Protein AF-A0A4Q0TTF5-F1 (afdb_monomer_lite)

Radius of gyration: 37.56 Å; chains: 1; bounding box: 85×74×114 Å

Sequence (1074 aa):
MDTRNDRKPYWKWDNDNDNMGNLYNGLLRRGLFAPYIDGKPNGTFLAWHPMEVINGNSGYNKKRYSNYEINVALQYDIPFIKGLSLKLSYNRYERHTFIKRFSRPYDLYVFKTTGVHNHIPTNEIDYVKTRDDGDFLYEKYNNDNSYQLNAMVTYNKTFGKHDINALFVYEQYEGTNDWLDGQRNYFISSAVDQIFAGSSDPKNSTLNGSGSEGGRLSYVGRLGYTYDSKYLLEASFRYDGSVNFDPKHRWGFFPSASVAWRISEENFFKNNIGFIDYLKLRGSVGLPGNDAVGGWQWMQRYNLNSGVYFGSLSNGVSASVIPNTEITWKKSLDIDYGFDMQILRNRLSLSVGGFYKHTYDILGDRLASLPSTFGGTMPKENYATIDTKGFEIEFSYKDKIGDDFSYNISGNLGYAVNELITKDEAENIRPYKSELGYNTDRQMGYVATDIIRTQTELDALPEGYTIFGKKPELGMLNYKDIRGANSDEPDGKIDSNDQEWVIKHTKSPINYGFSVGGSWKGLSVDLFFQGVAGGKRFYDKRIEWGGMEETSYAFRADYWTPENTDAKYPAAGWDQDVAGYSDEAYGETGILYEQLTTNSIDTWNYSSIRNINIMLNSIKTGDLDAETKASLRAQALVLRAWRYFQMVRQYGGVPMIMEPQALTDDLYVTRNKTSECINLIIQDLDEAIQDLPWKWTGDDEGRFSKATAIALKGRILLYYASPQFNPENKAERWETAYVYNKKAAEQIETNGYDLYESYENIWFDEMNKEVLFVTRYQEPDIVHHWDAATRPLSEAQNYSGANQPTKEMVESYQMITGVPITESADYDPLHFWRNRDPRFTSTIAYNGCLWELSGKKDRIQWTYQGSSTLNPSASGFYCRKAINVNFTPYDTERSSTDWVEIRFAEVLMNYAECAAETQKYDEAYSVLKRIRKRAGITAGDNNMYGLKENMSHNEMIAAIMLERKIEFAYEGKRYWDLRRRRMFASEMNGIKRHGLLPKLKGSPTEFDNLKDKVDIEKDYTTYFKDSIVVLDQKYEIDFQDNYYFYAIPNKHLEQNSKLQQTQGWDNGTFNPYE

pLDDT: mean 89.69, std 10.06, range [29.41, 98.75]

Structure (mmCIF, N/CA/C/O backbone):
data_AF-A0A4Q0TTF5-F1
#
_entry.id   AF-A0A4Q0TTF5-F1
#
loop_
_atom_site.group_PDB
_atom_site.id
_atom_site.type_symbol
_atom_site.label_atom_id
_atom_site.label_alt_id
_atom_site.label_comp_id
_atom_site.label_asym_id
_atom_site.label_entity_id
_atom_site.label_seq_id
_atom_site.pdbx_PDB_ins_code
_atom_site.Cartn_x
_atom_site.Cartn_y
_atom_site.Cartn_z
_atom_site.occupancy
_atom_site.B_iso_or_equiv
_atom_site.auth_seq_id
_atom_site.auth_comp_id
_atom_site.auth_asym_id
_atom_site.auth_atom_id
_atom_site.pdbx_PDB_model_num
ATOM 1 N N . MET A 1 1 ? -44.009 -5.334 14.873 1.00 70.00 1 MET A N 1
ATOM 2 C CA . MET A 1 1 ? -43.775 -5.369 13.418 1.00 70.00 1 MET A CA 1
ATOM 3 C C . MET A 1 1 ? -43.593 -3.937 12.954 1.00 70.00 1 MET A C 1
ATOM 5 O O . MET A 1 1 ? -44.525 -3.156 13.094 1.00 70.00 1 MET A O 1
ATOM 9 N N . ASP A 1 2 ? -42.390 -3.584 12.507 1.00 74.88 2 ASP A N 1
ATOM 10 C CA . ASP A 1 2 ? -42.099 -2.295 11.862 1.00 74.88 2 ASP A CA 1
ATOM 11 C C . ASP A 1 2 ? -41.776 -2.600 10.398 1.00 74.88 2 ASP A C 1
ATOM 13 O O . ASP A 1 2 ? -40.903 -3.424 10.106 1.00 74.88 2 ASP A O 1
ATOM 17 N N . THR A 1 3 ? -42.530 -1.993 9.487 1.00 80.25 3 THR A N 1
ATOM 18 C CA . THR A 1 3 ? -42.308 -2.109 8.048 1.00 80.25 3 THR A CA 1
ATOM 19 C C . THR A 1 3 ? -42.117 -0.723 7.473 1.00 80.25 3 THR A C 1
ATOM 21 O O . THR A 1 3 ? -43.014 0.116 7.575 1.00 80.25 3 THR A O 1
ATOM 24 N N . ARG A 1 4 ? -40.978 -0.500 6.819 1.00 82.69 4 ARG A N 1
ATOM 25 C CA . ARG A 1 4 ? -40.664 0.768 6.151 1.00 82.69 4 ARG A CA 1
ATOM 26 C C . ARG A 1 4 ? -40.389 0.537 4.680 1.00 82.69 4 ARG A C 1
ATOM 28 O O . ARG A 1 4 ? -39.933 -0.538 4.286 1.00 82.69 4 ARG A O 1
ATOM 35 N N . ASN A 1 5 ? -40.704 1.544 3.879 1.00 85.56 5 ASN A N 1
ATOM 36 C CA . ASN A 1 5 ? -40.563 1.513 2.433 1.00 85.56 5 ASN A CA 1
ATOM 37 C C . ASN A 1 5 ? -40.061 2.878 1.969 1.00 85.56 5 ASN A C 1
ATOM 39 O O . ASN A 1 5 ? -40.849 3.771 1.656 1.00 85.56 5 ASN A O 1
ATOM 43 N N . ASP A 1 6 ? -38.744 3.012 1.951 1.00 85.81 6 ASP A N 1
ATOM 44 C CA . ASP A 1 6 ? -38.065 4.246 1.599 1.00 85.81 6 ASP A CA 1
ATOM 45 C C . ASP A 1 6 ? -37.803 4.259 0.093 1.00 85.81 6 ASP A C 1
ATOM 47 O O . ASP A 1 6 ? -37.417 3.249 -0.508 1.00 85.81 6 ASP A O 1
ATOM 51 N N . ARG A 1 7 ? -38.029 5.410 -0.541 1.00 88.00 7 ARG A N 1
ATOM 52 C CA . ARG A 1 7 ? -37.760 5.617 -1.964 1.00 88.00 7 ARG A CA 1
ATOM 53 C C . ARG A 1 7 ? -37.096 6.967 -2.160 1.00 88.00 7 ARG A C 1
ATOM 55 O O . ARG A 1 7 ? -37.646 7.988 -1.766 1.00 88.00 7 ARG A O 1
ATOM 62 N N . LYS A 1 8 ? -35.962 6.955 -2.848 1.00 88.62 8 LYS A N 1
ATOM 63 C CA . LYS A 1 8 ? -35.204 8.149 -3.231 1.00 88.62 8 LYS A CA 1
ATOM 64 C C . LYS A 1 8 ? -34.704 8.029 -4.670 1.00 88.62 8 LYS A C 1
ATOM 66 O O . LYS A 1 8 ? -34.710 6.918 -5.213 1.00 88.62 8 LYS A O 1
ATOM 71 N N . PRO A 1 9 ? -34.297 9.130 -5.312 1.00 89.56 9 PRO A N 1
ATOM 72 C CA . PRO A 1 9 ? -33.610 9.047 -6.588 1.00 89.56 9 PRO A CA 1
ATOM 73 C C . PRO A 1 9 ? -32.294 8.279 -6.499 1.00 89.56 9 PRO A C 1
ATOM 75 O O . PRO A 1 9 ? -31.676 8.201 -5.435 1.00 89.56 9 PRO A O 1
ATOM 78 N N . TYR A 1 10 ? -31.863 7.703 -7.619 1.00 88.56 10 TYR A N 1
ATOM 79 C CA . TYR A 1 10 ? -30.549 7.081 -7.693 1.00 88.56 10 TYR A CA 1
ATOM 80 C C . TYR A 1 10 ? -29.482 8.157 -7.912 1.00 88.56 10 TYR A C 1
ATOM 82 O O . TYR A 1 10 ? -29.544 8.921 -8.876 1.00 88.56 10 TYR A O 1
ATOM 90 N N . TRP A 1 11 ? -28.503 8.206 -7.011 1.00 86.69 11 TRP A N 1
ATOM 91 C CA . TRP A 1 11 ? -27.306 9.023 -7.154 1.00 86.69 11 TRP A CA 1
ATOM 92 C C . TRP A 1 11 ? -26.083 8.192 -6.780 1.00 86.69 11 TRP A C 1
ATOM 94 O O . TRP A 1 11 ? -25.999 7.672 -5.663 1.00 86.69 11 TRP A O 1
ATOM 104 N N . LYS A 1 12 ? -25.143 8.058 -7.719 1.00 83.44 12 LYS A N 1
ATOM 105 C CA . LYS A 1 12 ? -24.014 7.124 -7.615 1.00 83.44 12 LYS A CA 1
ATOM 106 C C . LYS A 1 12 ? -23.126 7.396 -6.394 1.00 83.44 12 LYS A C 1
ATOM 108 O O . LYS A 1 12 ? -22.588 6.462 -5.812 1.00 83.44 12 LYS A O 1
ATOM 113 N N . TRP A 1 13 ? -23.020 8.655 -5.957 1.00 81.06 13 TRP A N 1
ATOM 114 C CA . TRP A 1 13 ? -22.105 9.069 -4.882 1.00 81.06 13 TRP A CA 1
ATOM 115 C C . TRP A 1 13 ? -22.692 9.016 -3.473 1.00 81.06 13 TRP A C 1
ATOM 117 O O . TRP A 1 13 ? -21.955 9.202 -2.509 1.00 81.06 13 TRP A O 1
ATOM 127 N N . ASP A 1 14 ? -23.988 8.745 -3.311 1.00 75.38 14 ASP A N 1
ATOM 128 C CA . ASP A 1 14 ? -24.616 8.695 -1.984 1.00 75.38 14 ASP A CA 1
ATOM 129 C C . ASP A 1 14 ? -24.643 7.295 -1.349 1.00 75.38 14 ASP A C 1
ATOM 131 O O . ASP A 1 14 ? -25.063 7.180 -0.203 1.00 75.38 14 ASP A O 1
ATOM 135 N N . ASN A 1 15 ? -24.179 6.235 -2.034 1.00 65.81 15 ASN A N 1
ATOM 136 C CA . ASN A 1 15 ? -23.967 4.884 -1.474 1.00 65.81 15 ASN A CA 1
ATOM 137 C C . ASN A 1 15 ? -25.092 4.371 -0.540 1.00 65.81 15 ASN A C 1
ATOM 139 O O . ASN A 1 15 ? -24.824 3.736 0.475 1.00 65.81 15 ASN A O 1
ATOM 143 N N . ASP A 1 16 ? -26.361 4.628 -0.885 1.00 66.44 16 ASP A N 1
ATOM 144 C CA . ASP A 1 16 ? -27.555 4.270 -0.090 1.00 66.44 16 ASP A CA 1
ATOM 145 C C . ASP A 1 16 ? -27.762 5.035 1.233 1.00 66.44 16 ASP A C 1
ATOM 147 O O . ASP A 1 16 ? -28.646 4.686 2.008 1.00 66.44 16 ASP A O 1
ATOM 151 N N . ASN A 1 17 ? -27.064 6.145 1.466 1.00 70.56 17 ASN A N 1
ATOM 152 C CA . ASN A 1 17 ? -27.319 7.029 2.603 1.00 70.56 17 ASN A CA 1
ATOM 153 C C . ASN A 1 17 ? -28.706 7.688 2.494 1.00 70.56 17 ASN A C 1
ATOM 155 O O . ASN A 1 17 ? -29.073 8.227 1.446 1.00 70.56 17 ASN A O 1
ATOM 159 N N . ASP A 1 18 ? -29.511 7.617 3.552 1.00 71.12 18 ASP A N 1
ATOM 160 C CA . ASP A 1 18 ? -30.882 8.148 3.573 1.00 71.12 18 ASP A CA 1
ATOM 161 C C . ASP A 1 18 ? -30.934 9.679 3.586 1.00 71.12 18 ASP A C 1
ATOM 163 O O . ASP A 1 18 ? -31.909 10.263 3.122 1.00 71.12 18 ASP A O 1
ATOM 167 N N . ASN A 1 19 ? -29.850 10.334 4.005 1.00 76.94 19 ASN A N 1
ATOM 168 C CA . ASN A 1 19 ? -29.789 11.790 4.128 1.00 76.94 19 ASN A CA 1
ATOM 169 C C . ASN A 1 19 ? -29.295 12.500 2.853 1.00 76.94 19 ASN A C 1
ATOM 171 O O . ASN A 1 19 ? -29.216 13.725 2.848 1.00 76.94 19 ASN A O 1
ATOM 175 N N . MET A 1 20 ? -28.916 11.753 1.804 1.00 79.56 20 MET A N 1
ATOM 176 C CA . MET A 1 20 ? -28.391 12.275 0.526 1.00 79.56 20 MET A CA 1
ATOM 177 C C . MET A 1 20 ? -27.310 13.369 0.680 1.00 79.56 20 MET A C 1
ATOM 179 O O . MET A 1 20 ? -27.289 14.372 -0.036 1.00 79.56 20 MET A O 1
ATOM 183 N N . GLY A 1 21 ? -26.427 13.216 1.674 1.00 79.69 21 GLY A N 1
ATOM 184 C CA . GLY A 1 21 ? -25.467 14.252 2.062 1.00 79.69 21 GLY A CA 1
ATOM 185 C C . GLY A 1 21 ? -24.511 14.660 0.937 1.00 79.69 21 GLY A C 1
ATOM 186 O O . GLY A 1 21 ? -24.148 15.834 0.848 1.00 79.69 21 GLY A O 1
ATOM 187 N N . ASN A 1 22 ? -24.141 13.734 0.046 1.00 77.62 22 ASN A N 1
ATOM 188 C CA . ASN A 1 22 ? -23.273 14.042 -1.087 1.00 77.62 22 ASN A CA 1
ATOM 189 C C . ASN A 1 22 ? -24.028 14.742 -2.215 1.00 77.62 22 ASN A C 1
ATOM 191 O O . ASN A 1 22 ? -23.435 15.604 -2.862 1.00 77.62 22 ASN A O 1
ATOM 195 N N . LEU A 1 23 ? -25.324 14.470 -2.416 1.00 80.69 23 LEU A N 1
ATOM 196 C CA . LEU A 1 23 ? -26.148 15.295 -3.303 1.00 80.69 23 LEU A CA 1
ATOM 197 C C . LEU A 1 23 ? -26.186 16.754 -2.814 1.00 80.69 23 LEU A C 1
ATOM 199 O O . LEU A 1 23 ? -25.957 17.666 -3.607 1.00 80.69 23 LEU A O 1
ATOM 203 N N . TYR A 1 24 ? -26.396 16.989 -1.512 1.00 79.44 24 TYR A N 1
ATOM 204 C CA . TYR A 1 24 ? -26.381 18.342 -0.936 1.00 79.44 24 TYR A CA 1
ATOM 205 C C . TYR A 1 24 ? -25.008 19.019 -1.034 1.00 79.44 24 TYR A C 1
ATOM 207 O O . TYR A 1 24 ? -24.918 20.180 -1.424 1.00 79.44 24 TYR A O 1
ATOM 215 N N . ASN A 1 25 ? -23.926 18.305 -0.724 1.00 74.19 25 ASN A N 1
ATOM 216 C CA . ASN A 1 25 ? -22.564 18.829 -0.855 1.00 74.19 25 ASN A CA 1
ATOM 217 C C . ASN A 1 25 ? -22.236 19.170 -2.321 1.00 74.19 25 ASN A C 1
ATOM 219 O O . ASN A 1 25 ? -21.727 20.251 -2.610 1.00 74.19 25 ASN A O 1
ATOM 223 N N . GLY A 1 26 ? -22.623 18.297 -3.254 1.00 72.94 26 GLY A N 1
ATOM 224 C CA . GLY A 1 26 ? -22.503 18.538 -4.690 1.00 72.94 26 GLY A CA 1
ATOM 225 C C . GLY A 1 26 ? -23.322 19.738 -5.170 1.00 72.94 26 GLY A C 1
ATOM 226 O O . GLY A 1 26 ? -22.904 20.423 -6.095 1.00 72.94 26 GLY A O 1
ATOM 227 N N . LEU A 1 27 ? -24.459 20.043 -4.538 1.00 76.44 27 LEU A N 1
ATOM 228 C CA . LEU A 1 27 ? -25.219 21.269 -4.802 1.00 76.44 27 LEU A CA 1
ATOM 229 C C . LEU A 1 27 ? -24.503 22.530 -4.296 1.00 76.44 27 LEU A C 1
ATOM 231 O O . LEU A 1 27 ? -24.528 23.550 -4.977 1.00 76.44 27 LEU A O 1
ATOM 235 N N . LEU A 1 28 ? -23.849 22.460 -3.134 1.00 73.75 28 LEU A N 1
ATOM 236 C CA . LEU A 1 28 ? -23.166 23.598 -2.504 1.00 73.75 28 LEU A CA 1
ATOM 237 C C . LEU A 1 28 ? -21.831 23.972 -3.167 1.00 73.75 28 LEU A C 1
ATOM 239 O O . LEU A 1 28 ? -21.393 25.112 -3.034 1.00 73.75 28 LEU A O 1
ATOM 243 N N . ARG A 1 29 ? -21.174 23.032 -3.856 1.00 67.75 29 ARG A N 1
ATOM 244 C CA . ARG A 1 29 ? -19.878 23.243 -4.534 1.00 67.75 29 ARG A CA 1
ATOM 245 C C . ARG A 1 29 ? -19.994 23.729 -5.986 1.00 67.75 29 ARG A C 1
ATOM 247 O O . ARG A 1 29 ? -18.977 23.972 -6.633 1.00 67.75 29 ARG A O 1
ATOM 254 N N . ARG A 1 30 ? -21.215 23.848 -6.511 1.00 69.50 30 ARG A N 1
ATOM 255 C CA . ARG A 1 30 ? -21.470 24.206 -7.913 1.00 69.50 30 ARG A CA 1
ATOM 256 C C . ARG A 1 30 ? -21.299 25.699 -8.172 1.00 69.50 30 ARG A C 1
ATOM 258 O O . ARG A 1 30 ? -21.768 26.532 -7.398 1.00 69.50 30 ARG A O 1
ATOM 265 N N . GLY A 1 31 ? -20.699 26.022 -9.317 1.00 64.75 31 GLY A N 1
ATOM 266 C CA . GLY A 1 31 ? -20.695 27.381 -9.860 1.00 64.75 31 GLY A CA 1
ATOM 267 C C . GLY A 1 31 ? -22.095 27.871 -10.267 1.00 64.75 31 GLY A C 1
ATOM 268 O O . GLY A 1 31 ? -23.037 27.090 -10.398 1.00 64.75 31 GLY A O 1
ATOM 269 N N . LEU A 1 32 ? -22.237 29.182 -10.487 1.00 66.81 32 LEU A N 1
ATOM 270 C CA . LEU A 1 32 ? -23.481 29.802 -10.959 1.00 66.81 32 LEU A CA 1
ATOM 271 C C . LEU A 1 32 ? -23.646 29.585 -12.474 1.00 66.81 32 LEU A C 1
ATOM 273 O O . LEU A 1 32 ? -23.023 30.280 -13.271 1.00 66.81 32 LEU A O 1
ATOM 277 N N . PHE A 1 33 ? -24.504 28.653 -12.883 1.00 73.94 33 PHE A N 1
ATOM 278 C CA . PHE A 1 33 ? -24.918 28.465 -14.281 1.00 73.94 33 PHE A CA 1
ATOM 279 C C . PHE A 1 33 ? -26.426 28.167 -14.349 1.00 73.94 33 PHE A C 1
ATOM 281 O O . PHE A 1 33 ? -27.045 27.767 -13.361 1.00 73.94 33 PHE A O 1
ATOM 288 N N . ALA A 1 34 ? -27.037 28.359 -15.520 1.00 81.94 34 ALA A N 1
ATOM 289 C CA . ALA A 1 34 ? -28.452 28.057 -15.725 1.00 81.94 34 ALA A CA 1
ATOM 290 C C . ALA A 1 34 ? -28.673 26.529 -15.793 1.00 81.94 34 ALA A C 1
ATOM 292 O O . ALA A 1 34 ? -28.083 25.892 -16.669 1.00 81.94 34 ALA A O 1
ATOM 293 N N . PRO A 1 35 ? -29.501 25.923 -14.916 1.00 82.56 35 PRO A N 1
ATOM 294 C CA . PRO A 1 35 ? -29.766 24.481 -14.954 1.00 82.56 35 PRO A CA 1
ATOM 295 C C . PRO A 1 35 ? -30.542 24.082 -16.216 1.00 82.56 35 PRO A C 1
ATOM 297 O O . PRO A 1 35 ? -30.290 23.041 -16.804 1.00 82.56 35 PRO A O 1
ATOM 300 N N . TYR A 1 36 ? -31.424 24.957 -16.696 1.00 90.38 36 TYR A N 1
ATOM 301 C CA . TYR A 1 36 ? -32.141 24.765 -17.949 1.00 90.38 36 TYR A CA 1
ATOM 302 C C . TYR A 1 36 ? -31.879 25.936 -18.885 1.00 90.38 36 TYR A C 1
ATOM 304 O O . TYR A 1 36 ? -31.894 27.091 -18.458 1.00 90.38 36 TYR A O 1
ATOM 312 N N . ILE A 1 37 ? -31.695 25.630 -20.164 1.00 90.94 37 ILE A N 1
ATOM 313 C CA . ILE A 1 37 ? -31.676 26.610 -21.249 1.00 90.94 37 ILE A CA 1
ATOM 314 C C . ILE A 1 37 ? -32.734 26.154 -22.247 1.00 90.94 37 ILE A C 1
ATOM 316 O O . ILE A 1 37 ? -32.728 25.003 -22.682 1.00 90.94 37 ILE A O 1
ATOM 320 N N . ASP A 1 38 ? -33.701 27.027 -22.538 1.00 90.06 38 ASP A N 1
ATOM 321 C CA . ASP A 1 38 ? -34.831 26.720 -23.429 1.00 90.06 38 ASP A CA 1
ATOM 322 C C . ASP A 1 38 ? -35.544 25.389 -23.081 1.00 90.06 38 ASP A C 1
ATOM 324 O O . ASP A 1 38 ? -35.793 24.527 -23.927 1.00 90.06 38 ASP A O 1
ATOM 328 N N . GLY A 1 39 ? -35.789 25.176 -21.781 1.00 89.06 39 GLY A N 1
ATOM 329 C CA . GLY A 1 39 ? -36.478 23.993 -21.252 1.00 89.06 39 GLY A CA 1
ATOM 330 C C . GLY A 1 39 ? -35.683 22.682 -21.287 1.00 89.06 39 GLY A C 1
ATOM 331 O O . GLY A 1 39 ? -36.212 21.658 -20.865 1.00 89.06 39 GLY A O 1
ATOM 332 N N . LYS A 1 40 ? -34.427 22.689 -21.750 1.00 92.19 40 LYS A N 1
ATOM 333 C CA . LYS A 1 40 ? -33.577 21.493 -21.847 1.00 92.19 40 LYS A CA 1
ATOM 334 C C . LYS A 1 40 ? -32.519 21.486 -20.735 1.00 92.19 40 LYS A C 1
ATOM 336 O O . LYS A 1 40 ? -31.967 22.552 -20.443 1.00 92.19 40 LYS A O 1
ATOM 341 N N . PRO A 1 41 ? -32.245 20.334 -20.091 1.00 92.75 41 PRO A N 1
ATOM 342 C CA . PRO A 1 41 ? -31.268 20.251 -19.008 1.00 92.75 41 PRO A CA 1
ATOM 343 C C . PRO A 1 41 ? -29.864 20.544 -19.544 1.00 92.75 41 PRO A C 1
ATOM 345 O O . PRO A 1 41 ? -29.385 19.891 -20.471 1.00 92.75 41 PRO A O 1
ATOM 348 N N . ASN A 1 42 ? -29.217 21.557 -18.980 1.00 89.44 42 ASN A N 1
ATOM 349 C CA . ASN A 1 42 ? -27.944 22.075 -19.465 1.00 89.44 42 ASN A CA 1
ATOM 350 C C . ASN A 1 42 ? -26.780 21.141 -19.089 1.00 89.44 42 ASN A C 1
ATOM 352 O O . ASN A 1 42 ? -26.559 20.854 -17.913 1.00 89.44 42 ASN A O 1
ATOM 356 N N . GLY A 1 43 ? -26.018 20.706 -20.094 1.00 87.62 43 GLY A N 1
ATOM 357 C CA . GLY A 1 43 ? -24.804 19.894 -19.969 1.00 87.62 43 GLY A CA 1
ATOM 358 C C . GLY A 1 43 ? -23.498 20.638 -20.260 1.00 87.62 43 GLY A C 1
ATOM 359 O O . GLY A 1 43 ? -22.434 20.045 -20.132 1.00 87.62 43 GLY A O 1
ATOM 360 N N . THR A 1 44 ? -23.553 21.920 -20.645 1.00 85.06 44 THR A N 1
ATOM 361 C CA . THR A 1 44 ? -22.402 22.682 -21.180 1.00 85.06 44 THR A CA 1
ATOM 362 C C . THR A 1 44 ? -21.214 22.754 -20.222 1.00 85.06 44 THR A C 1
ATOM 364 O O . THR A 1 44 ? -20.069 22.649 -20.644 1.00 85.06 44 THR A O 1
ATOM 367 N N . PHE A 1 45 ? -21.490 22.885 -18.924 1.00 76.56 45 PHE A N 1
ATOM 368 C CA . PHE A 1 45 ? -20.478 22.922 -17.860 1.00 76.56 45 PHE A CA 1
ATOM 369 C C . PHE A 1 45 ? -20.758 21.878 -16.776 1.00 76.56 45 PHE A C 1
ATOM 371 O O . PHE A 1 45 ? -20.338 22.047 -15.637 1.00 76.56 45 PHE A O 1
ATOM 378 N N . LEU A 1 46 ? -21.550 20.847 -17.093 1.00 76.12 46 LEU A N 1
ATOM 379 C CA . LEU A 1 46 ? -22.056 19.893 -16.114 1.00 76.12 46 LEU A CA 1
ATOM 380 C C . LEU A 1 46 ? -21.844 18.445 -16.540 1.00 76.12 46 LEU A C 1
ATOM 382 O O . LEU A 1 46 ? -22.347 18.001 -17.570 1.00 76.12 46 LEU A O 1
ATOM 386 N N . ALA A 1 47 ? -21.200 17.668 -15.669 1.00 76.19 47 ALA A N 1
ATOM 387 C CA . ALA A 1 47 ? -21.168 16.214 -15.784 1.00 76.19 47 ALA A CA 1
ATOM 388 C C . ALA A 1 47 ? -22.487 15.546 -15.347 1.00 76.19 47 ALA A C 1
ATOM 390 O O . ALA A 1 47 ? -22.802 14.455 -15.809 1.00 76.19 47 ALA A O 1
ATOM 391 N N . TRP A 1 48 ? -23.280 16.183 -14.478 1.00 83.06 48 TRP A N 1
ATOM 392 C CA . TRP A 1 48 ? -24.566 15.667 -13.991 1.00 83.06 48 TRP A CA 1
ATOM 393 C C . TRP A 1 48 ? -25.542 16.800 -13.658 1.00 83.06 48 TRP A C 1
ATOM 395 O O . TRP A 1 48 ? -25.130 17.937 -13.403 1.00 83.06 48 TRP A O 1
ATOM 405 N N . HIS A 1 49 ? -26.843 16.500 -13.606 1.00 87.12 49 HIS A N 1
ATOM 406 C CA . HIS A 1 49 ? -27.884 17.515 -13.458 1.00 87.12 49 HIS A CA 1
ATOM 407 C C . HIS A 1 49 ? -28.775 17.228 -12.244 1.00 87.12 49 HIS A C 1
ATOM 409 O O . HIS A 1 49 ? -29.466 16.211 -12.210 1.00 87.12 49 HIS A O 1
ATOM 415 N N . PRO A 1 50 ? -28.788 18.113 -11.234 1.00 84.44 50 PRO A N 1
ATOM 416 C CA . PRO A 1 50 ? -29.390 17.833 -9.939 1.00 84.44 50 PRO A CA 1
ATOM 417 C C . PRO A 1 50 ? -30.897 17.706 -10.051 1.00 84.44 50 PRO A C 1
ATOM 419 O O . PRO A 1 50 ? -31.490 16.896 -9.354 1.00 84.44 50 PRO A O 1
ATOM 422 N N . MET A 1 51 ? -31.511 18.461 -10.960 1.00 86.12 51 MET A N 1
ATOM 423 C CA . MET A 1 51 ? -32.943 18.360 -11.183 1.00 86.12 51 MET A CA 1
ATOM 424 C C . MET A 1 51 ? -33.309 17.087 -11.951 1.00 86.12 51 MET A C 1
ATOM 426 O O . MET A 1 51 ? -34.351 16.517 -11.673 1.00 86.12 51 MET A O 1
ATOM 430 N N . GLU A 1 52 ? -32.441 16.578 -12.838 1.00 90.44 52 GLU A N 1
ATOM 431 C CA . GLU A 1 52 ? -32.701 15.287 -13.500 1.00 90.44 52 GLU A CA 1
ATOM 432 C C . GLU A 1 52 ? -32.601 14.140 -12.488 1.00 90.44 52 GLU A C 1
ATOM 434 O O . GLU A 1 52 ? -33.413 13.215 -12.505 1.00 90.44 52 GLU A O 1
ATOM 439 N N . VAL A 1 53 ? -31.663 14.245 -11.541 1.00 89.00 53 VAL A N 1
ATOM 440 C CA . VAL A 1 53 ? -31.565 13.325 -10.405 1.00 89.00 53 VAL A CA 1
ATOM 441 C C . VAL A 1 53 ? -32.804 13.447 -9.515 1.00 89.00 53 VAL A C 1
ATOM 443 O O . VAL A 1 53 ? -33.493 12.459 -9.312 1.00 89.00 53 VAL A O 1
ATOM 446 N N . ILE A 1 54 ? -33.161 14.640 -9.029 1.00 86.00 54 ILE A N 1
ATOM 447 C CA . ILE A 1 54 ? -34.316 14.848 -8.131 1.00 86.00 54 ILE A CA 1
ATOM 448 C C . ILE A 1 54 ? -35.637 14.408 -8.780 1.00 86.00 54 ILE A C 1
ATOM 450 O O . ILE A 1 54 ? -36.469 13.789 -8.116 1.00 86.00 54 ILE A O 1
ATOM 454 N N . ASN A 1 55 ? -35.803 14.653 -10.082 1.00 87.25 55 ASN A N 1
ATOM 455 C CA . ASN A 1 55 ? -36.975 14.226 -10.849 1.00 87.25 55 ASN A CA 1
ATOM 456 C C . ASN A 1 55 ? -37.001 12.707 -11.112 1.00 87.25 55 ASN A C 1
ATOM 458 O O . ASN A 1 55 ? -37.991 12.184 -11.624 1.00 87.25 55 ASN A O 1
ATOM 462 N N . GLY A 1 56 ? -35.942 11.981 -10.741 1.00 86.56 56 GLY A N 1
ATOM 463 C CA . GLY A 1 56 ? -35.842 10.529 -10.850 1.00 86.56 56 GLY A CA 1
ATOM 464 C C . GLY A 1 56 ? -35.461 10.028 -12.242 1.00 86.56 56 GLY A C 1
ATOM 465 O O . GLY A 1 56 ? -35.574 8.826 -12.496 1.00 86.56 56 GLY A O 1
ATOM 466 N N . ASN A 1 57 ? -35.005 10.898 -13.147 1.00 89.44 57 ASN A N 1
ATOM 467 C CA . ASN A 1 57 ? -34.573 10.500 -14.490 1.00 89.44 57 ASN A CA 1
ATOM 468 C C . ASN A 1 57 ? -33.305 9.641 -14.439 1.00 89.44 57 ASN A C 1
ATOM 470 O O . ASN A 1 57 ? -33.223 8.667 -15.179 1.00 89.44 57 ASN A O 1
ATOM 474 N N . SER A 1 58 ? -32.429 9.870 -13.455 1.00 90.00 58 SER A N 1
ATOM 475 C CA . SER A 1 58 ? -31.295 8.984 -13.138 1.00 90.00 58 SER A CA 1
ATOM 476 C C . SER A 1 58 ? -31.696 7.609 -12.583 1.00 90.00 58 SER A C 1
ATOM 478 O O . SER A 1 58 ? -30.846 6.744 -12.397 1.00 90.00 58 SER A O 1
ATOM 480 N N . GLY A 1 59 ? -32.984 7.393 -12.294 1.00 91.62 59 GLY A N 1
ATOM 481 C CA . GLY A 1 59 ? -33.503 6.180 -11.671 1.00 91.62 59 GLY A CA 1
ATOM 482 C C . GLY A 1 59 ? -33.811 6.360 -10.183 1.00 91.62 59 GLY A C 1
ATOM 483 O O . GLY A 1 59 ? -34.096 7.463 -9.711 1.00 91.62 59 GLY A O 1
ATOM 484 N N . TYR A 1 60 ? -33.832 5.265 -9.425 1.00 91.44 60 TYR A N 1
ATOM 485 C CA . TYR A 1 60 ? -34.235 5.269 -8.020 1.00 91.44 60 TYR A CA 1
ATOM 486 C C . TYR A 1 60 ? -33.463 4.264 -7.160 1.00 91.44 60 TYR A C 1
ATOM 488 O O . TYR A 1 60 ? -32.939 3.261 -7.633 1.00 91.44 60 TYR A O 1
ATOM 496 N N . ASN A 1 61 ? -33.500 4.479 -5.851 1.00 91.38 61 ASN A N 1
ATOM 497 C CA . ASN A 1 61 ? -33.137 3.503 -4.838 1.00 91.38 61 ASN A CA 1
ATOM 498 C C . ASN A 1 61 ? -34.343 3.284 -3.910 1.00 91.38 61 ASN A C 1
ATOM 500 O O . ASN A 1 61 ? -34.868 4.233 -3.322 1.00 91.38 61 ASN A O 1
ATOM 504 N N . LYS A 1 62 ? -34.825 2.041 -3.846 1.00 91.56 62 LYS A N 1
ATOM 505 C CA . LYS A 1 62 ? -35.928 1.599 -2.990 1.00 91.56 62 LYS A CA 1
ATOM 506 C C . LYS A 1 62 ? -35.386 0.661 -1.929 1.00 91.56 62 LYS A C 1
ATOM 508 O O . LYS A 1 62 ? -34.693 -0.301 -2.254 1.00 91.56 62 LYS A O 1
ATOM 513 N N . LYS A 1 63 ? -35.785 0.887 -0.685 1.00 91.25 63 LYS A N 1
ATOM 514 C CA . LYS A 1 63 ? -35.376 0.066 0.444 1.00 91.25 63 LYS A CA 1
ATOM 515 C C . LYS A 1 63 ? -36.579 -0.321 1.277 1.00 91.25 63 LYS A C 1
ATOM 517 O O . LYS A 1 63 ? -37.365 0.524 1.692 1.00 91.25 63 LYS A O 1
ATOM 522 N N . ARG A 1 64 ? -36.740 -1.621 1.484 1.00 92.25 64 ARG A N 1
ATOM 523 C CA . ARG A 1 64 ? -37.818 -2.201 2.274 1.00 92.25 64 ARG A CA 1
ATOM 524 C C . ARG A 1 64 ? -37.221 -2.970 3.424 1.00 92.25 64 ARG A C 1
ATOM 526 O O . ARG A 1 64 ? -36.342 -3.798 3.214 1.00 92.25 64 ARG A O 1
ATOM 533 N N . TYR A 1 65 ? -37.738 -2.731 4.616 1.00 89.44 65 TYR A N 1
ATOM 534 C CA . TYR A 1 65 ? -37.379 -3.512 5.788 1.00 89.44 65 TYR A CA 1
ATOM 535 C C . TYR A 1 65 ? -38.644 -4.067 6.412 1.00 89.44 65 TYR A C 1
ATOM 537 O O . TYR A 1 65 ? -39.633 -3.344 6.530 1.00 89.44 65 TYR A O 1
ATOM 545 N N . SER A 1 66 ? -38.604 -5.330 6.813 1.00 92.50 66 SER A N 1
ATOM 546 C CA . SER A 1 66 ? -39.625 -5.953 7.651 1.00 92.50 66 SER A CA 1
ATOM 547 C C . SER A 1 66 ? -38.941 -6.482 8.894 1.00 92.50 66 SER A C 1
ATOM 549 O O . SER A 1 66 ? -38.061 -7.328 8.775 1.00 92.50 66 SER A O 1
ATOM 551 N N . ASN A 1 67 ? -39.312 -5.950 10.056 1.00 92.44 67 ASN A N 1
ATOM 552 C CA . ASN A 1 67 ? -38.802 -6.397 11.346 1.00 92.44 67 ASN A CA 1
ATOM 553 C C . ASN A 1 67 ? -39.901 -7.126 12.131 1.00 92.44 67 ASN A C 1
ATOM 555 O O . ASN A 1 67 ? -40.947 -6.537 12.450 1.00 92.44 67 ASN A O 1
ATOM 559 N N . TYR A 1 68 ? -39.641 -8.387 12.459 1.00 91.94 68 TYR A N 1
ATOM 560 C CA . TYR A 1 68 ? -40.447 -9.235 13.320 1.00 91.94 68 TYR A CA 1
ATOM 561 C C . TYR A 1 68 ? -39.698 -9.465 14.626 1.00 91.94 68 TYR A C 1
ATOM 563 O O . TYR A 1 68 ? -38.624 -10.054 14.655 1.00 91.94 68 TYR A O 1
ATOM 571 N N . GLU A 1 69 ? -40.292 -9.011 15.722 1.00 94.19 69 GLU A N 1
ATOM 572 C CA . GLU A 1 69 ? -39.722 -9.189 17.047 1.00 94.19 69 GLU A CA 1
ATOM 573 C C . GLU A 1 69 ? -40.770 -9.814 17.962 1.00 94.19 69 GLU A C 1
ATOM 575 O O . GLU A 1 69 ? -41.892 -9.309 18.084 1.00 94.19 69 GLU A O 1
ATOM 580 N N . ILE A 1 70 ? -40.406 -10.928 18.586 1.00 94.44 70 ILE A N 1
ATOM 581 C CA . ILE A 1 70 ? -41.219 -11.642 19.561 1.00 94.44 70 ILE A CA 1
ATOM 582 C C . ILE A 1 70 ? -40.493 -11.557 20.894 1.00 94.44 70 ILE A C 1
ATOM 584 O O . ILE A 1 70 ? -39.392 -12.075 21.040 1.00 94.44 70 ILE A O 1
ATOM 588 N N . ASN A 1 71 ? -41.139 -10.938 21.877 1.00 95.75 71 ASN A N 1
ATOM 589 C CA . ASN A 1 71 ? -40.670 -10.871 23.254 1.00 95.75 71 ASN A CA 1
ATOM 590 C C . ASN A 1 71 ? -41.677 -11.589 24.149 1.00 95.75 71 ASN A C 1
ATOM 592 O O . ASN A 1 71 ? -42.798 -11.113 24.330 1.00 95.75 71 ASN A O 1
ATOM 596 N N . VAL A 1 72 ? -41.286 -12.725 24.717 1.00 96.94 72 VAL A N 1
ATOM 597 C CA . VAL A 1 72 ? -42.100 -13.477 25.676 1.00 96.94 72 VAL A CA 1
ATOM 598 C C . VAL A 1 72 ? -41.379 -13.484 27.011 1.00 96.94 72 VAL A C 1
ATOM 600 O O . VAL A 1 72 ? -40.205 -13.832 27.083 1.00 96.94 72 VAL A O 1
ATOM 603 N N . ALA A 1 73 ? -42.078 -13.122 28.083 1.00 97.25 73 ALA A N 1
ATOM 604 C CA . ALA A 1 73 ? -41.555 -13.237 29.434 1.00 97.25 73 ALA A CA 1
ATOM 605 C C . ALA A 1 73 ? -42.592 -13.879 30.357 1.00 97.25 73 ALA A C 1
ATOM 607 O O . ALA A 1 73 ? -43.755 -13.480 30.375 1.00 97.25 73 ALA A O 1
ATOM 608 N N . LEU A 1 74 ? -42.147 -14.853 31.143 1.00 97.44 74 LEU A N 1
ATOM 609 C CA . LEU A 1 74 ? -42.890 -15.469 32.230 1.00 97.44 74 LEU A CA 1
ATOM 610 C C . LEU A 1 74 ? -42.203 -15.081 33.537 1.00 97.44 74 LEU A C 1
ATOM 612 O O . LEU A 1 74 ? -41.008 -15.322 33.690 1.00 97.44 74 LEU A O 1
ATOM 616 N N . GLN A 1 75 ? -42.948 -14.515 34.482 1.00 97.25 75 GLN A N 1
ATOM 617 C CA . GLN A 1 75 ? -42.460 -14.253 35.833 1.00 97.25 75 GLN A CA 1
ATOM 618 C C . GLN A 1 75 ? -43.351 -14.963 36.851 1.00 97.25 75 GLN A C 1
ATOM 620 O O . GLN A 1 75 ? -44.575 -14.927 36.743 1.00 97.25 75 GLN A O 1
ATOM 625 N N . TYR A 1 76 ? -42.725 -15.595 37.838 1.00 97.38 76 TYR A N 1
ATOM 626 C CA . TYR A 1 76 ? -43.387 -16.220 38.973 1.00 97.38 76 TYR A CA 1
ATOM 627 C C . TYR A 1 76 ? -42.757 -15.718 40.271 1.00 97.38 76 TYR A C 1
ATOM 629 O O . TYR A 1 76 ? -41.610 -16.040 40.591 1.00 97.38 76 TYR A O 1
ATOM 637 N N . ASP A 1 77 ? -43.517 -14.922 41.015 1.00 96.75 77 ASP A N 1
ATOM 638 C CA . ASP A 1 77 ? -43.138 -14.472 42.349 1.00 96.75 77 ASP A CA 1
ATOM 639 C C . ASP A 1 77 ? -43.522 -15.560 43.354 1.00 96.75 77 ASP A C 1
ATOM 641 O O . ASP A 1 77 ? -44.690 -15.933 43.462 1.00 96.75 77 ASP A O 1
ATOM 645 N N . ILE A 1 78 ? -42.543 -16.100 44.080 1.00 96.19 78 ILE A N 1
ATOM 646 C CA . ILE A 1 78 ? -42.750 -17.263 44.943 1.00 96.19 78 ILE A CA 1
ATOM 647 C C . ILE A 1 78 ? -43.446 -16.806 46.235 1.00 96.19 78 ILE A C 1
ATOM 649 O O . ILE A 1 78 ? -42.811 -16.188 47.094 1.00 96.19 78 ILE A O 1
ATOM 653 N N . PRO A 1 79 ? -44.736 -17.131 46.450 1.00 93.25 79 PRO A N 1
ATOM 654 C CA . PRO A 1 79 ? -45.521 -16.502 47.515 1.00 93.25 79 PRO A CA 1
ATOM 655 C C . PRO A 1 79 ? -45.067 -16.924 48.921 1.00 93.25 79 PRO A C 1
ATOM 657 O O . PRO A 1 79 ? -45.253 -16.184 49.888 1.00 93.25 79 PRO A O 1
ATOM 660 N N . PHE A 1 80 ? -44.449 -18.102 49.042 1.00 94.19 80 PHE A N 1
ATOM 661 C CA . PHE A 1 80 ? -43.966 -18.658 50.307 1.00 94.19 80 PHE A CA 1
ATOM 662 C C . PHE A 1 80 ? -42.520 -18.259 50.654 1.00 94.19 80 PHE A C 1
ATOM 664 O O . PHE A 1 80 ? -42.105 -18.453 51.794 1.00 94.19 80 PHE A O 1
ATOM 671 N N . ILE A 1 81 ? -41.767 -17.645 49.729 1.00 95.50 81 ILE A N 1
ATOM 672 C CA . ILE A 1 81 ? -40.433 -17.074 49.986 1.00 95.50 81 ILE A CA 1
ATOM 673 C C . ILE A 1 81 ? -40.477 -15.593 49.614 1.00 95.50 81 ILE A C 1
ATOM 675 O O . ILE A 1 81 ? -40.231 -15.203 48.475 1.00 95.50 81 ILE A O 1
ATOM 679 N N . LYS A 1 82 ? -40.807 -14.745 50.594 1.00 94.06 82 LYS A N 1
ATOM 680 C CA . LYS A 1 82 ? -40.961 -13.299 50.377 1.00 94.06 82 LYS A CA 1
ATOM 681 C C . LYS A 1 82 ? -39.698 -12.703 49.751 1.00 94.06 82 LYS A C 1
ATOM 683 O O . LYS A 1 82 ? -38.647 -12.724 50.385 1.00 94.06 82 LYS A O 1
ATOM 688 N N . GLY A 1 83 ? -39.849 -12.098 48.576 1.00 94.44 83 GLY A N 1
ATOM 689 C CA . GLY A 1 83 ? -38.766 -11.429 47.856 1.00 94.44 83 GLY A CA 1
ATOM 690 C C . GLY A 1 83 ? -38.128 -12.258 46.743 1.00 94.44 83 GLY A C 1
ATOM 691 O O . GLY A 1 83 ? -37.410 -11.679 45.937 1.00 94.44 83 GLY A O 1
ATOM 692 N N . LEU A 1 84 ? -38.391 -13.570 46.672 1.00 97.81 84 LEU A N 1
ATOM 693 C CA . LEU A 1 84 ? -37.864 -14.448 45.626 1.00 97.81 84 LEU A CA 1
ATOM 694 C C . LEU A 1 84 ? -38.782 -14.456 44.395 1.00 97.81 84 LEU A C 1
ATOM 696 O O . LEU A 1 84 ? -39.981 -14.718 44.516 1.00 97.81 84 LEU A O 1
ATOM 700 N N . SER A 1 85 ? -38.214 -14.246 43.212 1.00 98.00 85 SER A N 1
ATOM 701 C CA . SER A 1 85 ? -38.910 -14.381 41.935 1.00 98.00 85 SER A CA 1
ATOM 702 C C . SER A 1 85 ? -38.066 -15.112 40.896 1.00 98.00 85 SER A C 1
ATOM 704 O O . SER A 1 85 ? -36.837 -15.023 40.868 1.00 98.00 85 SER A O 1
ATOM 706 N N . LEU A 1 86 ? -38.753 -15.863 40.039 1.00 98.19 86 LEU A N 1
ATOM 707 C CA . LEU A 1 86 ? -38.183 -16.538 38.880 1.00 98.19 86 LEU A CA 1
ATOM 708 C C . LEU A 1 86 ? -38.704 -15.851 37.626 1.00 98.19 86 LEU A C 1
ATOM 710 O O . LEU A 1 86 ? -39.905 -15.599 37.521 1.00 98.19 86 LEU A O 1
ATOM 714 N N . LYS A 1 87 ? -37.828 -15.570 36.665 1.00 98.31 87 LYS A N 1
ATOM 715 C CA . LYS A 1 87 ? -38.224 -14.999 35.378 1.00 98.31 87 LYS A CA 1
ATOM 716 C C . LYS A 1 87 ? -37.545 -15.737 34.235 1.00 98.31 87 LYS A C 1
ATOM 718 O O . LYS A 1 87 ? -36.331 -15.875 34.226 1.00 98.31 87 LYS A O 1
ATOM 723 N N . LEU A 1 88 ? -38.326 -16.173 33.259 1.00 98.12 88 LEU A N 1
ATOM 724 C CA . LEU A 1 88 ? -37.841 -16.689 31.984 1.00 98.12 88 LEU A CA 1
ATOM 725 C C . LEU A 1 88 ? -38.222 -15.682 30.904 1.00 98.12 88 LEU A C 1
ATOM 727 O O . LEU A 1 88 ? -39.392 -15.316 30.808 1.00 98.12 88 LEU A O 1
ATOM 731 N N . SER A 1 89 ? -37.271 -15.223 30.099 1.00 97.94 89 SER A N 1
ATOM 732 C CA . SER A 1 89 ? -37.553 -14.368 28.945 1.00 97.94 89 SER A CA 1
ATOM 733 C C . SER A 1 89 ? -36.909 -14.915 27.684 1.00 97.94 89 SER A C 1
ATOM 735 O O . SER A 1 89 ? -35.741 -15.289 27.704 1.00 97.94 89 SER A O 1
ATOM 737 N N . TYR A 1 90 ? -37.664 -14.907 26.595 1.00 97.94 90 TYR A N 1
ATOM 738 C CA . TYR A 1 90 ? -37.229 -15.284 25.263 1.00 97.94 90 TYR A CA 1
ATOM 739 C C . TYR A 1 90 ? -37.496 -14.123 24.304 1.00 97.94 90 TYR A C 1
ATOM 741 O O . TYR A 1 90 ? -38.626 -13.636 24.214 1.00 97.94 90 TYR A O 1
ATOM 749 N N . ASN A 1 91 ? -36.455 -13.687 23.605 1.00 97.44 91 ASN A N 1
ATOM 750 C CA . ASN A 1 91 ? -36.534 -12.747 22.498 1.00 97.44 91 ASN A CA 1
ATOM 751 C C . ASN A 1 91 ? -36.184 -13.490 21.203 1.00 97.44 91 ASN A C 1
ATOM 753 O O . ASN A 1 91 ? -35.216 -14.247 21.168 1.00 97.44 91 ASN A O 1
ATOM 757 N N . ARG A 1 92 ? -36.965 -13.269 20.149 1.00 96.38 92 ARG A N 1
ATOM 758 C CA . ARG A 1 92 ? -36.651 -13.664 18.775 1.00 96.38 92 ARG A CA 1
ATOM 759 C C . ARG A 1 92 ? -36.745 -12.422 17.909 1.00 96.38 92 ARG A C 1
ATOM 761 O O . ARG A 1 92 ? -37.769 -11.742 17.941 1.00 96.38 92 ARG A O 1
ATOM 768 N N . TYR A 1 93 ? -35.709 -12.174 17.128 1.00 95.44 93 TYR A N 1
ATOM 769 C CA . TYR A 1 93 ? -35.615 -11.051 16.214 1.00 95.44 93 TYR A CA 1
ATOM 770 C C . TYR A 1 93 ? -35.329 -11.571 14.809 1.00 95.44 93 TYR A C 1
ATOM 772 O O . TYR A 1 93 ? -34.412 -12.363 14.607 1.00 95.44 93 TYR A O 1
ATOM 780 N N . GLU A 1 94 ? -36.119 -11.124 13.842 1.00 95.44 94 GLU A N 1
ATOM 781 C CA . GLU A 1 94 ? -35.953 -11.461 12.435 1.00 95.44 94 GLU A CA 1
ATOM 782 C C . GLU A 1 94 ? -36.201 -10.217 11.586 1.00 95.44 94 GLU A C 1
ATOM 784 O O . GLU A 1 94 ? -37.281 -9.619 11.612 1.00 95.44 94 GLU A O 1
ATOM 789 N N . ARG A 1 95 ? -35.185 -9.806 10.830 1.00 94.88 95 ARG A N 1
ATOM 790 C CA . ARG A 1 95 ? -35.244 -8.649 9.948 1.00 94.88 95 ARG A CA 1
ATOM 791 C C . ARG A 1 95 ? -34.882 -9.043 8.533 1.00 94.88 95 ARG A C 1
ATOM 793 O O . ARG A 1 95 ? -33.758 -9.432 8.238 1.00 94.88 95 ARG A O 1
ATOM 800 N N . HIS A 1 96 ? -35.812 -8.768 7.631 1.00 95.38 96 HIS A N 1
ATOM 801 C CA . HIS A 1 96 ? -35.569 -8.842 6.201 1.00 95.38 96 HIS A CA 1
ATOM 802 C C . HIS A 1 96 ? -35.360 -7.442 5.649 1.00 95.38 96 HIS A C 1
ATOM 804 O O . HIS A 1 96 ? -36.186 -6.551 5.861 1.00 95.38 96 HIS A O 1
ATOM 810 N N . THR A 1 97 ? -34.278 -7.256 4.905 1.00 94.50 97 THR A N 1
ATOM 811 C CA . THR A 1 97 ? -34.003 -6.034 4.154 1.00 94.50 97 THR A CA 1
ATOM 812 C C . THR A 1 97 ? -33.965 -6.366 2.674 1.00 94.50 97 THR A C 1
ATOM 814 O O . THR A 1 97 ? -33.186 -7.213 2.253 1.00 94.50 97 THR A O 1
ATOM 817 N N . PHE A 1 98 ? -34.770 -5.670 1.879 1.00 94.56 98 PHE A N 1
ATOM 818 C CA . PHE A 1 98 ? -34.741 -5.737 0.426 1.00 94.56 98 PHE A CA 1
ATOM 819 C C . PHE A 1 98 ? -34.385 -4.366 -0.149 1.00 94.56 98 PHE A C 1
ATOM 821 O O . PHE A 1 98 ? -35.100 -3.386 0.073 1.00 94.56 98 PHE A O 1
ATOM 828 N N . ILE A 1 99 ? -33.282 -4.292 -0.885 1.00 93.31 99 ILE A N 1
ATOM 829 C CA . ILE A 1 99 ? -32.829 -3.096 -1.597 1.00 93.31 99 ILE A CA 1
ATOM 830 C C . ILE A 1 99 ? -33.025 -3.341 -3.087 1.00 93.31 99 ILE A C 1
ATOM 832 O O . ILE A 1 99 ? -32.637 -4.387 -3.592 1.00 93.31 99 ILE A O 1
ATOM 836 N N . LYS A 1 100 ? -33.576 -2.355 -3.790 1.00 93.69 100 LYS A N 1
ATOM 837 C CA . LYS A 1 100 ? -33.705 -2.340 -5.244 1.00 93.69 100 LYS A CA 1
ATOM 838 C C . LYS A 1 100 ? -33.233 -0.999 -5.781 1.00 93.69 100 LYS A C 1
ATOM 840 O O . LYS A 1 100 ? -33.872 0.028 -5.540 1.00 93.69 100 LYS A O 1
ATOM 845 N N . ARG A 1 101 ? -32.119 -1.005 -6.505 1.00 93.00 101 ARG A N 1
ATOM 846 C CA . ARG A 1 101 ? -31.532 0.182 -7.133 1.00 93.00 101 ARG A CA 1
ATOM 847 C C . ARG A 1 101 ? -31.665 0.049 -8.632 1.00 93.00 101 ARG A C 1
ATOM 849 O O . ARG A 1 101 ? -31.231 -0.945 -9.194 1.00 93.00 101 ARG A O 1
ATOM 856 N N . PHE A 1 102 ? -32.261 1.052 -9.247 1.00 93.06 102 PHE A N 1
ATOM 857 C CA . PHE A 1 102 ? -32.389 1.157 -10.685 1.00 93.06 102 PHE A CA 1
ATOM 858 C C . PHE A 1 102 ? -31.682 2.428 -11.120 1.00 93.06 102 PHE A C 1
ATOM 860 O O . PHE A 1 102 ? -32.043 3.500 -10.639 1.00 93.06 102 PHE A O 1
ATOM 867 N N . SER A 1 103 ? -30.686 2.303 -11.983 1.00 92.31 103 SER A N 1
ATOM 868 C CA . SER A 1 103 ? -29.954 3.425 -12.559 1.00 92.31 103 SER A CA 1
ATOM 869 C C . SER A 1 103 ? -30.268 3.509 -14.042 1.00 92.31 103 SER A C 1
ATOM 871 O O . SER A 1 103 ? -30.361 2.478 -14.706 1.00 92.31 103 SER A O 1
ATOM 873 N N . ARG A 1 104 ? -30.471 4.729 -14.542 1.00 90.06 104 ARG A N 1
ATOM 874 C CA . ARG A 1 104 ? -30.809 4.987 -15.941 1.00 90.06 104 ARG A CA 1
ATOM 875 C C . ARG A 1 104 ? -29.958 6.120 -16.505 1.00 90.06 104 ARG A C 1
ATOM 877 O O . ARG A 1 104 ? -29.857 7.164 -15.850 1.00 90.06 104 ARG A O 1
ATOM 884 N N . PRO A 1 105 ? -29.431 5.964 -17.728 1.00 91.00 105 PRO A N 1
ATOM 885 C CA . PRO A 1 105 ? -28.863 7.076 -18.465 1.00 91.00 105 PRO A CA 1
ATOM 886 C C . PRO A 1 105 ? -29.930 8.137 -18.758 1.00 91.00 105 PRO A C 1
ATOM 888 O O . PRO A 1 105 ? -31.103 7.815 -18.966 1.00 91.00 105 PRO A O 1
ATOM 891 N N . TYR A 1 106 ? -29.528 9.405 -18.790 1.00 91.25 106 TYR A N 1
ATOM 892 C CA . TYR A 1 106 ? -30.400 10.520 -19.162 1.00 91.25 106 TYR A CA 1
ATOM 893 C C . TYR A 1 106 ? -29.624 11.574 -19.955 1.00 91.25 106 TYR A C 1
ATOM 895 O O . TYR A 1 106 ? -28.423 11.755 -19.763 1.00 91.25 106 TYR A O 1
ATOM 903 N N . ASP A 1 107 ? -30.308 12.283 -20.848 1.00 92.81 107 ASP A N 1
ATOM 904 C CA . ASP A 1 107 ? -29.658 13.227 -21.755 1.00 92.81 107 ASP A CA 1
ATOM 905 C C . ASP A 1 107 ? -29.480 14.617 -21.144 1.00 92.81 107 ASP A C 1
ATOM 907 O O . ASP A 1 107 ? -30.355 15.152 -20.461 1.00 92.81 107 ASP A O 1
ATOM 911 N N . LEU A 1 108 ? -28.337 15.221 -21.455 1.00 92.69 108 LEU A N 1
ATOM 912 C CA . LEU A 1 108 ? -27.998 16.614 -21.211 1.00 92.69 108 LEU A CA 1
ATOM 913 C C . LEU A 1 108 ? -27.697 17.306 -22.535 1.00 92.69 108 LEU A C 1
ATOM 915 O O . LEU A 1 108 ? -27.171 16.704 -23.465 1.00 92.69 108 LEU A O 1
ATOM 919 N N . TYR A 1 109 ? -27.993 18.595 -22.616 1.00 93.94 109 TYR A N 1
ATOM 920 C CA . TYR A 1 109 ? -27.841 19.372 -23.839 1.00 93.94 109 TYR A CA 1
ATOM 921 C C . TYR A 1 109 ? -26.684 20.346 -23.665 1.00 93.94 109 TYR A C 1
ATOM 923 O O . TYR A 1 109 ? -26.704 21.191 -22.768 1.00 93.94 109 TYR A O 1
ATOM 931 N N . VAL A 1 110 ? -25.654 20.197 -24.493 1.00 91.00 110 VAL A N 1
ATOM 932 C CA . VAL A 1 110 ? -24.507 21.104 -24.535 1.00 91.00 110 VAL A CA 1
ATOM 933 C C . VAL A 1 110 ? -24.838 22.218 -25.514 1.00 91.00 110 VAL A C 1
ATOM 935 O O . VAL A 1 110 ? -25.233 21.960 -26.649 1.00 91.00 110 VAL A O 1
ATOM 938 N N . PHE A 1 111 ? -24.717 23.459 -25.060 1.00 92.56 111 PHE A N 1
ATOM 939 C CA . PHE A 1 111 ? -25.034 24.648 -25.837 1.00 92.56 111 PHE A CA 1
ATOM 940 C C . PHE A 1 111 ? -23.751 25.317 -26.313 1.00 92.56 111 PHE A C 1
ATOM 942 O O . PHE A 1 111 ? -22.757 25.355 -25.585 1.00 92.56 111 PHE A O 1
ATOM 949 N N . LYS A 1 112 ? -23.782 25.902 -27.512 1.00 90.19 112 LYS A N 1
ATOM 950 C CA . LYS A 1 112 ? -22.667 26.713 -28.008 1.00 90.19 112 LYS A CA 1
ATOM 951 C C . LYS A 1 112 ? -22.419 27.871 -27.057 1.00 90.19 112 LYS A C 1
ATOM 953 O O . LYS A 1 112 ? -23.373 28.474 -26.559 1.00 90.19 112 LYS A O 1
ATOM 958 N N . THR A 1 113 ? -21.158 28.208 -26.827 1.00 89.31 113 THR A N 1
ATOM 959 C CA . THR A 1 113 ? -20.774 29.315 -25.951 1.00 89.31 113 THR A CA 1
ATOM 960 C C . THR A 1 113 ? -20.326 30.542 -26.743 1.00 89.31 113 THR A C 1
ATOM 962 O O . THR A 1 113 ? -20.040 30.476 -27.937 1.00 89.31 113 THR A O 1
ATOM 965 N N . THR A 1 114 ? -20.320 31.700 -26.086 1.00 87.62 114 THR A N 1
ATOM 966 C CA . THR A 1 114 ? -19.901 32.982 -26.660 1.00 87.62 114 THR A CA 1
ATOM 967 C C . THR A 1 114 ? -19.115 33.825 -25.645 1.00 87.62 114 THR A C 1
ATOM 969 O O . THR A 1 114 ? -18.965 33.452 -24.474 1.00 87.62 114 THR A O 1
ATOM 972 N N . GLY A 1 115 ? -18.618 34.980 -26.093 1.00 82.25 115 GLY A N 1
ATOM 973 C CA . GLY A 1 115 ? -17.800 35.915 -25.319 1.00 82.25 115 GLY A CA 1
ATOM 974 C C . GLY A 1 115 ? -16.296 35.629 -25.390 1.00 82.25 115 GLY A C 1
ATOM 975 O O . GLY A 1 115 ? -15.864 34.583 -25.859 1.00 82.25 115 GLY A O 1
ATOM 976 N N . VAL A 1 116 ? -15.487 36.567 -24.883 1.00 65.88 116 VAL A N 1
ATOM 977 C CA . VAL A 1 116 ? -14.008 36.542 -24.981 1.00 65.88 116 VAL A CA 1
ATOM 978 C C . VAL A 1 116 ? -13.382 35.291 -24.347 1.00 65.88 116 VAL A C 1
ATOM 980 O O . VAL A 1 116 ? -12.300 34.873 -24.744 1.00 65.88 116 VAL A O 1
ATOM 983 N N . HIS A 1 117 ? -14.076 34.670 -23.389 1.00 67.31 117 HIS A N 1
ATOM 984 C CA . HIS A 1 117 ? -13.610 33.466 -22.697 1.00 67.31 117 HIS A CA 1
ATOM 985 C C . HIS A 1 117 ? -14.560 32.263 -22.856 1.00 67.31 117 HIS A C 1
ATOM 987 O O . HIS A 1 117 ? -14.515 31.369 -22.020 1.00 67.31 117 HIS A O 1
ATOM 993 N N . ASN A 1 118 ? -15.453 32.249 -23.861 1.00 75.38 118 ASN A N 1
ATOM 994 C CA . ASN A 1 118 ? -16.327 31.104 -24.194 1.00 75.38 118 ASN A CA 1
ATOM 995 C C . ASN A 1 118 ? -17.107 30.481 -23.010 1.00 75.38 118 ASN A C 1
ATOM 997 O O . ASN A 1 118 ? -17.308 29.269 -22.957 1.00 75.38 118 ASN A O 1
ATOM 1001 N N . HIS A 1 119 ? -17.572 31.299 -22.061 1.00 75.56 119 HIS A N 1
ATOM 1002 C CA . HIS A 1 119 ? -18.261 30.839 -20.841 1.00 75.56 119 HIS A CA 1
ATOM 1003 C C . HIS A 1 119 ? -19.732 31.270 -20.767 1.00 75.56 119 HIS A C 1
ATOM 1005 O O . HIS A 1 119 ? -20.414 30.959 -19.793 1.00 75.56 119 HIS A O 1
ATOM 1011 N N . ILE A 1 120 ? -20.231 32.000 -21.769 1.00 82.19 120 ILE A N 1
ATOM 1012 C CA . ILE A 1 120 ? -21.637 32.406 -21.837 1.00 82.19 120 ILE A CA 1
ATOM 1013 C C . ILE A 1 120 ? -22.360 31.407 -22.741 1.00 82.19 120 ILE A C 1
ATOM 1015 O O . ILE A 1 120 ? -22.129 31.438 -23.950 1.00 82.19 120 ILE A O 1
ATOM 1019 N N . PRO A 1 121 ? -23.202 30.509 -22.208 1.00 85.62 121 PRO A N 1
ATOM 1020 C CA . PRO A 1 121 ? -23.953 29.581 -23.037 1.00 85.62 121 PRO A CA 1
ATOM 1021 C C . PRO A 1 121 ? -25.042 30.334 -23.812 1.00 85.62 121 PRO A C 1
ATOM 1023 O O . PRO A 1 121 ? -25.695 31.239 -23.288 1.00 85.62 121 PRO A O 1
ATOM 1026 N N . THR A 1 122 ? -25.213 29.971 -25.078 1.00 90.44 122 THR A N 1
ATOM 1027 C CA . THR A 1 122 ? -26.270 30.482 -25.959 1.00 90.44 122 THR A CA 1
ATOM 1028 C C . THR A 1 122 ? -27.496 29.564 -25.913 1.00 90.44 122 THR A C 1
ATOM 1030 O O . THR A 1 122 ? -27.516 28.573 -25.189 1.00 90.44 122 THR A O 1
ATOM 1033 N N . ASN A 1 123 ? -28.523 29.870 -26.710 1.00 91.25 123 ASN A N 1
ATOM 1034 C CA . ASN A 1 123 ? -29.685 28.992 -26.888 1.00 91.25 123 ASN A CA 1
ATOM 1035 C C . ASN A 1 123 ? -29.498 27.970 -28.027 1.00 91.25 123 ASN A C 1
ATOM 1037 O O . ASN A 1 123 ? -30.413 27.197 -28.306 1.00 91.25 123 ASN A O 1
ATOM 1041 N N . GLU A 1 124 ? -28.352 27.972 -28.712 1.00 92.69 124 GLU A N 1
ATOM 1042 C CA . GLU A 1 124 ? -28.073 27.042 -29.806 1.00 92.69 124 GLU A CA 1
ATOM 1043 C C . GLU A 1 124 ? -27.438 25.763 -29.253 1.00 92.69 124 GLU A C 1
ATOM 1045 O O . GLU A 1 124 ? -26.426 25.817 -28.555 1.00 92.69 124 GLU A O 1
ATOM 1050 N N . ILE A 1 125 ? -28.040 24.610 -29.555 1.00 92.88 125 ILE A N 1
ATOM 1051 C CA . ILE A 1 125 ? -27.504 23.303 -29.159 1.00 92.88 125 ILE A CA 1
ATOM 1052 C C . ILE A 1 125 ? -26.271 23.015 -30.015 1.00 92.88 125 ILE A C 1
ATOM 1054 O O . ILE A 1 125 ? -26.328 23.115 -31.239 1.00 92.88 125 ILE A O 1
ATOM 1058 N N . ASP A 1 126 ? -25.178 22.646 -29.362 1.00 91.44 126 ASP A N 1
ATOM 1059 C CA . ASP A 1 126 ? -23.979 22.133 -30.015 1.00 91.44 126 ASP A CA 1
ATOM 1060 C C . ASP A 1 126 ? -24.116 20.619 -30.230 1.00 91.44 126 ASP A C 1
ATOM 1062 O O . ASP A 1 126 ? -24.168 20.140 -31.361 1.00 91.44 126 ASP A O 1
ATOM 1066 N N . TYR A 1 127 ? -24.306 19.868 -29.141 1.00 92.50 127 TYR A N 1
ATOM 1067 C CA . TYR A 1 127 ? -24.584 18.431 -29.178 1.00 92.50 127 TYR A CA 1
ATOM 1068 C C . TYR A 1 127 ? -25.341 17.956 -27.928 1.00 92.50 127 TYR A C 1
ATOM 1070 O O . TYR A 1 127 ? -25.457 18.662 -26.924 1.00 92.50 127 TYR A O 1
ATOM 1078 N N . VAL A 1 128 ? -25.877 16.736 -27.992 1.00 92.19 128 VAL A N 1
ATOM 1079 C CA . VAL A 1 128 ? -26.503 16.054 -26.850 1.00 92.19 128 VAL A CA 1
ATOM 1080 C C . VAL A 1 128 ? -25.483 15.115 -26.218 1.00 92.19 128 VAL A C 1
ATOM 1082 O O . VAL A 1 128 ? -24.823 14.345 -26.911 1.00 92.19 128 VAL A O 1
ATOM 1085 N N . LYS A 1 129 ? -25.354 15.188 -24.897 1.00 88.31 129 LYS A N 1
ATOM 1086 C CA . LYS A 1 129 ? -24.474 14.361 -24.080 1.00 88.31 129 LYS A CA 1
ATOM 1087 C C . LYS A 1 129 ? -25.323 13.482 -23.171 1.00 88.31 129 LYS A C 1
ATOM 1089 O O . LYS A 1 129 ? -25.962 13.987 -22.252 1.00 88.31 129 LYS A O 1
ATOM 1094 N N . THR A 1 130 ? -25.291 12.172 -23.373 1.00 89.44 130 THR A N 1
ATOM 1095 C CA . THR A 1 130 ? -25.931 11.238 -22.444 1.00 89.44 130 THR A CA 1
ATOM 1096 C C . THR A 1 130 ? -25.074 11.099 -21.192 1.00 89.44 130 THR A C 1
ATOM 1098 O O . THR A 1 130 ? -23.889 10.768 -21.252 1.00 89.44 130 THR A O 1
ATOM 1101 N N . ARG A 1 131 ? -25.673 11.367 -20.035 1.00 86.62 131 ARG A N 1
ATOM 1102 C CA . ARG A 1 131 ? -25.080 11.058 -18.742 1.00 86.62 131 ARG A CA 1
ATOM 1103 C C . ARG A 1 131 ? -25.435 9.624 -18.382 1.00 86.62 131 ARG A C 1
ATOM 1105 O O . ARG A 1 131 ? -26.583 9.334 -18.064 1.00 86.62 131 ARG A O 1
ATOM 1112 N N . ASP A 1 132 ? -24.427 8.763 -18.398 1.00 86.12 132 ASP A N 1
ATOM 1113 C CA . ASP A 1 132 ? -24.542 7.363 -18.010 1.00 86.12 132 ASP A CA 1
ATOM 1114 C C . ASP A 1 132 ? -23.766 7.108 -16.706 1.00 86.12 132 ASP A C 1
ATOM 1116 O O . ASP A 1 132 ? -22.542 7.233 -16.653 1.00 86.12 132 ASP A O 1
ATOM 1120 N N . ASP A 1 133 ? -24.492 6.809 -15.627 1.00 82.31 133 ASP A N 1
ATOM 1121 C CA . ASP A 1 133 ? -23.935 6.354 -14.342 1.00 82.31 133 ASP A CA 1
ATOM 1122 C C . ASP A 1 133 ? -23.999 4.820 -14.191 1.00 82.31 133 ASP A C 1
ATOM 1124 O O . ASP A 1 133 ? -23.776 4.278 -13.105 1.00 82.31 133 ASP A O 1
ATOM 1128 N N . GLY A 1 134 ? -24.255 4.135 -15.307 1.00 83.44 134 GLY A N 1
ATOM 1129 C CA . GLY A 1 134 ? -24.582 2.728 -15.451 1.00 83.44 134 GLY A CA 1
ATOM 1130 C C . GLY A 1 134 ? -26.075 2.558 -15.741 1.00 83.44 134 GLY A C 1
ATOM 1131 O O . GLY A 1 134 ? -26.911 3.054 -14.986 1.00 83.44 134 GLY A O 1
ATOM 1132 N N . ASP A 1 135 ? -26.422 1.813 -16.788 1.00 90.88 135 ASP A N 1
ATOM 1133 C CA . ASP A 1 135 ? -27.784 1.323 -17.028 1.00 90.88 135 ASP A CA 1
ATOM 1134 C C . ASP A 1 135 ? -27.954 -0.049 -16.375 1.00 90.88 135 ASP A C 1
ATOM 1136 O O . ASP A 1 135 ? -27.508 -1.060 -16.923 1.00 90.88 135 ASP A O 1
ATOM 1140 N N . PHE A 1 136 ? -28.527 -0.097 -15.170 1.00 92.81 136 PHE A N 1
ATOM 1141 C CA . PHE A 1 136 ? -28.587 -1.341 -14.405 1.00 92.81 136 PHE A CA 1
ATOM 1142 C C . PHE A 1 136 ? -29.741 -1.413 -13.411 1.00 92.81 136 PHE A C 1
ATOM 1144 O O . PHE A 1 136 ? -30.232 -0.404 -12.900 1.00 92.81 136 PHE A O 1
ATOM 1151 N N . LEU A 1 137 ? -30.089 -2.648 -13.044 1.00 93.75 137 LEU A N 1
ATOM 1152 C CA . LEU A 1 137 ? -30.892 -2.949 -11.869 1.00 93.75 137 LEU A CA 1
ATOM 1153 C C . LEU A 1 137 ? -30.120 -3.871 -10.938 1.00 93.75 137 LEU A C 1
ATOM 1155 O O . LEU A 1 137 ? -29.673 -4.944 -11.337 1.00 93.75 137 LEU A O 1
ATOM 1159 N N . TYR A 1 138 ? -30.025 -3.443 -9.690 1.00 93.88 138 TYR A N 1
ATOM 1160 C CA . TYR A 1 138 ? -29.410 -4.158 -8.590 1.00 93.88 138 TYR A CA 1
ATOM 1161 C C . TYR A 1 138 ? -30.471 -4.496 -7.547 1.00 93.88 138 TYR A C 1
ATOM 1163 O O . TYR A 1 138 ? -31.216 -3.611 -7.109 1.00 93.88 138 TYR A O 1
ATOM 1171 N N . GLU A 1 139 ? -30.515 -5.750 -7.111 1.00 95.44 139 GLU A N 1
ATOM 1172 C CA . GLU A 1 139 ? -31.345 -6.188 -5.993 1.00 95.44 139 GLU A CA 1
ATOM 1173 C C . GLU A 1 139 ? -30.483 -6.870 -4.934 1.00 95.44 139 GLU A C 1
ATOM 1175 O O . GLU A 1 139 ? -29.617 -7.677 -5.256 1.00 95.44 139 GLU A O 1
ATOM 1180 N N . LYS A 1 140 ? -30.738 -6.557 -3.662 1.00 95.12 140 LYS A N 1
ATOM 1181 C CA . LYS A 1 140 ? -30.115 -7.222 -2.515 1.00 95.12 140 LYS A CA 1
ATOM 1182 C C . LYS A 1 140 ? -31.168 -7.631 -1.510 1.00 95.12 140 LYS A C 1
ATOM 1184 O O . LYS A 1 140 ? -32.005 -6.816 -1.123 1.00 95.12 140 LYS A O 1
ATOM 1189 N N . TYR A 1 141 ? -31.065 -8.863 -1.042 1.00 96.00 141 TYR A N 1
ATOM 1190 C CA . TYR A 1 141 ? -31.823 -9.393 0.076 1.00 96.00 141 TYR A CA 1
ATOM 1191 C C . TYR A 1 141 ? -30.873 -9.722 1.230 1.00 96.00 141 TYR A C 1
ATOM 1193 O O . TYR A 1 141 ? -29.860 -10.380 1.022 1.00 96.00 141 TYR A O 1
ATOM 1201 N N . ASN A 1 142 ? -31.189 -9.249 2.433 1.00 95.94 142 ASN A N 1
ATOM 1202 C CA . ASN A 1 142 ? -30.456 -9.534 3.668 1.00 95.94 142 ASN A CA 1
ATOM 1203 C C . ASN A 1 142 ? -31.440 -10.059 4.713 1.00 95.94 142 ASN A C 1
ATOM 1205 O O . ASN A 1 142 ? -32.499 -9.453 4.907 1.00 95.94 142 ASN A O 1
ATOM 1209 N N . ASN A 1 143 ? -31.082 -11.148 5.378 1.00 96.06 143 ASN A N 1
ATOM 1210 C CA . ASN A 1 143 ? -31.847 -11.784 6.432 1.00 96.06 143 ASN A CA 1
ATOM 1211 C C . ASN A 1 143 ? -31.018 -11.825 7.718 1.00 96.06 143 ASN A C 1
ATOM 1213 O O . ASN A 1 143 ? -30.132 -12.665 7.852 1.00 96.06 143 ASN A O 1
ATOM 1217 N N . ASP A 1 144 ? -31.332 -10.934 8.655 1.00 95.75 144 ASP A N 1
ATOM 1218 C CA . ASP A 1 144 ? -30.753 -10.943 9.996 1.00 95.75 144 ASP A CA 1
ATOM 1219 C C . ASP A 1 144 ? -31.697 -11.696 10.931 1.00 95.75 144 ASP A C 1
ATOM 1221 O O . ASP A 1 144 ? -32.860 -11.321 11.075 1.00 95.75 144 ASP A O 1
ATOM 1225 N N . ASN A 1 145 ? -31.205 -12.725 11.606 1.00 96.06 145 ASN A N 1
ATOM 1226 C CA . ASN A 1 145 ? -32.017 -13.545 12.490 1.00 96.06 145 ASN A CA 1
ATOM 1227 C C . ASN A 1 145 ? -31.259 -13.848 13.785 1.00 96.06 145 ASN A C 1
ATOM 1229 O O . ASN A 1 145 ? -30.109 -14.269 13.746 1.00 96.06 145 ASN A O 1
ATOM 1233 N N . SER A 1 146 ? -31.888 -13.666 14.942 1.00 97.00 146 SER A N 1
ATOM 1234 C CA . SER A 1 146 ? -31.281 -13.987 16.234 1.00 97.00 146 SER A CA 1
ATOM 1235 C C . SER A 1 146 ? -32.311 -14.339 17.295 1.00 97.00 146 SER A C 1
ATOM 1237 O O . SER A 1 146 ? -33.487 -13.993 17.197 1.00 97.00 146 SER A O 1
ATOM 1239 N N . TYR A 1 147 ? -31.880 -15.051 18.333 1.00 97.38 147 TYR A N 1
ATOM 1240 C CA . TYR A 1 147 ? -32.673 -15.210 19.546 1.00 97.38 147 TYR A CA 1
ATOM 1241 C C . TYR A 1 147 ? -31.825 -14.989 20.792 1.00 97.38 147 TYR A C 1
ATOM 1243 O O . TYR A 1 147 ? -30.608 -15.168 20.779 1.00 97.38 147 TYR A O 1
ATOM 1251 N N . GLN A 1 148 ? -32.502 -14.653 21.886 1.00 97.81 148 GLN A N 1
ATOM 1252 C CA . GLN A 1 148 ? -31.912 -14.611 23.211 1.00 97.81 148 GLN A CA 1
ATOM 1253 C C . GLN A 1 148 ? -32.838 -15.269 24.232 1.00 97.81 148 GLN A C 1
ATOM 1255 O O . GLN A 1 148 ? -34.031 -14.971 24.294 1.00 97.81 148 GLN A O 1
ATOM 1260 N N . LEU A 1 149 ? -32.281 -16.149 25.056 1.00 98.00 149 LEU A N 1
ATOM 1261 C CA . LEU A 1 149 ? -32.964 -16.802 26.165 1.00 98.00 149 LEU A CA 1
ATOM 1262 C C . LEU A 1 149 ? -32.292 -16.402 27.475 1.00 98.00 149 LEU A C 1
ATOM 1264 O O . LEU A 1 149 ? -31.105 -16.657 27.653 1.00 98.00 149 LEU A O 1
ATOM 1268 N N . ASN A 1 150 ? -33.065 -15.850 28.410 1.00 98.19 150 ASN A N 1
ATOM 1269 C CA . ASN A 1 150 ? -32.592 -15.535 29.754 1.00 98.19 150 ASN A CA 1
ATOM 1270 C C . ASN A 1 150 ? -33.447 -16.244 30.806 1.00 98.19 150 ASN A C 1
ATOM 1272 O O . ASN A 1 150 ? -34.667 -16.067 30.835 1.00 98.19 150 ASN A O 1
ATOM 1276 N N . ALA A 1 151 ? -32.813 -16.984 31.710 1.00 98.31 151 ALA A N 1
ATOM 1277 C CA . ALA A 1 151 ? -33.439 -17.510 32.920 1.00 98.31 151 ALA A CA 1
ATOM 1278 C C . ALA A 1 151 ? -32.846 -16.799 34.139 1.00 98.31 151 ALA A C 1
ATOM 1280 O O . ALA A 1 151 ? -31.638 -16.826 34.352 1.00 98.31 151 ALA A O 1
ATOM 1281 N N . MET A 1 152 ? -33.695 -16.146 34.927 1.00 98.31 152 MET A N 1
ATOM 1282 C CA . MET A 1 152 ? -33.310 -15.249 36.011 1.00 98.31 152 MET A CA 1
ATOM 1283 C C . MET A 1 152 ? -33.903 -15.711 37.340 1.00 98.31 152 MET A C 1
ATOM 1285 O O . MET A 1 152 ? -35.091 -16.035 37.428 1.00 98.31 152 MET A O 1
ATOM 1289 N N . VAL A 1 153 ? -33.090 -15.662 38.389 1.00 98.38 153 VAL A N 1
ATOM 1290 C CA . VAL A 1 153 ? -33.500 -15.852 39.782 1.00 98.38 153 VAL A CA 1
ATOM 1291 C C . VAL A 1 153 ? -33.180 -14.571 40.534 1.00 98.38 153 VAL A C 1
ATOM 1293 O O . VAL A 1 153 ? -32.014 -14.193 40.616 1.00 98.38 153 VAL A O 1
ATOM 1296 N N . THR A 1 154 ? -34.197 -13.908 41.081 1.00 98.38 154 THR A N 1
ATOM 1297 C CA . THR A 1 154 ? -34.048 -12.640 41.808 1.00 98.38 154 THR A CA 1
ATOM 1298 C C . THR A 1 154 ? -34.499 -12.803 43.251 1.00 98.38 154 THR A C 1
ATOM 1300 O O . THR A 1 154 ? -35.555 -13.374 43.497 1.00 98.38 154 THR A O 1
ATOM 1303 N N . TYR A 1 155 ? -33.754 -12.259 44.209 1.00 98.06 155 TYR A N 1
ATOM 1304 C CA . TYR A 1 155 ? -34.156 -12.182 45.609 1.00 98.06 155 TYR A CA 1
ATOM 1305 C C . TYR A 1 155 ? -33.992 -10.760 46.145 1.00 98.06 155 TYR A C 1
ATOM 1307 O O . TYR A 1 155 ? -32.873 -10.291 46.327 1.00 98.06 155 TYR A O 1
ATOM 1315 N N . ASN A 1 156 ? -35.109 -10.091 46.426 1.00 97.12 156 ASN A N 1
ATOM 1316 C CA . ASN A 1 156 ? -35.150 -8.735 46.967 1.00 97.12 156 ASN A CA 1
ATOM 1317 C C . ASN A 1 156 ? -35.850 -8.727 48.318 1.00 97.12 156 ASN A C 1
ATOM 1319 O O . ASN A 1 156 ? -37.061 -8.960 48.405 1.00 97.12 156 ASN A O 1
ATOM 1323 N N . LYS A 1 157 ? -35.108 -8.446 49.388 1.00 96.06 157 LYS A N 1
ATOM 1324 C CA . LYS A 1 157 ? -35.681 -8.440 50.729 1.00 96.06 157 LYS A CA 1
ATOM 1325 C C . LYS A 1 157 ? -35.005 -7.450 51.663 1.00 96.06 157 LYS A C 1
ATOM 1327 O O . LYS A 1 157 ? -33.797 -7.490 51.867 1.00 96.06 157 LYS A O 1
ATOM 1332 N N . THR A 1 158 ? -35.840 -6.669 52.342 1.00 96.69 158 THR A N 1
ATOM 1333 C CA . THR A 1 158 ? -35.433 -5.822 53.463 1.00 96.69 158 THR A CA 1
ATOM 1334 C C . THR A 1 158 ? -35.707 -6.514 54.805 1.00 96.69 158 THR A C 1
ATOM 1336 O O . THR A 1 158 ? -36.815 -7.000 55.067 1.00 96.69 158 THR A O 1
ATOM 1339 N N . PHE A 1 159 ? -34.694 -6.535 55.668 1.00 95.56 159 PHE A N 1
ATOM 1340 C CA . PHE A 1 159 ? -34.680 -7.054 57.032 1.00 95.56 159 PHE A CA 1
ATOM 1341 C C . PHE A 1 159 ? -34.313 -5.929 58.002 1.00 95.56 159 PHE A C 1
ATOM 1343 O O . PHE A 1 159 ? -33.139 -5.665 58.265 1.00 95.56 159 PHE A O 1
ATOM 1350 N N . GLY A 1 160 ? -35.316 -5.231 58.535 1.00 96.00 160 GLY A N 1
ATOM 1351 C CA . GLY A 1 160 ? -35.070 -4.052 59.368 1.00 96.00 160 GLY A CA 1
ATOM 1352 C C . GLY A 1 160 ? -34.289 -2.994 58.585 1.00 96.00 160 GLY A C 1
ATOM 1353 O O . GLY A 1 160 ? -34.819 -2.420 57.642 1.00 96.00 160 GLY A O 1
ATOM 1354 N N . LYS A 1 161 ? -33.028 -2.765 58.964 1.00 96.94 161 LYS A N 1
ATOM 1355 C CA . LYS A 1 161 ? -32.117 -1.823 58.292 1.00 96.94 161 LYS A CA 1
ATOM 1356 C C . LYS A 1 161 ? -31.324 -2.431 57.131 1.00 96.94 161 LYS A C 1
ATOM 1358 O O . LYS A 1 161 ? -30.605 -1.700 56.463 1.00 96.94 161 LYS A O 1
ATOM 1363 N N . HIS A 1 162 ? -31.401 -3.738 56.916 1.00 97.62 162 HIS A N 1
ATOM 1364 C CA . HIS A 1 162 ? -30.597 -4.451 55.926 1.00 97.62 162 HIS A CA 1
ATOM 1365 C C . HIS A 1 162 ? -31.418 -4.700 54.666 1.00 97.62 162 HIS A C 1
ATOM 1367 O O . HIS A 1 162 ? -32.385 -5.450 54.716 1.00 97.62 162 HIS A O 1
ATOM 1373 N N . ASP A 1 163 ? -31.046 -4.110 53.542 1.00 97.62 163 ASP A N 1
ATOM 1374 C CA . ASP A 1 163 ? -31.641 -4.393 52.239 1.00 97.62 163 ASP A CA 1
ATOM 1375 C C . ASP A 1 163 ? -30.713 -5.301 51.429 1.00 97.62 163 ASP A C 1
ATOM 1377 O O . ASP A 1 163 ? -29.522 -5.010 51.309 1.00 97.62 163 ASP A O 1
ATOM 1381 N N . ILE A 1 164 ? -31.238 -6.418 50.925 1.00 97.25 164 ILE A N 1
ATOM 1382 C CA . ILE A 1 164 ? -30.501 -7.402 50.124 1.00 97.25 164 ILE A CA 1
ATOM 1383 C C . ILE A 1 164 ? -31.176 -7.526 48.760 1.00 97.25 164 ILE A C 1
ATOM 1385 O O . ILE A 1 164 ? -32.377 -7.793 48.688 1.00 97.25 164 ILE A O 1
ATOM 1389 N N . ASN A 1 165 ? -30.378 -7.403 47.700 1.00 97.38 165 ASN A N 1
ATOM 1390 C CA . ASN A 1 165 ? -30.762 -7.646 46.313 1.00 97.38 165 ASN A CA 1
ATOM 1391 C C . ASN A 1 165 ? -29.794 -8.671 45.717 1.00 97.38 165 ASN A C 1
ATOM 1393 O O . ASN A 1 165 ? -28.599 -8.413 45.650 1.00 97.38 165 ASN A O 1
ATOM 1397 N N . ALA A 1 166 ? -30.281 -9.831 45.300 1.00 98.00 166 ALA A N 1
ATOM 1398 C CA . ALA A 1 166 ? -29.476 -10.828 44.609 1.00 98.00 166 ALA A CA 1
ATOM 1399 C C . ALA A 1 166 ? -30.112 -11.195 43.269 1.00 98.00 166 ALA A C 1
ATOM 1401 O O . ALA A 1 166 ? -31.333 -11.309 43.168 1.00 98.00 166 ALA A O 1
ATOM 1402 N N . LEU A 1 167 ? -29.280 -11.418 42.258 1.00 98.25 167 LEU A N 1
ATOM 1403 C CA . LEU A 1 167 ? -29.684 -11.829 40.922 1.00 98.25 167 LEU A CA 1
ATOM 1404 C C . LEU A 1 167 ? -28.706 -12.879 40.391 1.00 98.25 167 LEU A C 1
ATOM 1406 O O . LEU A 1 167 ? -27.493 -12.689 40.450 1.00 98.25 167 LEU A O 1
ATOM 1410 N N . PHE A 1 168 ? -29.242 -13.952 39.823 1.00 98.56 168 PHE A N 1
ATOM 1411 C CA . PHE A 1 168 ? -28.505 -14.886 38.979 1.00 98.56 168 PHE A CA 1
ATOM 1412 C C . PHE A 1 168 ? -29.194 -14.991 37.621 1.00 98.56 168 PHE A C 1
ATOM 1414 O O . PHE A 1 168 ? -30.420 -15.086 37.573 1.00 98.56 168 PHE A O 1
ATOM 1421 N N . VAL A 1 169 ? -28.426 -14.977 36.533 1.00 98.50 169 VAL A N 1
ATOM 1422 C CA . VAL A 1 169 ? -28.934 -15.082 35.161 1.00 98.50 169 VAL A CA 1
ATOM 1423 C 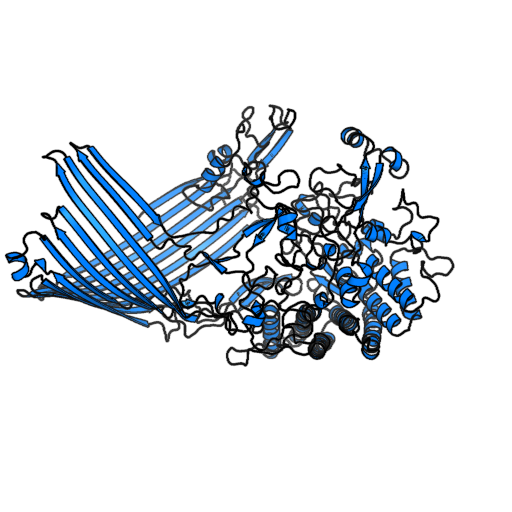C . VAL A 1 169 ? -28.136 -16.120 34.385 1.00 98.50 169 VAL A C 1
ATOM 1425 O O . VAL A 1 169 ? -26.912 -16.051 34.328 1.00 98.50 169 VAL A O 1
ATOM 1428 N N . TYR A 1 170 ? -28.842 -17.050 33.754 1.00 98.56 170 TYR A N 1
ATOM 1429 C CA . TYR A 1 170 ? -28.361 -17.805 32.602 1.00 98.56 170 TYR A CA 1
ATOM 1430 C C . TYR A 1 170 ? -28.807 -17.069 31.341 1.00 98.56 170 TYR A C 1
ATOM 1432 O O . TYR A 1 170 ? -29.997 -16.783 31.212 1.00 98.56 170 TYR A O 1
ATOM 1440 N N . GLU A 1 171 ? -27.882 -16.759 30.443 1.00 98.25 171 GLU A N 1
ATOM 1441 C CA . GLU A 1 171 ? -28.135 -16.029 29.199 1.00 98.25 171 GLU A CA 1
ATOM 1442 C C . GLU A 1 171 ? -27.528 -16.798 28.021 1.00 98.25 171 GLU A C 1
ATOM 1444 O O . GLU A 1 171 ? -26.364 -17.190 28.053 1.00 98.25 171 GLU A O 1
ATOM 1449 N N . GLN A 1 172 ? -28.324 -17.021 26.979 1.00 98.00 172 GLN A N 1
ATOM 1450 C CA . GLN A 1 172 ? -27.919 -17.688 25.744 1.00 98.00 172 GLN A CA 1
ATOM 1451 C C . GLN A 1 172 ? -28.339 -16.836 24.553 1.00 98.00 172 GLN A C 1
ATOM 1453 O O . GLN A 1 172 ? -29.487 -16.398 24.486 1.00 98.00 172 GLN A O 1
ATOM 1458 N N . TYR A 1 173 ? -27.425 -16.640 23.608 1.00 97.25 173 TYR A N 1
ATOM 1459 C CA . TYR A 1 173 ? -27.653 -15.885 22.382 1.00 97.25 173 TYR A CA 1
ATOM 1460 C C . TYR A 1 173 ? -27.055 -16.615 21.184 1.00 97.25 173 TYR A C 1
ATOM 1462 O O . TYR A 1 173 ? -25.907 -17.051 21.245 1.00 97.25 173 TYR A O 1
ATOM 1470 N N . GLU A 1 174 ? -27.793 -16.657 20.079 1.00 96.81 174 GLU A N 1
ATOM 1471 C CA . GLU A 1 174 ? -27.266 -17.014 18.761 1.00 96.81 174 GLU A CA 1
ATOM 1472 C C . GLU A 1 174 ? -27.886 -16.114 17.695 1.00 96.81 174 GLU A C 1
ATOM 1474 O O . GLU A 1 174 ? -29.050 -15.710 17.796 1.00 96.81 174 GLU A O 1
ATOM 1479 N N . GLY A 1 175 ? -27.109 -15.816 16.659 1.00 96.00 175 GLY A N 1
ATOM 1480 C CA . GLY A 1 175 ? -27.558 -15.026 15.526 1.00 96.00 175 GLY A CA 1
ATOM 1481 C C . GLY A 1 175 ? -26.867 -15.423 14.231 1.00 96.00 175 GLY A C 1
ATOM 1482 O O . GLY A 1 175 ? -25.708 -15.831 14.231 1.00 96.00 175 GLY A O 1
ATOM 1483 N N . THR A 1 176 ? -27.592 -15.269 13.134 1.00 95.94 176 THR A N 1
ATOM 1484 C CA . THR A 1 176 ? -27.146 -15.492 11.764 1.00 95.94 176 THR A CA 1
ATOM 1485 C C . THR A 1 176 ? -27.476 -14.264 10.922 1.00 95.94 176 THR A C 1
ATOM 1487 O O . THR A 1 176 ? -28.514 -13.631 11.122 1.00 95.94 176 THR A O 1
ATOM 1490 N N . ASN A 1 177 ? -26.623 -13.940 9.960 1.00 95.75 177 ASN A N 1
ATOM 1491 C CA . ASN A 1 177 ? -26.936 -12.979 8.910 1.00 95.75 177 ASN A CA 1
ATOM 1492 C C . ASN A 1 177 ? -26.539 -13.564 7.560 1.00 95.75 177 ASN A C 1
ATOM 1494 O O . ASN A 1 177 ? -25.360 -13.854 7.351 1.00 95.75 177 ASN A O 1
ATOM 1498 N N . ASP A 1 178 ? -27.514 -13.673 6.664 1.00 96.62 178 ASP A N 1
ATOM 1499 C CA . ASP A 1 178 ? -27.342 -14.157 5.300 1.00 96.62 178 ASP A CA 1
ATOM 1500 C C . ASP A 1 178 ? -27.782 -13.089 4.308 1.00 96.62 178 ASP A C 1
ATOM 1502 O O . ASP A 1 178 ? -28.859 -12.501 4.437 1.00 96.62 178 ASP A O 1
ATOM 1506 N N . TRP A 1 179 ? -26.991 -12.868 3.263 1.00 96.19 179 TRP A N 1
ATOM 1507 C CA . TRP A 1 179 ? -27.395 -11.998 2.171 1.00 96.19 179 TRP A CA 1
ATOM 1508 C C . TRP A 1 179 ? -27.054 -12.568 0.806 1.00 96.19 179 TRP A C 1
ATOM 1510 O O . TRP A 1 179 ? -26.097 -13.318 0.630 1.00 96.19 179 TRP A O 1
ATOM 1520 N N . LEU A 1 180 ? -27.855 -12.149 -0.166 1.00 97.06 180 LEU A N 1
ATOM 1521 C CA . LEU A 1 180 ? -27.682 -12.405 -1.586 1.00 97.06 180 LEU A CA 1
ATOM 1522 C C . LEU A 1 180 ? -27.927 -11.094 -2.328 1.00 97.06 180 LEU A C 1
ATOM 1524 O O . LEU A 1 180 ? -28.882 -10.376 -2.017 1.00 97.06 180 LEU A O 1
ATOM 1528 N N . ASP A 1 181 ? -27.100 -10.783 -3.312 1.00 96.06 181 ASP A N 1
ATOM 1529 C CA . ASP A 1 181 ? -27.354 -9.694 -4.240 1.00 96.06 181 ASP A CA 1
ATOM 1530 C C . ASP A 1 181 ? -27.052 -10.082 -5.682 1.00 96.06 181 ASP A C 1
ATOM 1532 O O . ASP A 1 181 ? -26.318 -11.025 -5.970 1.00 96.06 181 ASP A O 1
ATOM 1536 N N . GLY A 1 182 ? -27.670 -9.355 -6.603 1.00 95.06 182 GLY A N 1
ATOM 1537 C CA . GLY A 1 182 ? -27.435 -9.532 -8.020 1.00 95.06 182 GLY A CA 1
ATOM 1538 C C . GLY A 1 182 ? -27.713 -8.263 -8.802 1.00 95.06 182 GLY A C 1
ATOM 1539 O O . GLY A 1 182 ? -28.560 -7.448 -8.427 1.00 95.06 182 GLY A O 1
ATOM 1540 N N . GLN A 1 183 ? -26.994 -8.113 -9.907 1.00 94.56 183 GLN A N 1
ATOM 1541 C CA . GLN A 1 183 ? -27.138 -7.001 -10.831 1.00 94.56 183 GLN A CA 1
ATOM 1542 C C . GLN A 1 183 ? -27.248 -7.518 -12.259 1.00 94.56 183 GLN A C 1
ATOM 1544 O O . GLN A 1 183 ? -26.569 -8.472 -12.632 1.00 94.56 183 GLN A O 1
ATOM 1549 N N . ARG A 1 184 ? -28.065 -6.849 -13.073 1.00 93.62 184 ARG A N 1
ATOM 1550 C CA . ARG A 1 184 ? -27.972 -6.922 -14.534 1.00 93.62 184 ARG A CA 1
ATOM 1551 C C . ARG A 1 184 ? -27.857 -5.531 -15.124 1.00 93.62 184 ARG A C 1
ATOM 1553 O O . ARG A 1 184 ? -28.493 -4.607 -14.617 1.00 93.62 184 ARG A O 1
ATOM 1560 N N . ASN A 1 185 ? -27.085 -5.419 -16.198 1.00 92.00 185 ASN A N 1
ATOM 1561 C CA . ASN A 1 185 ? -26.849 -4.177 -16.929 1.00 92.00 185 ASN A CA 1
ATOM 1562 C C . ASN A 1 185 ? -27.529 -4.198 -18.309 1.00 92.00 185 ASN A C 1
ATOM 1564 O O . ASN A 1 185 ? -27.927 -5.262 -18.784 1.00 92.00 185 ASN A O 1
ATOM 1568 N N . TYR A 1 186 ? -27.608 -3.036 -18.959 1.00 89.56 186 TYR A N 1
ATOM 1569 C CA . TYR A 1 186 ? -28.074 -2.824 -20.338 1.00 89.56 186 TYR A CA 1
ATOM 1570 C C . TYR A 1 186 ? -29.494 -3.352 -20.585 1.00 89.56 186 TYR A C 1
ATOM 1572 O O . TYR A 1 186 ? -29.706 -4.462 -21.081 1.00 89.56 186 TYR A O 1
ATOM 1580 N N . PHE A 1 187 ? -30.485 -2.556 -20.198 1.00 86.75 187 PHE A N 1
ATOM 1581 C CA . PHE A 1 187 ? -31.894 -2.916 -20.257 1.00 86.75 187 PHE A CA 1
ATOM 1582 C C . PHE A 1 187 ? -32.440 -2.818 -21.680 1.00 86.75 187 PHE A C 1
ATOM 1584 O O . PHE A 1 187 ? -32.294 -1.804 -22.355 1.00 86.75 187 PHE A O 1
ATOM 1591 N N . ILE A 1 188 ? -33.174 -3.850 -22.113 1.00 82.62 188 ILE A N 1
ATOM 1592 C CA . ILE A 1 188 ? -33.887 -3.835 -23.405 1.00 82.62 188 ILE A CA 1
ATOM 1593 C C . ILE A 1 188 ? -34.953 -2.727 -23.409 1.00 82.62 188 ILE A C 1
ATOM 1595 O O . ILE A 1 188 ? -35.239 -2.112 -24.435 1.00 82.62 188 ILE A O 1
ATOM 1599 N N . SER A 1 189 ? -35.559 -2.467 -22.247 1.00 81.94 189 SER A N 1
ATOM 1600 C CA . SER A 1 189 ? -36.476 -1.352 -22.039 1.00 81.94 189 SER A CA 1
ATOM 1601 C C . SER A 1 189 ? -36.368 -0.818 -20.618 1.00 81.94 189 SER A C 1
ATOM 1603 O O . SER A 1 189 ? -36.640 -1.529 -19.650 1.00 81.94 189 SER A O 1
ATOM 1605 N N . SER A 1 190 ? -36.079 0.475 -20.494 1.00 71.69 190 SER A N 1
ATOM 1606 C CA . SER A 1 190 ? -36.024 1.187 -19.212 1.00 71.69 190 SER A CA 1
ATOM 1607 C C . SER A 1 190 ? -37.401 1.407 -18.561 1.00 71.69 190 SER A C 1
ATOM 1609 O O . SER A 1 190 ? -37.484 1.916 -17.439 1.00 71.69 190 SER A O 1
ATOM 1611 N N . ALA A 1 191 ? -38.488 1.016 -19.240 1.00 80.81 191 ALA A N 1
ATOM 1612 C CA . ALA A 1 191 ? -39.839 0.989 -18.683 1.00 80.81 191 ALA A CA 1
ATOM 1613 C C . ALA A 1 191 ? -40.083 -0.228 -17.771 1.00 80.81 191 ALA A C 1
ATOM 1615 O O . ALA A 1 191 ? -41.005 -0.200 -16.955 1.00 80.81 191 ALA A O 1
ATOM 1616 N N . VAL A 1 192 ? -39.272 -1.288 -17.897 1.00 87.06 192 VAL A N 1
ATOM 1617 C CA . VAL A 1 192 ? -39.399 -2.518 -17.108 1.00 87.06 192 VAL A CA 1
ATOM 1618 C C . VAL A 1 192 ? -38.283 -2.574 -16.072 1.00 87.06 192 VAL A C 1
ATOM 1620 O O . VAL A 1 192 ? -37.149 -2.929 -16.366 1.00 87.06 192 VAL A O 1
ATOM 1623 N N . ASP A 1 193 ? -38.620 -2.266 -14.824 1.00 88.62 193 ASP A N 1
ATOM 1624 C CA . ASP A 1 193 ? 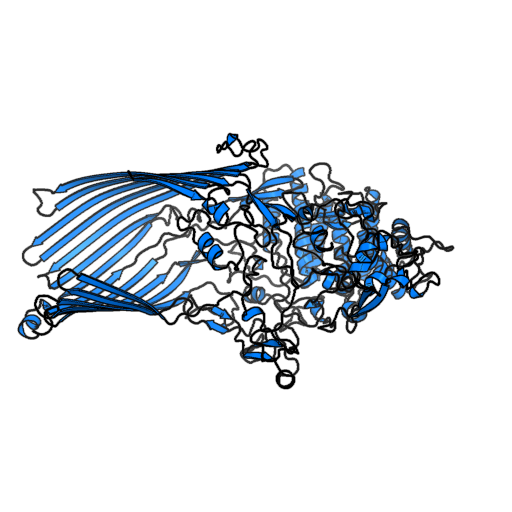-37.673 -2.210 -13.708 1.00 88.62 193 ASP A CA 1
ATOM 1625 C C . ASP A 1 193 ? -37.485 -3.570 -13.010 1.00 88.62 193 ASP A C 1
ATOM 1627 O O . ASP A 1 193 ? -37.477 -3.650 -11.783 1.00 88.62 193 ASP A O 1
ATOM 1631 N N . GLN A 1 194 ? -37.368 -4.667 -13.765 1.00 91.81 194 GLN A N 1
ATOM 1632 C CA . GLN A 1 194 ? -37.216 -6.033 -13.235 1.00 91.81 194 GLN A CA 1
ATOM 1633 C C . GLN A 1 194 ? -35.921 -6.678 -13.736 1.00 91.81 194 GLN A C 1
ATOM 1635 O O . GLN A 1 194 ? -35.563 -6.480 -14.892 1.00 91.81 194 GLN A O 1
ATOM 1640 N N . ILE A 1 195 ? -35.249 -7.484 -12.899 1.00 89.44 195 ILE A N 1
ATOM 1641 C CA . ILE A 1 195 ? -33.913 -8.040 -13.207 1.00 89.44 195 ILE A CA 1
ATOM 1642 C C . ILE A 1 195 ? -33.880 -8.739 -14.571 1.00 89.44 195 ILE A C 1
ATOM 1644 O O . ILE A 1 195 ? -32.913 -8.589 -15.308 1.00 89.44 195 ILE A O 1
ATOM 1648 N N . PHE A 1 196 ? -34.944 -9.454 -14.952 1.00 89.88 196 PHE A N 1
ATOM 1649 C CA . PHE A 1 196 ? -34.989 -10.188 -16.219 1.00 89.88 196 PHE A CA 1
ATOM 1650 C C . PHE A 1 196 ? -34.881 -9.299 -17.473 1.00 89.88 196 PHE A C 1
ATOM 1652 O O . PHE A 1 196 ? -34.561 -9.828 -18.533 1.00 89.88 196 PHE A O 1
ATOM 1659 N N . ALA A 1 197 ? -35.173 -7.997 -17.369 1.00 90.56 197 ALA A N 1
ATOM 1660 C CA . ALA A 1 197 ? -35.193 -7.062 -18.495 1.00 90.56 197 ALA A CA 1
ATOM 1661 C C . ALA A 1 197 ? -33.811 -6.474 -18.845 1.00 90.56 197 ALA A C 1
ATOM 1663 O O . ALA A 1 197 ? -33.677 -5.832 -19.890 1.00 90.56 197 ALA A O 1
ATOM 1664 N N . GLY A 1 198 ? -32.802 -6.706 -17.997 1.00 88.44 198 GLY A N 1
ATOM 1665 C CA . GLY A 1 198 ? -31.394 -6.465 -18.319 1.00 88.44 198 GLY A CA 1
ATOM 1666 C C . GLY A 1 198 ? -30.840 -7.492 -19.312 1.00 88.44 198 GLY A C 1
ATOM 1667 O O . GLY A 1 198 ? -31.470 -8.519 -19.576 1.00 88.44 198 GLY A O 1
ATOM 1668 N N . SER A 1 199 ? -29.644 -7.228 -19.835 1.00 89.38 199 SER A N 1
ATOM 1669 C CA . SER A 1 199 ? -28.935 -8.078 -20.794 1.00 89.38 199 SER A CA 1
ATOM 1670 C C . SER A 1 199 ? -28.899 -9.547 -20.366 1.00 89.38 199 SER A C 1
ATOM 1672 O O . SER A 1 199 ? -28.681 -9.879 -19.199 1.00 89.38 199 SER A O 1
ATOM 1674 N N . SER A 1 200 ? -29.098 -10.446 -21.330 1.00 86.31 200 SER A N 1
ATOM 1675 C CA . SER A 1 200 ? -28.970 -11.891 -21.128 1.00 86.31 200 SER A CA 1
ATOM 1676 C C . SER A 1 200 ? -27.523 -12.385 -21.181 1.00 86.31 200 SER A C 1
ATOM 1678 O O . SER A 1 200 ? -27.295 -13.565 -20.926 1.00 86.31 200 SER A O 1
ATOM 1680 N N . ASP A 1 201 ? -26.566 -11.526 -21.543 1.00 85.25 201 ASP A N 1
ATOM 1681 C CA . ASP A 1 201 ? -25.147 -11.877 -21.545 1.00 85.25 201 ASP A CA 1
ATOM 1682 C C . ASP A 1 201 ? -24.653 -12.025 -20.092 1.00 85.25 201 ASP A C 1
ATOM 1684 O O . ASP A 1 201 ? -24.754 -11.067 -19.312 1.00 85.25 201 ASP A O 1
ATOM 1688 N N . PRO A 1 202 ? -24.116 -13.196 -19.700 1.00 80.50 202 PRO A N 1
ATOM 1689 C CA . PRO A 1 202 ? -23.555 -13.401 -18.369 1.00 80.50 202 PRO A CA 1
ATOM 1690 C C . PRO A 1 202 ? -22.487 -12.371 -17.980 1.00 80.50 202 PRO A C 1
ATOM 1692 O O . PRO A 1 202 ? -22.402 -12.032 -16.805 1.00 80.50 202 PRO A O 1
ATOM 1695 N N . LYS A 1 203 ? -21.726 -11.817 -18.939 1.00 83.00 203 LYS A N 1
ATOM 1696 C CA . LYS A 1 203 ? -20.706 -10.780 -18.680 1.00 83.00 203 LYS A CA 1
ATOM 1697 C C . LYS A 1 203 ? -21.298 -9.476 -18.138 1.00 83.00 203 LYS A C 1
ATOM 1699 O O . LYS A 1 203 ? -20.615 -8.714 -17.464 1.00 83.00 203 LYS A O 1
ATOM 1704 N N . ASN A 1 204 ? -22.581 -9.236 -18.404 1.00 86.62 204 ASN A N 1
ATOM 1705 C CA . ASN A 1 204 ? -23.319 -8.048 -17.975 1.00 86.62 204 ASN A CA 1
ATOM 1706 C C . ASN A 1 204 ? -24.127 -8.289 -16.693 1.00 86.62 204 ASN A C 1
ATOM 1708 O O . ASN A 1 204 ? -25.014 -7.498 -16.358 1.00 86.62 204 ASN A O 1
ATOM 1712 N N . SER A 1 205 ? -23.862 -9.403 -16.008 1.00 89.00 205 SER A N 1
ATOM 1713 C CA . SER A 1 205 ? -24.568 -9.828 -14.807 1.00 89.00 205 SER A CA 1
ATOM 1714 C C . SER A 1 205 ? -23.585 -10.132 -13.681 1.00 89.00 205 SER A C 1
ATOM 1716 O O . SER A 1 205 ? -22.530 -10.717 -13.905 1.00 89.00 205 SER A O 1
ATOM 1718 N N . THR A 1 206 ? -23.957 -9.801 -12.449 1.00 90.12 206 THR A N 1
ATOM 1719 C CA . THR A 1 206 ? -23.229 -10.233 -11.250 1.00 90.12 206 THR A CA 1
ATOM 1720 C C . THR A 1 206 ? -24.193 -10.874 -10.261 1.00 90.12 206 THR A C 1
ATOM 1722 O O . THR A 1 206 ? -25.372 -10.519 -10.204 1.00 90.12 206 THR A O 1
ATOM 1725 N N . LEU A 1 207 ? -23.700 -11.852 -9.503 1.00 91.81 207 LEU A N 1
ATOM 1726 C CA . LEU A 1 207 ? -24.424 -12.524 -8.428 1.00 91.81 207 LEU A CA 1
ATOM 1727 C C . LEU A 1 207 ? -23.430 -12.818 -7.308 1.00 91.81 207 LEU A C 1
ATOM 1729 O O . LEU A 1 207 ? -22.366 -13.379 -7.573 1.00 91.81 207 LEU A O 1
ATOM 1733 N N . ASN A 1 208 ? -23.766 -12.456 -6.076 1.00 92.94 208 ASN A N 1
ATOM 1734 C CA . ASN A 1 208 ? -22.922 -12.728 -4.923 1.00 92.94 208 ASN A CA 1
ATOM 1735 C C . ASN A 1 208 ? -23.769 -13.004 -3.673 1.00 92.94 208 ASN A C 1
ATOM 1737 O O . ASN A 1 208 ? -24.969 -12.729 -3.633 1.00 92.94 208 ASN A O 1
ATOM 1741 N N . GLY A 1 209 ? -23.149 -13.583 -2.649 1.00 93.44 209 GLY A N 1
ATOM 1742 C CA . GLY A 1 209 ? -23.803 -13.888 -1.386 1.00 93.44 209 GLY A CA 1
ATOM 1743 C C . GLY A 1 209 ? -22.816 -14.262 -0.290 1.00 93.44 209 GLY A C 1
ATOM 1744 O O . GLY A 1 209 ? -21.685 -14.669 -0.554 1.00 93.44 209 GLY A O 1
ATOM 1745 N N . SER A 1 210 ? -23.241 -14.118 0.960 1.00 93.62 210 SER A N 1
ATOM 1746 C CA . SER A 1 210 ? -22.444 -14.504 2.124 1.00 93.62 210 SER A CA 1
ATOM 1747 C C . SER A 1 210 ? -23.337 -14.775 3.330 1.00 93.62 210 SER A C 1
ATOM 1749 O O . SER A 1 210 ? -24.430 -14.218 3.432 1.00 93.62 210 SER A O 1
ATOM 1751 N N . GLY A 1 211 ? -22.842 -15.613 4.239 1.00 93.19 211 GLY A N 1
ATOM 1752 C CA . GLY A 1 211 ? -23.469 -15.937 5.514 1.00 93.19 211 GLY A CA 1
ATOM 1753 C C . GLY A 1 211 ? -22.494 -15.720 6.667 1.00 93.19 211 GLY A C 1
ATOM 1754 O O . GLY A 1 211 ? -21.275 -15.834 6.510 1.00 93.19 211 GLY A O 1
ATOM 1755 N N . SER A 1 212 ? -23.026 -15.391 7.836 1.00 91.88 212 SER A N 1
ATOM 1756 C CA . SER A 1 212 ? -22.263 -15.246 9.074 1.00 91.88 212 SER A CA 1
ATOM 1757 C C . SER A 1 212 ? -23.081 -15.733 10.256 1.00 91.88 212 SER A C 1
ATOM 1759 O O . SER A 1 212 ? -24.301 -15.590 10.271 1.00 91.88 212 SER A O 1
ATOM 1761 N N . GLU A 1 213 ? -22.397 -16.276 11.256 1.00 92.50 213 GLU A N 1
ATOM 1762 C CA . GLU A 1 213 ? -23.001 -16.763 12.490 1.00 92.50 213 GLU A CA 1
ATOM 1763 C C . GLU A 1 213 ? -22.230 -16.260 13.711 1.00 92.50 213 GLU A C 1
ATOM 1765 O O . GLU A 1 213 ? -21.037 -15.951 13.642 1.00 92.50 213 GLU A O 1
ATOM 1770 N N . GLY A 1 214 ? -22.922 -16.173 14.840 1.00 92.19 214 GLY A N 1
ATOM 1771 C CA . GLY A 1 214 ? -22.344 -15.830 16.128 1.00 92.19 214 GLY A CA 1
ATOM 1772 C C . GLY A 1 214 ? -23.161 -16.422 17.267 1.00 92.19 214 GLY A C 1
ATOM 1773 O O . GLY A 1 214 ? -24.368 -16.623 17.145 1.00 92.19 214 GLY A O 1
ATOM 1774 N N . GLY A 1 215 ? -22.505 -16.678 18.394 1.00 93.44 215 GLY A N 1
ATOM 1775 C CA . GLY A 1 215 ? -23.145 -17.265 19.563 1.00 93.44 215 GLY A CA 1
ATOM 1776 C C . GLY A 1 215 ? -22.397 -16.954 20.850 1.00 93.44 215 GLY A C 1
ATOM 1777 O O . GLY A 1 215 ? -21.168 -16.829 20.856 1.00 93.44 215 GLY A O 1
ATOM 1778 N N . ARG A 1 216 ? -23.151 -16.813 21.941 1.00 95.31 216 ARG A N 1
ATOM 1779 C CA . ARG A 1 216 ? -22.629 -16.591 23.291 1.00 95.31 216 ARG A CA 1
ATOM 1780 C C . ARG A 1 216 ? -23.451 -17.335 24.330 1.00 95.31 216 ARG A C 1
ATOM 1782 O O . ARG A 1 216 ? -24.669 -17.468 24.201 1.00 95.31 216 ARG A O 1
ATOM 1789 N N . LEU A 1 217 ? -22.770 -17.760 25.386 1.00 97.19 217 LEU A N 1
ATOM 1790 C CA . LEU A 1 217 ? -23.395 -18.333 26.568 1.00 97.19 217 LEU A CA 1
ATOM 1791 C C . LEU A 1 217 ? -22.815 -17.693 27.825 1.00 97.19 217 LEU A C 1
ATOM 1793 O O . LEU A 1 217 ? -21.602 -17.587 27.953 1.00 97.19 217 LEU A O 1
ATOM 1797 N N . SER A 1 218 ? -23.671 -17.288 28.752 1.00 97.94 218 SER A N 1
ATOM 1798 C CA . SER A 1 218 ? -23.309 -16.402 29.852 1.00 97.94 218 SER A CA 1
ATOM 1799 C C . SER A 1 218 ? -23.960 -16.828 31.163 1.00 97.94 218 SER A C 1
ATOM 1801 O O . SER A 1 218 ? -25.149 -17.148 31.213 1.00 97.94 218 SER A O 1
ATOM 1803 N N . TYR A 1 219 ? -23.189 -16.766 32.247 1.00 98.25 219 TYR A N 1
ATOM 1804 C CA . TYR A 1 219 ? -23.682 -16.877 33.620 1.00 98.25 219 TYR A CA 1
ATOM 1805 C C . TYR A 1 219 ? -23.360 -15.594 34.377 1.00 98.25 219 TYR A C 1
ATOM 1807 O O . TYR A 1 219 ? -22.194 -15.236 34.533 1.00 98.25 219 TYR A O 1
ATOM 1815 N N . VAL A 1 220 ? -24.384 -14.903 34.865 1.00 98.31 220 VAL A N 1
ATOM 1816 C CA . VAL A 1 220 ? -24.255 -13.589 35.504 1.00 98.31 220 VAL A CA 1
ATOM 1817 C C . VAL A 1 220 ? -24.743 -13.672 36.940 1.00 98.31 220 VAL A C 1
ATOM 1819 O O . VAL A 1 220 ? -25.837 -14.167 37.194 1.00 98.31 220 VAL A O 1
ATOM 1822 N N . GLY A 1 221 ? -23.959 -13.156 37.879 1.00 98.12 221 GLY A N 1
ATOM 1823 C CA . GLY A 1 221 ? -24.341 -13.026 39.282 1.00 98.12 221 GLY A CA 1
ATOM 1824 C C . GLY A 1 221 ? -24.209 -11.584 39.755 1.00 98.12 221 GLY A C 1
ATOM 1825 O O . GLY A 1 221 ? -23.257 -10.902 39.390 1.00 98.12 221 GLY A O 1
ATOM 1826 N N . ARG A 1 222 ? -25.141 -11.118 40.587 1.00 98.19 222 ARG A N 1
ATOM 1827 C CA . ARG A 1 222 ? -25.086 -9.811 41.256 1.00 98.19 222 ARG A CA 1
ATOM 1828 C C . ARG A 1 222 ? -25.629 -9.929 42.675 1.00 98.19 222 ARG A C 1
ATOM 1830 O O . ARG A 1 222 ? -26.664 -10.551 42.889 1.00 98.19 222 ARG A O 1
ATOM 1837 N N . LEU A 1 223 ? -24.941 -9.315 43.627 1.00 98.44 223 LEU A N 1
ATOM 1838 C CA . LEU A 1 223 ? -25.330 -9.219 45.027 1.00 98.44 223 LEU A CA 1
ATOM 1839 C C . LEU A 1 223 ? -25.126 -7.779 45.501 1.00 98.44 223 LEU A C 1
ATOM 1841 O O . LEU A 1 223 ? -23.997 -7.312 45.613 1.00 98.44 223 LEU A O 1
ATOM 1845 N N . GLY A 1 224 ? -26.223 -7.092 45.786 1.00 98.12 224 GLY A N 1
ATOM 1846 C CA . GLY A 1 224 ? -26.279 -5.782 46.415 1.00 98.12 224 GLY A CA 1
ATOM 1847 C C . GLY A 1 224 ? -26.714 -5.880 47.876 1.00 98.12 224 GLY A C 1
ATOM 1848 O O . GLY A 1 224 ? -27.598 -6.660 48.236 1.00 98.12 224 GLY A O 1
ATOM 1849 N N . TYR A 1 225 ? -26.108 -5.052 48.717 1.00 98.06 225 TYR A N 1
ATOM 1850 C CA . TYR A 1 225 ? -26.425 -4.913 50.129 1.00 98.06 225 TYR A CA 1
ATOM 1851 C C . TYR A 1 225 ? -26.436 -3.436 50.517 1.00 98.06 225 TYR A C 1
ATOM 1853 O O . TYR A 1 225 ? -25.460 -2.722 50.290 1.00 98.06 225 TYR A O 1
ATOM 1861 N N . THR A 1 226 ? -27.523 -2.978 51.133 1.00 98.31 226 THR A N 1
ATOM 1862 C CA . THR A 1 226 ? -27.626 -1.618 51.670 1.00 98.31 226 THR A CA 1
ATOM 1863 C C . THR A 1 226 ? -27.963 -1.654 53.155 1.00 98.31 226 THR A C 1
ATOM 1865 O O . THR A 1 226 ? -28.954 -2.256 53.555 1.00 98.31 226 THR A O 1
ATOM 1868 N N . TYR A 1 227 ? -27.173 -0.975 53.987 1.00 97.94 227 TYR A N 1
ATOM 1869 C CA . TYR A 1 227 ? -27.453 -0.836 55.418 1.00 97.94 227 TYR A CA 1
ATOM 1870 C C . TYR A 1 227 ? -27.947 0.569 55.759 1.00 97.94 227 TYR A C 1
ATOM 1872 O O . TYR A 1 227 ? -27.239 1.547 55.523 1.00 97.94 227 TYR A O 1
ATOM 1880 N N . ASP A 1 228 ? -29.144 0.660 56.343 1.00 96.31 228 ASP A N 1
ATOM 1881 C CA . ASP A 1 228 ? -29.779 1.883 56.864 1.00 96.31 228 ASP A CA 1
ATOM 1882 C C . ASP A 1 228 ? -29.834 3.020 55.828 1.00 96.31 228 ASP A C 1
ATOM 1884 O O . ASP A 1 228 ? -29.784 4.194 56.179 1.00 96.31 228 ASP A O 1
ATOM 1888 N N . SER A 1 229 ? -29.875 2.665 54.537 1.00 94.12 229 SER A N 1
ATOM 1889 C CA . SER A 1 229 ? -29.724 3.584 53.395 1.00 94.12 229 SER A CA 1
ATOM 1890 C C . SER A 1 229 ? -28.414 4.396 53.368 1.00 94.12 229 SER A C 1
ATOM 1892 O O . SER A 1 229 ? -28.333 5.380 52.638 1.00 94.12 229 SER A O 1
ATOM 1894 N N . LYS A 1 230 ? -27.384 3.990 54.125 1.00 96.56 230 LYS A N 1
ATOM 1895 C CA . LYS A 1 230 ? -26.099 4.697 54.289 1.00 96.56 230 LYS A CA 1
ATOM 1896 C C . LYS A 1 230 ? -24.953 4.040 53.540 1.00 96.56 230 LYS A C 1
ATOM 1898 O O . LYS A 1 230 ? -24.294 4.706 52.746 1.00 96.56 230 LYS A O 1
ATOM 1903 N N . TYR A 1 231 ? -24.715 2.756 53.799 1.00 97.81 231 TYR A N 1
ATOM 1904 C CA . TYR A 1 231 ? -23.615 1.996 53.201 1.00 97.81 231 TYR A CA 1
ATOM 1905 C C . TYR A 1 231 ? -24.182 1.068 52.143 1.00 97.81 231 TYR A C 1
ATOM 1907 O O . TYR A 1 231 ? -25.033 0.237 52.456 1.00 97.81 231 TYR A O 1
ATOM 1915 N N . LEU A 1 232 ? -23.735 1.238 50.907 1.00 98.25 232 LEU A N 1
ATOM 1916 C CA . LEU A 1 232 ? -24.142 0.449 49.758 1.00 98.25 232 LEU A CA 1
ATOM 1917 C C . LEU A 1 232 ? -22.922 -0.350 49.311 1.00 98.25 232 LEU A C 1
ATOM 1919 O O . LEU A 1 232 ? -21.869 0.233 49.063 1.00 98.25 232 LEU A O 1
ATOM 1923 N N . LEU A 1 233 ? -23.062 -1.665 49.226 1.00 98.25 233 LEU A N 1
ATOM 1924 C CA . LEU A 1 233 ? -22.054 -2.587 48.718 1.00 98.25 233 LEU A CA 1
ATOM 1925 C C .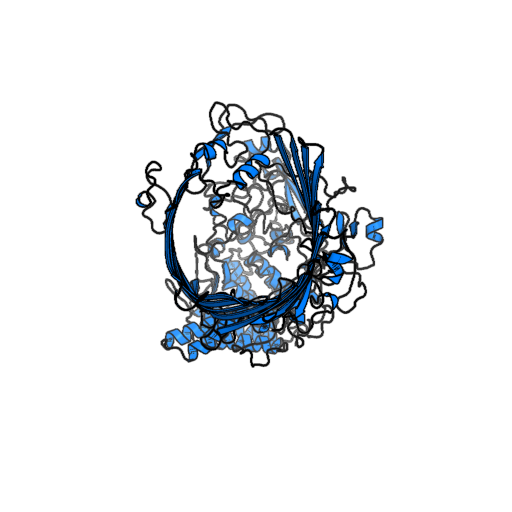 LEU A 1 233 ? -22.674 -3.385 47.582 1.00 98.25 233 LEU A C 1
ATOM 1927 O O . LEU A 1 233 ? -23.812 -3.835 47.695 1.00 98.25 233 LEU A O 1
ATOM 1931 N N . GLU A 1 234 ? -21.929 -3.588 46.508 1.00 98.31 234 GLU A N 1
ATOM 1932 C CA . GLU A 1 234 ? -22.354 -4.441 45.409 1.00 98.31 234 GLU A CA 1
ATOM 1933 C C . GLU A 1 234 ? -21.177 -5.261 44.897 1.00 98.31 234 GLU A C 1
ATOM 1935 O O . GLU A 1 234 ? -20.079 -4.737 44.736 1.00 98.31 234 GLU A O 1
ATOM 1940 N N . ALA A 1 235 ? -21.411 -6.538 44.624 1.00 98.25 235 ALA A N 1
ATOM 1941 C CA . ALA A 1 235 ? -20.490 -7.402 43.906 1.00 98.25 235 ALA A CA 1
ATOM 1942 C C . ALA A 1 235 ? -21.234 -8.074 42.753 1.00 98.25 235 ALA A C 1
ATOM 1944 O O . ALA A 1 235 ? -22.382 -8.495 42.906 1.00 98.25 235 ALA A O 1
ATOM 1945 N N . SER A 1 236 ? -20.583 -8.209 41.607 1.00 98.06 236 SER A N 1
ATOM 1946 C CA . SER A 1 236 ? -21.111 -8.970 40.481 1.00 98.06 236 SER A CA 1
ATOM 1947 C C . SER A 1 236 ? -20.016 -9.726 39.749 1.00 98.06 236 SER A C 1
ATOM 1949 O O . SER A 1 236 ? -18.834 -9.431 39.889 1.00 98.06 236 SER A O 1
ATOM 1951 N N . PHE A 1 237 ? -20.408 -10.731 38.981 1.00 97.94 237 PHE A N 1
ATOM 1952 C CA . PHE A 1 237 ? -19.518 -11.424 38.065 1.00 97.94 237 PHE A CA 1
ATOM 1953 C C . PHE A 1 237 ? -20.273 -11.831 36.807 1.00 97.94 237 PHE A C 1
ATOM 1955 O O . PHE A 1 237 ? -21.490 -12.035 36.832 1.00 97.94 237 PHE A O 1
ATOM 1962 N N . ARG A 1 238 ? -19.525 -12.008 35.722 1.00 97.88 238 ARG A N 1
ATOM 1963 C CA . ARG A 1 238 ? -19.972 -12.721 34.527 1.00 97.88 238 ARG A CA 1
ATOM 1964 C C . ARG A 1 238 ? -18.990 -13.837 34.195 1.00 97.88 238 ARG A C 1
ATOM 1966 O O . ARG A 1 238 ? -17.785 -13.650 34.335 1.00 97.88 238 ARG A O 1
ATOM 1973 N N . TYR A 1 239 ? -19.499 -14.987 33.779 1.00 97.88 239 TYR A N 1
ATOM 1974 C CA . TYR A 1 239 ? -18.726 -16.058 33.162 1.00 97.88 239 TYR A CA 1
ATOM 1975 C C . TYR A 1 239 ? -19.285 -16.272 31.759 1.00 97.88 239 TYR A C 1
ATOM 1977 O O . TYR A 1 239 ? -20.369 -16.836 31.612 1.00 97.88 239 TYR A O 1
ATOM 1985 N N . ASP A 1 240 ? -18.584 -15.746 30.757 1.00 97.94 240 ASP A N 1
ATOM 1986 C CA . ASP A 1 240 ? -19.076 -15.631 29.384 1.00 97.94 240 ASP A CA 1
ATOM 1987 C C . ASP A 1 240 ? -18.239 -16.510 28.443 1.00 97.94 240 ASP A C 1
ATOM 1989 O O . ASP A 1 240 ? -17.010 -16.505 28.500 1.00 97.94 240 ASP A O 1
ATOM 1993 N N . GLY A 1 241 ? -18.908 -17.266 27.575 1.00 96.56 241 GLY A N 1
ATOM 1994 C CA . GLY A 1 241 ? -18.340 -18.116 26.536 1.00 96.56 241 GLY A CA 1
ATOM 1995 C C . GLY A 1 241 ? -18.644 -17.559 25.146 1.00 96.56 241 GLY A C 1
ATOM 1996 O O . GLY A 1 241 ? -19.797 -17.240 24.854 1.00 96.56 241 GLY A O 1
ATOM 1997 N N . SER A 1 242 ? -17.632 -17.465 24.279 1.00 94.75 242 SER A N 1
ATOM 1998 C CA . SER A 1 242 ? -17.767 -16.952 22.904 1.00 94.75 242 SER A CA 1
ATOM 1999 C C . SER A 1 242 ? -17.272 -17.959 21.862 1.00 94.75 242 SER A C 1
ATOM 2001 O O . SER A 1 242 ? -16.262 -18.634 22.062 1.00 94.75 242 SER A O 1
ATOM 2003 N N . VAL A 1 243 ? -17.977 -18.057 20.729 1.00 92.50 243 VAL A N 1
ATOM 2004 C CA . VAL A 1 243 ? -17.593 -18.908 19.581 1.00 92.50 243 VAL A CA 1
ATOM 2005 C C . VAL A 1 243 ? -16.396 -18.361 18.796 1.00 92.50 243 VAL A C 1
ATOM 2007 O O . VAL A 1 243 ? -15.804 -19.087 17.999 1.00 92.50 243 VAL A O 1
ATOM 2010 N N . ASN A 1 244 ? -16.014 -17.103 19.038 1.00 91.75 244 ASN A N 1
ATOM 2011 C CA . ASN A 1 244 ? -14.910 -16.445 18.337 1.00 91.75 244 ASN A CA 1
ATOM 2012 C C . ASN A 1 244 ? -13.535 -17.045 18.674 1.00 91.75 244 ASN A C 1
ATOM 2014 O O . ASN A 1 244 ? -12.589 -16.850 17.913 1.00 91.75 244 ASN A O 1
ATOM 2018 N N . PHE A 1 245 ? -13.428 -17.781 19.782 1.00 92.81 245 PHE A N 1
ATOM 2019 C CA . PHE A 1 245 ? -12.179 -18.347 20.283 1.00 92.81 245 PHE A CA 1
ATOM 2020 C C . PHE A 1 245 ? -12.090 -19.864 20.069 1.00 92.81 245 PHE A C 1
ATOM 2022 O O . PHE A 1 245 ? -13.108 -20.560 19.936 1.00 92.81 245 PHE A O 1
ATOM 2029 N N . ASP A 1 246 ? -10.859 -20.381 20.099 1.00 92.06 246 ASP A N 1
ATOM 2030 C CA . ASP A 1 246 ? -10.593 -21.822 20.143 1.00 92.06 246 ASP A CA 1
ATOM 2031 C C . ASP A 1 246 ? -11.384 -22.474 21.298 1.00 92.06 246 ASP A C 1
ATOM 2033 O O . ASP A 1 246 ? -11.516 -21.856 22.362 1.00 92.06 246 ASP A O 1
ATOM 2037 N N . PRO A 1 247 ? -11.925 -23.702 21.141 1.00 91.44 247 PRO A N 1
ATOM 2038 C CA . PRO A 1 247 ? -12.647 -24.413 22.199 1.00 91.44 247 PRO A CA 1
ATOM 2039 C C . PRO A 1 247 ? -11.985 -24.400 23.588 1.00 91.44 247 PRO A C 1
ATOM 2041 O O . PRO A 1 247 ? -12.707 -24.385 24.586 1.00 91.44 247 PRO A O 1
ATOM 2044 N N . LYS A 1 248 ? -10.648 -24.358 23.673 1.00 93.25 248 LYS A N 1
ATOM 2045 C CA . LYS A 1 248 ? -9.901 -24.298 24.942 1.00 93.25 248 LYS A CA 1
ATOM 2046 C C . LYS A 1 248 ? -9.948 -22.926 25.629 1.00 93.25 248 LYS A C 1
ATOM 2048 O O . LYS A 1 248 ? -9.786 -22.864 26.844 1.00 93.25 248 LYS A O 1
ATOM 2053 N N . HIS A 1 249 ? -10.209 -21.848 24.885 1.00 92.88 249 HIS A N 1
ATOM 2054 C CA . HIS A 1 249 ? -10.104 -20.454 25.341 1.00 92.88 249 HIS A CA 1
ATOM 2055 C C . HIS A 1 249 ? -11.436 -19.676 25.310 1.00 92.88 249 HIS A C 1
ATOM 2057 O O . HIS A 1 249 ? -11.457 -18.467 25.538 1.00 92.88 249 HIS A O 1
ATOM 2063 N N . ARG A 1 250 ? -12.573 -20.350 25.066 1.00 93.44 250 ARG A N 1
ATOM 2064 C CA . ARG A 1 250 ? -13.894 -19.702 24.893 1.00 93.44 250 ARG A CA 1
ATOM 2065 C C . ARG A 1 250 ? -14.382 -18.905 26.092 1.00 93.44 250 ARG A C 1
ATOM 2067 O O . ARG A 1 250 ? -15.077 -17.909 25.898 1.00 93.44 250 ARG A O 1
ATOM 2074 N N . TRP A 1 251 ? -14.064 -19.357 27.301 1.00 96.50 251 TRP A N 1
ATOM 2075 C CA . TRP A 1 251 ? -14.662 -18.856 28.534 1.00 96.50 251 TRP A CA 1
ATOM 2076 C C . TRP A 1 251 ? -13.787 -17.820 29.245 1.00 96.50 251 TRP A C 1
ATOM 2078 O O . TRP A 1 251 ? -12.609 -18.069 29.494 1.00 96.50 251 TRP A O 1
ATOM 2088 N N . GLY A 1 252 ? -14.385 -16.695 29.638 1.00 96.50 252 GLY A N 1
ATOM 2089 C CA . GLY A 1 252 ? -13.763 -15.653 30.459 1.00 96.50 252 GLY A CA 1
ATOM 2090 C C . GLY A 1 252 ? -14.568 -15.357 31.728 1.00 96.50 252 GLY A C 1
ATOM 2091 O O . GLY A 1 252 ? -15.795 -15.427 31.715 1.00 96.50 252 GLY A O 1
ATOM 2092 N N . PHE A 1 253 ? -13.881 -15.039 32.832 1.00 97.62 253 PHE A N 1
ATOM 2093 C CA . PHE A 1 253 ? -14.489 -14.657 34.114 1.00 97.62 253 PHE A CA 1
ATOM 2094 C C . PHE A 1 253 ? -14.223 -13.178 34.425 1.00 97.62 253 PHE A C 1
ATOM 2096 O O . PHE A 1 253 ? -13.070 -12.753 34.492 1.00 97.62 253 PHE A O 1
ATOM 2103 N N . PHE A 1 254 ? -15.294 -12.413 34.636 1.00 98.19 254 PHE A N 1
ATOM 2104 C CA . PHE A 1 254 ? -15.294 -10.949 34.683 1.00 98.19 254 PHE A CA 1
ATOM 2105 C C . PHE A 1 254 ? -15.976 -10.440 35.966 1.00 98.19 254 PHE A C 1
ATOM 2107 O O . PHE A 1 254 ? -17.188 -10.198 35.967 1.00 98.19 254 PHE A O 1
ATOM 2114 N N . PRO A 1 255 ? -15.246 -10.333 37.092 1.00 98.12 255 PRO A N 1
ATOM 2115 C CA . PRO A 1 255 ? -15.779 -9.832 38.357 1.00 98.12 255 PRO A CA 1
ATOM 2116 C C . PRO A 1 255 ? -15.816 -8.298 38.427 1.00 98.12 255 PRO A C 1
ATOM 2118 O O . PRO A 1 255 ? -15.038 -7.602 37.775 1.00 98.12 255 PRO A O 1
ATOM 2121 N N . SER A 1 256 ? -16.680 -7.768 39.289 1.00 98.19 256 SER A N 1
ATOM 2122 C CA . SER A 1 256 ? -16.701 -6.361 39.685 1.00 98.19 256 SER A CA 1
ATOM 2123 C C . SER A 1 256 ? -17.246 -6.171 41.100 1.00 98.19 256 SER A C 1
ATOM 2125 O O . SER A 1 256 ? -18.004 -6.992 41.620 1.00 98.19 256 SER A O 1
ATOM 2127 N N . ALA A 1 257 ? -16.850 -5.073 41.736 1.00 98.31 257 ALA A N 1
ATOM 2128 C CA . ALA A 1 257 ? -17.322 -4.667 43.048 1.00 98.31 257 ALA A CA 1
ATOM 2129 C C . ALA A 1 257 ? -17.461 -3.143 43.130 1.00 98.31 257 ALA A C 1
ATOM 2131 O O . ALA A 1 257 ? -16.700 -2.400 42.510 1.00 98.31 257 ALA A O 1
ATOM 2132 N N . SER A 1 258 ? -18.417 -2.664 43.921 1.00 98.12 258 SER A N 1
ATOM 2133 C CA . SER A 1 258 ? -18.585 -1.244 44.206 1.00 98.12 258 SER A CA 1
ATOM 2134 C C . SER A 1 258 ? -19.015 -0.989 45.644 1.00 98.12 258 SER A C 1
ATOM 2136 O O . SER A 1 258 ? -19.644 -1.822 46.301 1.00 98.12 258 SER A O 1
ATOM 2138 N N . VAL A 1 259 ? -18.656 0.191 46.133 1.00 98.25 259 VAL A N 1
ATOM 2139 C CA . VAL A 1 259 ? -19.027 0.703 47.446 1.00 98.25 259 VAL A CA 1
ATOM 2140 C C . VAL A 1 259 ? -19.496 2.142 47.309 1.00 98.25 259 VAL A C 1
ATOM 2142 O O . VAL A 1 259 ? -18.933 2.936 46.554 1.00 98.25 259 VAL A O 1
ATOM 2145 N N . ALA A 1 260 ? -20.521 2.505 48.069 1.00 98.25 260 ALA A N 1
ATOM 2146 C CA . ALA A 1 260 ? -20.892 3.892 48.254 1.00 98.25 260 ALA A CA 1
ATOM 2147 C C . ALA A 1 260 ? -21.336 4.187 49.684 1.00 98.25 260 ALA A C 1
ATOM 2149 O O . ALA A 1 260 ? -21.949 3.357 50.354 1.00 98.25 260 ALA A O 1
ATOM 2150 N N . TRP A 1 261 ? -21.065 5.410 50.130 1.00 98.38 261 TRP A N 1
ATOM 2151 C CA . TRP A 1 261 ? -21.427 5.903 51.451 1.00 98.38 261 TRP A CA 1
ATOM 2152 C C . TRP A 1 261 ? -22.181 7.221 51.329 1.00 98.38 261 TRP A C 1
ATOM 2154 O O . TRP A 1 261 ? -21.633 8.221 50.865 1.00 98.38 261 TRP A O 1
ATOM 2164 N N . ARG A 1 262 ? -23.449 7.225 51.744 1.00 98.06 262 ARG A N 1
ATOM 2165 C CA . ARG A 1 262 ? -24.273 8.432 51.854 1.00 98.06 262 ARG A CA 1
ATOM 2166 C C . ARG A 1 262 ? -23.997 9.112 53.191 1.00 98.06 262 ARG A C 1
ATOM 2168 O O . ARG A 1 262 ? -24.676 8.855 54.182 1.00 98.06 262 ARG A O 1
ATOM 2175 N N . ILE A 1 263 ? -22.987 9.973 53.212 1.00 97.00 263 ILE A N 1
ATOM 2176 C CA . ILE A 1 263 ? -22.551 10.702 54.409 1.00 97.00 263 ILE A CA 1
ATOM 2177 C C . ILE A 1 263 ? -23.678 11.595 54.941 1.00 97.00 263 ILE A C 1
ATOM 2179 O O . ILE A 1 263 ? -23.868 11.682 56.151 1.00 97.00 263 ILE A O 1
ATOM 2183 N N . SER A 1 264 ? -24.475 12.202 54.054 1.00 95.94 264 SER A N 1
ATOM 2184 C CA . SER A 1 264 ? -25.605 13.056 54.450 1.00 95.94 264 SER A CA 1
ATOM 2185 C C . SER A 1 264 ? -26.700 12.321 55.223 1.00 95.94 264 SER A C 1
ATOM 2187 O O . SER A 1 264 ? -27.540 12.960 55.848 1.00 95.94 264 SER A O 1
ATOM 2189 N N . GLU A 1 265 ? -26.702 10.987 55.218 1.00 95.75 265 GLU A N 1
ATOM 2190 C CA . GLU A 1 265 ? -27.639 10.188 56.003 1.00 95.75 265 GLU A CA 1
ATOM 2191 C C . GLU A 1 265 ? -27.168 9.944 57.447 1.00 95.75 265 GLU A C 1
ATOM 2193 O O . GLU A 1 265 ? -27.960 9.493 58.281 1.00 95.75 265 GLU A O 1
ATOM 2198 N N . GLU A 1 266 ? -25.911 10.264 57.771 1.00 96.19 266 GLU A N 1
ATOM 2199 C CA . GLU A 1 266 ? -25.333 10.104 59.104 1.00 96.19 266 GLU A CA 1
ATOM 2200 C C . GLU A 1 266 ? -25.858 11.140 60.099 1.00 96.19 266 GLU A C 1
ATOM 2202 O O . GLU A 1 266 ? -25.988 12.326 59.794 1.00 96.19 266 GLU A O 1
ATOM 2207 N N . ASN A 1 267 ? -26.079 10.713 61.346 1.00 94.25 267 ASN A N 1
ATOM 2208 C CA . ASN A 1 267 ? -26.595 11.598 62.395 1.00 94.25 267 ASN A CA 1
ATOM 2209 C C . ASN A 1 267 ? -25.657 12.787 62.654 1.00 94.25 267 ASN A C 1
ATOM 2211 O O . ASN A 1 267 ? -26.120 13.906 62.849 1.00 94.25 267 ASN A O 1
ATOM 2215 N N . PHE A 1 268 ? -24.337 12.564 62.633 1.00 94.44 268 PHE A N 1
ATOM 2216 C CA . PHE A 1 268 ? -23.367 13.641 62.840 1.00 94.44 268 PHE A CA 1
ATOM 2217 C C . PHE A 1 268 ? -23.388 14.669 61.703 1.00 94.44 268 PHE A C 1
ATOM 2219 O O . PHE A 1 268 ? -23.048 15.824 61.938 1.00 94.44 268 PHE A O 1
ATOM 2226 N N . PHE A 1 269 ? -23.771 14.271 60.489 1.00 94.81 269 PHE A N 1
ATOM 2227 C CA . PHE A 1 269 ? -23.839 15.172 59.347 1.00 94.81 269 PHE A CA 1
ATOM 2228 C C . PHE A 1 269 ? -25.169 15.927 59.359 1.00 94.81 269 PHE A C 1
ATOM 2230 O O . PHE A 1 269 ? -25.168 17.154 59.407 1.00 94.81 269 PHE A O 1
ATOM 2237 N N . LYS A 1 270 ? -26.294 15.203 59.454 1.00 91.00 270 LYS A N 1
ATOM 2238 C CA . LYS A 1 270 ? -27.651 15.776 59.526 1.00 91.00 270 LYS A CA 1
ATOM 2239 C C . LYS A 1 270 ? -27.806 16.826 60.620 1.00 91.00 270 LYS A C 1
ATOM 2241 O O . LYS A 1 270 ? -28.457 17.842 60.407 1.00 91.00 270 LYS A O 1
ATOM 2246 N N . ASN A 1 271 ? -27.211 16.583 61.787 1.00 91.81 271 ASN A N 1
ATOM 2247 C CA . ASN A 1 271 ? -27.390 17.452 62.948 1.00 91.81 271 ASN A CA 1
ATOM 2248 C C . ASN A 1 271 ? -26.481 18.691 62.932 1.00 91.81 271 ASN A C 1
ATOM 2250 O O . ASN A 1 271 ? -26.778 19.649 63.639 1.00 91.81 271 ASN A O 1
ATOM 2254 N N . ASN A 1 272 ? -25.383 18.678 62.165 1.00 91.94 272 ASN A N 1
ATOM 2255 C CA . ASN A 1 272 ? -24.348 19.718 62.240 1.00 91.94 272 ASN A CA 1
ATOM 2256 C C . ASN A 1 272 ? -24.105 20.464 60.916 1.00 91.94 272 ASN A C 1
ATOM 2258 O O . ASN A 1 272 ? -23.546 21.557 60.938 1.00 91.94 272 ASN A O 1
ATOM 2262 N N . ILE A 1 273 ? -24.502 19.905 59.767 1.00 88.00 273 ILE A N 1
ATOM 2263 C CA . ILE A 1 273 ? -24.191 20.441 58.433 1.00 88.00 273 ILE A CA 1
ATOM 2264 C C . ILE A 1 273 ? -25.490 20.619 57.639 1.00 88.00 273 ILE A C 1
ATOM 2266 O O . ILE A 1 273 ? -25.860 19.793 56.815 1.00 88.00 273 ILE A O 1
ATOM 2270 N N . GLY A 1 274 ? -26.196 21.724 57.894 1.00 84.44 274 GLY A N 1
ATOM 2271 C CA . GLY A 1 274 ? -27.497 22.015 57.271 1.00 84.44 274 GLY A CA 1
ATOM 2272 C C . GLY A 1 274 ? -27.443 22.697 55.898 1.00 84.44 274 GLY A C 1
ATOM 2273 O O . GLY A 1 274 ? -28.491 22.941 55.311 1.00 84.44 274 GLY A O 1
ATOM 2274 N N . PHE A 1 275 ? -26.255 23.057 55.396 1.00 88.81 275 PHE A N 1
ATOM 2275 C CA . PHE A 1 275 ? -26.106 23.706 54.083 1.00 88.81 275 PHE A CA 1
ATOM 2276 C C . PHE A 1 275 ? -25.878 22.714 52.926 1.00 88.81 275 PHE A C 1
ATOM 2278 O O . PHE A 1 275 ? -25.973 23.118 51.765 1.00 88.81 275 PHE A O 1
ATOM 2285 N N . ILE A 1 276 ? -25.580 21.443 53.239 1.00 94.50 276 ILE A N 1
ATOM 2286 C CA . ILE A 1 276 ? -25.434 20.344 52.277 1.00 94.50 276 ILE A CA 1
ATOM 2287 C C . ILE A 1 276 ? -26.625 19.403 52.441 1.00 94.50 276 ILE A C 1
ATOM 2289 O O . ILE A 1 276 ? -26.769 18.761 53.478 1.00 94.50 276 ILE A O 1
ATOM 2293 N N . ASP A 1 277 ? -27.467 19.324 51.416 1.00 94.50 277 ASP A N 1
ATOM 2294 C CA . ASP A 1 277 ? -28.706 18.547 51.432 1.00 94.50 277 ASP A CA 1
ATOM 2295 C C . ASP A 1 277 ? -28.446 17.054 51.166 1.00 94.50 277 ASP A C 1
ATOM 2297 O O . ASP A 1 277 ? -29.109 16.182 51.728 1.00 94.50 277 ASP A O 1
ATOM 2301 N N . TYR A 1 278 ? -27.452 16.751 50.326 1.00 97.31 278 TYR A N 1
ATOM 2302 C CA . TYR A 1 278 ? -27.062 15.389 49.974 1.00 97.31 278 TYR A CA 1
ATOM 2303 C C . TYR A 1 278 ? -25.557 15.301 49.732 1.00 97.31 278 TYR A C 1
ATOM 2305 O O . TYR A 1 278 ? -24.986 16.165 49.068 1.00 97.31 278 TYR A O 1
ATOM 2313 N N . LEU A 1 279 ? -24.920 14.244 50.240 1.00 97.62 279 LEU A N 1
ATOM 2314 C CA . LEU A 1 279 ? -23.517 13.931 49.981 1.00 97.62 279 LEU A CA 1
ATOM 2315 C C . LEU A 1 279 ? -23.312 12.416 49.952 1.00 97.62 279 LEU A C 1
ATOM 2317 O O . LEU A 1 279 ? -23.579 11.724 50.939 1.00 97.62 279 LEU A O 1
ATOM 2321 N N . LYS A 1 280 ? -22.784 11.910 48.835 1.00 98.38 280 LYS A N 1
ATOM 2322 C CA . LYS A 1 280 ? -22.434 10.501 48.636 1.00 98.38 280 LYS A CA 1
ATOM 2323 C C . LYS A 1 280 ? -21.018 10.373 48.087 1.00 98.38 280 LYS A C 1
ATOM 2325 O O . LYS A 1 280 ? -20.707 10.994 47.081 1.00 98.38 280 LYS A O 1
ATOM 2330 N N . LEU A 1 281 ? -20.203 9.516 48.698 1.00 98.44 281 LEU A N 1
ATOM 2331 C CA . LEU A 1 281 ? -18.947 9.030 48.116 1.00 98.44 281 LEU A CA 1
ATOM 2332 C C . LEU A 1 281 ? -19.188 7.684 47.431 1.00 98.44 281 LEU A C 1
ATOM 2334 O O . LEU A 1 281 ? -19.983 6.881 47.927 1.00 98.44 281 LEU A O 1
ATOM 2338 N N . ARG A 1 282 ? -18.513 7.425 46.311 1.00 98.19 282 ARG A N 1
ATOM 2339 C CA . ARG A 1 282 ? -18.616 6.171 45.552 1.00 98.19 282 ARG A CA 1
ATOM 2340 C C . ARG A 1 282 ? -17.261 5.727 45.010 1.00 98.19 282 ARG A C 1
ATOM 2342 O O . ARG A 1 282 ? -16.440 6.566 44.650 1.00 98.19 282 ARG A O 1
ATOM 2349 N N . GLY A 1 283 ? -17.065 4.416 44.917 1.00 98.31 283 GLY A N 1
ATOM 2350 C CA . GLY A 1 283 ? -15.930 3.800 44.238 1.00 98.31 283 GLY A CA 1
ATOM 2351 C C . GLY A 1 283 ? -16.279 2.417 43.693 1.00 98.31 283 GLY A C 1
ATOM 2352 O O . GLY A 1 283 ? -17.099 1.708 44.280 1.00 98.31 283 GLY A O 1
ATOM 2353 N N . SER A 1 284 ? -15.674 2.036 42.574 1.00 98.50 284 SER A N 1
ATOM 2354 C CA . SER A 1 284 ? -15.860 0.730 41.939 1.00 98.50 284 SER A CA 1
ATOM 2355 C C . SER A 1 284 ? -14.581 0.219 41.297 1.00 98.50 284 SER A C 1
ATOM 2357 O O . SER A 1 284 ? -13.730 0.998 40.877 1.00 98.50 284 SER A O 1
ATOM 2359 N N . VAL A 1 285 ? -14.472 -1.105 41.217 1.00 98.56 285 VAL A N 1
ATOM 2360 C CA . VAL A 1 285 ? -13.451 -1.820 40.454 1.00 98.56 285 VAL A CA 1
ATOM 2361 C C . VAL A 1 285 ? -14.118 -2.941 39.663 1.00 98.56 285 VAL A C 1
ATOM 2363 O O . VAL A 1 285 ? -14.961 -3.661 40.199 1.00 98.56 285 VAL A O 1
ATOM 2366 N N . GLY A 1 286 ? -13.768 -3.106 38.394 1.00 98.06 286 GLY A N 1
ATOM 2367 C CA . GLY A 1 286 ? -14.312 -4.160 37.544 1.00 98.06 286 GLY A CA 1
ATOM 2368 C C . GLY A 1 286 ? -13.310 -4.650 36.515 1.00 98.06 286 GLY A C 1
ATOM 2369 O O . GLY A 1 286 ? -12.399 -3.922 36.143 1.00 98.06 286 GLY A O 1
ATOM 2370 N N . LEU A 1 287 ? -13.491 -5.887 36.055 1.00 98.25 287 LEU A N 1
ATOM 2371 C CA . LEU A 1 287 ? -12.683 -6.491 34.998 1.00 98.25 287 LEU A CA 1
ATOM 2372 C C . LEU A 1 287 ? -13.565 -6.911 33.808 1.00 98.25 287 LEU A C 1
ATOM 2374 O O . LEU A 1 287 ? -13.780 -8.107 33.615 1.00 98.25 287 LEU A O 1
ATOM 2378 N N . PRO A 1 288 ? -14.149 -5.980 33.032 1.00 96.25 288 PRO A N 1
ATOM 2379 C CA . PRO A 1 288 ? -14.863 -6.323 31.804 1.00 96.25 288 PRO A CA 1
ATOM 2380 C C . PRO A 1 288 ? -13.965 -6.993 30.750 1.00 96.25 288 PRO A C 1
ATOM 2382 O O . PRO A 1 288 ? -12.798 -6.633 30.569 1.00 96.25 288 PRO A O 1
ATOM 2385 N N . GLY A 1 289 ? -14.553 -7.933 30.007 1.00 94.69 289 GLY A N 1
ATOM 2386 C CA . GLY A 1 289 ? -13.955 -8.581 28.840 1.00 94.69 289 GLY A CA 1
ATOM 2387 C C . GLY A 1 289 ? -14.607 -8.164 27.523 1.00 94.69 289 GLY A C 1
ATOM 2388 O O . GLY A 1 289 ? -15.760 -7.736 27.487 1.00 94.69 289 GLY A O 1
ATOM 2389 N N . ASN A 1 290 ? -13.870 -8.305 26.423 1.00 93.56 290 ASN A N 1
ATOM 2390 C CA . ASN A 1 290 ? -14.336 -8.030 25.068 1.00 93.56 290 ASN A CA 1
ATOM 2391 C C . ASN A 1 290 ? -13.874 -9.134 24.095 1.00 93.56 290 ASN A C 1
ATOM 2393 O O . ASN A 1 290 ? -12.688 -9.468 24.055 1.00 93.56 290 ASN A O 1
ATOM 2397 N N . ASP A 1 291 ? -14.813 -9.673 23.310 1.00 91.12 291 ASP A N 1
ATOM 2398 C CA . ASP A 1 291 ? -14.613 -10.756 22.336 1.00 91.12 291 ASP A CA 1
ATOM 2399 C C . ASP A 1 291 ? -14.634 -10.308 20.866 1.00 91.12 291 ASP A C 1
ATOM 2401 O O . ASP A 1 291 ? -14.739 -11.143 19.964 1.00 91.12 291 ASP A O 1
ATOM 2405 N N . ALA A 1 292 ? -14.535 -9.005 20.595 1.00 84.81 292 ALA A N 1
ATOM 2406 C CA . ALA A 1 292 ? -14.528 -8.435 19.247 1.00 84.81 292 ALA A CA 1
ATOM 2407 C C . ALA A 1 292 ? -13.177 -8.650 18.535 1.00 84.81 292 ALA A C 1
ATOM 2409 O O . ALA A 1 292 ? -12.493 -7.698 18.160 1.00 84.81 292 ALA A O 1
ATOM 2410 N N . VAL A 1 293 ? -12.789 -9.916 18.365 1.00 78.12 293 VAL A N 1
ATOM 2411 C CA . VAL A 1 293 ? -11.502 -10.335 17.793 1.00 78.12 293 VAL A CA 1
ATOM 2412 C C . VAL A 1 293 ? -11.586 -10.766 16.323 1.00 78.12 293 VAL A C 1
ATOM 2414 O O . VAL A 1 293 ? -10.566 -11.019 15.696 1.00 78.12 293 VAL A O 1
ATOM 2417 N N . GLY A 1 294 ? -12.785 -10.792 15.733 1.00 73.38 294 GLY A N 1
ATOM 2418 C CA . GLY A 1 294 ? -13.028 -11.352 14.399 1.00 73.38 294 GLY A CA 1
ATOM 2419 C C . GLY A 1 294 ? -13.119 -12.881 14.449 1.00 73.38 294 GLY A C 1
ATOM 2420 O O . GLY A 1 294 ? -12.280 -13.542 15.051 1.00 73.38 294 GLY A O 1
ATOM 2421 N N . GLY A 1 295 ? -14.169 -13.451 13.857 1.00 74.50 295 GLY A N 1
ATOM 2422 C CA . GLY A 1 295 ? -14.444 -14.887 13.955 1.00 74.50 295 GLY A CA 1
ATOM 2423 C C . GLY A 1 295 ? -13.398 -15.766 13.257 1.00 74.50 295 GLY A C 1
ATOM 2424 O O . GLY A 1 295 ? -12.796 -15.368 12.255 1.00 74.50 295 GLY A O 1
ATOM 2425 N N . TRP A 1 296 ? -13.238 -16.989 13.771 1.00 81.00 296 TRP A N 1
ATOM 2426 C CA . TRP A 1 296 ? -12.507 -18.099 13.137 1.00 81.00 296 TRP A CA 1
ATOM 2427 C C . TRP A 1 296 ? -11.003 -17.886 12.910 1.00 81.00 296 TRP A C 1
ATOM 2429 O O . TRP A 1 296 ? -10.410 -18.580 12.088 1.00 81.00 296 TRP A O 1
ATOM 2439 N N . GLN A 1 297 ? -10.353 -16.964 13.632 1.00 85.62 297 GLN A N 1
ATOM 2440 C CA . GLN A 1 297 ? -8.892 -16.783 13.534 1.00 85.62 297 GLN A CA 1
ATOM 2441 C C . GLN A 1 297 ? -8.090 -18.009 14.000 1.00 85.62 297 GLN A C 1
ATOM 2443 O O . GLN A 1 297 ? -6.940 -18.180 13.607 1.00 85.62 297 GLN A O 1
ATOM 2448 N N . TRP A 1 298 ? -8.701 -18.878 14.804 1.00 87.25 298 TRP A N 1
ATOM 2449 C CA . TRP A 1 298 ? -8.119 -20.133 15.278 1.00 87.25 298 TRP A CA 1
ATOM 2450 C C . TRP A 1 298 ? -8.182 -21.272 14.240 1.00 87.25 298 TRP A C 1
ATOM 2452 O O . TRP A 1 298 ? -7.661 -22.355 14.492 1.00 87.25 298 TRP A O 1
ATOM 2462 N N . MET A 1 299 ? -8.780 -21.041 13.061 1.00 87.94 299 MET A N 1
ATOM 2463 C CA . MET A 1 299 ? -8.869 -22.008 11.957 1.00 87.94 299 MET A CA 1
ATOM 2464 C C . MET A 1 299 ? -8.132 -21.519 10.705 1.00 87.94 299 MET A C 1
ATOM 2466 O O . MET A 1 299 ? -8.054 -20.319 10.441 1.00 87.94 299 MET A O 1
ATOM 2470 N N . GLN A 1 300 ? -7.647 -22.454 9.877 1.00 87.62 300 GLN A N 1
ATOM 2471 C CA . GLN A 1 300 ? -7.097 -22.112 8.564 1.00 87.62 300 GLN A CA 1
ATOM 2472 C C . GLN A 1 300 ? -8.206 -21.582 7.657 1.00 87.62 300 GLN A C 1
ATOM 2474 O O . GLN A 1 300 ? -9.125 -22.305 7.274 1.00 87.62 300 GLN A O 1
ATOM 2479 N N . ARG A 1 301 ? -8.088 -20.309 7.287 1.00 84.50 301 ARG A N 1
ATOM 2480 C CA . ARG A 1 301 ? -8.983 -19.652 6.334 1.00 84.50 301 ARG A CA 1
ATOM 2481 C C . ARG A 1 301 ? -8.355 -19.623 4.950 1.00 84.50 301 ARG A C 1
ATOM 2483 O O . ARG A 1 301 ? -7.136 -19.479 4.825 1.00 84.50 301 ARG A O 1
ATOM 2490 N N . TYR A 1 302 ? -9.204 -19.702 3.933 1.00 82.94 302 TYR A N 1
ATOM 2491 C CA . TYR A 1 302 ? -8.818 -19.563 2.535 1.00 82.94 302 TYR A CA 1
ATOM 2492 C C . TYR A 1 302 ? -9.554 -18.379 1.915 1.00 82.94 302 TYR A C 1
ATOM 2494 O O . TYR A 1 302 ? -10.745 -18.192 2.161 1.00 82.94 302 TYR A O 1
ATOM 2502 N N . ASN A 1 303 ? -8.839 -17.589 1.124 1.00 80.75 303 ASN A N 1
ATOM 2503 C CA . ASN A 1 303 ? -9.414 -16.540 0.296 1.00 80.75 303 ASN A CA 1
ATOM 2504 C C . ASN A 1 303 ? -9.584 -17.087 -1.118 1.00 80.75 303 ASN A C 1
ATOM 2506 O O . ASN A 1 303 ? -8.676 -17.741 -1.632 1.00 80.75 303 ASN A O 1
ATOM 2510 N N . LEU A 1 304 ? -10.735 -16.820 -1.734 1.00 75.44 304 LEU A N 1
ATOM 2511 C CA . LEU A 1 304 ? -10.918 -17.027 -3.166 1.00 75.44 304 LEU A CA 1
ATOM 2512 C C . LEU A 1 304 ? -10.213 -15.885 -3.890 1.00 75.44 304 LEU A C 1
ATOM 2514 O O . LEU A 1 304 ? -10.517 -14.721 -3.642 1.00 75.44 304 LEU A O 1
ATOM 2518 N N . ASN A 1 305 ? -9.284 -16.222 -4.773 1.00 70.06 305 ASN A N 1
ATOM 2519 C CA . ASN A 1 305 ? -8.587 -15.255 -5.604 1.00 70.06 305 ASN A CA 1
ATOM 2520 C C . ASN A 1 305 ? -8.907 -15.550 -7.062 1.00 70.06 305 ASN A C 1
ATOM 2522 O O . ASN A 1 305 ? -8.796 -16.692 -7.500 1.00 70.06 305 ASN A O 1
ATOM 2526 N N . SER A 1 306 ? -9.263 -14.524 -7.819 1.00 58.91 306 SER A N 1
ATOM 2527 C CA . SER A 1 306 ? -9.316 -14.586 -9.276 1.00 58.91 306 SER A CA 1
ATOM 2528 C C . SER A 1 306 ? -7.973 -14.126 -9.833 1.00 58.91 306 SER A C 1
ATOM 2530 O O . SER A 1 306 ? -7.472 -13.071 -9.442 1.00 58.91 306 SER A O 1
ATOM 2532 N N . GLY A 1 307 ? -7.387 -14.894 -10.743 1.00 55.88 307 GLY A N 1
ATOM 2533 C CA . GLY A 1 307 ? -6.154 -14.505 -11.416 1.00 55.88 307 GLY A CA 1
ATOM 2534 C C . GLY A 1 307 ? -5.875 -15.382 -12.624 1.00 55.88 307 GLY A C 1
ATOM 2535 O O . GLY A 1 307 ? -6.484 -16.437 -12.794 1.00 55.88 307 GLY A O 1
ATOM 2536 N N . VAL A 1 308 ? -4.954 -14.948 -13.480 1.00 48.06 308 VAL A N 1
ATOM 2537 C CA . VAL A 1 308 ? -4.473 -15.790 -14.577 1.00 48.06 308 VAL A CA 1
ATOM 2538 C C . VAL A 1 308 ? -3.481 -16.785 -13.990 1.00 48.06 308 VAL A C 1
ATOM 2540 O O . VAL A 1 308 ? -2.313 -16.463 -13.767 1.00 48.06 308 VAL A O 1
ATOM 2543 N N . TYR A 1 309 ? -3.954 -17.993 -13.694 1.00 57.00 309 TYR A N 1
ATOM 2544 C CA . TYR A 1 309 ? -3.072 -19.099 -13.349 1.00 57.00 309 TYR A CA 1
ATOM 2545 C C . TYR A 1 309 ? -2.824 -19.895 -14.612 1.00 57.00 309 TYR A C 1
ATOM 2547 O O . TYR A 1 309 ? -3.731 -20.503 -15.175 1.00 57.00 309 TYR A O 1
ATOM 2555 N N . PHE A 1 310 ? -1.565 -19.889 -15.041 1.00 54.81 310 PHE A N 1
ATOM 2556 C CA . PHE A 1 310 ? -1.113 -20.755 -16.111 1.00 54.81 310 PHE A CA 1
ATOM 2557 C C . PHE A 1 310 ? -1.871 -20.528 -17.443 1.00 54.81 310 PHE A C 1
ATOM 2559 O O . PHE A 1 310 ? -2.269 -21.482 -18.098 1.00 54.81 310 PHE A O 1
ATOM 2566 N N . GLY A 1 311 ? -2.057 -19.270 -17.852 1.00 45.06 311 GLY A N 1
ATOM 2567 C CA . GLY A 1 311 ? -2.566 -18.907 -19.186 1.00 45.06 311 GLY A CA 1
ATOM 2568 C C . GLY A 1 311 ? -4.093 -18.815 -19.333 1.00 45.06 311 GLY A C 1
ATOM 2569 O O . GLY A 1 311 ? -4.574 -18.297 -20.334 1.00 45.06 311 GLY A O 1
ATOM 2570 N N . SER A 1 312 ? -4.866 -19.173 -18.299 1.00 47.91 312 SER A N 1
ATOM 2571 C CA . SER A 1 312 ? -6.307 -18.889 -18.242 1.00 47.91 312 SER A CA 1
ATOM 2572 C C . SER A 1 312 ? -6.706 -18.211 -16.932 1.00 47.91 312 SER A C 1
ATOM 2574 O O . SER A 1 312 ? -6.126 -18.462 -15.867 1.00 47.91 312 SER A O 1
ATOM 2576 N N . LEU A 1 313 ? -7.710 -17.330 -17.002 1.00 56.19 313 LEU A N 1
ATOM 2577 C CA . LEU A 1 313 ? -8.350 -16.780 -15.813 1.00 56.19 313 LEU A CA 1
ATOM 2578 C C . LEU A 1 313 ? -9.004 -17.932 -15.047 1.00 56.19 313 LEU A C 1
ATOM 2580 O O . LEU A 1 313 ? -9.945 -18.566 -15.525 1.00 56.19 313 LEU A O 1
ATOM 2584 N N . SER A 1 314 ? -8.506 -18.204 -13.850 1.00 60.56 314 SER A N 1
ATOM 2585 C CA . SER A 1 314 ? -9.051 -19.238 -12.985 1.00 60.56 314 SER A CA 1
ATOM 2586 C C . SER A 1 314 ? -9.182 -18.736 -11.556 1.00 60.56 314 SER A C 1
ATOM 2588 O O . SER A 1 314 ? -8.479 -17.835 -11.091 1.00 60.56 314 SER A O 1
ATOM 2590 N N . ASN A 1 315 ? -10.152 -19.315 -10.855 1.00 66.44 315 ASN A N 1
ATOM 2591 C CA . ASN A 1 315 ? -10.352 -19.055 -9.442 1.00 66.44 315 ASN A CA 1
ATOM 2592 C C . ASN A 1 315 ? -9.452 -20.002 -8.651 1.00 66.44 315 ASN A C 1
ATOM 2594 O O . ASN A 1 315 ? -9.597 -21.222 -8.725 1.00 66.44 315 ASN A O 1
ATOM 2598 N N . GLY A 1 316 ? -8.523 -19.429 -7.900 1.00 68.06 316 GLY A N 1
ATOM 2599 C CA . GLY A 1 316 ? -7.677 -20.132 -6.952 1.00 68.06 316 GLY A CA 1
ATOM 2600 C C . GLY A 1 316 ? -8.131 -19.906 -5.515 1.00 68.06 316 GLY A C 1
ATOM 2601 O O . GLY A 1 316 ? -8.934 -19.023 -5.211 1.00 68.06 316 GLY A O 1
ATOM 2602 N N . VAL A 1 317 ? -7.559 -20.689 -4.606 1.00 74.19 317 VAL A N 1
ATOM 2603 C CA . VAL A 1 317 ? -7.622 -20.433 -3.166 1.00 74.19 317 VAL A CA 1
ATOM 2604 C C . VAL A 1 317 ? -6.222 -20.133 -2.651 1.00 74.19 317 VAL A C 1
ATOM 2606 O O . VAL A 1 317 ? -5.281 -20.857 -2.968 1.00 74.19 317 VAL A O 1
ATOM 2609 N N . SER A 1 318 ? -6.062 -19.088 -1.843 1.00 72.94 318 SER A N 1
ATOM 2610 C CA . SER A 1 318 ? -4.838 -18.894 -1.055 1.00 72.94 318 SER A CA 1
ATOM 2611 C C . SER A 1 318 ? -5.139 -19.032 0.424 1.00 72.94 318 SER A C 1
ATOM 2613 O O . SER A 1 318 ? -6.202 -18.623 0.891 1.00 72.94 318 SER A O 1
ATOM 2615 N N . ALA A 1 319 ? -4.184 -19.561 1.184 1.00 74.88 319 ALA A N 1
ATOM 2616 C CA . ALA A 1 319 ? -4.222 -19.433 2.633 1.00 74.88 319 ALA A CA 1
ATOM 2617 C C . ALA A 1 319 ? -4.273 -17.941 3.017 1.00 74.88 319 ALA A C 1
ATOM 2619 O O . ALA A 1 319 ? -3.649 -17.106 2.361 1.00 74.88 319 ALA A O 1
ATOM 2620 N N . SER A 1 320 ? -5.060 -17.608 4.043 1.00 79.44 320 SER A N 1
ATOM 2621 C CA . SER A 1 320 ? -5.163 -16.248 4.578 1.00 79.44 320 SER A CA 1
ATOM 2622 C C . SER A 1 320 ? -4.025 -15.982 5.574 1.00 79.44 320 SER A C 1
ATOM 2624 O O . SER A 1 320 ? -2.883 -15.804 5.174 1.00 79.44 320 SER A O 1
ATOM 2626 N N . VAL A 1 321 ? -4.321 -15.958 6.874 1.00 80.69 321 VAL A N 1
ATOM 2627 C CA . VAL A 1 321 ? -3.327 -15.811 7.947 1.00 80.69 321 VAL A CA 1
ATOM 2628 C C . VAL A 1 321 ? -2.998 -17.173 8.551 1.00 80.69 321 VAL A C 1
ATOM 2630 O O . VAL A 1 321 ? -3.789 -18.114 8.427 1.00 80.69 321 VAL A O 1
ATOM 2633 N N . ILE A 1 322 ? -1.845 -17.276 9.213 1.00 82.75 322 ILE A N 1
ATOM 2634 C CA . ILE A 1 322 ? -1.517 -18.440 10.047 1.00 82.75 322 ILE A CA 1
ATOM 2635 C C . ILE A 1 322 ? -2.554 -18.520 11.189 1.00 82.75 322 ILE A C 1
ATOM 2637 O O . ILE A 1 322 ? -2.835 -17.486 11.793 1.00 82.75 322 ILE A O 1
ATOM 2641 N N . PRO A 1 323 ? -3.153 -19.689 11.491 1.00 87.50 323 PRO A N 1
ATOM 2642 C CA . PRO A 1 323 ? -4.136 -19.803 12.569 1.00 87.50 323 PRO A CA 1
ATOM 2643 C C . PRO A 1 323 ? -3.560 -19.439 13.943 1.00 87.50 323 PRO A C 1
ATOM 2645 O O . PRO A 1 323 ? -2.467 -19.883 14.292 1.00 87.50 323 PRO A O 1
ATOM 2648 N N . ASN A 1 324 ? -4.321 -18.694 14.747 1.00 89.25 324 ASN A N 1
ATOM 2649 C CA . ASN A 1 324 ? -3.982 -18.379 16.137 1.00 89.25 324 ASN A CA 1
ATOM 2650 C C . ASN A 1 324 ? -4.888 -19.160 17.104 1.00 89.25 324 ASN A C 1
ATOM 2652 O O . ASN A 1 324 ? -6.015 -18.743 17.373 1.00 89.25 324 ASN A O 1
ATOM 2656 N N . THR A 1 325 ? -4.410 -20.289 17.634 1.00 89.69 325 THR A N 1
ATOM 2657 C CA . THR A 1 325 ? -5.161 -21.120 18.601 1.00 89.69 325 THR A CA 1
ATOM 2658 C C . THR A 1 325 ? -5.176 -20.549 20.023 1.00 89.69 325 THR A C 1
ATOM 2660 O O . THR A 1 325 ? -5.997 -20.962 20.844 1.00 89.69 325 THR A O 1
ATOM 2663 N N . GLU A 1 326 ? -4.311 -19.574 20.309 1.00 90.81 326 GLU A N 1
ATOM 2664 C CA . GLU A 1 326 ? -4.164 -18.934 21.624 1.00 90.81 326 GLU A CA 1
ATOM 2665 C C . GLU A 1 326 ? -4.989 -17.642 21.749 1.00 90.81 326 GLU A C 1
ATOM 2667 O O . GLU A 1 326 ? -4.928 -16.942 22.759 1.00 90.81 326 GLU A O 1
ATOM 2672 N N . ILE A 1 327 ? -5.783 -17.315 20.725 1.00 91.62 327 ILE A N 1
ATOM 2673 C CA . ILE A 1 327 ? -6.636 -16.129 20.715 1.00 91.62 327 ILE A CA 1
ATOM 2674 C C . ILE A 1 327 ? -7.639 -16.143 21.878 1.00 91.62 327 ILE A C 1
ATOM 2676 O O . ILE A 1 327 ? -8.352 -17.124 22.104 1.00 91.62 327 ILE A O 1
ATOM 2680 N N . THR A 1 328 ? -7.711 -15.031 22.613 1.00 93.88 328 THR A N 1
ATOM 2681 C CA . THR A 1 328 ? -8.509 -14.914 23.842 1.00 93.88 328 THR A CA 1
ATOM 2682 C C . THR A 1 328 ? -9.090 -13.507 24.048 1.00 93.88 328 THR A C 1
ATOM 2684 O O . THR A 1 328 ? -8.940 -12.603 23.221 1.00 93.88 328 THR A O 1
ATOM 2687 N N . TRP A 1 329 ? -9.808 -13.323 25.156 1.00 94.81 329 TRP A N 1
ATOM 2688 C CA . TRP A 1 329 ? -10.498 -12.090 25.528 1.00 94.81 329 TRP A CA 1
ATOM 2689 C C . TRP A 1 329 ? -9.531 -10.933 25.794 1.00 94.81 329 TRP A C 1
ATOM 2691 O O . TRP A 1 329 ? -8.621 -11.061 26.612 1.00 94.81 329 TRP A O 1
ATOM 2701 N N . LYS A 1 330 ? -9.825 -9.761 25.217 1.00 95.81 330 LYS A N 1
ATOM 2702 C CA . LYS A 1 330 ? -9.263 -8.481 25.679 1.00 95.81 330 LYS A CA 1
ATOM 2703 C C . LYS A 1 330 ? -9.923 -8.105 27.002 1.00 95.81 330 LYS A C 1
ATOM 2705 O O . LYS A 1 330 ? -11.151 -8.167 27.095 1.00 95.81 330 LYS A O 1
ATOM 2710 N N . LYS A 1 331 ? -9.150 -7.667 27.995 1.00 96.62 331 LYS A N 1
ATOM 2711 C CA . LYS A 1 331 ? -9.647 -7.340 29.344 1.00 96.62 331 LYS A CA 1
ATOM 2712 C C . LYS A 1 331 ? -9.305 -5.902 29.704 1.00 96.62 331 LYS A C 1
ATOM 2714 O O . LYS A 1 331 ? -8.310 -5.365 29.229 1.00 96.62 331 LYS A O 1
ATOM 2719 N N . SER A 1 332 ? -10.126 -5.277 30.539 1.00 97.69 332 SER A N 1
ATOM 2720 C CA . SER A 1 332 ? -9.843 -3.947 31.083 1.00 97.69 332 SER A CA 1
ATOM 2721 C C . SER A 1 332 ? -10.097 -3.936 32.577 1.00 97.69 332 SER A C 1
ATOM 2723 O O . SER A 1 332 ? -11.203 -4.254 32.989 1.00 97.69 332 SER A O 1
ATOM 2725 N N . LEU A 1 333 ? -9.086 -3.622 33.385 1.00 98.25 333 LEU A N 1
ATOM 2726 C CA . LEU A 1 333 ? -9.271 -3.344 34.806 1.00 98.25 333 LEU A CA 1
ATOM 2727 C C . LEU A 1 333 ? -9.691 -1.881 34.950 1.00 98.25 333 LEU A C 1
ATOM 2729 O O . LEU A 1 333 ? -8.863 -0.984 34.801 1.00 98.25 333 LEU A O 1
ATOM 2733 N N . ASP A 1 334 ? -10.966 -1.662 35.241 1.00 98.31 334 ASP A N 1
ATOM 2734 C CA . ASP A 1 334 ? -11.582 -0.345 35.353 1.00 98.31 334 ASP A CA 1
ATOM 2735 C C . ASP A 1 334 ? -11.746 0.010 36.836 1.00 98.31 334 ASP A C 1
ATOM 2737 O O . ASP A 1 334 ? -12.325 -0.760 37.604 1.00 98.31 334 ASP A O 1
ATOM 2741 N N . ILE A 1 335 ? -11.227 1.169 37.241 1.00 98.50 335 ILE A N 1
ATOM 2742 C CA . ILE A 1 335 ? -11.349 1.735 38.586 1.00 98.50 335 ILE A CA 1
ATOM 2743 C C . ILE A 1 335 ? -11.994 3.111 38.463 1.00 98.50 335 ILE A C 1
ATOM 2745 O O . ILE A 1 335 ? -11.450 3.990 37.796 1.00 98.50 335 ILE A O 1
ATOM 2749 N N . ASP A 1 336 ? -13.097 3.324 39.174 1.00 98.38 336 ASP A N 1
ATOM 2750 C CA . ASP A 1 336 ? -13.791 4.609 39.238 1.00 98.38 336 ASP A CA 1
ATOM 2751 C C . ASP A 1 336 ? -13.951 5.052 40.688 1.00 98.38 336 ASP A C 1
ATOM 2753 O O . ASP A 1 336 ? -14.177 4.244 41.591 1.00 98.38 336 ASP A O 1
ATOM 2757 N N . TYR A 1 337 ? -13.886 6.357 40.921 1.00 98.19 337 TYR A N 1
ATOM 2758 C CA . TYR A 1 337 ? -14.152 6.957 42.223 1.00 98.19 337 TYR A CA 1
ATOM 2759 C C . TYR A 1 337 ? -14.726 8.357 42.054 1.00 98.19 337 TYR A C 1
ATOM 2761 O O . TYR A 1 337 ? -14.452 9.048 41.078 1.00 98.19 337 TYR A O 1
ATOM 2769 N N . GLY A 1 338 ? -15.542 8.802 43.001 1.00 98.38 338 GLY A N 1
ATOM 2770 C CA . GLY A 1 338 ? -16.150 10.120 42.904 1.00 98.38 338 GLY A CA 1
ATOM 2771 C C . GLY A 1 338 ? -17.090 10.450 44.044 1.00 98.38 338 GLY A C 1
ATOM 2772 O O . GLY A 1 338 ? -17.278 9.664 44.979 1.00 98.38 338 GLY A O 1
ATOM 2773 N N . PHE A 1 339 ? -17.705 11.621 43.945 1.00 98.38 339 PHE A N 1
ATOM 2774 C CA . PHE A 1 339 ? -18.737 12.052 44.869 1.00 98.38 339 PHE A CA 1
ATOM 2775 C C . PHE A 1 339 ? -19.878 12.770 44.159 1.00 98.38 339 PHE A C 1
ATOM 2777 O O . PHE A 1 339 ? -19.693 13.404 43.123 1.00 98.38 339 PHE A O 1
ATOM 2784 N N . ASP A 1 340 ? -21.051 12.688 44.776 1.00 98.19 340 ASP A N 1
ATOM 2785 C CA . ASP A 1 340 ? -22.262 13.385 44.366 1.00 98.19 340 ASP A CA 1
ATOM 2786 C C . ASP A 1 340 ? -22.719 14.274 45.524 1.00 98.19 340 ASP A C 1
ATOM 2788 O O . ASP A 1 340 ? -22.803 13.813 46.668 1.00 98.19 340 ASP A O 1
ATOM 2792 N N . MET A 1 341 ? -23.021 15.540 45.243 1.00 97.75 341 MET A N 1
ATOM 2793 C CA . MET A 1 341 ? -23.405 16.528 46.245 1.00 97.75 341 MET A CA 1
ATOM 2794 C C . MET A 1 341 ? -24.586 17.380 45.770 1.00 97.75 341 MET A C 1
ATOM 2796 O O . MET A 1 341 ? -24.634 17.794 44.613 1.00 97.75 341 MET A O 1
ATOM 2800 N N . GLN A 1 342 ? -25.522 17.677 46.672 1.00 97.62 342 GLN A N 1
ATOM 2801 C CA . GLN A 1 342 ? -26.583 18.665 46.455 1.00 97.62 342 GLN A CA 1
ATOM 2802 C C . GLN A 1 342 ? -26.555 19.692 47.585 1.00 97.62 342 GLN A C 1
ATOM 2804 O O . GLN A 1 342 ? -26.468 19.321 48.756 1.00 97.62 342 GLN A O 1
ATOM 2809 N N . ILE A 1 343 ? -26.590 20.975 47.229 1.00 95.75 343 ILE A N 1
ATOM 2810 C CA . ILE A 1 343 ? -26.548 22.101 48.165 1.00 95.75 343 ILE A CA 1
ATOM 2811 C C . ILE A 1 343 ? -27.598 23.156 47.796 1.00 95.75 343 ILE A C 1
ATOM 2813 O O . ILE A 1 343 ? -28.166 23.150 46.698 1.00 95.75 343 ILE A O 1
ATOM 2817 N N . LEU A 1 344 ? -27.816 24.113 48.703 1.00 93.50 344 LEU A N 1
ATOM 2818 C CA . LEU A 1 344 ? -28.752 25.231 48.525 1.00 93.50 344 LEU A CA 1
ATOM 2819 C C . LEU A 1 344 ? -30.215 24.783 48.365 1.00 93.50 344 LEU A C 1
ATOM 2821 O O . LEU A 1 344 ? -30.938 25.326 47.530 1.00 93.50 344 LEU A O 1
ATOM 2825 N N . ARG A 1 345 ? -30.670 23.826 49.182 1.00 92.00 345 ARG A N 1
ATOM 2826 C CA . ARG A 1 345 ? -32.016 23.229 49.114 1.00 92.00 345 ARG A CA 1
ATOM 2827 C C . ARG A 1 345 ? -32.235 22.501 47.790 1.00 92.00 345 ARG A C 1
ATOM 2829 O O . ARG A 1 345 ? -33.246 22.711 47.120 1.00 92.00 345 ARG A O 1
ATOM 2836 N N . ASN A 1 346 ? -31.257 21.682 47.408 1.00 93.69 346 ASN A N 1
ATOM 2837 C CA . ASN A 1 346 ? -31.208 20.920 46.155 1.00 93.69 346 ASN A CA 1
ATOM 2838 C C . ASN A 1 346 ? -31.205 21.774 44.876 1.00 93.69 346 ASN A C 1
ATOM 2840 O O . ASN A 1 346 ? -31.472 21.259 43.788 1.00 93.69 346 ASN A O 1
ATOM 2844 N N . ARG A 1 347 ? -30.914 23.078 44.978 1.00 95.12 347 ARG A N 1
ATOM 2845 C CA . ARG A 1 347 ? -30.833 23.956 43.802 1.00 95.12 347 ARG A CA 1
ATOM 2846 C C . ARG A 1 347 ? -29.571 23.702 43.004 1.00 95.12 347 ARG A C 1
ATOM 2848 O O . ARG A 1 347 ? -29.644 23.730 41.785 1.00 95.12 347 ARG A O 1
ATOM 2855 N N . LEU A 1 348 ? -28.441 23.451 43.667 1.00 96.75 348 LEU A N 1
ATOM 2856 C CA . LEU A 1 348 ? -27.169 23.142 43.018 1.00 96.75 348 LEU A CA 1
ATOM 2857 C C . LEU A 1 348 ? -26.818 21.670 43.237 1.00 96.75 348 LEU A C 1
ATOM 2859 O O . LEU A 1 348 ? -26.645 21.239 44.372 1.00 96.75 348 LEU A O 1
ATOM 2863 N N . SER A 1 349 ? -26.690 20.920 42.150 1.00 97.75 349 SER A N 1
ATOM 2864 C CA . SER A 1 349 ? -26.158 19.558 42.114 1.00 97.75 349 SER A CA 1
ATOM 2865 C C . SER A 1 349 ? -24.758 19.577 41.508 1.00 97.75 349 SER A C 1
ATOM 2867 O O . SER A 1 349 ? -24.545 20.269 40.515 1.00 97.75 349 SER A O 1
ATOM 2869 N N . LEU A 1 350 ? -23.826 18.829 42.092 1.00 98.00 350 LEU A N 1
ATOM 2870 C CA . LEU A 1 350 ? -22.453 18.651 41.620 1.00 98.00 350 LEU A CA 1
ATOM 2871 C C . LEU A 1 350 ? -22.105 17.156 41.665 1.00 98.00 350 LEU A C 1
ATOM 2873 O O . LEU A 1 350 ? -22.271 16.528 42.710 1.00 98.00 350 LEU A O 1
ATOM 2877 N N . SER A 1 351 ? -21.598 16.600 40.568 1.00 98.25 351 SER A N 1
ATOM 2878 C CA . SER A 1 351 ? -20.984 15.270 40.515 1.00 98.25 351 SER A CA 1
ATOM 2879 C C . SER A 1 351 ? -19.556 15.408 40.006 1.00 98.25 351 SER A C 1
ATOM 2881 O O . SER A 1 351 ? -19.309 16.094 39.016 1.00 98.25 351 SER A O 1
ATOM 2883 N N . VAL A 1 352 ? -18.607 14.794 40.706 1.00 98.56 352 VAL A N 1
ATOM 2884 C CA . VAL A 1 352 ? -17.195 14.771 40.311 1.00 98.56 352 VAL A CA 1
ATOM 2885 C C . VAL A 1 352 ? -16.709 13.334 40.368 1.00 98.56 352 VAL A C 1
ATOM 2887 O O . VAL A 1 352 ? -16.848 12.674 41.399 1.00 98.56 352 VAL A O 1
ATOM 2890 N N . GLY A 1 353 ? -16.128 12.853 39.274 1.00 98.31 353 GLY A N 1
ATOM 2891 C CA . GLY A 1 353 ? -15.583 11.506 39.157 1.00 98.31 353 GLY A CA 1
ATOM 2892 C C . GLY A 1 353 ? -14.190 11.499 38.541 1.00 98.31 353 GLY A C 1
ATOM 2893 O O . GLY A 1 353 ? -13.871 12.337 37.705 1.00 98.31 353 GLY A O 1
ATOM 2894 N N . GLY A 1 354 ? -13.366 10.545 38.958 1.00 98.44 354 GLY A N 1
ATOM 2895 C CA . GLY A 1 354 ? -12.105 10.183 38.323 1.00 98.44 354 GLY A CA 1
ATOM 2896 C C . GLY A 1 354 ? -12.111 8.703 37.962 1.00 98.44 354 GLY A C 1
ATOM 2897 O O . GLY A 1 354 ? -12.770 7.904 38.633 1.00 98.44 354 GLY A O 1
ATOM 2898 N N . PHE A 1 355 ? -11.376 8.347 36.912 1.00 98.50 355 PHE A N 1
ATOM 2899 C CA . PHE A 1 355 ? -11.265 6.967 36.458 1.00 98.50 355 PHE A CA 1
ATOM 2900 C C . PHE A 1 355 ? -9.844 6.616 36.012 1.00 98.50 355 PHE A C 1
ATOM 2902 O O . PHE A 1 355 ? -9.089 7.465 35.525 1.00 98.50 355 PHE A O 1
ATOM 2909 N N . TYR A 1 356 ? -9.506 5.337 36.150 1.00 98.50 356 TYR A N 1
ATOM 2910 C CA . TYR A 1 356 ? -8.310 4.707 35.602 1.00 98.50 356 TYR A CA 1
ATOM 2911 C C . TYR A 1 356 ? -8.692 3.360 34.990 1.00 98.50 356 TYR A C 1
ATOM 2913 O O . TYR A 1 356 ? -9.467 2.606 35.575 1.00 98.50 356 TYR A O 1
ATOM 2921 N N . LYS A 1 357 ? -8.153 3.061 33.811 1.00 98.38 357 LYS A N 1
ATOM 2922 C CA . LYS A 1 357 ? -8.395 1.825 33.072 1.00 98.38 357 LYS A CA 1
ATOM 2923 C C . LYS A 1 357 ? -7.072 1.245 32.616 1.00 98.38 357 LYS A C 1
ATOM 2925 O O . LYS A 1 357 ? -6.329 1.939 31.932 1.00 98.38 357 LYS A O 1
ATOM 2930 N N . HIS A 1 358 ? -6.822 -0.013 32.950 1.00 98.19 358 HIS A N 1
ATOM 2931 C CA . HIS A 1 358 ? -5.693 -0.785 32.443 1.00 98.19 358 HIS A CA 1
ATOM 2932 C C . HIS A 1 358 ? -6.219 -1.856 31.488 1.00 98.19 358 HIS A C 1
ATOM 2934 O O . HIS A 1 358 ? -6.743 -2.885 31.922 1.00 98.19 358 HIS A O 1
ATOM 2940 N N . THR A 1 359 ? -6.144 -1.592 30.184 1.00 97.75 359 THR A N 1
ATOM 2941 C CA . THR A 1 359 ? -6.626 -2.503 29.142 1.00 97.75 359 THR A CA 1
ATOM 2942 C C . THR A 1 359 ? -5.465 -3.325 28.590 1.00 97.75 359 THR A C 1
ATOM 2944 O O . THR A 1 359 ? -4.532 -2.763 28.026 1.00 97.75 359 THR A O 1
ATOM 2947 N N . TYR A 1 360 ? -5.545 -4.650 28.702 1.00 96.38 360 TYR A N 1
ATOM 2948 C CA . TYR A 1 360 ? -4.494 -5.596 28.313 1.00 96.38 360 TYR A CA 1
ATOM 2949 C C . TYR A 1 360 ? -5.070 -6.761 27.497 1.00 96.38 360 TYR A C 1
ATOM 2951 O O . TYR A 1 360 ? -6.290 -6.878 27.322 1.00 96.38 360 TYR A O 1
ATOM 2959 N N . ASP A 1 361 ? -4.186 -7.601 26.951 1.00 93.94 361 ASP A N 1
ATOM 2960 C CA . ASP A 1 361 ? -4.524 -8.620 25.949 1.00 93.94 361 ASP A CA 1
ATOM 2961 C C . ASP A 1 361 ? -5.202 -7.985 24.715 1.00 93.94 361 ASP A C 1
ATOM 2963 O O . ASP A 1 361 ? -6.106 -8.564 24.104 1.00 93.94 361 ASP A O 1
ATOM 2967 N N . ILE A 1 362 ? -4.810 -6.756 24.351 1.00 92.81 362 ILE A N 1
ATOM 2968 C CA . ILE A 1 362 ? -5.352 -6.062 23.181 1.00 92.81 362 ILE A CA 1
ATOM 2969 C C . ILE A 1 362 ? -4.851 -6.780 21.932 1.00 92.81 362 ILE A C 1
ATOM 2971 O O . ILE A 1 362 ? -3.651 -6.994 21.748 1.00 92.81 362 ILE A O 1
ATOM 2975 N N . LEU A 1 363 ? -5.805 -7.142 21.078 1.00 90.12 363 LEU A N 1
ATOM 2976 C CA . LEU A 1 363 ? -5.546 -7.824 19.825 1.00 90.12 363 LEU A CA 1
ATOM 2977 C C . LEU A 1 363 ? -4.893 -6.863 18.818 1.00 90.12 363 LEU A C 1
ATOM 2979 O O . LEU A 1 363 ? -5.501 -5.856 18.441 1.00 90.12 363 LEU A O 1
ATOM 2983 N N . GLY A 1 364 ? -3.687 -7.184 18.357 1.00 86.81 364 GLY A N 1
ATOM 2984 C CA . GLY A 1 364 ? -2.932 -6.367 17.406 1.00 86.81 364 GLY A CA 1
ATOM 2985 C C . GLY A 1 364 ? -2.040 -7.199 16.492 1.00 86.81 364 GLY A C 1
ATOM 2986 O O . GLY A 1 364 ? -1.801 -8.377 16.748 1.00 86.81 364 GLY A O 1
ATOM 2987 N N . ASP A 1 365 ? -1.553 -6.582 15.421 1.00 83.31 365 ASP A N 1
ATOM 2988 C CA . ASP A 1 365 ? -0.574 -7.201 14.527 1.00 83.31 365 ASP A CA 1
ATOM 2989 C C . ASP A 1 365 ? 0.815 -7.206 15.201 1.00 83.31 365 ASP A C 1
ATOM 2991 O O . ASP A 1 365 ? 1.165 -6.256 15.912 1.00 83.31 365 ASP A O 1
ATOM 2995 N N . ARG A 1 366 ? 1.595 -8.275 14.987 1.00 81.56 366 ARG A N 1
ATOM 2996 C CA . ARG A 1 366 ? 3.000 -8.394 15.420 1.00 81.56 366 ARG A CA 1
ATOM 2997 C C . ARG A 1 366 ? 3.912 -8.643 14.223 1.00 81.56 366 ARG A C 1
ATOM 2999 O O . ARG A 1 366 ? 4.298 -9.771 13.935 1.00 81.56 366 ARG A O 1
ATOM 3006 N N . LEU A 1 367 ? 4.147 -7.584 13.456 1.00 77.00 367 LEU A N 1
ATOM 3007 C CA . LEU A 1 367 ? 4.942 -7.612 12.225 1.00 77.00 367 LEU A CA 1
ATOM 3008 C C . LEU A 1 367 ? 6.194 -6.736 12.305 1.00 77.00 367 LEU A C 1
ATOM 3010 O O . LEU A 1 367 ? 7.102 -6.911 11.502 1.00 77.00 367 LEU A O 1
ATOM 3014 N N . ALA A 1 368 ? 6.245 -5.776 13.226 1.00 76.25 368 ALA A N 1
ATOM 3015 C CA . ALA A 1 368 ? 7.386 -4.887 13.387 1.00 76.25 368 ALA A CA 1
ATOM 3016 C C . ALA A 1 368 ? 8.575 -5.627 14.014 1.00 76.25 368 ALA A C 1
ATOM 3018 O O . ALA A 1 368 ? 9.703 -5.417 13.584 1.00 76.25 368 ALA A O 1
ATOM 3019 N N . SER A 1 369 ? 8.328 -6.546 14.951 1.00 79.25 369 SER A N 1
ATOM 3020 C CA . SER A 1 369 ? 9.375 -7.391 15.550 1.00 79.25 369 SER A CA 1
ATOM 3021 C C . SER A 1 369 ? 9.785 -8.599 14.699 1.00 79.25 369 SER A C 1
ATOM 3023 O O . SER A 1 369 ? 10.637 -9.385 15.116 1.00 79.25 369 SER A O 1
ATOM 3025 N N . LEU A 1 370 ? 9.185 -8.774 13.517 1.00 85.12 370 LEU A N 1
ATOM 3026 C CA . LEU A 1 370 ? 9.569 -9.816 12.573 1.00 85.12 370 LEU A CA 1
ATOM 3027 C C . LEU A 1 370 ? 10.370 -9.204 11.418 1.00 85.12 370 LEU A C 1
ATOM 3029 O O . LEU A 1 370 ? 9.920 -8.228 10.811 1.00 85.12 370 LEU A O 1
ATOM 3033 N N . PRO A 1 371 ? 11.505 -9.814 11.039 1.00 87.75 371 PRO A N 1
ATOM 3034 C CA . PRO A 1 371 ? 12.211 -9.452 9.822 1.00 87.75 371 PRO A CA 1
ATOM 3035 C C . PRO A 1 371 ? 11.273 -9.479 8.617 1.00 87.75 371 PRO A C 1
ATOM 3037 O O . PRO A 1 371 ? 10.578 -10.472 8.381 1.00 87.75 371 PRO A O 1
ATOM 3040 N N . SER A 1 372 ? 11.296 -8.434 7.788 1.00 87.69 372 SER A N 1
ATOM 3041 C CA . SER A 1 372 ? 10.507 -8.391 6.546 1.00 87.69 372 SER A CA 1
ATOM 3042 C C . SER A 1 372 ? 10.842 -9.529 5.572 1.00 87.69 372 SER A C 1
ATOM 3044 O O . SER A 1 372 ? 10.052 -9.831 4.676 1.00 87.69 372 SER A O 1
ATOM 3046 N N . THR A 1 373 ? 11.977 -10.208 5.771 1.00 89.56 373 THR A N 1
ATOM 3047 C CA . THR A 1 373 ? 12.380 -11.431 5.065 1.00 89.56 373 THR A CA 1
ATOM 3048 C C . THR A 1 373 ? 11.507 -12.647 5.382 1.00 89.56 373 THR A C 1
ATOM 3050 O O . THR A 1 373 ? 11.458 -13.569 4.571 1.00 89.56 373 THR A O 1
ATOM 3053 N N . PHE A 1 374 ? 10.777 -12.652 6.508 1.00 89.62 374 PHE A N 1
ATOM 3054 C CA . PHE A 1 374 ? 9.869 -13.741 6.889 1.00 89.62 374 PHE A CA 1
ATOM 3055 C C . PHE A 1 374 ? 8.752 -13.950 5.857 1.00 89.62 374 PHE A C 1
ATOM 3057 O O . PHE A 1 374 ? 8.328 -15.085 5.618 1.00 89.62 374 PHE A O 1
ATOM 3064 N N . GLY A 1 375 ? 8.269 -12.858 5.248 1.00 82.75 375 GLY A N 1
ATOM 3065 C CA . GLY A 1 375 ? 7.317 -12.852 4.131 1.00 82.75 375 GLY A CA 1
ATOM 3066 C C . GLY A 1 375 ? 5.911 -13.390 4.435 1.00 82.75 375 GLY A C 1
ATOM 3067 O O . GLY A 1 375 ? 5.106 -13.510 3.514 1.00 82.75 375 GLY A O 1
ATOM 3068 N N . GLY A 1 376 ? 5.612 -13.766 5.684 1.00 80.50 376 GLY A N 1
ATOM 3069 C CA . GLY A 1 376 ? 4.328 -14.342 6.096 1.00 80.50 376 GLY A CA 1
ATOM 3070 C C . GLY A 1 376 ? 3.342 -13.302 6.625 1.00 80.50 376 GLY A C 1
ATOM 3071 O O . GLY A 1 376 ? 3.740 -12.319 7.245 1.00 80.50 376 GLY A O 1
ATOM 3072 N N . THR A 1 377 ? 2.043 -13.534 6.417 1.00 79.44 377 THR A N 1
ATOM 3073 C CA . THR A 1 377 ? 0.980 -12.732 7.041 1.00 79.44 377 THR A CA 1
ATOM 3074 C C . THR A 1 377 ? 0.617 -13.325 8.398 1.00 79.44 377 THR A C 1
ATOM 3076 O O . THR A 1 377 ? 0.065 -14.426 8.485 1.00 79.44 377 THR A O 1
ATOM 3079 N N . MET A 1 378 ? 0.938 -12.590 9.458 1.00 82.00 378 MET A N 1
ATOM 3080 C CA . MET A 1 378 ? 0.652 -12.996 10.830 1.00 82.00 378 MET A CA 1
ATOM 3081 C C . MET A 1 378 ? -0.824 -12.791 11.186 1.00 82.00 378 MET A C 1
ATOM 3083 O O . MET A 1 378 ? -1.436 -11.830 10.710 1.00 82.00 378 MET A O 1
ATOM 3087 N N . PRO A 1 379 ? -1.418 -13.671 12.014 1.00 84.38 379 PRO A N 1
ATOM 3088 C CA . PRO A 1 379 ? -2.680 -13.364 12.662 1.00 84.38 379 PRO A CA 1
ATOM 3089 C C . PRO A 1 379 ? -2.475 -12.234 13.667 1.00 84.38 379 PRO A C 1
ATOM 3091 O O . PRO A 1 379 ? -1.352 -11.911 14.063 1.00 84.38 379 PRO A O 1
ATOM 3094 N N . LYS A 1 380 ? -3.581 -11.663 14.135 1.00 86.81 380 LYS A N 1
ATOM 3095 C CA . LYS A 1 380 ? -3.502 -10.776 15.285 1.00 86.81 380 LYS A CA 1
ATOM 3096 C C . LYS A 1 380 ? -3.313 -11.594 16.557 1.00 86.81 380 LYS A C 1
ATOM 3098 O O . LYS A 1 380 ? -3.902 -12.665 16.710 1.00 86.81 380 LYS A O 1
ATOM 3103 N N . GLU A 1 381 ? -2.529 -11.061 17.480 1.00 89.00 381 GLU A N 1
ATOM 3104 C CA . GLU A 1 381 ? -2.208 -11.688 18.760 1.00 89.00 381 GLU A CA 1
ATOM 3105 C C . GLU A 1 381 ? -2.646 -10.793 19.922 1.00 89.00 381 GLU A C 1
ATOM 3107 O O . GLU A 1 381 ? -2.672 -9.565 19.810 1.00 89.00 381 GLU A O 1
ATOM 3112 N N . ASN A 1 382 ? -3.018 -11.410 21.043 1.00 90.44 382 ASN A N 1
ATOM 3113 C CA . ASN A 1 382 ? -3.336 -10.715 22.285 1.00 90.44 382 ASN A CA 1
ATOM 3114 C C . ASN A 1 382 ? -2.028 -10.374 23.014 1.00 90.44 382 ASN A C 1
ATOM 3116 O O . ASN A 1 382 ? -1.432 -11.251 23.633 1.00 90.44 382 ASN A O 1
ATOM 3120 N N . TYR A 1 383 ? -1.564 -9.125 22.931 1.00 91.69 383 TYR A N 1
ATOM 3121 C CA . TYR A 1 383 ? -0.304 -8.730 23.587 1.00 91.69 383 TYR A CA 1
ATOM 3122 C C . TYR A 1 383 ? -0.228 -7.245 23.978 1.00 91.69 383 TYR A C 1
ATOM 3124 O O . TYR A 1 383 ? 0.506 -6.886 24.899 1.00 91.69 383 TYR A O 1
ATOM 3132 N N . ALA A 1 384 ? -0.949 -6.363 23.277 1.00 93.25 384 ALA A N 1
ATOM 3133 C CA . ALA A 1 384 ? -0.820 -4.926 23.486 1.00 93.25 384 ALA A CA 1
ATOM 3134 C C . ALA A 1 384 ? -1.542 -4.469 24.766 1.00 93.25 384 ALA A C 1
ATOM 3136 O O . ALA A 1 384 ? -2.534 -5.070 25.191 1.00 93.25 384 ALA A O 1
ATOM 3137 N N . THR A 1 385 ? -1.043 -3.382 25.359 1.00 96.94 385 THR A N 1
ATOM 3138 C CA . THR A 1 385 ? -1.544 -2.835 26.629 1.00 96.94 385 THR A CA 1
ATOM 3139 C C . THR A 1 385 ? -1.639 -1.314 26.567 1.00 96.94 385 THR A C 1
ATOM 3141 O O . THR A 1 385 ? -0.710 -0.654 26.098 1.00 96.94 385 THR A O 1
ATOM 3144 N N . ILE A 1 386 ? -2.755 -0.756 27.042 1.00 97.62 386 ILE A N 1
ATOM 3145 C CA . ILE A 1 386 ? -3.028 0.685 27.100 1.00 97.62 386 ILE A CA 1
ATOM 3146 C C . ILE A 1 386 ? -3.601 1.043 28.471 1.00 97.62 386 ILE A C 1
ATOM 3148 O O . ILE A 1 386 ? -4.588 0.449 28.910 1.00 97.62 386 ILE A O 1
ATOM 3152 N N . ASP A 1 387 ? -3.062 2.099 29.069 1.00 98.19 387 ASP A N 1
ATOM 3153 C CA . ASP A 1 387 ? -3.637 2.754 30.236 1.00 98.19 387 ASP A CA 1
ATOM 3154 C C . ASP A 1 387 ? -4.460 3.967 29.806 1.00 98.19 387 ASP A C 1
ATOM 3156 O O . ASP A 1 387 ? -4.055 4.731 28.938 1.00 98.19 387 ASP A O 1
ATOM 3160 N N . THR A 1 388 ? -5.630 4.178 30.401 1.00 98.00 388 THR A N 1
ATOM 3161 C CA . THR A 1 388 ? -6.457 5.373 30.173 1.00 98.00 388 THR A CA 1
ATOM 3162 C C . THR A 1 388 ? -6.862 5.974 31.505 1.00 98.00 388 THR A C 1
ATOM 3164 O O . THR A 1 388 ? -7.296 5.261 32.404 1.00 98.00 388 THR A O 1
ATOM 3167 N N . LYS A 1 389 ? -6.754 7.293 31.644 1.00 97.75 389 LYS A N 1
ATOM 3168 C CA . LYS A 1 389 ? -7.146 8.003 32.864 1.00 97.75 389 LYS A CA 1
ATOM 3169 C C . LYS A 1 389 ? -7.826 9.320 32.544 1.00 97.75 389 LYS A C 1
ATOM 3171 O O . LYS A 1 389 ? -7.551 9.940 31.514 1.00 97.75 389 LYS A O 1
ATOM 3176 N N . GLY A 1 390 ? -8.688 9.758 33.448 1.00 97.94 390 GLY A N 1
ATOM 3177 C CA . GLY A 1 390 ? -9.441 10.980 33.248 1.00 97.94 390 GLY A CA 1
ATOM 3178 C C . GLY A 1 390 ? -10.304 11.372 34.431 1.00 97.94 390 GLY A C 1
ATOM 3179 O O . GLY A 1 390 ? -10.303 10.718 35.477 1.00 97.94 390 GLY A O 1
ATOM 3180 N N . PHE A 1 391 ? -11.028 12.469 34.254 1.00 98.31 391 PHE A N 1
ATOM 3181 C CA . PHE A 1 391 ? -12.014 12.947 35.210 1.00 98.31 391 PHE A CA 1
ATOM 3182 C C . PHE A 1 391 ? -13.211 13.568 34.496 1.00 98.31 391 PHE A C 1
ATOM 3184 O O . PHE A 1 391 ? -13.104 14.043 33.365 1.00 98.31 391 PHE A O 1
ATOM 3191 N N . GLU A 1 392 ? -14.334 13.599 35.201 1.00 98.19 392 GLU A N 1
ATOM 3192 C CA . GLU A 1 392 ? -15.580 14.213 34.765 1.00 98.19 392 GLU A CA 1
ATOM 3193 C C . GLU A 1 392 ? -16.155 15.068 35.894 1.00 98.19 392 GLU A C 1
ATOM 3195 O O . GLU A 1 392 ? -16.140 14.685 37.067 1.00 98.19 392 GLU A O 1
ATOM 3200 N N . ILE A 1 393 ? -16.651 16.247 35.534 1.00 98.25 393 ILE A N 1
ATOM 3201 C CA . ILE A 1 393 ? -17.337 17.176 36.425 1.00 98.25 393 ILE A CA 1
ATOM 3202 C C . ILE A 1 393 ? -18.666 17.524 35.775 1.00 98.25 393 ILE A C 1
ATOM 3204 O O . ILE A 1 393 ? -18.696 17.975 34.632 1.00 98.25 393 ILE A O 1
ATOM 3208 N N . GLU A 1 394 ? -19.752 17.380 36.519 1.00 98.12 394 GLU A N 1
ATOM 3209 C CA . GLU A 1 394 ? -21.084 17.811 36.121 1.00 98.12 394 GLU A CA 1
ATOM 3210 C C . GLU A 1 394 ? -21.671 18.709 37.204 1.00 98.12 394 GLU A C 1
ATOM 3212 O O . GLU A 1 394 ? -21.620 18.383 38.389 1.00 98.12 394 GLU A O 1
ATOM 3217 N N . PHE A 1 395 ? -22.262 19.833 36.809 1.00 97.44 395 PHE A N 1
ATOM 3218 C CA . PHE A 1 395 ? -23.052 20.657 37.708 1.00 97.44 395 PHE A CA 1
ATOM 3219 C C . PHE A 1 395 ? -24.406 21.003 37.092 1.00 97.44 395 PHE A C 1
ATOM 3221 O O . PHE A 1 395 ? -24.544 21.141 35.879 1.00 97.44 395 PHE A O 1
ATOM 3228 N N . SER A 1 396 ? -25.405 21.203 37.944 1.00 97.44 396 SER A N 1
ATOM 3229 C CA . SER A 1 396 ? -26.734 21.670 37.556 1.00 97.44 396 SER A CA 1
ATOM 3230 C C . SER A 1 396 ? -27.277 22.605 38.624 1.00 97.44 396 SER A C 1
ATOM 3232 O O . SER A 1 396 ? -27.392 22.218 39.783 1.00 97.44 396 SER A O 1
ATOM 3234 N N . TYR A 1 397 ? -27.685 23.801 38.224 1.00 97.69 397 TYR A N 1
ATOM 3235 C CA . TYR A 1 397 ? -28.370 24.782 39.046 1.00 97.69 397 TYR A CA 1
ATOM 3236 C C . TYR A 1 397 ? -29.804 24.988 38.555 1.00 97.69 397 TYR A C 1
ATOM 3238 O O . TYR A 1 397 ? -30.019 25.307 37.387 1.00 97.69 397 TYR A O 1
ATOM 3246 N N . LYS A 1 398 ? -30.792 24.809 39.430 1.00 96.50 398 LYS A N 1
ATOM 3247 C CA . LYS A 1 398 ? -32.219 24.970 39.117 1.00 96.50 398 LYS A CA 1
ATOM 3248 C C . LYS A 1 398 ? -32.874 25.871 40.148 1.00 96.50 398 LYS A C 1
ATOM 3250 O O . LYS A 1 398 ? -32.759 25.617 41.346 1.00 96.50 398 LYS A O 1
ATOM 3255 N N . ASP A 1 399 ? -33.591 26.890 39.691 1.00 95.69 399 ASP A N 1
ATOM 3256 C CA . ASP A 1 399 ? -34.316 27.793 40.585 1.00 95.69 399 ASP A CA 1
ATOM 3257 C C . ASP A 1 399 ? -35.522 28.452 39.892 1.00 95.69 399 ASP A C 1
ATOM 3259 O O . ASP A 1 399 ? -35.796 28.229 38.708 1.00 95.69 399 ASP A O 1
ATOM 3263 N N . LYS A 1 400 ? -36.278 29.245 40.655 1.00 95.06 400 LYS A N 1
ATOM 3264 C CA . LYS A 1 400 ? -37.433 30.014 40.186 1.00 95.06 400 LYS A CA 1
ATOM 3265 C C . LYS A 1 400 ? -37.334 31.479 40.608 1.00 95.06 400 LYS A C 1
ATOM 3267 O O . LYS A 1 400 ? -36.921 31.779 41.725 1.00 95.06 400 LYS A O 1
ATOM 3272 N N . ILE A 1 401 ? -37.746 32.388 39.727 1.00 94.00 401 ILE A N 1
ATOM 3273 C CA . ILE A 1 401 ? -37.935 33.814 40.019 1.00 94.00 401 ILE A CA 1
ATOM 3274 C C . ILE A 1 401 ? -39.445 34.075 40.055 1.00 94.00 401 ILE A C 1
ATOM 3276 O O . ILE A 1 401 ? -40.105 34.113 39.016 1.00 94.00 401 ILE A O 1
ATOM 3280 N N . GLY A 1 402 ? -39.997 34.233 41.260 1.00 92.50 402 GLY A N 1
ATOM 3281 C CA . GLY A 1 402 ? -41.449 34.267 41.469 1.00 92.50 402 GLY A CA 1
ATOM 3282 C C . GLY A 1 402 ? -42.126 32.933 41.120 1.00 92.50 402 GLY A C 1
ATOM 3283 O O . GLY A 1 402 ? -41.472 31.890 41.079 1.00 92.50 402 GLY A O 1
ATOM 3284 N N . ASP A 1 403 ? -43.433 32.977 40.857 1.00 90.69 403 ASP A N 1
ATOM 3285 C CA . ASP A 1 403 ? -44.225 31.781 40.517 1.00 90.69 403 ASP A CA 1
ATOM 3286 C C . ASP A 1 403 ? -44.183 31.440 39.018 1.00 90.69 403 ASP A C 1
ATOM 3288 O O . ASP A 1 403 ? -44.419 30.296 38.627 1.00 90.69 403 ASP A O 1
ATOM 3292 N N . ASP A 1 404 ? -43.851 32.429 38.183 1.00 93.50 404 ASP A N 1
ATOM 3293 C CA . ASP A 1 404 ? -44.042 32.368 36.734 1.00 93.50 404 ASP A CA 1
ATOM 3294 C C . ASP A 1 404 ? -42.784 31.984 35.942 1.00 93.50 404 ASP A C 1
ATOM 3296 O O . ASP A 1 404 ? -42.924 31.521 34.811 1.00 93.50 404 ASP A O 1
ATOM 3300 N N . PHE A 1 405 ? -41.573 32.205 36.477 1.00 95.88 405 PHE A N 1
ATOM 3301 C CA . PHE A 1 405 ? -40.311 31.958 35.767 1.00 95.88 405 PHE A CA 1
ATOM 3302 C C . PHE A 1 405 ? -39.472 30.893 36.471 1.00 95.88 405 PHE A C 1
ATOM 3304 O O . PHE A 1 405 ? -39.013 31.101 37.592 1.00 95.88 405 PHE A O 1
ATOM 3311 N N . SER A 1 406 ? -39.213 29.770 35.804 1.00 96.62 406 SER A N 1
ATOM 3312 C CA . SER A 1 406 ? -38.235 28.772 36.256 1.00 96.62 406 SER A CA 1
ATOM 3313 C C . SER A 1 406 ? -37.077 28.677 35.283 1.00 96.62 406 SER A C 1
ATOM 3315 O O . SER A 1 406 ? -37.303 28.729 34.079 1.00 96.62 406 SER A O 1
ATOM 3317 N N . TYR A 1 407 ? -35.862 28.495 35.793 1.00 96.44 407 TYR A N 1
ATOM 3318 C CA . TYR A 1 407 ? -34.659 28.372 34.978 1.00 96.44 407 TYR A CA 1
ATOM 3319 C C . TYR A 1 407 ? -33.768 27.225 35.450 1.00 96.44 407 TYR A C 1
ATOM 3321 O O . TYR A 1 407 ? -33.789 26.821 36.616 1.00 96.44 407 TYR A O 1
ATOM 3329 N N . ASN A 1 408 ? -32.995 26.691 34.512 1.00 97.06 408 ASN A N 1
ATOM 3330 C CA . ASN A 1 408 ? -31.997 25.666 34.740 1.00 97.06 408 ASN A CA 1
ATOM 3331 C C . ASN A 1 408 ? -30.706 26.021 33.998 1.00 97.06 408 ASN A C 1
ATOM 3333 O O . ASN A 1 408 ? -30.738 26.525 32.877 1.00 97.06 408 ASN A O 1
ATOM 3337 N N . ILE A 1 409 ? -29.579 25.780 34.650 1.00 97.38 409 ILE A N 1
ATOM 3338 C CA . ILE A 1 409 ? -28.242 25.986 34.112 1.00 97.38 409 ILE A CA 1
ATOM 3339 C C . ILE A 1 409 ? -27.453 24.731 34.443 1.00 97.38 409 ILE A C 1
ATOM 3341 O O . ILE A 1 409 ? -27.225 24.465 35.619 1.00 97.38 409 ILE A O 1
ATOM 3345 N N . SER A 1 410 ? -27.024 23.971 33.445 1.00 97.75 410 SER A N 1
ATOM 3346 C CA . SER A 1 410 ? -26.232 22.759 33.678 1.00 97.75 410 SER A CA 1
ATOM 3347 C C . SER A 1 410 ? -24.988 22.761 32.812 1.00 97.75 410 SER A C 1
ATOM 3349 O O . SER A 1 410 ? -25.032 23.219 31.673 1.00 97.75 410 SER A O 1
ATOM 3351 N N . GLY A 1 411 ? -23.881 22.242 33.324 1.00 97.75 411 GLY A N 1
ATOM 3352 C CA . GLY A 1 411 ? -22.644 22.114 32.571 1.00 97.75 411 GLY A CA 1
ATOM 3353 C C . GLY A 1 411 ? -21.912 20.827 32.899 1.00 97.75 411 GLY A C 1
ATOM 3354 O O . GLY A 1 411 ? -22.029 20.296 34.000 1.00 97.75 411 GLY A O 1
ATOM 3355 N N . ASN A 1 412 ? -21.147 20.344 31.929 1.00 97.81 412 ASN A N 1
ATOM 3356 C CA . ASN A 1 412 ? -20.242 19.219 32.088 1.00 97.81 412 ASN A CA 1
ATOM 3357 C C . ASN A 1 412 ? -18.862 19.546 31.507 1.00 97.81 412 ASN A C 1
ATOM 3359 O O . ASN A 1 412 ? -18.736 20.334 30.566 1.00 97.81 412 ASN A O 1
ATOM 3363 N N . LEU A 1 413 ? -17.838 18.936 32.090 1.00 98.12 413 LEU A N 1
ATOM 3364 C CA . LEU A 1 413 ? -16.454 18.976 31.639 1.00 98.12 413 LEU A CA 1
ATOM 3365 C C . LEU A 1 413 ? -15.851 17.586 31.833 1.00 98.12 413 LEU A C 1
ATOM 3367 O O . LEU A 1 413 ? -15.867 17.063 32.944 1.00 98.12 413 LEU A O 1
ATOM 3371 N N . GLY A 1 414 ? -15.292 17.024 30.770 1.00 98.12 414 GLY A N 1
ATOM 3372 C CA . GLY A 1 414 ? -14.535 15.781 30.790 1.00 98.12 414 GLY A CA 1
ATOM 3373 C C . GLY A 1 414 ? -13.112 15.994 30.284 1.00 98.12 414 GLY A C 1
ATOM 3374 O O . GLY A 1 414 ? -12.867 16.801 29.382 1.00 98.12 414 GLY A O 1
ATOM 3375 N N . TYR A 1 415 ? -12.174 15.265 30.882 1.00 97.94 415 TYR A N 1
ATOM 3376 C CA . TYR A 1 415 ? -10.802 15.136 30.406 1.00 97.94 415 TYR A CA 1
ATOM 3377 C C . TYR A 1 415 ? -10.403 13.665 30.388 1.00 97.94 415 TYR A C 1
ATOM 3379 O O . TYR A 1 415 ? -10.541 12.991 31.408 1.00 97.94 415 TYR A O 1
ATOM 3387 N N . ALA A 1 416 ? -9.875 13.179 29.266 1.00 97.00 416 ALA A N 1
ATOM 3388 C CA . ALA A 1 416 ? -9.410 11.804 29.130 1.00 97.00 416 ALA A CA 1
ATOM 3389 C C . ALA A 1 416 ? -8.175 11.718 28.227 1.00 97.00 416 ALA A C 1
ATOM 3391 O O . ALA A 1 416 ? -8.152 12.273 27.128 1.00 97.00 416 ALA A O 1
ATOM 3392 N N . VAL A 1 417 ? -7.164 10.977 28.677 1.00 96.56 417 VAL A N 1
ATOM 3393 C CA . VAL A 1 417 ? -5.961 10.650 27.899 1.00 96.56 417 VAL A CA 1
ATOM 3394 C C . VAL A 1 417 ? -5.587 9.191 28.099 1.00 96.56 417 VAL A C 1
ATOM 3396 O O . VAL A 1 417 ? -5.924 8.589 29.122 1.00 96.56 417 VAL A O 1
ATOM 3399 N N . ASN A 1 418 ? -4.879 8.631 27.124 1.00 96.50 418 ASN A N 1
ATOM 3400 C CA . ASN A 1 418 ? -4.339 7.285 27.207 1.00 96.50 418 ASN A CA 1
ATOM 3401 C C . ASN A 1 418 ? -2.817 7.262 27.053 1.00 96.50 418 ASN A C 1
ATOM 3403 O O . ASN A 1 418 ? -2.205 8.256 26.671 1.00 96.50 418 ASN A O 1
ATOM 3407 N N . GLU A 1 419 ? -2.226 6.123 27.380 1.00 96.44 419 GLU A N 1
ATOM 3408 C CA . GLU A 1 419 ? -0.800 5.851 27.310 1.00 96.44 419 GLU A CA 1
ATOM 3409 C C . GLU A 1 419 ? -0.602 4.403 26.860 1.00 96.44 419 GLU A C 1
ATOM 3411 O O . GLU A 1 419 ? -1.209 3.479 27.401 1.00 96.44 419 GLU A O 1
ATOM 3416 N N . LEU A 1 420 ? 0.205 4.205 25.827 1.00 96.12 420 LEU A N 1
ATOM 3417 C CA . LEU A 1 420 ? 0.528 2.905 25.268 1.00 96.12 420 LEU A CA 1
ATOM 3418 C C . LEU A 1 420 ? 1.672 2.280 26.072 1.00 96.12 420 LEU A C 1
ATOM 3420 O O . LEU A 1 420 ? 2.788 2.789 26.072 1.00 96.12 420 LEU A O 1
ATOM 3424 N N . ILE A 1 421 ? 1.393 1.171 26.751 1.00 96.31 421 ILE A N 1
ATOM 3425 C CA . ILE A 1 421 ? 2.347 0.500 27.646 1.00 96.31 421 ILE A CA 1
ATOM 3426 C C . ILE A 1 421 ? 3.109 -0.604 26.912 1.00 96.31 421 ILE A C 1
ATOM 3428 O O . ILE A 1 421 ? 4.285 -0.847 27.173 1.00 96.31 421 ILE A O 1
ATOM 3432 N N . THR A 1 422 ? 2.447 -1.296 25.984 1.00 94.19 422 THR A N 1
ATOM 3433 C CA . THR A 1 422 ? 3.057 -2.376 25.197 1.00 94.19 422 THR A CA 1
ATOM 3434 C C . THR A 1 422 ? 2.485 -2.380 23.785 1.00 94.19 422 THR A C 1
ATOM 3436 O O . THR A 1 422 ? 1.264 -2.368 23.613 1.00 94.19 422 THR A O 1
ATOM 3439 N N . LYS A 1 423 ? 3.371 -2.420 22.787 1.00 91.56 423 LYS A N 1
ATOM 3440 C CA . LYS A 1 423 ? 3.092 -2.510 21.349 1.00 91.56 423 LYS A CA 1
ATOM 3441 C C . LYS A 1 423 ? 4.275 -3.187 20.655 1.00 91.56 423 LYS A C 1
ATOM 3443 O O . LYS A 1 423 ? 5.383 -3.174 21.180 1.00 91.56 423 LYS A O 1
ATOM 3448 N N . ASP A 1 424 ? 4.010 -3.809 19.514 1.00 90.19 424 ASP A N 1
ATOM 3449 C CA . ASP A 1 424 ? 5.032 -4.403 18.672 1.00 90.19 424 ASP A CA 1
ATOM 3450 C C . ASP A 1 424 ? 5.776 -3.282 17.952 1.00 90.19 424 ASP A C 1
ATOM 3452 O O . ASP A 1 424 ? 5.202 -2.572 17.124 1.00 90.19 424 ASP A O 1
ATOM 3456 N N . GLU A 1 425 ? 7.040 -3.105 18.313 1.00 89.19 425 GLU A N 1
ATOM 3457 C CA . GLU A 1 425 ? 7.960 -2.166 17.682 1.00 89.19 425 GLU A CA 1
ATOM 3458 C C . GLU A 1 425 ? 9.125 -2.944 17.068 1.00 89.19 425 GLU A C 1
ATOM 3460 O O . GLU A 1 425 ? 9.397 -4.086 17.447 1.00 89.19 425 GLU A O 1
ATOM 3465 N N . ALA A 1 426 ? 9.785 -2.342 16.080 1.00 85.19 426 ALA A N 1
ATOM 3466 C CA . ALA A 1 426 ? 10.926 -2.966 15.426 1.00 85.19 426 ALA A CA 1
ATOM 3467 C C . ALA A 1 426 ? 12.099 -3.123 16.402 1.00 85.19 426 ALA A C 1
ATOM 3469 O O . ALA A 1 426 ? 12.309 -2.256 17.249 1.00 85.19 426 ALA A O 1
ATOM 3470 N N . GLU A 1 427 ? 12.871 -4.208 16.269 1.00 82.69 427 GLU A N 1
ATOM 3471 C CA . GLU A 1 427 ? 13.973 -4.537 17.190 1.00 82.69 427 GLU A CA 1
ATOM 3472 C C . GLU A 1 427 ? 14.956 -3.366 17.352 1.00 82.69 427 GLU A C 1
ATOM 3474 O O . GLU A 1 427 ? 15.356 -3.037 18.467 1.00 82.69 427 GLU A O 1
ATOM 3479 N N . ASN A 1 428 ? 15.284 -2.692 16.245 1.00 83.50 428 ASN A N 1
ATOM 3480 C CA . ASN A 1 428 ? 16.223 -1.572 16.204 1.00 83.50 428 ASN A CA 1
ATOM 3481 C C . ASN A 1 428 ? 15.537 -0.209 16.022 1.00 83.50 428 ASN A C 1
ATOM 3483 O O . ASN A 1 428 ? 16.110 0.703 15.417 1.00 83.50 428 ASN A O 1
ATOM 3487 N N . ILE A 1 429 ? 14.301 -0.046 16.503 1.00 88.69 429 ILE A N 1
ATOM 3488 C CA . ILE A 1 429 ? 13.621 1.249 16.430 1.00 88.69 429 ILE A CA 1
ATOM 3489 C C . ILE A 1 429 ? 14.421 2.329 17.180 1.00 88.69 429 ILE A C 1
ATOM 3491 O O . ILE A 1 429 ? 14.880 2.138 18.307 1.00 88.69 429 ILE A O 1
ATOM 3495 N N . ARG A 1 430 ? 14.587 3.507 16.566 1.00 88.19 430 ARG A N 1
ATOM 3496 C CA . ARG A 1 430 ? 15.216 4.650 17.247 1.00 88.19 430 ARG A CA 1
ATOM 3497 C C . ARG A 1 430 ? 14.286 5.193 18.346 1.00 88.19 430 ARG A C 1
ATOM 3499 O O . ARG A 1 430 ? 13.091 5.341 18.083 1.00 88.19 430 ARG A O 1
ATOM 3506 N N . PRO A 1 431 ? 14.802 5.602 19.524 1.00 89.75 431 PRO A N 1
ATOM 3507 C CA . PRO A 1 431 ? 13.969 6.031 20.655 1.00 89.75 431 PRO A CA 1
ATOM 3508 C C . PRO A 1 431 ? 12.934 7.119 20.335 1.00 89.75 431 PRO A C 1
ATOM 3510 O O . PRO A 1 431 ? 11.821 7.073 20.848 1.00 89.75 431 PRO A O 1
ATOM 3513 N N . TYR A 1 432 ? 13.251 8.077 19.453 1.00 89.56 432 TYR A N 1
ATOM 3514 C CA . TYR A 1 432 ? 12.320 9.157 19.092 1.00 89.56 432 TYR A CA 1
ATOM 3515 C C . TYR A 1 432 ? 11.082 8.679 18.306 1.00 89.56 432 TYR A C 1
ATOM 3517 O O . TYR A 1 432 ? 10.068 9.384 18.292 1.00 89.56 432 TYR A O 1
ATOM 3525 N N . LYS A 1 433 ? 11.162 7.512 17.646 1.00 90.38 433 LYS A N 1
ATOM 3526 C CA . LYS A 1 433 ? 10.059 6.893 16.892 1.00 90.38 433 LYS A CA 1
ATOM 3527 C C . LYS A 1 433 ? 9.168 6.009 17.764 1.00 90.38 433 LYS A C 1
ATOM 3529 O O . LYS A 1 433 ? 8.068 5.686 17.328 1.00 90.38 433 LYS A O 1
ATOM 3534 N N . SER A 1 434 ? 9.630 5.621 18.955 1.00 92.06 434 SER A N 1
ATOM 3535 C CA . SER A 1 434 ? 8.853 4.761 19.847 1.00 92.06 434 SER A CA 1
ATOM 3536 C C . SER A 1 434 ? 7.546 5.446 20.255 1.00 92.06 434 SER A C 1
ATOM 3538 O O . SER A 1 434 ? 7.497 6.637 20.582 1.00 92.06 434 SER A O 1
ATOM 3540 N N . GLU A 1 435 ? 6.469 4.676 20.208 1.00 92.62 435 GLU A N 1
ATOM 3541 C CA . GLU A 1 435 ? 5.132 5.052 20.650 1.00 92.62 435 GLU A CA 1
ATOM 3542 C C . GLU A 1 435 ? 4.899 4.696 22.125 1.00 92.62 435 GLU A C 1
ATOM 3544 O O . GLU A 1 435 ? 3.938 5.183 22.729 1.00 92.62 435 GLU A O 1
ATOM 3549 N N . LEU A 1 436 ? 5.762 3.862 22.714 1.00 94.12 436 LEU A N 1
ATOM 3550 C CA . LEU A 1 436 ? 5.647 3.424 24.104 1.00 94.12 436 LEU A CA 1
ATOM 3551 C C . LEU A 1 436 ? 5.791 4.599 25.081 1.00 94.12 436 LEU A C 1
ATOM 3553 O O . LEU A 1 436 ? 6.632 5.480 24.913 1.00 94.12 436 LEU A O 1
ATOM 3557 N N . GLY A 1 437 ? 4.958 4.609 26.122 1.00 94.38 437 GLY A N 1
ATOM 3558 C CA . GLY A 1 437 ? 4.888 5.693 27.109 1.00 94.38 437 GLY A CA 1
ATOM 3559 C C . GLY A 1 437 ? 4.139 6.937 26.618 1.00 94.38 437 GLY A C 1
ATOM 3560 O O . GLY A 1 437 ? 4.142 7.974 27.284 1.00 94.38 437 GLY A O 1
ATOM 3561 N N . TYR A 1 438 ? 3.486 6.861 25.455 1.00 94.81 438 TYR A N 1
ATOM 3562 C CA . TYR A 1 438 ? 2.753 7.977 24.868 1.00 94.81 438 TYR A CA 1
ATOM 3563 C C . TYR A 1 438 ? 1.339 7.591 24.434 1.00 94.81 438 TYR A C 1
ATOM 3565 O O . TYR A 1 438 ? 0.977 6.423 24.338 1.00 94.81 438 TYR A O 1
ATOM 3573 N N . ASN A 1 439 ? 0.502 8.592 24.184 1.00 93.19 439 ASN A N 1
ATOM 3574 C CA . ASN A 1 439 ? -0.880 8.388 23.768 1.00 93.19 439 ASN A CA 1
ATOM 3575 C C . ASN A 1 439 ? -0.979 7.829 22.337 1.00 93.19 439 ASN A C 1
ATOM 3577 O O . ASN A 1 439 ? -0.193 8.173 21.455 1.00 93.19 439 ASN A O 1
ATOM 3581 N N . THR A 1 440 ? -1.998 7.009 22.080 1.00 93.12 440 THR A N 1
ATOM 3582 C CA . THR A 1 440 ? -2.131 6.253 20.816 1.00 93.12 440 THR A CA 1
ATOM 3583 C C . THR A 1 440 ? -2.536 7.100 19.610 1.00 93.12 440 THR A C 1
ATOM 3585 O O . THR A 1 440 ? -2.711 6.579 18.514 1.00 93.12 440 THR A O 1
ATOM 3588 N N . ASP A 1 441 ? -2.828 8.382 19.820 1.00 93.25 441 ASP A N 1
ATOM 3589 C CA . ASP A 1 441 ? -3.396 9.278 18.813 1.00 93.25 441 ASP A CA 1
ATOM 3590 C C . ASP A 1 441 ? -2.446 10.421 18.419 1.00 93.25 441 ASP A C 1
ATOM 3592 O O . ASP A 1 441 ? -2.890 11.422 17.847 1.00 93.25 441 ASP A O 1
ATOM 3596 N N . ARG A 1 442 ? -1.144 10.267 18.702 1.00 92.69 442 ARG A N 1
ATOM 3597 C CA . ARG A 1 442 ? -0.085 11.139 18.178 1.00 92.69 442 ARG A CA 1
ATOM 3598 C C . ARG A 1 442 ? 0.140 10.874 16.696 1.00 92.69 442 ARG A C 1
ATOM 3600 O O . ARG A 1 442 ? -0.119 9.782 16.198 1.00 92.69 442 ARG A O 1
ATOM 3607 N N . GLN A 1 443 ? 0.670 11.866 15.992 1.00 92.25 443 GLN A N 1
ATOM 3608 C CA . GLN A 1 443 ? 1.124 11.693 14.613 1.00 92.25 443 GLN A CA 1
ATOM 3609 C C . GLN A 1 443 ? 2.484 12.350 14.412 1.00 92.25 443 GLN A C 1
ATOM 3611 O O . GLN A 1 443 ? 2.712 13.478 14.868 1.00 92.25 443 GLN A O 1
ATOM 3616 N N . MET A 1 444 ? 3.371 11.626 13.728 1.00 92.00 444 MET A N 1
ATOM 3617 C CA . MET A 1 444 ? 4.637 12.162 13.247 1.00 92.00 444 MET A CA 1
ATOM 3618 C C . MET A 1 444 ? 4.445 12.911 11.931 1.00 92.00 444 MET A C 1
ATOM 3620 O O . MET A 1 444 ? 3.524 12.640 11.161 1.00 92.00 444 MET A O 1
ATOM 3624 N N . GLY A 1 445 ? 5.325 13.869 11.686 1.00 91.62 445 GLY A N 1
ATOM 3625 C CA . GLY A 1 445 ? 5.409 14.598 10.435 1.00 91.62 445 GLY A CA 1
ATOM 3626 C C . GLY A 1 445 ? 6.607 15.532 10.438 1.00 91.62 445 GLY A C 1
ATOM 3627 O O . GLY A 1 445 ? 7.328 15.643 11.430 1.00 91.62 445 GLY A O 1
ATOM 3628 N N . TYR A 1 446 ? 6.798 16.217 9.321 1.00 92.19 446 TYR A N 1
ATOM 3629 C CA . TYR A 1 446 ? 7.836 17.225 9.180 1.00 92.19 446 TYR A CA 1
ATOM 3630 C C . TYR A 1 446 ? 7.382 18.570 9.742 1.00 92.19 446 TYR A C 1
ATOM 3632 O O . TYR A 1 446 ? 6.234 18.980 9.550 1.00 92.19 446 TYR A O 1
ATOM 3640 N N . VAL A 1 447 ? 8.291 19.278 10.411 1.00 93.25 447 VAL A N 1
ATOM 3641 C CA . VAL A 1 447 ? 8.060 20.658 10.852 1.00 93.25 447 VAL A CA 1
ATOM 3642 C C . VAL A 1 447 ? 8.505 21.587 9.731 1.00 93.25 447 VAL A C 1
ATOM 3644 O O . VAL A 1 447 ? 9.696 21.838 9.583 1.00 93.25 447 VAL A O 1
ATOM 3647 N N . ALA A 1 448 ? 7.558 22.073 8.929 1.00 90.69 448 ALA A N 1
ATOM 3648 C CA . ALA A 1 448 ? 7.851 23.087 7.919 1.00 90.69 448 ALA A CA 1
ATOM 3649 C C . ALA A 1 448 ? 8.340 24.379 8.596 1.00 90.69 448 ALA A C 1
ATOM 3651 O O . ALA A 1 448 ? 7.717 24.832 9.560 1.00 90.69 448 ALA A O 1
ATOM 3652 N N . THR A 1 449 ? 9.447 24.946 8.116 1.00 91.38 449 THR A N 1
ATOM 3653 C CA . THR A 1 449 ? 10.003 26.211 8.619 1.00 91.38 449 THR A CA 1
ATOM 3654 C C . THR A 1 449 ? 9.379 27.387 7.878 1.00 91.38 449 THR A C 1
ATOM 3656 O O . THR A 1 449 ? 8.643 28.155 8.492 1.00 91.38 449 THR A O 1
ATOM 3659 N N . ASP A 1 450 ? 9.605 27.481 6.567 1.00 90.00 450 ASP A N 1
ATOM 3660 C CA . ASP A 1 450 ? 8.931 28.402 5.641 1.00 90.00 450 ASP A CA 1
ATOM 3661 C C . ASP A 1 450 ? 9.198 27.975 4.182 1.00 90.00 450 ASP A C 1
ATOM 3663 O O . ASP A 1 450 ? 9.888 26.988 3.926 1.00 90.00 450 ASP A O 1
ATOM 3667 N N . ILE A 1 451 ? 8.655 28.711 3.217 1.00 89.25 451 ILE A N 1
ATOM 3668 C CA . ILE A 1 451 ? 9.062 28.664 1.812 1.00 89.25 451 ILE A CA 1
ATOM 3669 C C . ILE A 1 451 ? 10.395 29.408 1.670 1.00 89.25 451 ILE A C 1
ATOM 3671 O O . ILE A 1 451 ? 10.559 30.493 2.220 1.00 89.25 451 ILE A O 1
ATOM 3675 N N . ILE A 1 452 ? 11.334 28.856 0.906 1.00 91.25 452 ILE A N 1
ATOM 3676 C CA . ILE A 1 452 ? 12.577 29.542 0.530 1.00 91.25 452 ILE A CA 1
ATOM 3677 C C . ILE A 1 452 ? 12.214 30.581 -0.537 1.00 91.25 452 ILE A C 1
ATOM 3679 O O . ILE A 1 452 ? 11.936 30.215 -1.673 1.00 91.25 452 ILE A O 1
ATOM 3683 N N . ARG A 1 453 ? 12.138 31.870 -0.203 1.00 87.69 453 ARG A N 1
ATOM 3684 C CA . ARG A 1 453 ? 11.596 32.911 -1.101 1.00 87.69 453 ARG A CA 1
ATOM 3685 C C . ARG A 1 453 ? 12.670 33.727 -1.790 1.00 87.69 453 ARG A C 1
ATOM 3687 O O . ARG A 1 453 ? 12.444 34.205 -2.901 1.00 87.69 453 ARG A O 1
ATOM 3694 N N . THR A 1 454 ? 13.807 33.921 -1.131 1.00 88.00 454 THR A N 1
ATOM 3695 C CA . THR A 1 454 ? 14.874 34.809 -1.600 1.00 88.00 454 THR A CA 1
ATOM 3696 C C . THR A 1 454 ? 16.198 34.078 -1.754 1.00 88.00 454 THR A C 1
ATOM 3698 O O . THR A 1 454 ? 16.479 33.105 -1.056 1.00 88.00 454 THR A O 1
ATOM 3701 N N . GLN A 1 455 ? 17.054 34.588 -2.643 1.00 86.75 455 GLN A N 1
ATOM 3702 C CA . GLN A 1 455 ? 18.399 34.040 -2.820 1.00 86.75 455 GLN A CA 1
ATOM 3703 C C . GLN A 1 455 ? 19.208 34.096 -1.515 1.00 86.75 455 GLN A C 1
ATOM 3705 O O . GLN A 1 455 ? 19.936 33.166 -1.215 1.00 86.75 455 GLN A O 1
ATOM 3710 N N . THR A 1 456 ? 19.019 35.127 -0.686 1.00 91.00 456 THR A N 1
ATOM 3711 C CA . THR A 1 456 ? 19.680 35.228 0.624 1.00 91.00 456 THR A CA 1
ATOM 3712 C C . THR A 1 456 ? 19.262 34.118 1.590 1.00 91.00 456 THR A C 1
ATOM 3714 O O . THR A 1 456 ? 20.099 33.635 2.342 1.00 91.00 456 THR A O 1
ATOM 3717 N N . GLU A 1 457 ? 17.991 33.705 1.584 1.00 90.00 457 GLU A N 1
ATOM 3718 C CA . GLU A 1 457 ? 17.522 32.566 2.391 1.00 90.00 457 GLU A CA 1
ATOM 3719 C C . GLU A 1 457 ? 18.090 31.244 1.876 1.00 90.00 457 GLU A C 1
ATOM 3721 O O . GLU A 1 457 ? 18.466 30.395 2.678 1.00 90.00 457 GLU A O 1
ATOM 3726 N N . LEU A 1 458 ? 18.178 31.091 0.552 1.00 89.75 458 LEU A N 1
ATOM 3727 C CA . LEU A 1 458 ? 18.778 29.925 -0.090 1.00 89.75 458 LEU A CA 1
ATOM 3728 C C . LEU A 1 458 ? 20.282 29.820 0.220 1.00 89.75 458 LEU A C 1
ATOM 3730 O O . LEU A 1 458 ? 20.746 28.761 0.630 1.00 89.75 458 LEU A O 1
ATOM 3734 N N . ASP A 1 459 ? 21.020 30.926 0.106 1.00 89.94 459 ASP A N 1
ATOM 3735 C CA . ASP A 1 459 ? 22.465 31.005 0.366 1.00 89.94 459 ASP A CA 1
ATOM 3736 C C . ASP A 1 459 ? 22.818 30.862 1.857 1.00 89.94 459 ASP A C 1
ATOM 3738 O O . ASP A 1 459 ? 23.960 30.564 2.203 1.00 89.94 459 ASP A O 1
ATOM 3742 N N . ALA A 1 460 ? 21.858 31.105 2.757 1.00 91.69 460 ALA A N 1
ATOM 3743 C CA . ALA A 1 460 ? 22.039 30.933 4.196 1.00 91.69 460 ALA A CA 1
ATOM 3744 C C . ALA A 1 460 ? 21.941 29.464 4.648 1.00 91.69 460 ALA A C 1
ATOM 3746 O O . ALA A 1 460 ? 22.254 29.169 5.806 1.00 91.69 460 ALA A O 1
ATOM 3747 N N . LEU A 1 461 ? 21.493 28.553 3.774 1.00 91.31 461 LEU A N 1
ATOM 3748 C CA . LEU A 1 461 ? 21.459 27.124 4.073 1.00 91.31 461 LEU A CA 1
ATOM 3749 C C . LEU A 1 461 ? 22.887 26.547 4.128 1.00 91.31 461 LEU A C 1
ATOM 3751 O O . LEU A 1 461 ? 23.768 27.023 3.410 1.00 91.31 461 LEU A O 1
ATOM 3755 N N . PRO A 1 462 ? 23.141 25.528 4.972 1.00 90.25 462 PRO A N 1
ATOM 3756 C CA . PRO A 1 462 ? 24.443 24.873 5.042 1.00 90.25 462 PRO A CA 1
ATOM 3757 C C . PRO A 1 462 ? 24.936 24.371 3.679 1.00 90.25 462 PRO A C 1
ATOM 3759 O O . PRO A 1 462 ? 24.156 23.981 2.809 1.00 90.25 462 PRO A O 1
ATOM 3762 N N . GLU A 1 463 ? 26.254 24.323 3.506 1.00 83.88 463 GLU A N 1
ATOM 3763 C CA . GLU A 1 463 ? 26.854 23.717 2.320 1.00 83.88 463 GLU A CA 1
ATOM 3764 C C . GLU A 1 463 ? 26.462 22.230 2.228 1.00 83.88 463 GLU A C 1
ATOM 3766 O O . GLU A 1 463 ? 26.568 21.493 3.207 1.00 83.88 463 GLU A O 1
ATOM 3771 N N . GLY A 1 464 ? 25.973 21.795 1.060 1.00 81.56 464 GLY A N 1
ATOM 3772 C CA . GLY A 1 464 ? 25.477 20.428 0.850 1.00 81.56 464 GLY A CA 1
ATOM 3773 C C . GLY A 1 464 ? 24.067 20.154 1.393 1.00 81.56 464 GLY A C 1
ATOM 3774 O O . GLY A 1 464 ? 23.663 18.991 1.431 1.00 81.56 464 GLY A O 1
ATOM 3775 N N . TYR A 1 465 ? 23.316 21.187 1.800 1.00 89.94 465 TYR A N 1
ATOM 3776 C CA . TYR A 1 465 ? 21.967 21.010 2.339 1.00 89.94 465 TYR A CA 1
ATOM 3777 C C . TYR A 1 465 ? 21.005 20.413 1.305 1.00 89.94 465 TYR A C 1
ATOM 3779 O O . TYR A 1 465 ? 20.989 20.848 0.153 1.00 89.94 465 TYR A O 1
ATOM 3787 N N . THR A 1 466 ? 20.177 19.442 1.702 1.00 86.38 466 THR A N 1
ATOM 3788 C CA . THR A 1 466 ? 19.184 18.815 0.804 1.00 86.38 466 THR A CA 1
ATOM 3789 C C . THR A 1 466 ? 17.806 18.707 1.447 1.00 86.38 466 THR A C 1
ATOM 3791 O O . THR A 1 466 ? 17.682 18.537 2.656 1.00 86.38 466 THR A O 1
ATOM 3794 N N . ILE A 1 467 ? 16.754 18.787 0.627 1.00 85.12 467 ILE A N 1
ATOM 3795 C CA . ILE A 1 467 ? 15.361 18.580 1.027 1.00 85.12 467 ILE A CA 1
ATOM 3796 C C . ILE A 1 467 ? 14.801 17.365 0.296 1.00 85.12 467 ILE A C 1
ATOM 3798 O O . ILE A 1 467 ? 14.538 17.417 -0.904 1.00 85.12 467 ILE A O 1
ATOM 3802 N N . PHE A 1 468 ? 14.627 16.257 1.018 1.00 79.50 468 PHE A N 1
ATOM 3803 C CA . PHE A 1 468 ? 14.244 14.951 0.470 1.00 79.50 468 PHE A CA 1
ATOM 3804 C C . PHE A 1 468 ? 15.150 14.523 -0.690 1.00 79.50 468 PHE A C 1
ATOM 3806 O O . PHE A 1 468 ? 14.680 14.089 -1.741 1.00 79.50 468 PHE A O 1
ATOM 3813 N N . GLY A 1 469 ? 16.457 14.723 -0.498 1.00 72.56 469 GLY A N 1
ATOM 3814 C CA . GLY A 1 469 ? 17.497 14.516 -1.504 1.00 72.56 469 GLY A CA 1
ATOM 3815 C C . GLY A 1 469 ? 17.617 15.643 -2.536 1.00 72.56 469 GLY A C 1
ATOM 3816 O O . GLY A 1 469 ? 18.624 15.728 -3.221 1.00 72.56 469 GLY A O 1
ATOM 3817 N N . LYS A 1 470 ? 16.654 16.562 -2.656 1.00 72.81 470 LYS A N 1
ATOM 3818 C CA . LYS A 1 470 ? 16.725 17.640 -3.655 1.00 72.81 470 LYS A CA 1
ATOM 3819 C C . LYS A 1 470 ? 17.587 18.800 -3.173 1.00 72.81 470 LYS A C 1
ATOM 3821 O O . LYS A 1 470 ? 17.469 19.215 -2.021 1.00 72.81 470 LYS A O 1
ATOM 3826 N N . LYS A 1 471 ? 18.388 19.384 -4.069 1.00 80.31 471 LYS A N 1
ATOM 3827 C CA . LYS A 1 471 ? 19.010 20.691 -3.811 1.00 80.31 471 LYS A CA 1
ATOM 3828 C C . LYS A 1 471 ? 17.893 21.727 -3.588 1.00 80.31 471 LYS A C 1
ATOM 3830 O O . LYS A 1 471 ? 16.957 21.762 -4.392 1.00 80.31 471 LYS A O 1
ATOM 3835 N N . PRO A 1 472 ? 17.947 22.522 -2.506 1.00 84.75 472 PRO A N 1
ATOM 3836 C CA . PRO A 1 472 ? 16.947 23.541 -2.234 1.00 84.75 472 PRO A CA 1
ATOM 3837 C C . PRO A 1 472 ? 16.915 24.574 -3.360 1.00 84.75 472 PRO A C 1
ATOM 3839 O O . PRO A 1 472 ? 17.949 24.938 -3.914 1.00 84.75 472 PRO A O 1
ATOM 3842 N N . GLU A 1 473 ? 15.727 25.064 -3.688 1.00 81.31 473 GLU A N 1
ATOM 3843 C CA . GLU A 1 473 ? 15.524 26.119 -4.681 1.00 81.31 473 GLU A CA 1
ATOM 3844 C C . GLU A 1 473 ? 14.466 27.107 -4.180 1.00 81.31 473 GLU A C 1
ATOM 3846 O O . GLU A 1 473 ? 13.711 26.826 -3.242 1.00 81.31 473 GLU A O 1
ATOM 3851 N N . LEU A 1 474 ? 14.390 28.268 -4.827 1.00 82.56 474 LEU A N 1
ATOM 3852 C CA . LEU A 1 474 ? 13.359 29.248 -4.517 1.00 82.56 474 LEU A CA 1
ATOM 3853 C C . LEU A 1 474 ? 11.960 28.674 -4.810 1.00 82.56 474 LEU A C 1
ATOM 3855 O O . LEU A 1 474 ? 11.732 28.037 -5.835 1.00 82.56 474 LEU A O 1
ATOM 3859 N N . GLY A 1 475 ? 11.023 28.887 -3.892 1.00 74.94 475 GLY A N 1
ATOM 3860 C CA . GLY A 1 475 ? 9.665 28.354 -3.939 1.00 74.94 475 GLY A CA 1
ATOM 3861 C C . GLY A 1 475 ? 9.477 26.974 -3.321 1.00 74.94 475 GLY A C 1
ATOM 3862 O O . GLY A 1 475 ? 8.328 26.539 -3.194 1.00 74.94 475 GLY A O 1
ATOM 3863 N N . MET A 1 476 ? 10.549 26.292 -2.899 1.00 82.00 476 MET A N 1
ATOM 3864 C CA . MET A 1 476 ? 10.436 25.050 -2.129 1.00 82.00 476 MET A CA 1
ATOM 3865 C C . MET A 1 476 ? 10.029 25.318 -0.681 1.00 82.00 476 MET A C 1
ATOM 3867 O O . MET A 1 476 ? 10.468 26.283 -0.059 1.00 82.00 476 MET A O 1
ATOM 3871 N N . LEU A 1 477 ? 9.215 24.417 -0.127 1.00 87.00 477 LEU A N 1
ATOM 3872 C CA . LEU A 1 477 ? 8.957 24.377 1.309 1.00 87.00 477 LEU A CA 1
ATOM 3873 C C . LEU A 1 477 ? 10.172 23.769 2.014 1.00 87.00 477 LEU A C 1
ATOM 3875 O O . LEU A 1 477 ? 10.554 22.640 1.704 1.00 87.00 477 LEU A O 1
ATOM 3879 N N . ASN A 1 478 ? 10.744 24.505 2.960 1.00 92.88 478 ASN A N 1
ATOM 3880 C CA . ASN A 1 478 ? 11.814 24.027 3.817 1.00 92.88 478 ASN A CA 1
ATOM 3881 C C . ASN A 1 478 ? 11.261 23.431 5.118 1.00 92.88 478 ASN A C 1
ATOM 3883 O O . ASN A 1 478 ? 10.138 23.724 5.547 1.00 92.88 478 ASN A O 1
ATOM 3887 N N . TYR A 1 479 ? 12.068 22.595 5.759 1.00 94.25 479 TYR A N 1
ATOM 3888 C CA . TYR A 1 479 ? 11.729 21.924 7.004 1.00 94.25 479 TYR A CA 1
ATOM 3889 C C . TYR A 1 479 ? 12.846 22.098 8.023 1.00 94.25 479 TYR A C 1
ATOM 3891 O O . TYR A 1 479 ? 13.964 22.496 7.706 1.00 94.25 479 TYR A O 1
ATOM 3899 N N . LYS A 1 480 ? 12.522 21.849 9.287 1.00 94.44 480 LYS A N 1
ATOM 3900 C CA . LYS A 1 480 ? 13.510 21.852 10.354 1.00 94.44 480 LYS A CA 1
ATOM 3901 C C . LYS A 1 480 ? 14.373 20.599 10.222 1.00 94.44 480 LYS A C 1
ATOM 3903 O O . LYS A 1 480 ? 13.826 19.505 10.255 1.00 94.44 480 LYS A O 1
ATOM 3908 N N . ASP A 1 481 ? 15.681 20.790 10.125 1.00 94.06 481 ASP A N 1
ATOM 3909 C CA . ASP A 1 481 ? 16.679 19.730 10.273 1.00 94.06 481 ASP A CA 1
ATOM 3910 C C . ASP A 1 481 ? 16.816 19.419 11.768 1.00 94.06 481 ASP A C 1
ATOM 3912 O O . ASP A 1 481 ? 17.028 20.321 12.589 1.00 94.06 481 ASP A O 1
ATOM 3916 N N . ILE A 1 482 ? 16.538 18.174 12.134 1.00 93.94 482 ILE A N 1
ATOM 3917 C CA . ILE A 1 482 ? 16.429 17.728 13.520 1.00 93.94 482 ILE A CA 1
ATOM 3918 C C . ILE A 1 482 ? 17.525 16.718 13.824 1.00 93.94 482 ILE A C 1
ATOM 3920 O O . ILE A 1 482 ? 18.114 16.814 14.899 1.00 93.94 482 ILE A O 1
ATOM 3924 N N . ARG A 1 483 ? 17.738 15.718 12.955 1.00 91.94 483 ARG A N 1
ATOM 3925 C CA . ARG A 1 483 ? 18.562 14.543 13.277 1.00 91.94 483 ARG A CA 1
ATOM 3926 C C . ARG A 1 483 ? 19.133 13.902 12.021 1.00 91.94 483 ARG A C 1
ATOM 3928 O O . ARG A 1 483 ? 18.379 13.541 11.128 1.00 91.94 483 ARG A O 1
ATOM 3935 N N . GLY A 1 484 ? 20.415 13.562 12.058 1.00 87.81 484 GLY A N 1
ATOM 3936 C CA . GLY A 1 484 ? 21.024 12.719 11.038 1.00 87.81 484 GLY A CA 1
ATOM 3937 C C . GLY A 1 484 ? 20.716 11.228 11.179 1.00 87.81 484 GLY A C 1
ATOM 3938 O O . GLY A 1 484 ? 20.155 10.749 12.174 1.00 87.81 484 GLY A O 1
ATOM 3939 N N . ALA A 1 485 ? 21.152 10.450 10.186 1.00 79.62 485 ALA A N 1
ATOM 3940 C CA . ALA A 1 485 ? 20.884 9.009 10.097 1.00 79.62 485 ALA A CA 1
ATOM 3941 C C . ALA A 1 485 ? 21.271 8.216 11.367 1.00 79.62 485 ALA A C 1
ATOM 3943 O O . ALA A 1 485 ? 20.519 7.346 11.806 1.00 79.62 485 ALA A O 1
ATOM 3944 N N . ASN A 1 486 ? 22.401 8.569 11.991 1.00 77.38 486 ASN A N 1
ATOM 3945 C CA . ASN A 1 486 ? 22.973 7.893 13.166 1.00 77.38 486 ASN A CA 1
ATOM 3946 C C . ASN A 1 486 ? 23.235 8.820 14.364 1.00 77.38 486 ASN A C 1
ATOM 3948 O O . ASN A 1 486 ? 23.925 8.439 15.308 1.00 77.38 486 ASN A O 1
ATOM 3952 N N . SER A 1 487 ? 22.718 10.043 14.319 1.00 84.94 487 SER A N 1
ATOM 3953 C CA . SER A 1 487 ? 22.911 11.048 15.360 1.00 84.94 487 SER A CA 1
ATOM 3954 C C . SER A 1 487 ? 21.571 11.672 15.716 1.00 84.94 487 SER A C 1
ATOM 3956 O O . SER A 1 487 ? 20.663 11.705 14.889 1.00 84.94 487 SER A O 1
ATOM 3958 N N . ASP A 1 488 ? 21.439 12.169 16.940 1.00 88.31 488 ASP A N 1
ATOM 3959 C CA . ASP A 1 488 ? 20.309 13.020 17.325 1.00 88.31 488 ASP A CA 1
ATOM 3960 C C . ASP A 1 488 ? 20.586 14.509 17.030 1.00 88.31 488 ASP A C 1
ATOM 3962 O O . ASP A 1 488 ? 19.765 15.359 17.358 1.00 88.31 488 ASP A O 1
ATOM 3966 N N . GLU A 1 489 ? 21.723 14.810 16.391 1.00 92.44 489 GLU A N 1
ATOM 3967 C CA . GLU A 1 489 ? 22.100 16.144 15.911 1.00 92.44 489 GLU A CA 1
ATOM 3968 C C . GLU A 1 489 ? 21.761 16.327 14.416 1.00 92.44 489 GLU A C 1
ATOM 3970 O O . GLU A 1 489 ? 21.870 15.345 13.671 1.00 92.44 489 GLU A O 1
ATOM 3975 N N . PRO A 1 490 ? 21.420 17.554 13.970 1.00 92.25 490 PRO A N 1
ATOM 3976 C CA . PRO A 1 490 ? 21.215 17.912 12.560 1.00 92.25 490 PRO A CA 1
ATOM 3977 C C . PRO A 1 490 ? 22.406 17.545 11.661 1.00 92.25 490 PRO A C 1
ATOM 3979 O O . PRO A 1 490 ? 23.558 17.702 12.080 1.00 92.25 490 PRO A O 1
ATOM 3982 N N . ASP A 1 491 ? 22.157 17.097 10.429 1.00 90.50 491 ASP A N 1
ATOM 3983 C CA . ASP A 1 491 ? 23.210 16.679 9.481 1.00 90.50 491 ASP A CA 1
ATOM 3984 C C . ASP A 1 491 ? 23.201 17.424 8.134 1.00 90.50 491 ASP A C 1
ATOM 3986 O O . ASP A 1 491 ? 23.990 17.114 7.238 1.00 90.50 491 ASP A O 1
ATOM 3990 N N . GLY A 1 492 ? 22.345 18.435 8.002 1.00 89.62 492 GLY A N 1
ATOM 3991 C CA . GLY A 1 492 ? 22.156 19.209 6.785 1.00 89.62 492 GLY A CA 1
ATOM 3992 C C . GLY A 1 492 ? 21.240 18.537 5.761 1.00 89.62 492 GLY A C 1
ATOM 3993 O O . GLY A 1 492 ? 21.108 19.053 4.655 1.00 89.62 492 GLY A O 1
ATOM 3994 N N . LYS A 1 493 ? 20.596 17.406 6.058 1.00 89.75 493 LYS A N 1
ATOM 3995 C CA . LYS A 1 493 ? 19.751 16.694 5.091 1.00 89.75 493 LYS A CA 1
ATOM 3996 C C . LYS A 1 493 ? 18.356 16.485 5.662 1.00 89.75 493 LYS A C 1
ATOM 3998 O O . LYS A 1 493 ? 18.176 15.679 6.556 1.00 89.75 493 LYS A O 1
ATOM 4003 N N . ILE A 1 494 ? 17.341 17.130 5.084 1.00 89.88 494 ILE A N 1
ATOM 4004 C CA . ILE A 1 494 ? 15.947 16.818 5.422 1.00 89.88 494 ILE A CA 1
ATOM 4005 C C . ILE A 1 494 ? 15.563 15.484 4.781 1.00 89.88 494 ILE A C 1
ATOM 4007 O O . ILE A 1 494 ? 15.376 15.404 3.563 1.00 89.88 494 ILE A O 1
ATOM 4011 N N . ASP A 1 495 ? 15.388 14.442 5.586 1.00 85.31 495 ASP A N 1
ATOM 4012 C CA . ASP A 1 495 ? 15.016 13.108 5.119 1.00 85.31 495 ASP A CA 1
ATOM 4013 C C . ASP A 1 495 ? 14.004 12.408 6.049 1.00 85.31 495 ASP A C 1
ATOM 4015 O O . ASP A 1 495 ? 13.194 13.045 6.706 1.00 85.31 495 ASP A O 1
ATOM 4019 N N . SER A 1 496 ? 13.922 11.076 6.075 1.00 85.94 496 SER A N 1
ATOM 4020 C CA . SER A 1 496 ? 13.010 10.369 6.997 1.00 85.94 496 SER A CA 1
ATOM 4021 C C . SER A 1 496 ? 13.309 10.579 8.490 1.00 85.94 496 SER A C 1
ATOM 4023 O O . SER A 1 496 ? 12.439 10.321 9.324 1.00 85.94 496 SER A O 1
ATOM 4025 N N . ASN A 1 497 ? 14.522 11.011 8.831 1.00 88.19 497 ASN A N 1
ATOM 4026 C CA . ASN A 1 497 ? 15.013 11.162 10.192 1.00 88.19 497 ASN A CA 1
ATOM 4027 C C . ASN A 1 497 ? 14.576 12.473 10.846 1.00 88.19 497 ASN A C 1
ATOM 4029 O O . ASN A 1 497 ? 14.568 12.537 12.072 1.00 88.19 497 ASN A O 1
ATOM 4033 N N . ASP A 1 498 ? 14.112 13.459 10.075 1.00 92.25 498 ASP A N 1
ATOM 4034 C CA . ASP A 1 498 ? 13.669 14.774 10.574 1.00 92.25 498 ASP A CA 1
ATOM 4035 C C . ASP A 1 498 ? 12.183 14.843 10.909 1.00 92.25 498 ASP A C 1
ATOM 4037 O O . ASP A 1 498 ? 11.608 15.909 11.149 1.00 92.25 498 ASP A O 1
ATOM 4041 N N . GLN A 1 499 ? 11.519 13.692 10.936 1.00 92.31 499 GLN A N 1
ATOM 4042 C CA . GLN A 1 499 ? 10.165 13.624 11.450 1.00 92.31 499 GLN A CA 1
ATOM 4043 C C . GLN A 1 499 ? 10.165 13.757 12.972 1.00 92.31 499 GLN A C 1
ATOM 4045 O O . GLN A 1 499 ? 10.999 13.202 13.694 1.00 92.31 499 GLN A O 1
ATOM 4050 N N . GLU A 1 500 ? 9.160 14.449 13.490 1.00 92.88 500 GLU A N 1
ATOM 4051 C CA . GLU A 1 500 ? 8.887 14.519 14.918 1.00 92.88 500 GLU A CA 1
ATOM 4052 C C . GLU A 1 500 ? 7.383 14.429 15.165 1.00 92.88 500 GLU A C 1
ATOM 4054 O O . GLU A 1 500 ? 6.563 14.578 14.259 1.00 92.88 500 GLU A O 1
ATOM 4059 N N . TRP A 1 501 ? 6.996 14.159 16.406 1.00 92.69 501 TRP A N 1
ATOM 4060 C CA . TRP A 1 501 ? 5.604 14.094 16.836 1.00 92.69 501 TRP A CA 1
ATOM 4061 C C . TRP A 1 501 ? 4.936 15.480 16.859 1.00 92.69 501 TRP A C 1
ATOM 4063 O O . TRP A 1 501 ? 4.689 16.058 17.922 1.00 92.69 501 TRP A O 1
ATOM 4073 N N . VAL A 1 502 ? 4.635 16.016 15.675 1.00 93.19 502 VAL A N 1
ATOM 4074 C CA . VAL A 1 502 ? 4.056 17.354 15.464 1.00 93.19 502 VAL A CA 1
ATOM 4075 C C . VAL A 1 502 ? 2.624 17.488 15.985 1.00 93.19 502 VAL A C 1
ATOM 4077 O O . VAL A 1 502 ? 2.190 18.582 16.366 1.00 93.19 502 VAL A O 1
ATOM 4080 N N . ILE A 1 503 ? 1.885 16.378 16.059 1.00 93.19 503 ILE A N 1
ATOM 4081 C CA . ILE A 1 503 ? 0.565 16.320 16.685 1.00 93.19 503 ILE A CA 1
ATOM 4082 C C . ILE A 1 503 ? 0.641 15.415 17.908 1.00 93.19 503 ILE A C 1
ATOM 4084 O O . ILE A 1 503 ? 0.889 14.216 17.803 1.00 93.19 503 ILE A O 1
ATOM 4088 N N . LYS A 1 504 ? 0.383 16.009 19.077 1.00 92.81 504 LYS A N 1
ATOM 4089 C CA . LYS A 1 504 ? 0.281 15.277 20.342 1.00 92.81 504 LYS A CA 1
ATOM 4090 C C . LYS A 1 504 ? -1.071 14.602 20.517 1.00 92.81 504 LYS A C 1
ATOM 4092 O O . LYS A 1 504 ? -1.096 13.533 21.078 1.00 92.81 504 LYS A O 1
ATOM 4097 N N . HIS A 1 505 ? -2.166 15.185 20.041 1.00 94.31 505 HIS A N 1
ATOM 4098 C CA . HIS A 1 505 ? -3.493 14.577 20.138 1.00 94.31 505 HIS A CA 1
ATOM 4099 C C . HIS A 1 505 ? -4.278 14.857 18.865 1.00 94.31 505 HIS A C 1
ATOM 4101 O O . HIS A 1 505 ? -4.498 16.023 18.526 1.00 94.31 505 HIS A O 1
ATOM 4107 N N . THR A 1 506 ? -4.698 13.807 18.166 1.00 93.12 506 THR A N 1
ATOM 4108 C CA . THR A 1 506 ? -5.662 13.914 17.065 1.00 93.12 506 THR A CA 1
ATOM 4109 C C . THR A 1 506 ? -7.103 13.878 17.545 1.00 93.12 506 THR A C 1
ATOM 4111 O O . THR A 1 506 ? -7.982 14.476 16.921 1.00 93.12 506 THR A O 1
ATOM 4114 N N . LYS A 1 507 ? -7.346 13.243 18.691 1.00 92.19 507 LYS A N 1
ATOM 4115 C CA . LYS A 1 507 ? -8.622 13.231 19.396 1.00 92.19 507 LYS A CA 1
ATOM 4116 C C . LYS A 1 507 ? -8.560 14.269 20.507 1.00 92.19 507 LYS A C 1
ATOM 4118 O O . LYS A 1 507 ? -7.641 14.267 21.313 1.00 92.19 507 LYS A O 1
ATOM 4123 N N . SER A 1 508 ? -9.532 15.172 20.549 1.00 94.25 508 SER A N 1
ATOM 4124 C CA . SER A 1 508 ? -9.591 16.204 21.585 1.00 94.25 508 SER A CA 1
ATOM 4125 C C . SER A 1 508 ? -9.717 15.568 22.976 1.00 94.25 508 SER A C 1
ATOM 4127 O O . SER A 1 508 ? -10.735 14.924 23.231 1.00 94.25 508 SER A O 1
ATOM 4129 N N . PRO A 1 509 ? -8.733 15.750 23.879 1.00 95.94 509 PRO A N 1
ATOM 4130 C CA . PRO A 1 509 ? -8.766 15.148 25.210 1.00 95.94 509 PRO A CA 1
ATOM 4131 C C . PRO A 1 509 ? -9.769 15.827 26.146 1.00 95.94 509 PRO A C 1
ATOM 4133 O O . PRO A 1 509 ? -10.038 15.303 27.220 1.00 95.94 509 PRO A O 1
ATOM 4136 N N . ILE A 1 510 ? -10.292 17.000 25.770 1.00 97.38 510 ILE A N 1
ATOM 4137 C CA . ILE A 1 510 ? -11.257 17.767 26.555 1.00 97.38 510 ILE A CA 1
ATOM 4138 C C . ILE A 1 510 ? -12.590 17.807 25.811 1.00 97.38 510 ILE A C 1
ATOM 4140 O O . ILE A 1 510 ? -12.643 18.249 24.659 1.00 97.38 510 ILE A O 1
ATOM 4144 N N . ASN A 1 511 ? -13.666 17.436 26.499 1.00 97.12 511 ASN A N 1
ATOM 4145 C CA . ASN A 1 511 ? -15.046 17.644 26.070 1.00 97.12 511 ASN A CA 1
ATOM 4146 C C . ASN A 1 511 ? -15.784 18.494 27.106 1.00 97.12 511 ASN A C 1
ATOM 4148 O O . ASN A 1 511 ? -15.577 18.344 28.306 1.00 97.12 511 ASN A O 1
ATOM 4152 N N . TYR A 1 512 ? -16.644 19.397 26.654 1.00 97.56 512 TYR A N 1
ATOM 4153 C CA . TYR A 1 512 ? -17.452 20.216 27.550 1.00 97.56 512 TYR A CA 1
ATOM 4154 C C . TYR A 1 512 ? -18.803 20.526 26.927 1.00 97.56 512 TYR A C 1
ATOM 4156 O O . TYR A 1 512 ? -18.952 20.636 25.707 1.00 97.56 512 TYR A O 1
ATOM 4164 N N . GLY A 1 513 ? -19.789 20.697 27.793 1.00 97.50 513 GLY A N 1
ATOM 4165 C CA . GLY A 1 513 ? -21.142 21.054 27.422 1.00 97.50 513 GLY A CA 1
ATOM 4166 C C . GLY A 1 513 ? -21.727 22.029 28.424 1.00 97.50 513 GLY A C 1
ATOM 4167 O O . GLY A 1 513 ? -21.407 21.996 29.610 1.00 97.50 513 GLY A O 1
ATOM 4168 N N . PHE A 1 514 ? -22.597 22.902 27.944 1.00 97.12 514 PHE A N 1
ATOM 4169 C CA . PHE A 1 514 ? -23.351 23.825 28.770 1.00 97.12 514 PHE A CA 1
ATOM 4170 C C . PHE A 1 514 ? -24.766 23.942 28.219 1.00 97.12 514 PHE A C 1
ATOM 4172 O O . PHE A 1 514 ? -24.970 24.093 27.016 1.00 97.12 514 PHE A O 1
ATOM 4179 N N . SER A 1 515 ? -25.747 23.873 29.105 1.00 97.31 515 SER A N 1
ATOM 4180 C CA . SER A 1 515 ? -27.157 24.043 28.794 1.00 97.31 515 SER A CA 1
ATOM 4181 C C . SER A 1 515 ? -27.753 25.123 29.677 1.00 97.31 515 SER A C 1
ATOM 4183 O O . SER A 1 515 ? -27.459 25.209 30.872 1.00 97.31 515 SER A O 1
ATOM 4185 N N . VAL A 1 516 ? -28.595 25.949 29.074 1.00 97.44 516 VAL A N 1
ATOM 4186 C CA . VAL A 1 516 ? -29.407 26.927 29.783 1.00 97.44 516 VAL A CA 1
ATOM 4187 C C . VAL A 1 516 ? -30.822 26.813 29.262 1.00 97.44 516 VAL A C 1
ATOM 4189 O O . VAL A 1 516 ? -31.053 26.823 28.054 1.00 97.44 516 VAL A O 1
ATOM 4192 N N . GLY A 1 517 ? -31.770 26.704 30.177 1.00 96.94 517 GLY A N 1
ATOM 4193 C CA . GLY A 1 517 ? -33.171 26.653 29.823 1.00 96.94 517 GLY A CA 1
ATOM 4194 C C . GLY A 1 517 ? -34.035 27.383 30.826 1.00 96.94 517 GLY A C 1
ATOM 4195 O O . GLY A 1 517 ? -33.635 27.656 31.960 1.00 96.94 517 GLY A O 1
ATOM 4196 N N . GLY A 1 518 ? -35.247 27.709 30.410 1.00 96.88 518 GLY A N 1
ATOM 4197 C CA . GLY A 1 518 ? -36.229 28.312 31.285 1.00 96.88 518 GLY A CA 1
ATOM 4198 C C . GLY A 1 518 ? -37.625 28.285 30.699 1.00 96.88 518 GLY A C 1
ATOM 4199 O O . GLY A 1 518 ? -37.812 28.165 29.489 1.00 96.88 518 GLY A O 1
ATOM 4200 N N . SER A 1 519 ? -38.612 28.402 31.579 1.00 97.12 519 SER A N 1
ATOM 4201 C CA . SER A 1 519 ? -40.015 28.480 31.201 1.00 97.12 519 SER A CA 1
ATOM 4202 C C . SER A 1 519 ? -40.700 29.660 31.865 1.00 97.12 519 SER A C 1
ATOM 4204 O O . SER A 1 519 ? -40.517 29.896 33.060 1.00 97.12 519 SER A O 1
ATOM 4206 N N . TRP A 1 520 ? -41.518 30.362 31.086 1.00 96.06 520 TRP A N 1
ATOM 4207 C CA . TRP A 1 520 ? -42.323 31.498 31.505 1.00 96.06 520 TRP A CA 1
ATOM 4208 C C . TRP A 1 520 ? -43.730 31.397 30.917 1.00 96.06 520 TRP A C 1
ATOM 4210 O O . TRP A 1 520 ? -43.891 31.441 29.700 1.00 96.06 520 TRP A O 1
ATOM 4220 N N . LYS A 1 521 ? -44.756 31.253 31.768 1.00 94.12 521 LYS A N 1
ATOM 4221 C CA . LYS A 1 521 ? -46.186 31.277 31.372 1.00 94.12 521 LYS A CA 1
ATOM 4222 C C . LYS A 1 521 ? -46.537 30.432 30.131 1.00 94.12 521 LYS A C 1
ATOM 4224 O O . LYS A 1 521 ? -47.304 30.862 29.274 1.00 94.12 521 LYS A O 1
ATOM 4229 N N . GLY A 1 522 ? -45.982 29.223 30.038 1.00 91.00 522 GLY A N 1
ATOM 4230 C CA . GLY A 1 522 ? -46.235 28.288 28.933 1.00 91.00 522 GLY A CA 1
ATOM 4231 C C . GLY A 1 522 ? -45.275 28.397 27.741 1.00 91.00 522 GLY A C 1
ATOM 4232 O O . GLY A 1 522 ? -45.321 27.532 26.873 1.00 91.00 522 GLY A O 1
ATOM 4233 N N . LEU A 1 523 ? -44.377 29.388 27.707 1.00 95.75 523 LEU A N 1
ATOM 4234 C CA . LEU A 1 523 ? -43.235 29.425 26.788 1.00 95.75 523 LEU A CA 1
ATOM 4235 C C . LEU A 1 523 ? -42.025 28.757 27.450 1.00 95.75 523 LEU A C 1
ATOM 4237 O O . LEU A 1 523 ? -41.684 29.119 28.574 1.00 95.75 523 LEU A O 1
ATOM 4241 N N . SER A 1 524 ? -41.354 27.834 26.763 1.00 96.69 524 SER A N 1
ATOM 4242 C CA . SER A 1 524 ? -40.092 27.228 27.206 1.00 96.69 524 SER A CA 1
ATOM 4243 C C . SER A 1 524 ? -39.005 27.383 26.147 1.00 96.69 524 SER A C 1
ATOM 4245 O O . SER A 1 524 ? -39.269 27.217 24.957 1.00 96.69 524 SER A O 1
ATOM 4247 N N . VAL A 1 525 ? -37.787 27.688 26.587 1.00 96.69 525 VAL A N 1
ATOM 4248 C CA . VAL A 1 525 ? -36.585 27.736 25.748 1.00 96.69 525 VAL A CA 1
ATOM 4249 C C . VAL A 1 525 ? -35.519 26.883 26.414 1.00 96.69 525 VAL A C 1
ATOM 4251 O O . VAL A 1 525 ? -35.247 27.082 27.594 1.00 96.69 525 VAL A O 1
ATOM 4254 N N . ASP A 1 526 ? -34.889 25.997 25.647 1.00 97.12 526 ASP A N 1
ATOM 4255 C CA . ASP A 1 526 ? -33.741 25.199 26.069 1.00 97.12 526 ASP A CA 1
ATOM 4256 C C . ASP A 1 526 ? -32.640 25.334 25.015 1.00 97.12 526 ASP A C 1
ATOM 4258 O O . ASP A 1 526 ? -32.848 25.068 23.830 1.00 97.12 526 ASP A O 1
ATOM 4262 N N . LEU A 1 527 ? -31.468 25.793 25.444 1.00 97.44 527 LEU A N 1
ATOM 4263 C CA . LEU A 1 527 ? -30.286 25.972 24.610 1.00 97.44 527 LEU A CA 1
ATOM 4264 C C . LEU A 1 527 ? -29.201 25.015 25.087 1.00 97.44 527 LEU A C 1
ATOM 4266 O O . LEU A 1 527 ? -28.916 24.947 26.283 1.00 97.44 527 LEU A O 1
ATOM 4270 N N . PHE A 1 528 ? -28.564 24.317 24.150 1.00 97.50 528 PHE A N 1
ATOM 4271 C CA . PHE A 1 528 ? -27.445 23.424 24.422 1.00 97.50 528 PHE A CA 1
ATOM 4272 C C . PHE A 1 528 ? -26.240 23.797 23.559 1.00 97.50 528 PHE A C 1
ATOM 4274 O O . PHE A 1 528 ? -26.340 23.913 22.338 1.00 97.50 528 PHE A O 1
ATOM 4281 N N . PHE A 1 529 ? -25.097 23.964 24.214 1.00 97.50 529 PHE A N 1
ATOM 4282 C CA . PHE A 1 529 ? -23.803 24.242 23.615 1.00 97.50 529 PHE A CA 1
ATOM 4283 C C . PHE A 1 529 ? -22.860 23.095 23.962 1.00 97.50 529 PHE A C 1
ATOM 4285 O O . PHE A 1 529 ? -22.778 22.689 25.120 1.00 97.50 529 PHE A O 1
ATOM 4292 N N . GLN A 1 530 ? -22.119 22.599 22.977 1.00 97.38 530 GLN A N 1
ATOM 4293 C CA . GLN A 1 530 ? -21.108 21.566 23.181 1.00 97.38 530 GLN A CA 1
ATOM 4294 C C . GLN A 1 530 ? -19.839 21.900 22.411 1.00 97.38 530 GLN A C 1
ATOM 4296 O O . GLN A 1 530 ? -19.889 22.527 21.350 1.00 97.38 530 GLN A O 1
ATOM 4301 N N . GLY A 1 531 ? -18.706 21.462 22.940 1.00 96.38 531 GLY A N 1
ATOM 4302 C CA . GLY A 1 531 ? -17.411 21.668 22.323 1.00 96.38 531 GLY A CA 1
ATOM 4303 C C . GLY A 1 531 ? -16.401 20.611 22.733 1.00 96.38 531 GLY A C 1
ATOM 4304 O O . GLY A 1 531 ? -16.575 19.869 23.701 1.00 96.38 531 GLY A O 1
ATOM 4305 N N . VAL A 1 532 ? -15.323 20.563 21.959 1.00 96.81 532 VAL A N 1
ATOM 4306 C CA . VAL A 1 532 ? -14.144 19.751 22.238 1.00 96.81 532 VAL A CA 1
ATOM 4307 C C . VAL A 1 532 ? -12.898 20.608 22.045 1.00 96.81 532 VAL A C 1
ATOM 4309 O O . VAL A 1 532 ? -12.876 21.476 21.172 1.00 96.81 532 VAL A O 1
ATOM 4312 N N . ALA A 1 533 ? -11.859 20.377 22.841 1.00 95.81 533 ALA A N 1
ATOM 4313 C CA . ALA A 1 533 ? -10.629 21.165 22.805 1.00 95.81 533 ALA A CA 1
ATOM 4314 C C . ALA A 1 533 ? -9.372 20.296 22.955 1.00 95.81 533 ALA A C 1
ATOM 4316 O O . ALA A 1 533 ? -9.418 19.182 23.472 1.00 95.81 533 ALA A O 1
ATOM 4317 N N . GLY A 1 534 ? -8.233 20.829 22.503 1.00 92.94 534 GLY A N 1
ATOM 4318 C CA . GLY A 1 534 ? -6.910 20.212 22.659 1.00 92.94 534 GLY A CA 1
ATOM 4319 C C . GLY A 1 534 ? -6.491 19.236 21.551 1.00 92.94 534 GLY A C 1
ATOM 4320 O O . GLY A 1 534 ? -5.344 18.798 21.560 1.00 92.94 534 GLY A O 1
ATOM 4321 N N . GLY A 1 535 ? -7.367 18.924 20.589 1.00 91.75 535 GLY A N 1
ATOM 4322 C CA . GLY A 1 535 ? -7.043 18.106 19.415 1.00 91.75 535 GLY A CA 1
ATOM 4323 C C . GLY A 1 535 ? -6.545 18.928 18.217 1.00 91.75 535 GLY A C 1
ATOM 4324 O O . GLY A 1 535 ? -7.012 20.042 17.974 1.00 91.75 535 GLY A O 1
ATOM 4325 N N . LYS A 1 536 ? -5.618 18.366 17.436 1.00 92.50 536 LYS A N 1
ATOM 4326 C CA . LYS A 1 536 ? -5.145 18.882 16.139 1.00 92.50 536 LYS A CA 1
ATOM 4327 C C . LYS A 1 536 ? -5.295 17.794 15.079 1.00 92.50 536 LYS A C 1
ATOM 4329 O O . LYS A 1 536 ? -5.110 16.630 15.379 1.00 92.50 536 LYS A O 1
ATOM 4334 N N . ARG A 1 537 ? -5.555 18.139 13.821 1.00 85.25 537 ARG A N 1
ATOM 4335 C CA . ARG A 1 537 ? -5.593 17.156 12.724 1.00 85.25 537 ARG A CA 1
ATOM 4336 C C . ARG A 1 537 ? -4.849 17.681 11.510 1.00 85.25 537 ARG A C 1
ATOM 4338 O O . ARG A 1 537 ? -4.918 18.881 11.240 1.00 85.25 537 ARG A O 1
ATOM 4345 N N . PHE A 1 538 ? -4.212 16.792 10.754 1.00 82.12 538 PHE A N 1
ATOM 4346 C CA . PHE A 1 538 ? -3.828 17.122 9.388 1.00 82.12 538 PHE A CA 1
ATOM 4347 C C . PHE A 1 538 ? -5.087 17.323 8.546 1.00 82.12 538 PHE A C 1
ATOM 4349 O O . PHE A 1 538 ? -6.070 16.590 8.672 1.00 82.12 538 PHE A O 1
ATOM 4356 N N . TYR A 1 539 ? -5.075 18.357 7.715 1.00 72.50 539 TYR A N 1
ATOM 4357 C CA . TYR A 1 539 ? -6.173 18.671 6.816 1.00 72.50 539 TYR A CA 1
ATOM 4358 C C . TYR A 1 539 ? -5.653 18.584 5.387 1.00 72.50 539 TYR A C 1
ATOM 4360 O O . TYR A 1 539 ? -5.037 19.529 4.897 1.00 72.50 539 TYR A O 1
ATOM 4368 N N . ASP A 1 540 ? -5.850 17.434 4.741 1.00 59.47 540 ASP A N 1
ATOM 4369 C CA . ASP A 1 540 ? -5.411 17.239 3.363 1.00 59.47 540 ASP A CA 1
ATOM 4370 C C . ASP A 1 540 ? -6.532 17.582 2.377 1.00 59.47 540 ASP A C 1
ATOM 4372 O O . ASP A 1 540 ? -7.490 16.834 2.200 1.00 59.47 540 ASP A O 1
ATOM 4376 N N . LYS A 1 541 ? -6.423 18.762 1.763 1.00 54.06 541 LYS A N 1
ATOM 4377 C CA . LYS A 1 541 ? -7.258 19.211 0.636 1.00 54.06 541 LYS A CA 1
ATOM 4378 C C . LYS A 1 541 ? -6.444 19.457 -0.634 1.00 54.06 541 LYS A C 1
ATOM 4380 O O . LYS A 1 541 ? -6.942 20.063 -1.584 1.00 54.06 541 LYS A O 1
ATOM 4385 N N . ARG A 1 542 ? -5.181 19.023 -0.663 1.00 51.38 542 ARG A N 1
ATOM 4386 C CA . ARG A 1 542 ? -4.295 19.264 -1.809 1.00 51.38 542 ARG A CA 1
ATOM 4387 C C . ARG A 1 542 ? -4.658 18.384 -3.014 1.00 51.38 542 ARG A C 1
ATOM 4389 O O . ARG A 1 542 ? -4.365 18.785 -4.131 1.00 51.38 542 ARG A O 1
ATOM 4396 N N . ILE A 1 543 ? -5.379 17.275 -2.801 1.00 48.28 543 ILE A N 1
ATOM 4397 C CA . ILE A 1 543 ? -5.669 16.244 -3.821 1.00 48.28 543 ILE A CA 1
ATOM 4398 C C . ILE A 1 543 ? -7.060 16.375 -4.490 1.00 48.28 543 ILE A C 1
ATOM 4400 O O . ILE A 1 543 ? -7.275 15.801 -5.552 1.00 48.28 543 ILE A O 1
ATOM 4404 N N . GLU A 1 544 ? -8.009 17.166 -3.969 1.00 48.22 544 GLU A N 1
ATOM 4405 C CA . GLU A 1 544 ? -9.315 17.350 -4.644 1.00 48.22 544 GLU A CA 1
ATOM 4406 C C . GLU A 1 544 ? -9.169 18.299 -5.850 1.00 48.22 544 GLU A C 1
ATOM 4408 O O . GLU A 1 544 ? -9.334 19.513 -5.727 1.00 48.22 544 GLU A O 1
ATOM 4413 N N . TRP A 1 545 ? -8.778 17.789 -7.019 1.00 47.09 545 TRP A N 1
ATOM 4414 C CA . TRP A 1 545 ? -9.004 18.483 -8.289 1.00 47.09 545 TRP A CA 1
ATOM 4415 C C . TRP A 1 545 ? -10.514 18.625 -8.482 1.00 47.09 545 TRP A C 1
ATOM 4417 O O . TRP A 1 545 ? -11.208 17.625 -8.638 1.00 47.09 545 TRP A O 1
ATOM 4427 N N . GLY A 1 546 ? -11.025 19.854 -8.431 1.00 51.28 546 GLY A N 1
ATOM 4428 C CA . GLY A 1 546 ? -12.403 20.101 -8.834 1.00 51.28 546 GLY A CA 1
ATOM 4429 C C . GLY A 1 546 ? -12.532 19.864 -10.337 1.00 51.28 546 GLY A C 1
ATOM 4430 O O . GLY A 1 546 ? -11.689 20.340 -11.101 1.00 51.28 546 GLY A O 1
ATOM 4431 N N . GLY A 1 547 ? -13.558 19.122 -10.759 1.00 53.72 547 GLY A N 1
ATOM 4432 C CA . GLY A 1 547 ? -13.937 19.037 -12.174 1.00 53.72 547 GLY A CA 1
ATOM 4433 C C . GLY A 1 547 ? -14.303 20.417 -12.741 1.00 53.72 547 GLY A C 1
ATOM 4434 O O . GLY A 1 547 ? -14.438 21.383 -11.992 1.00 53.72 547 GLY A O 1
ATOM 4435 N N . MET A 1 548 ? -14.501 20.528 -14.060 1.00 54.47 548 MET A N 1
ATOM 4436 C CA . MET A 1 548 ? -14.887 21.799 -14.710 1.00 54.47 548 MET A CA 1
ATOM 4437 C C . MET A 1 548 ? -16.189 22.395 -14.133 1.00 54.47 548 MET A C 1
ATOM 4439 O O . MET A 1 548 ? -16.404 23.603 -14.212 1.00 54.47 548 MET A O 1
ATOM 4443 N N . GLU A 1 549 ? -17.044 21.557 -13.539 1.00 56.25 549 GLU A N 1
ATOM 4444 C CA . GLU A 1 549 ? -18.282 21.925 -12.844 1.00 56.25 549 GLU A CA 1
ATOM 4445 C C . GLU A 1 549 ? -18.112 22.441 -11.395 1.00 56.25 549 GLU A C 1
ATOM 4447 O O . GLU A 1 549 ? -19.079 22.943 -10.807 1.00 56.25 549 GLU A O 1
ATOM 4452 N N . GLU A 1 550 ? -16.920 22.315 -10.799 1.00 61.12 550 GLU A N 1
ATOM 4453 C CA . GLU A 1 550 ? -16.630 22.705 -9.415 1.00 61.12 550 GLU A CA 1
ATOM 4454 C C . GLU A 1 550 ? -15.771 23.975 -9.354 1.00 61.12 550 GLU A C 1
ATOM 4456 O O . GLU A 1 550 ? -14.854 24.189 -10.147 1.00 61.12 550 GLU A O 1
ATOM 4461 N N . THR A 1 551 ? -16.021 24.840 -8.368 1.00 56.41 551 THR A N 1
ATOM 4462 C CA . THR A 1 551 ? -15.131 25.984 -8.133 1.00 56.41 551 THR A CA 1
ATOM 4463 C C . THR A 1 551 ? -13.809 25.503 -7.538 1.00 56.41 551 THR A C 1
ATOM 4465 O O . THR A 1 551 ? -13.788 24.990 -6.416 1.00 56.41 551 THR A O 1
ATOM 4468 N N . SER A 1 552 ? -12.697 25.719 -8.245 1.00 56.16 552 SER A N 1
ATOM 4469 C CA . SER A 1 552 ? -11.363 25.567 -7.656 1.00 56.16 552 SER A CA 1
ATOM 4470 C C . SER A 1 552 ? -11.205 26.506 -6.461 1.00 56.16 552 SER A C 1
ATOM 4472 O O . SER A 1 552 ? -11.651 27.655 -6.486 1.00 56.16 552 SER A O 1
ATOM 4474 N N . TYR A 1 553 ? -10.565 26.031 -5.393 1.00 59.66 553 TYR A N 1
ATOM 4475 C CA . TYR A 1 553 ? -10.325 26.879 -4.234 1.00 59.66 553 TYR A CA 1
ATOM 4476 C C . TYR A 1 553 ? -9.371 28.025 -4.589 1.00 59.66 553 TYR A C 1
ATOM 4478 O O . TYR A 1 553 ? -8.271 27.781 -5.083 1.00 59.66 553 TYR A O 1
ATOM 4486 N N . ALA A 1 554 ? -9.759 29.260 -4.248 1.00 61.00 554 ALA A N 1
ATOM 4487 C CA . ALA A 1 554 ? -8.974 30.474 -4.502 1.00 61.00 554 ALA A CA 1
ATOM 4488 C C . ALA A 1 554 ? -7.521 30.387 -3.998 1.00 61.00 554 ALA A C 1
ATOM 4490 O O . ALA A 1 554 ? -6.629 31.005 -4.565 1.00 61.00 554 ALA A O 1
ATOM 4491 N N . PHE A 1 555 ? -7.266 29.572 -2.970 1.00 61.16 555 PHE A N 1
ATOM 4492 C CA . PHE A 1 555 ? -5.932 29.391 -2.410 1.00 61.16 555 PHE A CA 1
ATOM 4493 C C . PHE A 1 555 ? -4.934 28.746 -3.393 1.00 61.16 555 PHE A C 1
ATOM 4495 O O . PHE A 1 555 ? -3.738 28.939 -3.240 1.00 61.16 555 PHE A O 1
ATOM 4502 N N . ARG A 1 556 ? -5.389 28.023 -4.428 1.00 58.44 556 ARG A N 1
ATOM 4503 C CA . ARG A 1 556 ? -4.497 27.437 -5.448 1.00 58.44 556 ARG A CA 1
ATOM 4504 C C . ARG A 1 556 ? -3.872 28.463 -6.389 1.00 58.44 556 ARG A C 1
ATOM 4506 O O . ARG A 1 556 ? -2.896 28.129 -7.040 1.00 58.44 556 ARG A O 1
ATOM 4513 N N . ALA A 1 557 ? -4.427 29.670 -6.483 1.00 63.03 557 ALA A N 1
ATOM 4514 C CA . ALA A 1 557 ? -3.858 30.738 -7.306 1.00 63.03 557 ALA A CA 1
ATOM 4515 C C . ALA A 1 557 ? -2.654 31.425 -6.635 1.00 63.03 557 ALA A C 1
ATOM 4517 O O . ALA A 1 557 ? -1.934 32.169 -7.287 1.00 63.03 557 ALA A O 1
ATOM 4518 N N . ASP A 1 558 ? -2.442 31.175 -5.342 1.00 71.12 558 ASP A N 1
ATOM 4519 C CA . ASP A 1 558 ? -1.466 31.862 -4.497 1.00 71.12 558 ASP A CA 1
ATOM 4520 C C . ASP A 1 558 ? -0.231 30.978 -4.236 1.00 71.12 558 ASP A C 1
ATOM 4522 O O . ASP A 1 558 ? 0.158 30.732 -3.093 1.00 71.12 558 ASP A O 1
ATOM 4526 N N . TYR A 1 559 ? 0.339 30.412 -5.305 1.00 66.62 559 TYR A N 1
ATOM 4527 C CA . TYR A 1 559 ? 1.559 29.602 -5.245 1.00 66.62 559 TYR A CA 1
ATOM 4528 C C . TYR A 1 559 ? 2.779 30.389 -5.720 1.00 66.62 559 TYR A C 1
ATOM 4530 O O . TYR A 1 559 ? 2.667 31.355 -6.482 1.00 66.62 559 TYR A O 1
ATOM 4538 N N . TRP A 1 560 ? 3.944 29.979 -5.227 1.00 74.69 560 TRP A N 1
ATOM 4539 C CA . TRP A 1 560 ? 5.193 30.679 -5.458 1.00 74.69 560 TRP A CA 1
ATOM 4540 C C . TRP A 1 560 ? 5.597 30.604 -6.929 1.00 74.69 560 TRP A C 1
ATOM 4542 O O . TRP A 1 560 ? 5.658 29.524 -7.521 1.00 74.69 560 TRP A O 1
ATOM 4552 N N . THR A 1 561 ? 5.885 31.771 -7.499 1.00 64.44 561 THR A N 1
ATOM 4553 C CA . THR A 1 561 ? 6.508 31.952 -8.817 1.00 64.44 561 THR A CA 1
ATOM 4554 C C . THR A 1 561 ? 7.511 33.106 -8.729 1.00 64.44 561 THR A C 1
ATOM 4556 O O . THR A 1 561 ? 7.419 33.904 -7.791 1.00 64.44 561 THR A O 1
ATOM 4559 N N . PRO A 1 562 ? 8.441 33.256 -9.689 1.00 67.12 562 PRO A N 1
ATOM 4560 C CA . PRO A 1 562 ? 9.324 34.424 -9.736 1.00 67.12 562 PRO A CA 1
ATOM 4561 C C . PRO A 1 562 ? 8.572 35.769 -9.743 1.00 67.12 562 PRO A C 1
ATOM 4563 O O . PRO A 1 562 ? 9.091 36.768 -9.251 1.00 67.12 562 PRO A O 1
ATOM 4566 N N . GLU A 1 563 ? 7.338 35.794 -10.253 1.00 70.75 563 GLU A N 1
ATOM 4567 C CA . GLU A 1 563 ? 6.454 36.963 -10.292 1.00 70.75 563 GLU A CA 1
ATOM 4568 C C . GLU A 1 563 ? 5.491 37.064 -9.086 1.00 70.75 563 GLU A C 1
ATOM 4570 O O . GLU A 1 563 ? 4.833 38.091 -8.924 1.00 70.75 563 GLU A O 1
ATOM 4575 N N . ASN A 1 564 ? 5.416 36.031 -8.233 1.00 74.50 564 ASN A N 1
ATOM 4576 C CA . ASN A 1 564 ? 4.571 35.939 -7.031 1.00 74.50 564 ASN A CA 1
ATOM 4577 C C . ASN A 1 564 ? 5.390 35.378 -5.851 1.00 74.50 564 ASN A C 1
ATOM 4579 O O . ASN A 1 564 ? 5.205 34.237 -5.421 1.00 74.50 564 ASN A O 1
ATOM 4583 N N . THR A 1 565 ? 6.373 36.140 -5.371 1.00 79.81 565 THR A N 1
ATOM 4584 C CA . THR A 1 565 ? 7.373 35.654 -4.401 1.00 79.81 565 THR A CA 1
ATOM 4585 C C . THR A 1 565 ? 6.884 35.649 -2.949 1.00 79.81 565 THR A C 1
ATOM 4587 O O . THR A 1 565 ? 7.439 34.924 -2.119 1.00 79.81 565 THR A O 1
ATOM 4590 N N . ASP A 1 566 ? 5.816 36.387 -2.632 1.00 83.12 566 ASP A N 1
ATOM 4591 C CA . ASP A 1 566 ? 5.123 36.419 -1.335 1.00 83.12 566 ASP A CA 1
ATOM 4592 C C . ASP A 1 566 ? 3.982 35.391 -1.230 1.00 83.12 566 ASP A C 1
ATOM 4594 O O . ASP A 1 566 ? 3.261 35.352 -0.232 1.00 83.12 566 ASP A O 1
ATOM 4598 N N . ALA A 1 567 ? 3.881 34.495 -2.214 1.00 79.25 567 ALA A N 1
ATOM 4599 C CA . ALA A 1 567 ? 2.828 33.499 -2.305 1.00 79.25 567 ALA A CA 1
ATOM 4600 C C . ALA A 1 567 ? 2.662 32.627 -1.057 1.00 79.25 567 ALA A C 1
ATOM 4602 O O . ALA A 1 567 ? 3.642 32.177 -0.452 1.00 79.25 567 ALA A O 1
ATOM 4603 N N . LYS A 1 568 ? 1.426 32.284 -0.705 1.00 80.19 568 LYS A N 1
ATOM 4604 C CA . LYS A 1 568 ? 1.140 31.442 0.466 1.00 80.19 568 LYS A CA 1
ATOM 4605 C C . LYS A 1 568 ? 1.533 29.966 0.302 1.00 80.19 568 LYS A C 1
ATOM 4607 O O . LYS A 1 568 ? 1.730 29.288 1.312 1.00 80.19 568 LYS A O 1
ATOM 4612 N N . TYR A 1 569 ? 1.628 29.455 -0.925 1.00 75.56 569 TYR A N 1
ATOM 4613 C CA . TYR A 1 569 ? 1.886 28.038 -1.216 1.00 75.56 569 TYR A CA 1
ATOM 4614 C C . TYR A 1 569 ? 3.192 27.827 -2.001 1.00 75.56 569 TYR A C 1
ATOM 4616 O O . TYR A 1 569 ? 3.589 28.707 -2.762 1.00 75.56 569 TYR A O 1
ATOM 4624 N N . PRO A 1 570 ? 3.877 26.678 -1.834 1.00 73.12 570 PRO A N 1
ATOM 4625 C CA . PRO A 1 570 ? 5.108 26.375 -2.567 1.00 73.12 570 PRO A CA 1
ATOM 4626 C C . PRO A 1 570 ? 4.839 26.104 -4.055 1.00 73.12 570 PRO A C 1
ATOM 4628 O O . PRO A 1 570 ? 3.692 25.907 -4.463 1.00 73.12 570 PRO A O 1
ATOM 4631 N N . ALA A 1 571 ? 5.902 26.068 -4.858 1.00 59.56 571 ALA A N 1
ATOM 4632 C CA . ALA A 1 571 ? 5.830 25.773 -6.290 1.00 59.56 571 ALA A CA 1
ATOM 4633 C C . ALA A 1 571 ? 5.263 24.361 -6.580 1.00 59.56 571 ALA A C 1
ATOM 4635 O O . ALA A 1 571 ? 5.447 23.424 -5.799 1.00 59.56 571 ALA A O 1
ATOM 4636 N N . ALA A 1 572 ? 4.570 24.197 -7.713 1.00 41.28 572 ALA A N 1
ATOM 4637 C CA . ALA A 1 572 ? 3.992 22.919 -8.146 1.00 41.28 572 ALA A CA 1
ATOM 4638 C C . ALA A 1 572 ? 5.036 22.012 -8.834 1.00 41.28 572 ALA A C 1
ATOM 4640 O O . ALA A 1 572 ? 5.922 22.505 -9.528 1.00 41.28 572 ALA A O 1
ATOM 4641 N N . GLY A 1 573 ? 4.911 20.688 -8.682 1.00 39.12 573 GLY A N 1
ATOM 4642 C CA . GLY A 1 573 ? 5.785 19.694 -9.321 1.00 39.12 573 GLY A CA 1
ATOM 4643 C C . GLY A 1 573 ? 5.025 18.433 -9.740 1.00 39.12 573 GLY A C 1
ATOM 4644 O O . GLY A 1 573 ? 3.960 18.144 -9.192 1.00 39.12 573 GLY A O 1
ATOM 4645 N N . TRP A 1 574 ? 5.579 17.708 -10.712 1.00 29.41 574 TRP A N 1
ATOM 4646 C CA . TRP A 1 574 ? 4.992 16.521 -11.344 1.00 29.41 574 TRP A CA 1
ATOM 4647 C C . TRP A 1 574 ? 5.977 15.347 -11.275 1.00 29.41 574 TRP A C 1
ATOM 4649 O O . TRP A 1 574 ? 7.184 15.571 -11.293 1.00 29.41 574 TRP A O 1
ATOM 4659 N N . ASP A 1 575 ? 5.467 14.118 -11.204 1.00 29.77 575 ASP A N 1
ATOM 4660 C CA . ASP A 1 575 ? 6.268 12.884 -11.226 1.00 29.77 575 ASP A CA 1
ATOM 4661 C C . ASP A 1 575 ? 6.134 12.198 -12.599 1.00 29.77 575 ASP A C 1
ATOM 4663 O O . ASP A 1 575 ? 5.087 12.333 -13.240 1.00 29.77 575 ASP A O 1
ATOM 4667 N N . GLN A 1 576 ? 7.181 11.515 -13.081 1.00 38.56 576 GLN A N 1
ATOM 4668 C CA . GLN A 1 576 ? 7.226 10.931 -14.434 1.00 38.56 576 GLN A CA 1
ATOM 4669 C C . GLN A 1 576 ? 7.900 9.547 -14.501 1.00 38.56 576 GLN A C 1
ATOM 4671 O O . GLN A 1 576 ? 8.764 9.198 -13.697 1.00 38.56 576 GLN A O 1
ATOM 4676 N N . ASP A 1 577 ? 7.484 8.786 -15.518 1.00 53.69 577 ASP A N 1
ATOM 4677 C CA . ASP A 1 577 ? 7.736 7.358 -15.757 1.00 53.69 577 ASP A CA 1
ATOM 4678 C C . ASP A 1 577 ? 9.196 6.954 -16.085 1.00 53.69 577 ASP A C 1
ATOM 4680 O O . ASP A 1 577 ? 10.075 7.771 -16.359 1.00 53.69 577 ASP A O 1
ATOM 4684 N N . VAL A 1 578 ? 9.435 5.634 -16.131 1.00 60.25 578 VAL A N 1
ATOM 4685 C CA . VAL A 1 578 ? 10.744 4.946 -16.218 1.00 60.25 578 VAL A CA 1
ATOM 4686 C C . VAL A 1 578 ? 11.627 5.336 -17.417 1.00 60.25 578 VAL A C 1
ATOM 4688 O O . VAL A 1 578 ? 12.849 5.364 -17.269 1.00 60.25 578 VAL A O 1
ATOM 4691 N N . ALA A 1 579 ? 11.076 5.661 -18.596 1.00 70.62 579 ALA A N 1
ATOM 4692 C CA . ALA A 1 579 ? 11.901 6.135 -19.725 1.00 70.62 579 ALA A CA 1
ATOM 4693 C C . ALA A 1 579 ? 12.586 7.479 -19.413 1.00 70.62 579 ALA A C 1
ATOM 4695 O O . ALA A 1 579 ? 13.671 7.762 -19.927 1.00 70.62 579 ALA A O 1
ATOM 4696 N N . GLY A 1 580 ? 11.989 8.257 -18.504 1.00 76.12 580 GLY A N 1
ATOM 4697 C CA . GLY A 1 580 ? 12.550 9.477 -17.938 1.00 76.12 580 GLY A CA 1
ATOM 4698 C C . GLY A 1 580 ? 13.827 9.266 -17.118 1.00 76.12 580 GLY A C 1
ATOM 4699 O O . GLY A 1 580 ? 14.526 10.241 -16.845 1.00 76.12 580 GLY A O 1
ATOM 4700 N N . TYR A 1 581 ? 14.177 8.016 -16.774 1.00 83.19 581 TYR A N 1
ATOM 4701 C CA . TYR A 1 581 ? 15.433 7.648 -16.102 1.00 83.19 581 TYR A CA 1
ATOM 4702 C C . TYR A 1 581 ? 16.624 7.507 -17.067 1.00 83.19 581 TYR A C 1
ATOM 4704 O O . TYR A 1 581 ? 17.680 7.024 -16.662 1.00 83.19 581 TYR A O 1
ATOM 4712 N N . SER A 1 582 ? 16.478 7.862 -18.346 1.00 87.75 582 SER A N 1
ATOM 4713 C CA . SER A 1 582 ? 17.546 7.747 -19.346 1.00 87.75 582 SER A CA 1
ATOM 4714 C C . SER A 1 582 ? 17.486 8.857 -20.400 1.00 87.75 582 SER A C 1
ATOM 4716 O O . SER A 1 582 ? 16.699 9.799 -20.299 1.00 87.75 582 SER A O 1
ATOM 4718 N N . ASP A 1 583 ? 18.336 8.751 -21.420 1.00 88.62 583 ASP A N 1
ATOM 4719 C CA . ASP A 1 583 ? 18.347 9.618 -22.594 1.00 88.62 583 ASP A CA 1
ATOM 4720 C C . ASP A 1 583 ? 17.196 9.337 -23.584 1.00 88.62 583 ASP A C 1
ATOM 4722 O O . ASP A 1 583 ? 17.044 10.084 -24.547 1.00 88.62 583 ASP A O 1
ATOM 4726 N N . GLU A 1 584 ? 16.359 8.312 -23.367 1.00 90.62 584 GLU A N 1
ATOM 4727 C CA . GLU A 1 584 ? 15.220 7.984 -24.249 1.00 90.62 584 GLU A CA 1
ATOM 4728 C C . GLU A 1 584 ? 14.083 9.008 -24.186 1.00 90.62 584 GLU A C 1
ATOM 4730 O O . GLU A 1 584 ? 13.463 9.302 -25.210 1.00 90.62 584 GLU A O 1
ATOM 4735 N N . ALA A 1 585 ? 13.796 9.540 -22.999 1.00 87.25 585 ALA A N 1
ATOM 4736 C CA . ALA A 1 585 ? 12.755 10.533 -22.778 1.00 87.25 585 ALA A CA 1
ATOM 4737 C C . ALA A 1 585 ? 13.165 11.511 -21.678 1.00 87.25 585 ALA A C 1
ATOM 4739 O O . ALA A 1 585 ? 13.983 11.192 -20.817 1.00 87.25 585 ALA A O 1
ATOM 4740 N N . TYR A 1 586 ? 12.579 12.705 -21.697 1.00 79.31 586 TYR A N 1
ATOM 4741 C CA . TYR A 1 586 ? 12.663 13.602 -20.552 1.00 79.31 586 TYR A CA 1
ATOM 4742 C C . TYR A 1 586 ? 11.803 13.077 -19.400 1.00 79.31 586 TYR A C 1
ATOM 4744 O O . TYR A 1 586 ? 10.690 12.612 -19.629 1.00 79.31 586 TYR A O 1
ATOM 4752 N N . GLY A 1 587 ? 12.328 13.172 -18.180 1.00 72.19 587 GLY A N 1
ATOM 4753 C CA . GLY A 1 587 ? 11.582 12.929 -16.953 1.00 72.19 587 GLY A CA 1
ATOM 4754 C C . GLY A 1 587 ? 12.292 13.506 -15.742 1.00 72.19 587 GLY A C 1
ATOM 4755 O O . GLY A 1 587 ? 13.513 13.365 -15.612 1.00 72.19 587 GLY A O 1
ATOM 4756 N N . GLU A 1 588 ? 11.526 14.166 -14.871 1.00 66.25 588 GLU A N 1
ATOM 4757 C CA . GLU A 1 588 ? 12.052 14.802 -13.666 1.00 66.25 588 GLU A CA 1
ATOM 4758 C C . GLU A 1 588 ? 12.167 13.799 -12.512 1.00 66.25 588 GLU A C 1
ATOM 4760 O O . GLU A 1 588 ? 11.276 13.701 -11.671 1.00 66.25 588 GLU A O 1
ATOM 4765 N N . THR A 1 589 ? 13.249 13.021 -12.465 1.00 69.94 589 THR A N 1
ATOM 4766 C CA . THR A 1 589 ? 13.343 11.869 -11.552 1.00 69.94 589 THR A CA 1
ATOM 4767 C C . THR A 1 589 ? 14.518 12.001 -10.593 1.00 69.94 589 THR A C 1
ATOM 4769 O O . THR A 1 589 ? 15.624 12.359 -10.994 1.00 69.94 589 THR A O 1
ATOM 4772 N N . GLY A 1 590 ? 14.314 11.666 -9.315 1.00 72.38 590 GLY A N 1
ATOM 4773 C CA . GLY A 1 590 ? 15.384 11.771 -8.315 1.00 72.38 590 GLY A CA 1
ATOM 4774 C C . GLY A 1 590 ? 16.592 10.864 -8.590 1.00 72.38 590 GLY A C 1
ATOM 4775 O O . GLY A 1 590 ? 17.678 11.125 -8.080 1.00 72.38 590 GLY A O 1
ATOM 4776 N N . ILE A 1 591 ? 16.421 9.836 -9.434 1.00 81.00 591 ILE A N 1
ATOM 4777 C CA . ILE A 1 591 ? 17.477 8.899 -9.844 1.00 81.00 591 ILE A CA 1
ATOM 4778 C C . ILE A 1 591 ? 18.589 9.603 -10.631 1.00 81.00 591 ILE A C 1
ATOM 4780 O O . ILE A 1 591 ? 19.752 9.237 -10.481 1.00 81.00 591 ILE A O 1
ATOM 4784 N N . LEU A 1 592 ? 18.249 10.590 -11.466 1.00 83.94 592 LEU A N 1
ATOM 4785 C CA . LEU A 1 592 ? 19.211 11.245 -12.357 1.00 83.94 592 LEU A CA 1
ATOM 4786 C C . LEU A 1 592 ? 19.868 12.497 -11.765 1.00 83.94 592 LEU A C 1
ATOM 4788 O O . LEU A 1 592 ? 20.844 12.960 -12.336 1.00 83.94 592 LEU A O 1
ATOM 4792 N N . TYR A 1 593 ? 19.360 13.060 -10.668 1.00 84.38 593 TYR A N 1
ATOM 4793 C CA . TYR A 1 593 ? 19.701 14.429 -10.243 1.00 84.38 593 TYR A CA 1
ATOM 4794 C C . TYR A 1 593 ? 20.337 14.529 -8.849 1.00 84.38 593 TYR A C 1
ATOM 4796 O O . TYR A 1 593 ? 20.136 15.535 -8.170 1.00 84.38 593 TYR A O 1
ATOM 4804 N N . GLU A 1 594 ? 21.040 13.487 -8.393 1.00 83.31 594 GLU A N 1
ATOM 4805 C CA . GLU A 1 594 ? 21.613 13.429 -7.034 1.00 83.31 594 GLU A CA 1
ATOM 4806 C C . GLU A 1 594 ? 20.546 13.513 -5.911 1.00 83.31 594 GLU A C 1
ATOM 4808 O O . GLU A 1 594 ? 20.808 14.038 -4.836 1.00 83.31 594 GLU A O 1
ATOM 4813 N N . GLN A 1 595 ? 19.317 13.011 -6.126 1.00 82.81 595 GLN A N 1
ATOM 4814 C CA . GLN A 1 595 ? 18.206 13.209 -5.166 1.00 82.81 595 GLN A CA 1
ATOM 4815 C C . GLN A 1 595 ? 17.706 11.949 -4.470 1.00 82.81 595 GLN A C 1
ATOM 4817 O O . GLN A 1 595 ? 16.656 11.968 -3.823 1.00 82.81 595 GLN A O 1
ATOM 4822 N N . LEU A 1 596 ? 18.415 10.830 -4.599 1.00 84.12 596 LEU A N 1
ATOM 4823 C CA . LEU A 1 596 ? 18.019 9.611 -3.906 1.00 84.12 596 LEU A CA 1
ATOM 4824 C C . LEU A 1 596 ? 18.427 9.654 -2.432 1.00 84.12 596 LEU A C 1
ATOM 4826 O O . LEU A 1 596 ? 19.565 9.954 -2.084 1.00 84.12 596 LEU A O 1
ATOM 4830 N N . THR A 1 597 ? 17.484 9.266 -1.580 1.00 84.62 597 THR A N 1
ATOM 4831 C CA . THR A 1 597 ? 17.667 9.014 -0.148 1.00 84.62 597 THR A CA 1
ATOM 4832 C C . THR A 1 597 ? 17.660 7.508 0.118 1.00 84.62 597 THR A C 1
ATOM 4834 O O . THR A 1 597 ? 17.302 6.708 -0.753 1.00 84.62 597 THR A O 1
ATOM 4837 N N . THR A 1 598 ? 17.970 7.106 1.352 1.00 86.00 598 THR A N 1
ATOM 4838 C CA . THR A 1 598 ? 17.946 5.694 1.776 1.00 86.00 598 THR A CA 1
ATOM 4839 C C . THR A 1 598 ? 16.601 4.992 1.557 1.00 86.00 598 THR A C 1
ATOM 4841 O O . THR A 1 598 ? 16.571 3.774 1.417 1.00 86.00 598 THR A O 1
ATOM 4844 N N . ASN A 1 599 ? 15.492 5.735 1.468 1.00 84.12 599 ASN A N 1
ATOM 4845 C CA . ASN A 1 599 ? 14.146 5.180 1.287 1.00 84.12 599 ASN A CA 1
ATOM 4846 C C . ASN A 1 599 ? 13.576 5.368 -0.127 1.00 84.12 599 ASN A C 1
ATOM 4848 O O . ASN A 1 599 ? 12.418 5.025 -0.357 1.00 84.12 599 ASN A O 1
ATOM 4852 N N . SER A 1 600 ? 14.348 5.915 -1.071 1.00 82.00 600 SER A N 1
ATOM 4853 C CA . SER A 1 600 ? 13.830 6.250 -2.403 1.00 82.00 600 SER A CA 1
ATOM 4854 C C . SER A 1 600 ? 13.495 5.027 -3.267 1.00 82.00 600 SER A C 1
ATOM 4856 O O . SER A 1 600 ? 12.665 5.150 -4.160 1.00 82.00 600 SER A O 1
ATOM 4858 N N . ILE A 1 601 ? 14.108 3.859 -3.018 1.00 86.75 601 ILE A N 1
ATOM 4859 C CA . ILE A 1 601 ? 13.902 2.632 -3.807 1.00 86.75 601 ILE A CA 1
ATOM 4860 C C . ILE A 1 601 ? 13.599 1.437 -2.890 1.00 86.75 601 ILE A C 1
ATOM 4862 O O . ILE A 1 601 ? 14.470 0.984 -2.147 1.00 86.75 601 ILE A O 1
ATOM 4866 N N . ASP A 1 602 ? 12.389 0.876 -2.987 1.00 90.75 602 ASP A N 1
ATOM 4867 C CA . ASP A 1 602 ? 11.916 -0.237 -2.145 1.00 90.75 602 ASP A CA 1
ATOM 4868 C C . ASP A 1 602 ? 11.389 -1.424 -2.970 1.00 90.75 602 ASP A C 1
ATOM 4870 O O . ASP A 1 602 ? 10.189 -1.604 -3.167 1.00 90.75 602 ASP A O 1
ATOM 4874 N N . THR A 1 603 ? 12.306 -2.254 -3.470 1.00 88.44 603 THR A N 1
ATOM 4875 C CA . THR A 1 603 ? 11.977 -3.534 -4.113 1.00 88.44 603 THR A CA 1
ATOM 4876 C C . THR A 1 603 ? 12.238 -4.686 -3.143 1.00 88.44 603 THR A C 1
ATOM 4878 O O . THR A 1 603 ? 13.334 -5.238 -3.112 1.00 88.44 603 THR A O 1
ATOM 4881 N N . TRP A 1 604 ? 11.233 -5.089 -2.360 1.00 91.69 604 TRP A N 1
ATOM 4882 C CA . TRP A 1 604 ? 11.391 -6.109 -1.310 1.00 91.69 604 TRP A CA 1
ATOM 4883 C C . TRP A 1 604 ? 10.390 -7.271 -1.451 1.00 91.69 604 TRP A C 1
ATOM 4885 O O . TRP A 1 604 ? 9.301 -7.272 -0.881 1.00 91.69 604 TRP A O 1
ATOM 4895 N N . ASN A 1 605 ? 10.756 -8.291 -2.235 1.00 89.81 605 ASN A N 1
ATOM 4896 C CA . ASN A 1 605 ? 9.835 -9.316 -2.758 1.00 89.81 605 ASN A CA 1
ATOM 4897 C C . ASN A 1 605 ? 9.666 -10.582 -1.881 1.00 89.81 605 ASN A C 1
ATOM 4899 O O . ASN A 1 605 ? 9.246 -11.629 -2.386 1.00 89.81 605 ASN A O 1
ATOM 4903 N N . TYR A 1 606 ? 9.976 -10.533 -0.581 1.00 93.88 606 TYR A N 1
ATOM 4904 C CA . TYR A 1 606 ? 9.986 -11.731 0.280 1.00 93.88 606 TYR A CA 1
ATOM 4905 C C . TYR A 1 606 ? 8.615 -12.385 0.493 1.00 93.88 606 TYR A C 1
ATOM 4907 O O . TYR A 1 606 ? 8.547 -13.597 0.685 1.00 93.88 606 TYR A O 1
ATOM 4915 N N . SER A 1 607 ? 7.516 -11.635 0.377 1.00 88.69 607 SER A N 1
ATOM 4916 C CA . SER A 1 607 ? 6.161 -12.208 0.405 1.00 88.69 607 SER A CA 1
ATOM 4917 C C . SER A 1 607 ? 5.911 -13.159 -0.772 1.00 88.69 607 SER A C 1
ATOM 4919 O O . SER A 1 607 ? 5.432 -14.279 -0.593 1.00 88.69 607 SER A O 1
ATOM 4921 N N . SER A 1 608 ? 6.310 -12.752 -1.983 1.00 87.19 608 SER A N 1
ATOM 4922 C CA . SER A 1 608 ? 6.226 -13.593 -3.183 1.00 87.19 608 SER A CA 1
ATOM 4923 C C . SER A 1 608 ? 7.144 -14.809 -3.071 1.00 87.19 608 SER A C 1
ATOM 4925 O O . SER A 1 608 ? 6.725 -15.922 -3.377 1.00 87.19 608 SER A O 1
ATOM 4927 N N . ILE A 1 609 ? 8.374 -14.611 -2.588 1.00 94.81 609 ILE A N 1
ATOM 4928 C CA . ILE A 1 609 ? 9.350 -15.690 -2.379 1.00 94.81 609 ILE A CA 1
ATOM 4929 C C . ILE A 1 609 ? 8.816 -16.730 -1.392 1.00 94.81 609 ILE A C 1
ATOM 4931 O O . ILE A 1 609 ? 8.889 -17.923 -1.680 1.00 94.81 609 ILE A O 1
ATOM 4935 N N . ARG A 1 610 ? 8.218 -16.309 -0.269 1.00 92.62 610 ARG A N 1
ATOM 4936 C CA . ARG A 1 610 ? 7.615 -17.238 0.695 1.00 92.62 610 ARG A CA 1
ATOM 4937 C C . ARG A 1 610 ? 6.535 -18.095 0.042 1.00 92.62 610 ARG A C 1
ATOM 4939 O O . ARG A 1 610 ? 6.555 -19.310 0.212 1.00 92.62 610 ARG A O 1
ATOM 4946 N N . ASN A 1 611 ? 5.623 -17.492 -0.720 1.00 89.00 611 ASN A N 1
ATOM 4947 C CA . ASN A 1 611 ? 4.560 -18.231 -1.409 1.00 89.00 611 ASN A CA 1
ATOM 4948 C C . ASN A 1 611 ? 5.124 -19.243 -2.415 1.00 89.00 611 ASN A C 1
ATOM 4950 O O . ASN A 1 611 ? 4.660 -20.382 -2.469 1.00 89.00 611 ASN A O 1
ATOM 4954 N N . ILE A 1 612 ? 6.159 -18.852 -3.162 1.00 93.75 612 ILE A N 1
ATOM 4955 C CA . ILE A 1 612 ? 6.860 -19.750 -4.083 1.00 93.75 612 ILE A CA 1
ATOM 4956 C C . ILE A 1 612 ? 7.510 -20.909 -3.316 1.00 93.75 612 ILE A C 1
ATOM 4958 O O . ILE A 1 612 ? 7.340 -22.061 -3.700 1.00 93.75 612 ILE A O 1
ATOM 4962 N N . ASN A 1 613 ? 8.179 -20.644 -2.192 1.00 95.31 613 ASN A N 1
ATOM 4963 C CA . ASN A 1 613 ? 8.786 -21.687 -1.364 1.00 95.31 613 ASN A CA 1
ATOM 4964 C C . ASN A 1 613 ? 7.738 -22.630 -0.750 1.00 95.31 613 ASN A C 1
ATOM 4966 O O . ASN A 1 613 ? 7.969 -23.834 -0.681 1.00 95.31 613 ASN A O 1
ATOM 4970 N N . ILE A 1 614 ? 6.574 -22.116 -0.330 1.00 90.81 614 ILE A N 1
ATOM 4971 C CA . ILE A 1 614 ? 5.470 -22.945 0.181 1.00 90.81 614 ILE A CA 1
ATOM 4972 C C . ILE A 1 614 ? 4.995 -23.893 -0.914 1.00 90.81 614 ILE A C 1
ATOM 4974 O O . ILE A 1 614 ? 4.820 -25.083 -0.654 1.00 90.81 614 ILE A O 1
ATOM 4978 N N . MET A 1 615 ? 4.823 -23.385 -2.135 1.00 90.00 615 MET A N 1
ATOM 4979 C CA . MET A 1 615 ? 4.458 -24.193 -3.293 1.00 90.00 615 MET A CA 1
ATOM 4980 C C . MET A 1 615 ? 5.533 -25.251 -3.586 1.00 90.00 615 MET A C 1
ATOM 4982 O O . MET A 1 615 ? 5.208 -26.435 -3.657 1.00 90.00 615 MET A O 1
ATOM 4986 N N . LEU A 1 616 ? 6.811 -24.857 -3.661 1.00 94.06 616 LEU A N 1
ATOM 4987 C CA . LEU A 1 616 ? 7.944 -25.756 -3.920 1.00 94.06 616 LEU A CA 1
ATOM 4988 C C . LEU A 1 616 ? 8.106 -26.841 -2.849 1.00 94.06 616 LEU A C 1
ATOM 4990 O O . LEU A 1 616 ? 8.559 -27.941 -3.163 1.00 94.06 616 LEU A O 1
ATOM 4994 N N . ASN A 1 617 ? 7.746 -26.559 -1.597 1.00 92.19 617 ASN A N 1
ATOM 4995 C CA . ASN A 1 617 ? 7.755 -27.549 -0.525 1.00 92.19 617 ASN A CA 1
ATOM 4996 C C . ASN A 1 617 ? 6.520 -28.466 -0.604 1.00 92.19 617 ASN A C 1
ATOM 4998 O O . ASN A 1 617 ? 6.648 -29.687 -0.645 1.00 92.19 617 ASN A O 1
ATOM 5002 N N . SER A 1 618 ? 5.324 -27.887 -0.733 1.00 88.75 618 SER A N 1
ATOM 5003 C CA . SER A 1 618 ? 4.052 -28.629 -0.739 1.00 88.75 618 SER A CA 1
ATOM 5004 C C . SER A 1 618 ? 3.894 -29.539 -1.959 1.00 88.75 618 SER A C 1
ATOM 5006 O O . SER A 1 618 ? 3.307 -30.615 -1.864 1.00 88.75 618 SER A O 1
ATOM 5008 N N . ILE A 1 619 ? 4.442 -29.155 -3.116 1.00 90.12 619 ILE A N 1
ATOM 5009 C CA . ILE A 1 619 ? 4.351 -29.966 -4.337 1.00 90.12 619 ILE A CA 1
ATOM 5010 C C . ILE A 1 619 ? 5.111 -31.295 -4.226 1.00 90.12 619 ILE A C 1
ATOM 5012 O O . ILE A 1 619 ? 4.770 -32.255 -4.918 1.00 90.12 619 ILE A O 1
ATOM 5016 N N . LYS A 1 620 ? 6.097 -31.379 -3.318 1.00 87.44 620 LYS A N 1
ATOM 5017 C CA . LYS A 1 620 ? 6.842 -32.614 -3.024 1.00 87.44 620 LYS A CA 1
ATOM 5018 C C . LYS A 1 620 ? 5.937 -33.679 -2.391 1.00 87.44 620 LYS A C 1
ATOM 5020 O O . LYS A 1 620 ? 6.164 -34.865 -2.610 1.00 87.44 620 LYS A O 1
ATOM 5025 N N . THR A 1 621 ? 4.928 -33.265 -1.622 1.00 86.31 621 THR A N 1
ATOM 5026 C CA . THR A 1 621 ? 4.059 -34.158 -0.836 1.00 86.31 621 THR A CA 1
ATOM 5027 C C . THR A 1 621 ? 2.616 -34.234 -1.334 1.00 86.31 621 THR A C 1
ATOM 5029 O O . THR A 1 621 ? 1.894 -35.121 -0.896 1.00 86.31 621 THR A O 1
ATOM 5032 N N . GLY A 1 622 ? 2.183 -33.341 -2.231 1.00 82.81 622 GLY A N 1
ATOM 5033 C CA . GLY A 1 622 ? 0.817 -33.338 -2.770 1.00 82.81 622 GLY A CA 1
ATOM 5034 C C . GLY A 1 622 ? 0.489 -34.534 -3.675 1.00 82.81 622 GLY A C 1
ATOM 5035 O O . GLY A 1 622 ? 1.384 -35.239 -4.135 1.00 82.81 622 GLY A O 1
ATOM 5036 N N . ASP A 1 623 ? -0.791 -34.720 -4.006 1.00 89.94 623 ASP A N 1
ATOM 5037 C CA . ASP A 1 623 ? -1.295 -35.887 -4.759 1.00 89.94 623 ASP A CA 1
ATOM 5038 C C . ASP A 1 623 ? -1.349 -35.699 -6.292 1.00 89.94 623 ASP A C 1
ATOM 5040 O O . ASP A 1 623 ? -1.871 -36.552 -7.007 1.00 89.94 623 ASP A O 1
ATOM 5044 N N . LEU A 1 624 ? -0.803 -34.596 -6.822 1.00 88.88 624 LEU A N 1
ATOM 5045 C CA . LEU A 1 624 ? -0.719 -34.355 -8.271 1.00 88.88 624 LEU A CA 1
ATOM 5046 C C . LEU A 1 624 ? 0.156 -35.410 -8.978 1.00 88.88 624 LEU A C 1
ATOM 5048 O O . LEU A 1 624 ? 1.079 -35.975 -8.376 1.00 88.88 624 LEU A O 1
ATOM 5052 N N . ASP A 1 625 ? -0.104 -35.649 -10.264 1.00 93.56 625 ASP A N 1
ATOM 5053 C CA . ASP A 1 625 ? 0.715 -36.543 -11.084 1.00 93.56 625 ASP A CA 1
ATOM 5054 C C . ASP A 1 625 ? 2.142 -35.993 -11.283 1.00 93.56 625 ASP A C 1
ATOM 5056 O O . ASP A 1 625 ? 2.419 -34.806 -11.083 1.00 93.56 625 ASP A O 1
ATOM 5060 N N . ALA A 1 626 ? 3.078 -36.876 -11.636 1.00 90.56 626 ALA A N 1
ATOM 5061 C CA . ALA A 1 626 ? 4.500 -36.543 -11.686 1.00 90.56 626 ALA A CA 1
ATOM 5062 C C . ALA A 1 626 ? 4.848 -35.488 -12.751 1.00 90.56 626 ALA A C 1
ATOM 5064 O O . ALA A 1 626 ? 5.724 -34.658 -12.509 1.00 90.56 626 ALA A O 1
ATOM 5065 N N . GLU A 1 627 ? 4.164 -35.501 -13.897 1.00 88.44 627 GLU A N 1
ATOM 5066 C CA . GLU A 1 627 ? 4.423 -34.576 -15.004 1.00 88.44 627 GLU A CA 1
ATOM 5067 C C . GLU A 1 627 ? 3.941 -33.167 -14.648 1.00 88.44 627 GLU A C 1
ATOM 5069 O O . GLU A 1 627 ? 4.705 -32.200 -14.736 1.00 88.44 627 GLU A O 1
ATOM 5074 N N . THR A 1 628 ? 2.722 -33.060 -14.113 1.00 88.69 628 THR A N 1
ATOM 5075 C CA . THR A 1 628 ? 2.182 -31.803 -13.586 1.00 88.69 628 THR A CA 1
ATOM 5076 C C . THR A 1 628 ? 3.065 -31.253 -12.465 1.00 88.69 628 THR A C 1
ATOM 5078 O O . THR A 1 628 ? 3.383 -30.063 -12.457 1.00 88.69 628 THR A O 1
ATOM 5081 N N . LYS A 1 629 ? 3.533 -32.104 -11.537 1.00 91.62 629 LYS A N 1
ATOM 5082 C CA . LYS A 1 629 ? 4.455 -31.684 -10.468 1.00 91.62 629 LYS A CA 1
ATOM 5083 C C . LYS A 1 629 ? 5.755 -31.100 -11.010 1.00 91.62 629 LYS A C 1
ATOM 5085 O O . LYS A 1 629 ? 6.164 -30.033 -10.550 1.00 91.62 629 LYS A O 1
ATOM 5090 N N . ALA A 1 630 ? 6.395 -31.783 -11.959 1.00 92.31 630 ALA A N 1
ATOM 5091 C CA . ALA A 1 630 ? 7.650 -31.338 -12.558 1.00 92.31 630 ALA A CA 1
ATOM 5092 C C . ALA A 1 630 ? 7.476 -29.981 -13.256 1.00 92.31 630 ALA A C 1
ATOM 5094 O O . ALA A 1 630 ? 8.214 -29.036 -12.975 1.00 92.31 630 ALA A O 1
ATOM 5095 N N . SER A 1 631 ? 6.427 -29.845 -14.071 1.00 90.44 631 SER A N 1
ATOM 5096 C CA . SER A 1 631 ? 6.121 -28.605 -14.786 1.00 90.44 631 SER A CA 1
ATOM 5097 C C . SER A 1 631 ? 5.869 -27.420 -13.848 1.00 90.44 631 SER A C 1
ATOM 5099 O O . SER A 1 631 ? 6.477 -26.355 -13.986 1.00 90.44 631 SER A O 1
ATOM 5101 N N . LEU A 1 632 ? 4.998 -27.604 -12.855 1.00 92.00 632 LEU A N 1
ATOM 5102 C CA . LEU A 1 632 ? 4.656 -26.569 -11.884 1.00 92.00 632 LEU A CA 1
ATOM 5103 C C . LEU A 1 632 ? 5.875 -26.157 -11.047 1.00 92.00 632 LEU A C 1
ATOM 5105 O O . LEU A 1 632 ? 6.110 -24.964 -10.836 1.00 92.00 632 LEU A O 1
ATOM 5109 N N . ARG A 1 633 ? 6.672 -27.133 -10.591 1.00 95.62 633 ARG A N 1
ATOM 5110 C CA . ARG A 1 633 ? 7.914 -26.889 -9.848 1.00 95.62 633 ARG A CA 1
ATOM 5111 C C . ARG A 1 633 ? 8.888 -26.053 -10.675 1.00 95.62 633 ARG A C 1
ATOM 5113 O O . ARG A 1 633 ? 9.438 -25.080 -10.165 1.00 95.62 633 ARG A O 1
ATOM 5120 N N . ALA A 1 634 ? 9.081 -26.399 -11.942 1.00 96.81 634 ALA A N 1
ATOM 5121 C CA . ALA A 1 634 ? 10.013 -25.704 -12.817 1.00 96.81 634 ALA A CA 1
ATOM 5122 C C . ALA A 1 634 ? 9.607 -24.243 -13.067 1.00 96.81 634 ALA A C 1
ATOM 5124 O O . ALA A 1 634 ? 10.437 -23.341 -12.969 1.00 96.81 634 ALA A O 1
ATOM 5125 N N . GLN A 1 635 ? 8.317 -23.977 -13.290 1.00 94.88 635 GLN A N 1
ATOM 5126 C CA . GLN A 1 635 ? 7.801 -22.609 -13.420 1.00 94.88 635 GLN A CA 1
ATOM 5127 C C . GLN A 1 635 ? 7.983 -21.795 -12.125 1.00 94.88 635 GLN A C 1
ATOM 5129 O O . GLN A 1 635 ? 8.367 -20.624 -12.171 1.00 94.88 635 GLN A O 1
ATOM 5134 N N . ALA A 1 636 ? 7.762 -22.414 -10.961 1.00 95.88 636 ALA A N 1
ATOM 5135 C CA . ALA A 1 636 ? 7.979 -21.782 -9.661 1.00 95.88 636 ALA A CA 1
ATOM 5136 C C . ALA A 1 636 ? 9.458 -21.417 -9.421 1.00 95.88 636 ALA A C 1
ATOM 5138 O O . ALA A 1 636 ? 9.746 -20.339 -8.900 1.00 95.88 636 ALA A O 1
ATOM 5139 N N . LEU A 1 637 ? 10.399 -22.259 -9.859 1.00 98.06 637 LEU A N 1
ATOM 5140 C CA . LEU A 1 637 ? 11.834 -21.964 -9.799 1.00 98.06 637 LEU A CA 1
ATOM 5141 C C . LEU A 1 637 ? 12.223 -20.767 -10.684 1.00 98.06 637 LEU A C 1
ATOM 5143 O O . LEU A 1 637 ? 12.936 -19.880 -10.216 1.00 98.06 637 LEU A O 1
ATOM 5147 N N . VAL A 1 638 ? 11.693 -20.665 -11.913 1.00 97.62 638 VAL A N 1
ATOM 5148 C CA . VAL A 1 638 ? 11.914 -19.481 -12.775 1.00 97.62 638 VAL A CA 1
ATOM 5149 C C . VAL A 1 638 ? 11.399 -18.206 -12.105 1.00 97.62 638 VAL A C 1
ATOM 5151 O O . VAL A 1 638 ? 12.085 -17.182 -12.102 1.00 97.62 638 VAL A O 1
ATOM 5154 N N . LEU A 1 639 ? 10.218 -18.266 -11.481 1.00 95.62 639 LEU A N 1
ATOM 5155 C CA . LEU A 1 639 ? 9.664 -17.140 -10.726 1.00 95.62 639 LEU A CA 1
ATOM 5156 C C . LEU A 1 639 ? 10.547 -16.744 -9.541 1.00 95.62 639 LEU A C 1
ATOM 5158 O O . LEU A 1 639 ? 10.780 -15.550 -9.340 1.00 95.62 639 LEU A O 1
ATOM 5162 N N . ARG A 1 640 ? 11.052 -17.710 -8.764 1.00 97.62 640 ARG A N 1
ATOM 5163 C CA . ARG A 1 640 ? 11.934 -17.430 -7.621 1.00 97.62 640 ARG A CA 1
ATOM 5164 C C . ARG A 1 640 ? 13.233 -16.773 -8.077 1.00 97.62 640 ARG A C 1
ATOM 5166 O O . ARG A 1 640 ? 13.593 -15.721 -7.547 1.00 97.62 640 ARG A O 1
ATOM 5173 N N . ALA A 1 641 ? 13.860 -17.325 -9.115 1.00 98.25 641 ALA A N 1
ATOM 5174 C CA . ALA A 1 641 ? 15.046 -16.763 -9.749 1.00 98.25 641 ALA A CA 1
ATOM 5175 C C . ALA A 1 641 ? 14.817 -15.313 -10.210 1.00 98.25 641 ALA A C 1
ATOM 5177 O O . ALA A 1 641 ? 15.628 -14.431 -9.920 1.00 98.25 641 ALA A O 1
ATOM 5178 N N . TRP A 1 642 ? 13.680 -15.032 -10.857 1.00 95.69 642 TRP A N 1
ATOM 5179 C CA . TRP A 1 642 ? 13.322 -13.679 -11.286 1.00 95.69 642 TRP A CA 1
ATOM 5180 C C . TRP A 1 642 ? 13.133 -12.714 -10.108 1.00 95.69 642 TRP A C 1
ATOM 5182 O O . TRP A 1 642 ? 13.697 -11.617 -10.119 1.00 95.69 642 TRP A O 1
ATOM 5192 N N . ARG A 1 643 ? 12.395 -13.115 -9.062 1.00 95.50 643 ARG A N 1
ATOM 5193 C CA . ARG A 1 643 ? 12.150 -12.268 -7.880 1.00 95.50 643 ARG A CA 1
ATOM 5194 C C . ARG A 1 643 ? 13.428 -11.933 -7.124 1.00 95.50 643 ARG A C 1
ATOM 5196 O O . ARG A 1 643 ? 13.587 -10.781 -6.716 1.00 95.50 643 ARG A O 1
ATOM 5203 N N . TYR A 1 644 ? 14.341 -12.891 -6.988 1.00 98.00 644 TYR A N 1
ATOM 5204 C CA . TYR A 1 644 ? 15.654 -12.632 -6.409 1.00 98.00 644 TYR A CA 1
ATOM 5205 C C . TYR A 1 644 ? 16.507 -11.737 -7.300 1.00 98.00 644 TYR A C 1
ATOM 5207 O O . TYR A 1 644 ? 17.050 -10.751 -6.807 1.00 98.00 644 TYR A O 1
ATOM 5215 N N . PHE A 1 645 ? 16.572 -11.996 -8.608 1.00 97.62 645 PHE A N 1
ATOM 5216 C CA . PHE A 1 645 ? 17.360 -11.163 -9.517 1.00 97.62 645 PHE A CA 1
ATOM 5217 C C . PHE A 1 645 ? 16.897 -9.699 -9.528 1.00 97.62 645 PHE A C 1
ATOM 5219 O O . PHE A 1 645 ? 17.732 -8.798 -9.569 1.00 97.62 645 PHE A O 1
ATOM 5226 N N . GLN A 1 646 ? 15.589 -9.438 -9.417 1.00 94.38 646 GLN A N 1
ATOM 5227 C CA . GLN A 1 646 ? 15.049 -8.078 -9.304 1.00 94.38 646 GLN A CA 1
ATOM 5228 C C . GLN A 1 646 ? 15.571 -7.310 -8.079 1.00 94.38 646 GLN A C 1
ATOM 5230 O O . GLN A 1 646 ? 15.771 -6.097 -8.181 1.00 94.38 646 GLN A O 1
ATOM 5235 N N . MET A 1 647 ? 15.798 -7.996 -6.955 1.00 97.00 647 MET A N 1
ATOM 5236 C CA . MET A 1 647 ? 16.398 -7.407 -5.753 1.00 97.00 647 MET A CA 1
ATOM 5237 C C . MET A 1 647 ? 17.921 -7.322 -5.888 1.00 97.00 647 MET A C 1
ATOM 5239 O O . MET A 1 647 ? 18.503 -6.267 -5.648 1.00 97.00 647 MET A O 1
ATOM 5243 N N . VAL A 1 648 ? 18.569 -8.395 -6.351 1.00 97.38 648 VAL A N 1
ATOM 5244 C CA . VAL A 1 648 ? 20.034 -8.471 -6.461 1.00 97.38 648 VAL A CA 1
ATOM 5245 C C . VAL A 1 648 ? 20.584 -7.428 -7.425 1.00 97.38 648 VAL A C 1
ATOM 5247 O O . VAL A 1 648 ? 21.543 -6.733 -7.095 1.00 97.38 648 VAL A O 1
ATOM 5250 N N . ARG A 1 649 ? 19.939 -7.229 -8.583 1.00 94.94 649 ARG A N 1
ATOM 5251 C CA . ARG A 1 649 ? 20.332 -6.187 -9.547 1.00 94.94 649 ARG A CA 1
ATOM 5252 C C . ARG A 1 649 ? 20.268 -4.777 -8.963 1.00 94.94 649 ARG A C 1
ATOM 5254 O O . ARG A 1 649 ? 20.912 -3.886 -9.506 1.00 94.94 649 ARG A O 1
ATOM 5261 N N . GLN A 1 650 ? 19.503 -4.561 -7.892 1.00 93.44 650 GLN A N 1
ATOM 5262 C CA . GLN A 1 650 ? 19.338 -3.262 -7.244 1.00 93.44 650 GLN A CA 1
ATOM 5263 C C . GLN A 1 650 ? 20.248 -3.080 -6.033 1.00 93.44 650 GLN A C 1
ATOM 5265 O O . GLN A 1 650 ? 20.863 -2.024 -5.941 1.00 93.44 650 GLN A O 1
ATOM 5270 N N . TYR A 1 651 ? 20.364 -4.083 -5.159 1.00 95.81 651 TYR A N 1
ATOM 5271 C CA . TYR A 1 651 ? 21.032 -3.961 -3.856 1.00 95.81 651 TYR A CA 1
ATOM 5272 C C . TYR A 1 651 ? 22.367 -4.714 -3.752 1.00 95.81 651 TYR A C 1
ATOM 5274 O O . TYR A 1 651 ? 23.100 -4.509 -2.788 1.00 95.81 651 TYR A O 1
ATOM 5282 N N . GLY A 1 652 ? 22.694 -5.591 -4.705 1.00 95.62 652 GLY A N 1
ATOM 5283 C CA . GLY A 1 652 ? 23.743 -6.599 -4.537 1.00 95.62 652 GLY A CA 1
ATOM 5284 C C . GLY A 1 652 ? 23.208 -7.798 -3.753 1.00 95.62 652 GLY A C 1
ATOM 5285 O O . GLY A 1 652 ? 22.036 -8.144 -3.872 1.00 95.62 652 GLY A O 1
ATOM 5286 N N . GLY A 1 653 ? 24.037 -8.451 -2.945 1.00 96.44 653 GLY A N 1
ATOM 5287 C CA . GLY A 1 653 ? 23.624 -9.627 -2.184 1.00 96.44 653 GLY A CA 1
ATOM 5288 C C . GLY A 1 653 ? 22.486 -9.348 -1.196 1.00 96.44 653 GLY A C 1
ATOM 5289 O O . GLY A 1 653 ? 22.446 -8.304 -0.547 1.00 96.44 653 GLY A O 1
ATOM 5290 N N . VAL A 1 654 ? 21.538 -10.273 -1.090 1.00 97.19 654 VAL A N 1
ATOM 5291 C CA . VAL A 1 654 ? 20.346 -10.191 -0.228 1.00 97.19 654 VAL A CA 1
ATOM 5292 C C . VAL A 1 654 ? 20.176 -11.510 0.540 1.00 97.19 654 VAL A C 1
ATOM 5294 O O . VAL A 1 654 ? 20.780 -12.503 0.148 1.00 97.19 654 VAL A O 1
ATOM 5297 N N . PRO A 1 655 ? 19.405 -11.567 1.638 1.00 97.00 655 PRO A N 1
ATOM 5298 C CA . PRO A 1 655 ? 19.118 -12.835 2.319 1.00 97.00 655 PRO A CA 1
ATOM 5299 C C . PRO A 1 655 ? 18.456 -13.898 1.414 1.00 97.00 655 PRO A C 1
ATOM 5301 O O . PRO A 1 655 ? 17.351 -13.721 0.903 1.00 97.00 655 PRO A O 1
ATOM 5304 N N . MET A 1 656 ? 19.097 -15.051 1.239 1.00 95.94 656 MET A N 1
ATOM 5305 C CA . MET A 1 656 ? 18.578 -16.136 0.398 1.00 95.94 656 MET A CA 1
ATOM 5306 C C . MET A 1 656 ? 17.753 -17.135 1.224 1.00 95.94 656 MET A C 1
ATOM 5308 O O . MET A 1 656 ? 18.257 -18.131 1.737 1.00 95.94 656 MET A O 1
ATOM 5312 N N . ILE A 1 657 ? 16.456 -16.856 1.360 1.00 95.94 657 ILE A N 1
ATOM 5313 C CA . ILE A 1 657 ? 15.467 -17.716 2.030 1.00 95.94 657 ILE A CA 1
ATOM 5314 C C . ILE A 1 657 ? 14.904 -18.755 1.049 1.00 95.94 657 ILE A C 1
ATOM 5316 O O . ILE A 1 657 ? 13.999 -18.467 0.269 1.00 95.94 657 ILE A O 1
ATOM 5320 N N . MET A 1 658 ? 15.418 -19.985 1.097 1.00 94.00 658 MET A N 1
ATOM 5321 C CA . MET A 1 658 ? 15.094 -21.027 0.104 1.00 94.00 658 MET A CA 1
ATOM 5322 C C . MET A 1 658 ? 13.930 -21.949 0.496 1.00 94.00 658 MET A C 1
ATOM 5324 O O . MET A 1 658 ? 13.425 -22.689 -0.347 1.00 94.00 658 MET A O 1
ATOM 5328 N N . GLU A 1 659 ? 13.486 -21.892 1.752 1.00 92.44 659 GLU A N 1
ATOM 5329 C CA . GLU A 1 659 ? 12.386 -22.690 2.302 1.00 92.44 659 GLU A CA 1
ATOM 5330 C C . GLU A 1 659 ? 11.475 -21.797 3.171 1.00 92.44 659 GLU A C 1
ATOM 5332 O O . GLU A 1 659 ? 11.921 -20.749 3.651 1.00 92.44 659 GLU A O 1
ATOM 5337 N N . PRO A 1 660 ? 10.190 -22.144 3.373 1.00 89.69 660 PRO A N 1
ATOM 5338 C CA . PRO A 1 660 ? 9.302 -21.367 4.235 1.00 89.69 660 PRO A CA 1
ATOM 5339 C C . PRO A 1 660 ? 9.744 -21.460 5.698 1.00 89.69 660 PRO A C 1
ATOM 5341 O O . PRO A 1 660 ? 9.767 -22.550 6.262 1.00 89.69 660 PRO A O 1
ATOM 5344 N N . GLN A 1 661 ? 10.035 -20.320 6.323 1.00 89.69 661 GLN A N 1
ATOM 5345 C CA . GLN A 1 661 ? 10.402 -20.270 7.741 1.00 89.69 661 GLN A CA 1
ATOM 5346 C C . GLN A 1 661 ? 9.163 -20.382 8.646 1.00 89.69 661 GLN A C 1
ATOM 5348 O O . GLN A 1 661 ? 8.115 -19.785 8.353 1.00 89.69 661 GLN A O 1
ATOM 5353 N N . ALA A 1 662 ? 9.290 -21.112 9.751 1.00 85.75 662 ALA A N 1
ATOM 5354 C CA . ALA A 1 662 ? 8.369 -21.134 10.882 1.00 85.75 662 ALA A CA 1
ATOM 5355 C C . ALA A 1 662 ? 8.737 -20.049 11.910 1.00 85.75 662 ALA A C 1
ATOM 5357 O O . ALA A 1 662 ? 9.868 -19.578 11.954 1.00 85.75 662 ALA A O 1
ATOM 5358 N N . LEU A 1 663 ? 7.796 -19.671 12.783 1.00 82.06 663 LEU A N 1
ATOM 5359 C CA . LEU A 1 663 ? 8.044 -18.671 13.840 1.00 82.06 663 LEU A CA 1
ATOM 5360 C C . LEU A 1 663 ? 9.085 -19.112 14.880 1.00 82.06 663 LEU A C 1
ATOM 5362 O O . LEU A 1 663 ? 9.587 -18.288 15.633 1.00 82.06 663 LEU A O 1
ATOM 5366 N N . THR A 1 664 ? 9.386 -20.408 14.934 1.00 83.56 664 THR A N 1
ATOM 5367 C CA . THR A 1 664 ? 10.402 -20.997 15.814 1.00 83.56 664 THR A CA 1
ATOM 5368 C C . THR A 1 664 ? 11.813 -20.975 15.222 1.00 83.56 664 THR A C 1
ATOM 5370 O O . THR A 1 664 ? 12.747 -21.381 15.910 1.00 83.56 664 THR A O 1
ATOM 5373 N N . ASP A 1 665 ? 11.974 -20.560 13.963 1.00 86.81 665 ASP A N 1
ATOM 5374 C CA . ASP A 1 665 ? 13.270 -20.534 13.278 1.00 86.81 665 ASP A CA 1
ATOM 5375 C C . ASP A 1 665 ? 14.076 -19.266 13.631 1.00 86.81 665 ASP A C 1
ATOM 5377 O O . ASP A 1 665 ? 13.532 -18.291 14.150 1.00 86.81 665 ASP A O 1
ATOM 5381 N N . ASP A 1 666 ? 15.377 -19.238 13.310 1.00 88.06 666 ASP A N 1
ATOM 5382 C CA . ASP A 1 666 ? 16.156 -17.987 13.331 1.00 88.06 666 ASP A CA 1
ATOM 5383 C C . ASP A 1 666 ? 15.748 -17.116 12.132 1.00 88.06 666 ASP A C 1
ATOM 5385 O O . ASP A 1 666 ? 16.163 -17.346 10.992 1.00 88.06 666 ASP A O 1
ATOM 5389 N N . LEU A 1 667 ? 14.881 -16.135 12.392 1.00 90.88 667 LEU A N 1
ATOM 5390 C CA . LEU A 1 667 ? 14.307 -15.262 11.364 1.00 90.88 667 LEU A CA 1
ATOM 5391 C C . LEU A 1 667 ? 15.248 -14.125 10.938 1.00 90.88 667 LEU A C 1
ATOM 5393 O O . LEU A 1 667 ? 15.080 -13.564 9.853 1.00 90.88 667 LEU A O 1
ATOM 5397 N N . TYR A 1 668 ? 16.245 -13.789 11.760 1.00 91.62 668 TYR A N 1
ATOM 5398 C CA . TYR A 1 668 ? 17.155 -12.664 11.543 1.00 91.62 668 TYR A CA 1
ATOM 5399 C C . TYR A 1 668 ? 18.328 -13.102 10.666 1.00 91.62 668 TYR A C 1
ATOM 5401 O O . TYR A 1 668 ? 19.428 -13.374 11.148 1.00 91.62 668 TYR A O 1
ATOM 5409 N N . VAL A 1 669 ? 18.078 -13.230 9.364 1.00 93.12 669 VAL A N 1
ATOM 5410 C CA . VAL A 1 669 ? 19.059 -13.740 8.395 1.00 93.12 669 VAL A CA 1
ATOM 5411 C C . VAL A 1 669 ? 19.926 -12.598 7.854 1.00 93.12 669 VAL A C 1
ATOM 5413 O O . VAL A 1 669 ? 19.417 -11.533 7.500 1.00 93.12 669 VAL A O 1
ATOM 5416 N N . THR A 1 670 ? 21.243 -12.815 7.792 1.00 94.88 670 THR A N 1
ATOM 5417 C CA . THR A 1 670 ? 22.214 -11.877 7.203 1.00 94.88 670 THR A CA 1
ATOM 5418 C C . THR A 1 670 ? 22.092 -11.826 5.681 1.00 94.88 670 THR A C 1
ATOM 5420 O O . THR A 1 670 ? 21.588 -12.752 5.047 1.00 94.88 670 THR A O 1
ATOM 5423 N N . ARG A 1 671 ? 22.627 -10.770 5.060 1.00 95.56 671 ARG A N 1
ATOM 5424 C CA . ARG A 1 671 ? 22.789 -10.730 3.599 1.00 95.56 671 ARG A CA 1
ATOM 5425 C C . ARG A 1 671 ? 23.750 -11.837 3.152 1.00 95.56 671 ARG A C 1
ATOM 5427 O O . ARG A 1 671 ? 24.821 -11.983 3.738 1.00 95.56 671 ARG A O 1
ATOM 5434 N N . ASN A 1 672 ? 23.389 -12.582 2.110 1.00 97.31 672 ASN A N 1
ATOM 5435 C CA . ASN A 1 672 ? 24.347 -13.411 1.381 1.00 97.31 672 ASN A CA 1
ATOM 5436 C C . ASN A 1 672 ? 25.264 -12.528 0.536 1.00 97.31 672 ASN A C 1
ATOM 5438 O O . ASN A 1 672 ? 24.904 -11.397 0.199 1.00 97.31 672 ASN A O 1
ATOM 5442 N N . LYS A 1 673 ? 26.423 -13.061 0.139 1.00 97.50 673 LYS A N 1
ATOM 5443 C CA . LYS A 1 673 ? 27.261 -12.402 -0.873 1.00 97.50 673 LYS A CA 1
ATOM 5444 C C . LYS A 1 673 ? 26.506 -12.297 -2.195 1.00 97.50 673 LYS A C 1
ATOM 5446 O O . LYS A 1 673 ? 25.659 -13.138 -2.508 1.00 97.50 673 LYS A O 1
ATOM 5451 N N . THR A 1 674 ? 26.819 -11.288 -2.998 1.00 96.88 674 THR A N 1
ATOM 5452 C CA . THR A 1 674 ? 26.245 -11.145 -4.338 1.00 96.88 674 THR A CA 1
ATOM 5453 C C . THR A 1 674 ? 26.553 -12.377 -5.187 1.00 96.88 674 THR A C 1
ATOM 5455 O O . THR A 1 674 ? 25.659 -12.899 -5.851 1.00 96.88 674 THR A O 1
ATOM 5458 N N . SER A 1 675 ? 27.782 -12.896 -5.119 1.00 96.44 675 SER A N 1
ATOM 5459 C CA . SER A 1 675 ? 28.178 -14.145 -5.787 1.00 96.44 675 SER A CA 1
ATOM 5460 C C . SER A 1 675 ? 27.330 -15.357 -5.373 1.00 96.44 675 SER A C 1
ATOM 5462 O O . SER A 1 675 ? 26.866 -16.107 -6.231 1.00 96.44 675 SER A O 1
ATOM 5464 N N . GLU A 1 676 ? 27.063 -15.527 -4.077 1.00 97.88 676 GLU A N 1
ATOM 5465 C CA . GLU A 1 676 ? 26.198 -16.595 -3.555 1.00 97.88 676 GLU A CA 1
ATOM 5466 C C . GLU A 1 676 ? 24.757 -16.463 -4.061 1.00 97.88 676 GLU A C 1
ATOM 5468 O O . GLU A 1 676 ? 24.160 -17.451 -4.489 1.00 97.88 676 GLU A O 1
ATOM 5473 N N . CYS A 1 677 ? 24.216 -15.240 -4.070 1.00 98.25 677 CYS A N 1
ATOM 5474 C CA . CYS A 1 677 ? 22.873 -14.978 -4.584 1.00 98.25 677 CYS A CA 1
ATOM 5475 C C . CYS A 1 677 ? 22.766 -15.353 -6.064 1.00 98.25 677 CYS A C 1
ATOM 5477 O O . CYS A 1 677 ? 21.835 -16.049 -6.461 1.00 98.25 677 CYS A O 1
ATOM 5479 N N . ILE A 1 678 ? 23.733 -14.918 -6.881 1.00 98.06 678 ILE A N 1
ATOM 5480 C CA . ILE A 1 678 ? 23.768 -15.235 -8.312 1.00 98.06 678 ILE A CA 1
ATOM 5481 C C . ILE A 1 678 ? 23.856 -16.748 -8.524 1.00 98.06 678 ILE A C 1
ATOM 5483 O O . ILE A 1 678 ? 23.097 -17.278 -9.330 1.00 98.06 678 ILE A O 1
ATOM 5487 N N . ASN A 1 679 ? 24.698 -17.461 -7.773 1.00 97.75 679 ASN A N 1
ATOM 5488 C CA . ASN A 1 679 ? 24.818 -18.916 -7.894 1.00 97.75 679 ASN A CA 1
ATOM 5489 C C . ASN A 1 679 ? 23.495 -19.642 -7.609 1.00 97.75 679 ASN A C 1
ATOM 5491 O O . ASN A 1 679 ? 23.113 -20.529 -8.369 1.00 97.75 679 ASN A O 1
ATOM 5495 N N . LEU A 1 680 ? 22.768 -19.240 -6.565 1.00 97.62 680 LEU A N 1
ATOM 5496 C CA . LEU A 1 680 ? 21.471 -19.834 -6.222 1.00 97.62 680 LEU A CA 1
ATOM 5497 C C . LEU A 1 680 ? 20.383 -19.506 -7.256 1.00 97.62 680 LEU A C 1
ATOM 5499 O O . LEU A 1 680 ? 19.598 -20.376 -7.621 1.00 97.62 680 LEU A O 1
ATOM 5503 N N . ILE A 1 681 ? 20.367 -18.277 -7.782 1.00 98.56 681 ILE A N 1
ATOM 5504 C CA . ILE A 1 681 ? 19.468 -17.887 -8.880 1.00 98.56 681 ILE A CA 1
ATOM 5505 C C . ILE A 1 681 ? 19.741 -18.741 -10.128 1.00 98.56 681 ILE A C 1
ATOM 5507 O O . ILE A 1 681 ? 18.809 -19.211 -10.779 1.00 98.56 681 ILE A O 1
ATOM 5511 N N . ILE A 1 682 ? 21.016 -18.945 -10.472 1.00 98.44 682 ILE A N 1
ATOM 5512 C CA . ILE A 1 682 ? 21.426 -19.777 -11.609 1.00 98.44 682 ILE A CA 1
ATOM 5513 C C . ILE A 1 682 ? 21.027 -21.238 -11.385 1.00 98.44 682 ILE A C 1
ATOM 5515 O O . ILE A 1 682 ? 20.541 -21.868 -12.322 1.00 98.44 682 ILE A O 1
ATOM 5519 N N . GLN A 1 683 ? 21.178 -21.754 -10.162 1.00 98.31 683 GLN A N 1
ATOM 5520 C CA . GLN A 1 683 ? 20.774 -23.112 -9.806 1.00 98.31 683 GLN A CA 1
ATOM 5521 C C . GLN A 1 683 ? 19.268 -23.331 -10.014 1.00 98.31 683 GLN A C 1
ATOM 5523 O O . GLN A 1 683 ? 18.888 -24.302 -10.665 1.00 98.31 683 GLN A O 1
ATOM 5528 N N . ASP A 1 684 ? 18.417 -22.417 -9.534 1.00 98.44 684 ASP A N 1
ATOM 5529 C CA . ASP A 1 684 ? 16.965 -22.493 -9.750 1.00 98.44 684 ASP A CA 1
ATOM 5530 C C . ASP A 1 684 ? 16.624 -22.571 -11.250 1.00 98.44 684 ASP A C 1
ATOM 5532 O O . ASP A 1 684 ? 15.781 -23.368 -11.667 1.00 98.44 684 ASP A O 1
ATOM 5536 N N . LEU A 1 685 ? 17.308 -21.776 -12.082 1.00 98.69 685 LEU A N 1
ATOM 5537 C CA . LEU A 1 685 ? 17.110 -21.789 -13.534 1.00 98.69 685 LEU A CA 1
ATOM 5538 C C . LEU A 1 685 ? 17.620 -23.081 -14.180 1.00 98.69 685 LEU A C 1
ATOM 5540 O O . LEU A 1 685 ? 16.941 -23.617 -15.051 1.00 98.69 685 LEU A O 1
ATOM 5544 N N . ASP A 1 686 ? 18.772 -23.606 -13.760 1.00 98.50 686 ASP A N 1
ATOM 5545 C CA . ASP A 1 686 ? 19.311 -24.871 -14.274 1.00 98.50 686 ASP A CA 1
ATOM 5546 C C . ASP A 1 686 ? 18.409 -26.062 -13.958 1.00 98.50 686 ASP A C 1
ATOM 5548 O O . ASP A 1 686 ? 18.225 -26.940 -14.804 1.00 98.50 686 ASP A O 1
ATOM 5552 N N . GLU A 1 687 ? 17.814 -26.080 -12.768 1.00 97.50 687 GLU A N 1
ATOM 5553 C CA . GLU A 1 687 ? 16.820 -27.080 -12.392 1.00 97.50 687 GLU A CA 1
ATOM 5554 C C . GLU A 1 687 ? 15.529 -26.909 -13.204 1.00 97.50 687 GLU A C 1
ATOM 5556 O O . GLU A 1 687 ? 15.010 -27.887 -13.740 1.00 97.50 687 GLU A O 1
ATOM 5561 N N . ALA A 1 688 ? 15.038 -25.678 -13.380 1.00 98.00 688 ALA A N 1
ATOM 5562 C CA . ALA A 1 688 ? 13.844 -25.421 -14.183 1.00 98.00 688 ALA A CA 1
ATOM 5563 C C . ALA A 1 688 ? 14.009 -25.824 -15.659 1.00 98.00 688 ALA A C 1
ATOM 5565 O O . ALA A 1 688 ? 13.087 -26.362 -16.273 1.00 98.00 688 ALA A O 1
ATOM 5566 N N . ILE A 1 689 ? 15.189 -25.589 -16.243 1.00 98.19 689 ILE A N 1
ATOM 5567 C CA . ILE A 1 689 ? 15.489 -25.924 -17.642 1.00 98.19 689 ILE A CA 1
ATOM 5568 C C . ILE A 1 689 ? 15.317 -27.421 -17.913 1.00 98.19 689 ILE A C 1
ATOM 5570 O O . ILE A 1 689 ? 15.003 -27.784 -19.041 1.00 98.19 689 ILE A O 1
ATOM 5574 N N . GLN A 1 690 ? 15.491 -28.308 -16.935 1.00 95.88 690 GLN A N 1
ATOM 5575 C CA . GLN A 1 690 ? 15.364 -29.751 -17.171 1.00 95.88 690 GLN A CA 1
ATOM 5576 C C . GLN A 1 690 ? 13.923 -30.142 -17.531 1.00 95.88 690 GLN A C 1
ATOM 5578 O O . GLN A 1 690 ? 13.713 -30.882 -18.496 1.00 95.88 690 GLN A O 1
ATOM 5583 N N . ASP A 1 691 ? 12.952 -29.544 -16.842 1.00 94.75 691 ASP A N 1
ATOM 5584 C CA . ASP A 1 691 ? 11.553 -29.978 -16.854 1.00 94.75 691 ASP A CA 1
ATOM 5585 C C . ASP A 1 691 ? 10.630 -29.088 -17.708 1.00 94.75 691 ASP A C 1
ATOM 5587 O O . ASP A 1 691 ? 9.521 -29.496 -18.053 1.00 94.75 691 ASP A O 1
ATOM 5591 N N . LEU A 1 692 ? 11.058 -27.876 -18.090 1.00 96.31 692 LEU A N 1
ATOM 5592 C CA . LEU A 1 692 ? 10.230 -26.989 -18.918 1.00 96.31 692 LEU A CA 1
ATOM 5593 C C . LEU A 1 692 ? 10.170 -27.431 -20.397 1.00 96.31 692 LEU A C 1
ATOM 5595 O O . LEU A 1 692 ? 11.191 -27.838 -20.977 1.00 96.31 692 LEU A O 1
ATOM 5599 N N . PRO A 1 693 ? 9.011 -27.281 -21.067 1.00 95.19 693 PRO A N 1
ATOM 5600 C CA . PRO A 1 693 ? 8.902 -27.478 -22.508 1.00 95.19 693 PRO A CA 1
ATOM 5601 C C . PRO A 1 693 ? 9.514 -26.298 -23.275 1.00 95.19 693 PRO A C 1
ATOM 5603 O O . PRO A 1 693 ? 9.646 -25.191 -22.752 1.00 95.19 693 PRO A O 1
ATOM 5606 N N . TRP A 1 694 ? 9.884 -26.518 -24.540 1.00 94.50 694 TRP A N 1
ATOM 5607 C CA . TRP A 1 694 ? 10.390 -25.445 -25.408 1.00 94.50 694 TRP A CA 1
ATOM 5608 C C . TRP A 1 694 ? 9.323 -24.423 -25.772 1.00 94.50 694 TRP A C 1
ATOM 5610 O O . TRP A 1 694 ? 9.645 -23.246 -25.837 1.00 94.50 694 TRP A O 1
ATOM 5620 N N . LYS A 1 695 ? 8.082 -24.865 -25.990 1.00 90.88 695 LYS A N 1
ATOM 5621 C CA . LYS A 1 695 ? 6.934 -24.025 -26.334 1.00 90.88 695 LYS A CA 1
ATOM 5622 C C . LYS A 1 695 ? 5.689 -24.539 -25.622 1.00 90.88 695 LYS A C 1
ATOM 5624 O O . LYS A 1 695 ? 5.568 -25.741 -25.390 1.00 90.88 695 LYS A O 1
ATOM 5629 N N . TRP A 1 696 ? 4.789 -23.618 -25.315 1.00 89.25 696 TRP A N 1
ATOM 5630 C CA . TRP A 1 696 ? 3.425 -23.901 -24.881 1.00 89.25 696 TRP A CA 1
ATOM 5631 C C . TRP A 1 696 ? 2.468 -23.669 -26.054 1.00 89.25 696 TRP A C 1
ATOM 5633 O O . TRP A 1 696 ? 2.834 -22.970 -26.997 1.00 89.25 696 TRP A O 1
ATOM 5643 N N . THR A 1 697 ? 1.284 -24.280 -26.024 1.00 84.94 697 THR A N 1
ATOM 5644 C CA . THR A 1 697 ? 0.280 -24.178 -27.097 1.00 84.94 697 THR A CA 1
ATOM 5645 C C . THR A 1 697 ? -1.114 -24.008 -26.512 1.00 84.94 697 THR A C 1
ATOM 5647 O O . THR A 1 697 ? -1.399 -24.590 -25.465 1.00 84.94 697 THR A O 1
ATOM 5650 N N . GLY A 1 698 ? -2.001 -23.310 -27.222 1.00 83.38 698 GLY A N 1
ATOM 5651 C CA . GLY A 1 698 ? -3.385 -23.114 -26.780 1.00 83.38 698 GLY A CA 1
ATOM 5652 C C . GLY A 1 698 ? -3.456 -22.232 -25.533 1.00 83.38 698 GLY A C 1
ATOM 5653 O O . GLY A 1 698 ? -2.693 -21.279 -25.415 1.00 83.38 698 GLY A O 1
ATOM 5654 N N . ASP A 1 699 ? -4.322 -22.580 -24.581 1.00 76.19 699 ASP A N 1
ATOM 5655 C CA . ASP A 1 699 ? -4.552 -21.788 -23.358 1.00 76.19 699 ASP A CA 1
ATOM 5656 C C . ASP A 1 699 ? -3.323 -21.697 -22.431 1.00 76.19 699 ASP A C 1
ATOM 5658 O O . ASP A 1 699 ? -3.329 -20.946 -21.462 1.00 76.19 699 ASP A O 1
ATOM 5662 N N . ASP A 1 700 ? -2.259 -22.451 -22.712 1.00 81.88 700 ASP A N 1
ATOM 5663 C CA . ASP A 1 700 ? -1.023 -22.453 -21.933 1.00 81.88 700 ASP A CA 1
ATOM 5664 C C . ASP A 1 700 ? 0.035 -21.468 -22.474 1.00 81.88 700 ASP A C 1
ATOM 5666 O O . ASP A 1 700 ? 1.109 -21.321 -21.879 1.00 81.88 700 ASP A O 1
ATOM 5670 N N . GLU A 1 701 ? -0.226 -20.805 -23.606 1.00 83.31 701 GLU A N 1
ATOM 5671 C CA . GLU A 1 701 ? 0.692 -19.826 -24.194 1.00 83.31 701 GLU A CA 1
ATOM 5672 C C . GLU A 1 701 ? 1.000 -18.663 -23.231 1.00 83.31 701 GLU A C 1
ATOM 5674 O O . GLU A 1 701 ? 0.155 -18.174 -22.484 1.00 83.31 701 GLU A O 1
ATOM 5679 N N . GLY A 1 702 ? 2.270 -18.242 -23.206 1.00 78.25 702 GLY A N 1
ATOM 5680 C CA . GLY A 1 702 ? 2.775 -17.211 -22.290 1.00 78.25 702 GLY A CA 1
ATOM 5681 C C . GLY A 1 702 ? 3.295 -17.728 -20.939 1.00 78.25 702 GLY A C 1
ATOM 5682 O O . GLY A 1 702 ? 3.936 -16.968 -20.213 1.00 78.25 702 GLY A O 1
ATOM 5683 N N . ARG A 1 703 ? 3.106 -19.014 -20.601 1.00 88.44 703 ARG A N 1
ATOM 5684 C CA . ARG A 1 703 ? 3.781 -19.644 -19.447 1.00 88.44 703 ARG A CA 1
ATOM 5685 C C . ARG A 1 703 ? 5.305 -19.662 -19.623 1.00 88.44 703 ARG A C 1
ATOM 5687 O O . ARG A 1 703 ? 5.825 -19.674 -20.740 1.00 88.44 703 ARG A O 1
ATOM 5694 N N . PHE A 1 704 ? 6.038 -19.752 -18.509 1.00 93.31 704 PHE A N 1
ATOM 5695 C CA . PHE A 1 704 ? 7.496 -19.896 -18.544 1.00 93.31 704 PHE A CA 1
ATOM 5696 C C . PHE A 1 704 ? 7.896 -21.151 -19.315 1.00 93.31 704 PHE A C 1
ATOM 5698 O O . PHE A 1 704 ? 7.444 -22.252 -19.009 1.00 93.31 704 PHE A O 1
ATOM 5705 N N . SER A 1 705 ? 8.752 -20.984 -20.316 1.00 95.19 705 SER A N 1
ATOM 5706 C CA . SER A 1 705 ? 9.283 -22.063 -21.144 1.00 95.19 705 SER A CA 1
ATOM 5707 C C . SER A 1 705 ? 10.763 -22.303 -20.847 1.00 95.19 705 SER A C 1
ATOM 5709 O O . SER A 1 705 ? 11.439 -21.507 -20.187 1.00 95.19 705 SER A O 1
ATOM 5711 N N . LYS A 1 706 ? 11.306 -23.385 -21.400 1.00 97.81 706 LYS A N 1
ATOM 5712 C CA . LYS A 1 706 ? 12.745 -23.662 -21.417 1.00 97.81 706 LYS A CA 1
ATOM 5713 C C . LYS A 1 706 ? 13.516 -22.517 -22.070 1.00 97.81 706 LYS A C 1
ATOM 5715 O O . LYS A 1 706 ? 14.553 -22.117 -21.549 1.00 97.81 706 LYS A O 1
ATOM 5720 N N . ALA A 1 707 ? 12.978 -21.932 -23.143 1.00 97.69 707 ALA A N 1
ATOM 5721 C CA . ALA A 1 707 ? 13.575 -20.766 -23.783 1.00 97.69 707 ALA A CA 1
ATOM 5722 C C . ALA A 1 707 ? 13.573 -19.542 -22.848 1.00 97.69 707 ALA A C 1
ATOM 5724 O O . ALA A 1 707 ? 14.575 -18.833 -22.778 1.00 97.69 707 ALA A O 1
ATOM 5725 N N . THR A 1 708 ? 12.509 -19.348 -22.057 1.00 97.19 708 THR A N 1
ATOM 5726 C CA . THR A 1 708 ? 12.446 -18.293 -21.035 1.00 97.19 708 THR A CA 1
ATOM 5727 C C . THR A 1 708 ? 13.554 -18.443 -19.995 1.00 97.19 708 THR A C 1
ATOM 5729 O O . THR A 1 708 ? 14.298 -17.496 -19.746 1.00 97.19 708 THR A O 1
ATOM 5732 N N . ALA A 1 709 ? 13.686 -19.633 -19.400 1.00 98.50 709 ALA A N 1
ATOM 5733 C CA . ALA A 1 709 ? 14.681 -19.894 -18.362 1.00 98.50 709 ALA A CA 1
ATOM 5734 C C . ALA A 1 709 ? 16.113 -19.747 -18.904 1.00 98.50 709 ALA A C 1
ATOM 5736 O O . ALA A 1 709 ? 16.959 -19.121 -18.262 1.00 98.50 709 ALA A O 1
ATOM 5737 N N . ILE A 1 710 ? 16.361 -20.244 -20.124 1.00 98.69 710 ILE A N 1
ATOM 5738 C CA . ILE A 1 710 ? 17.657 -20.125 -20.797 1.00 98.69 710 ILE A CA 1
ATOM 5739 C C . ILE A 1 710 ? 18.015 -18.658 -21.051 1.00 98.69 710 ILE A C 1
ATOM 5741 O O . ILE A 1 710 ? 19.127 -18.239 -20.721 1.00 98.69 710 ILE A O 1
ATOM 5745 N N . ALA A 1 711 ? 17.083 -17.876 -21.599 1.00 98.62 711 ALA A N 1
ATOM 5746 C CA . ALA A 1 711 ? 17.300 -16.471 -21.923 1.00 98.62 711 ALA A CA 1
ATOM 5747 C C . ALA A 1 711 ? 17.478 -15.607 -20.665 1.00 98.62 711 ALA A C 1
ATOM 5749 O O . ALA A 1 711 ? 18.386 -14.774 -20.608 1.00 98.62 711 ALA A O 1
ATOM 5750 N N . LEU A 1 712 ? 16.675 -15.851 -19.622 1.00 98.56 712 LEU A N 1
ATOM 5751 C CA . LEU A 1 712 ? 16.801 -15.166 -18.337 1.00 98.56 712 LEU A CA 1
ATOM 5752 C C . LEU A 1 712 ? 18.158 -15.456 -17.682 1.00 98.56 712 LEU A C 1
ATOM 5754 O O . LEU A 1 712 ? 18.832 -14.526 -17.240 1.00 98.56 712 LEU A O 1
ATOM 5758 N N . LYS A 1 713 ? 18.610 -16.717 -17.691 1.00 98.75 713 LYS A N 1
ATOM 5759 C CA . LYS A 1 713 ? 19.954 -17.084 -17.223 1.00 98.75 713 LYS A CA 1
ATOM 5760 C C . LYS A 1 713 ? 21.047 -16.357 -18.016 1.00 98.75 713 LYS A C 1
ATOM 5762 O O . LYS A 1 713 ? 21.992 -15.846 -17.417 1.00 98.75 713 LYS A O 1
ATOM 5767 N N . GLY A 1 714 ? 20.896 -16.240 -19.337 1.00 98.69 714 GLY A N 1
ATOM 5768 C CA . GLY A 1 714 ? 21.833 -15.512 -20.201 1.00 98.69 714 GLY A CA 1
ATOM 5769 C C . GLY A 1 714 ? 21.951 -14.031 -19.838 1.00 98.69 714 GLY A C 1
ATOM 5770 O O . GLY A 1 714 ? 23.065 -13.522 -19.686 1.00 98.69 714 GLY A O 1
ATOM 5771 N N . ARG A 1 715 ? 20.812 -13.366 -19.594 1.00 98.56 715 ARG A N 1
ATOM 5772 C CA . ARG A 1 715 ? 20.757 -11.985 -19.090 1.00 98.56 715 ARG A CA 1
ATOM 5773 C C . ARG A 1 715 ? 21.443 -11.852 -17.729 1.00 98.56 715 ARG A C 1
ATOM 5775 O O . ARG A 1 715 ? 22.232 -10.934 -17.534 1.00 98.56 715 ARG A O 1
ATOM 5782 N N . ILE A 1 716 ? 21.162 -12.749 -16.786 1.00 98.69 716 ILE A N 1
ATOM 5783 C CA . ILE A 1 716 ? 21.738 -12.687 -15.432 1.00 98.69 716 ILE A CA 1
ATOM 5784 C C . ILE A 1 716 ? 23.263 -12.827 -15.484 1.00 98.69 716 ILE A C 1
ATOM 5786 O O . ILE A 1 716 ? 23.968 -12.051 -14.841 1.00 98.69 716 ILE A O 1
ATOM 5790 N N . LEU A 1 717 ? 23.778 -13.757 -16.296 1.00 98.62 717 LEU A N 1
ATOM 5791 C CA . LEU A 1 717 ? 25.218 -13.928 -16.497 1.00 98.62 717 LEU A CA 1
ATOM 5792 C C . LEU A 1 717 ? 25.857 -12.709 -17.173 1.00 98.62 717 LEU A C 1
ATOM 5794 O O . LEU A 1 717 ? 26.928 -12.285 -16.744 1.00 98.62 717 LEU A O 1
ATOM 5798 N N . LEU A 1 718 ? 25.190 -12.103 -18.163 1.00 98.56 718 LEU A N 1
ATOM 5799 C CA . LEU A 1 718 ? 25.642 -10.843 -18.762 1.00 98.56 718 LEU A CA 1
ATOM 5800 C C . LEU A 1 718 ? 25.754 -9.738 -17.703 1.00 98.56 718 LEU A C 1
ATOM 5802 O O . LEU A 1 718 ? 26.777 -9.061 -17.627 1.00 98.56 718 LEU A O 1
ATOM 5806 N N . TYR A 1 719 ? 24.730 -9.558 -16.864 1.00 98.19 719 TYR A N 1
ATOM 5807 C CA . TYR A 1 719 ? 24.748 -8.542 -15.807 1.00 98.19 719 TYR A CA 1
ATOM 5808 C C . TYR A 1 719 ? 25.869 -8.817 -14.807 1.00 98.19 719 TYR A C 1
ATOM 5810 O O . TYR A 1 719 ? 26.611 -7.903 -14.464 1.00 98.19 719 TYR A O 1
ATOM 5818 N N . TYR A 1 720 ? 26.039 -10.070 -14.380 1.00 97.81 720 TYR A N 1
ATOM 5819 C CA . TYR A 1 720 ? 27.079 -10.445 -13.423 1.00 97.81 720 TYR A CA 1
ATOM 5820 C C . TYR A 1 720 ? 28.508 -10.268 -13.972 1.00 97.81 720 TYR A C 1
ATOM 5822 O O . TYR A 1 720 ? 29.436 -9.978 -13.210 1.00 97.81 720 TYR A O 1
ATOM 5830 N N . ALA A 1 721 ? 28.683 -10.403 -15.290 1.00 98.06 721 ALA A N 1
ATOM 5831 C CA . ALA A 1 721 ? 29.931 -10.106 -15.991 1.00 98.06 721 ALA A CA 1
ATOM 5832 C C . ALA A 1 721 ? 30.150 -8.604 -16.250 1.00 98.06 721 ALA A C 1
ATOM 5834 O O . ALA A 1 721 ? 31.297 -8.184 -16.396 1.00 98.06 721 ALA A O 1
ATOM 5835 N N . SER A 1 722 ? 29.079 -7.802 -16.264 1.00 97.69 722 SER A N 1
ATOM 5836 C CA . SER A 1 722 ? 29.117 -6.365 -16.563 1.00 97.69 722 SER A CA 1
ATOM 5837 C C . SER A 1 722 ? 29.764 -5.536 -15.430 1.00 97.69 722 SER A C 1
ATOM 5839 O O . SER A 1 722 ? 29.697 -5.935 -14.263 1.00 97.69 722 SER A O 1
ATOM 5841 N N . PRO A 1 723 ? 30.328 -4.347 -15.732 1.00 96.06 723 PRO A N 1
ATOM 5842 C CA . PRO A 1 723 ? 31.039 -3.481 -14.779 1.00 96.06 723 PRO A CA 1
ATOM 5843 C C . PRO A 1 723 ? 30.340 -3.188 -13.443 1.00 96.06 723 PRO A C 1
ATOM 5845 O O . PRO A 1 723 ? 31.014 -3.011 -12.432 1.00 96.06 723 PRO A O 1
ATOM 5848 N N . GLN A 1 724 ? 29.004 -3.146 -13.401 1.00 95.44 724 GLN A N 1
ATOM 5849 C CA . GLN A 1 724 ? 28.249 -2.966 -12.156 1.00 95.44 724 GLN A CA 1
ATOM 5850 C C . GLN A 1 724 ? 28.583 -4.056 -11.131 1.00 95.44 724 GLN A C 1
ATOM 5852 O O . GLN A 1 724 ? 28.827 -3.740 -9.975 1.00 95.44 724 GLN A O 1
ATOM 5857 N N . PHE A 1 725 ? 28.623 -5.324 -11.543 1.00 96.50 725 PHE A N 1
ATOM 5858 C CA . PHE A 1 725 ? 28.951 -6.448 -10.661 1.00 96.50 725 PHE A CA 1
ATOM 5859 C C . PHE A 1 725 ? 30.417 -6.870 -10.745 1.00 96.50 725 PHE A C 1
ATOM 5861 O O . PHE A 1 725 ? 30.914 -7.545 -9.845 1.00 96.50 725 PHE A O 1
ATOM 5868 N N . ASN A 1 726 ? 31.105 -6.490 -11.820 1.00 95.56 726 ASN A N 1
ATOM 5869 C CA . ASN A 1 726 ? 32.469 -6.884 -12.146 1.00 95.56 726 ASN A CA 1
ATOM 5870 C C . ASN A 1 726 ? 33.386 -5.654 -12.319 1.00 95.56 726 ASN A C 1
ATOM 5872 O O . ASN A 1 726 ? 33.948 -5.468 -13.400 1.00 95.56 726 ASN A O 1
ATOM 5876 N N . PRO A 1 727 ? 33.553 -4.797 -11.291 1.00 91.12 727 PRO A N 1
ATOM 5877 C CA . PRO A 1 727 ? 34.331 -3.558 -11.415 1.00 91.12 727 PRO A CA 1
ATOM 5878 C C . PRO A 1 727 ? 35.817 -3.806 -11.728 1.00 91.12 727 PRO A C 1
ATOM 5880 O O . PRO A 1 727 ? 36.469 -2.970 -12.341 1.00 91.12 727 PRO A O 1
ATOM 5883 N N . GLU A 1 728 ? 36.345 -4.976 -11.358 1.00 90.56 728 GLU A N 1
ATOM 5884 C CA . GLU A 1 728 ? 37.716 -5.415 -11.665 1.00 90.56 728 GLU A CA 1
ATOM 5885 C C . GLU A 1 728 ? 37.860 -6.015 -13.079 1.00 90.56 728 GLU A C 1
ATOM 5887 O O . GLU A 1 728 ? 38.937 -6.478 -13.445 1.00 90.56 728 GLU A O 1
ATOM 5892 N N . ASN A 1 729 ? 36.774 -6.050 -13.861 1.00 91.25 729 ASN A N 1
ATOM 5893 C CA . ASN A 1 729 ? 36.702 -6.617 -15.207 1.00 91.25 729 ASN A CA 1
ATOM 5894 C C . ASN A 1 729 ? 37.320 -8.027 -15.330 1.00 91.25 729 ASN A C 1
ATOM 5896 O O . ASN A 1 729 ? 38.141 -8.309 -16.206 1.00 91.25 729 ASN A O 1
ATOM 5900 N N . LYS A 1 730 ? 36.935 -8.943 -14.431 1.00 93.56 730 LYS A N 1
ATOM 5901 C CA . LYS A 1 730 ? 37.423 -10.330 -14.422 1.00 93.56 730 LYS A CA 1
ATOM 5902 C C . LYS A 1 730 ? 37.035 -11.042 -15.717 1.00 93.56 730 LYS A C 1
ATOM 5904 O O . LYS A 1 730 ? 35.851 -11.295 -15.948 1.00 93.56 730 LYS A O 1
ATOM 5909 N N . ALA A 1 731 ? 38.036 -11.428 -16.511 1.00 94.44 731 ALA A N 1
ATOM 5910 C CA . ALA A 1 731 ? 37.849 -12.097 -17.801 1.00 94.44 731 ALA A CA 1
ATOM 5911 C C . ALA A 1 731 ? 37.058 -13.415 -17.697 1.00 94.44 731 ALA A C 1
ATOM 5913 O O . ALA A 1 731 ? 36.271 -13.734 -18.582 1.00 94.44 731 ALA A O 1
ATOM 5914 N N . GLU A 1 732 ? 37.204 -14.156 -16.594 1.00 96.62 732 GLU A N 1
ATOM 5915 C CA . GLU A 1 732 ? 36.482 -15.415 -16.352 1.00 96.62 732 GLU A CA 1
ATOM 5916 C C . GLU A 1 732 ? 34.953 -15.240 -16.356 1.00 96.62 732 GLU A C 1
ATOM 5918 O O . GLU A 1 732 ? 34.229 -16.099 -16.865 1.00 96.62 732 GLU A O 1
ATOM 5923 N N . ARG A 1 733 ? 34.443 -14.114 -15.832 1.00 96.19 733 ARG A N 1
ATOM 5924 C CA . ARG A 1 733 ? 32.997 -13.847 -15.819 1.00 96.19 733 ARG A CA 1
ATOM 5925 C C . ARG A 1 733 ? 32.472 -13.583 -17.227 1.00 96.19 733 ARG A C 1
ATOM 5927 O O . ARG A 1 733 ? 31.415 -14.102 -17.581 1.00 96.19 733 ARG A O 1
ATOM 5934 N N . TRP A 1 734 ? 33.230 -12.845 -18.039 1.00 97.94 734 TRP A N 1
ATOM 5935 C CA . TRP A 1 734 ? 32.906 -12.628 -19.449 1.00 97.94 734 TRP A CA 1
ATOM 5936 C C . TRP A 1 734 ? 32.984 -13.913 -20.266 1.00 97.94 734 TRP A C 1
ATOM 5938 O O . TRP A 1 734 ? 32.078 -14.169 -21.051 1.00 97.94 734 TRP A O 1
ATOM 5948 N N . GLU A 1 735 ? 33.992 -14.759 -20.039 1.00 98.25 735 GLU A N 1
ATOM 5949 C CA . GLU A 1 735 ? 34.094 -16.052 -20.723 1.00 98.25 735 GLU A CA 1
ATOM 5950 C C . GLU A 1 735 ? 32.933 -16.982 -20.338 1.00 98.25 735 GLU A C 1
ATOM 5952 O O . GLU A 1 735 ? 32.316 -17.590 -21.211 1.00 98.25 735 GLU A O 1
ATOM 5957 N N . THR A 1 736 ? 32.545 -17.021 -19.058 1.00 98.19 736 THR A N 1
ATOM 5958 C CA . THR A 1 736 ? 31.371 -17.783 -18.592 1.00 98.19 736 THR A CA 1
ATOM 5959 C C . THR A 1 736 ? 30.082 -17.288 -19.252 1.00 98.19 736 THR A C 1
ATOM 5961 O O . THR A 1 736 ? 29.294 -18.086 -19.770 1.00 98.19 736 THR A O 1
ATOM 5964 N N . ALA A 1 737 ? 29.866 -15.969 -19.267 1.00 98.50 737 ALA A N 1
ATOM 5965 C CA . ALA A 1 737 ? 28.698 -15.365 -19.896 1.00 98.50 737 ALA A CA 1
ATOM 5966 C C . ALA A 1 737 ? 28.689 -15.588 -21.416 1.00 98.50 737 ALA A C 1
ATOM 5968 O O . ALA A 1 737 ? 27.631 -15.878 -21.971 1.00 98.50 737 ALA A O 1
ATOM 5969 N N . TYR A 1 738 ? 29.848 -15.524 -22.074 1.00 98.75 738 TYR A N 1
ATOM 5970 C CA . TYR A 1 738 ? 30.015 -15.791 -23.501 1.00 98.75 738 TYR A CA 1
ATOM 5971 C C . TYR A 1 738 ? 29.659 -17.234 -23.857 1.00 98.75 738 TYR A C 1
ATOM 5973 O O . TYR A 1 738 ? 28.781 -17.452 -24.694 1.00 98.75 738 TYR A O 1
ATOM 5981 N N . VAL A 1 739 ? 30.293 -18.216 -23.202 1.00 98.62 739 VAL A N 1
ATOM 5982 C CA . VAL A 1 739 ? 30.065 -19.644 -23.478 1.00 98.62 739 VAL A CA 1
ATOM 5983 C C . VAL A 1 739 ? 28.584 -19.977 -23.327 1.00 98.62 739 VAL A C 1
ATOM 5985 O O . VAL A 1 739 ? 28.011 -20.680 -24.163 1.00 98.62 739 VAL A O 1
ATOM 5988 N N . TYR A 1 740 ? 27.948 -19.440 -22.285 1.00 98.75 740 TYR A N 1
ATOM 5989 C CA . TYR A 1 740 ? 26.530 -19.657 -22.061 1.00 98.75 740 TYR A CA 1
ATOM 5990 C C . TYR A 1 740 ? 25.647 -18.937 -23.089 1.00 98.75 740 TYR A C 1
ATOM 5992 O O . TYR A 1 740 ? 24.788 -19.583 -23.681 1.00 98.75 740 TYR A O 1
ATOM 6000 N N . ASN A 1 741 ? 25.834 -17.632 -23.328 1.00 98.75 741 ASN A N 1
ATOM 6001 C CA . ASN A 1 741 ? 24.959 -16.864 -24.226 1.00 98.75 741 ASN A CA 1
ATOM 6002 C C . ASN A 1 741 ? 25.074 -17.320 -25.687 1.00 98.75 741 ASN A C 1
ATOM 6004 O O . ASN A 1 741 ? 24.060 -17.352 -26.383 1.00 98.75 741 ASN A O 1
ATOM 6008 N N . LYS A 1 742 ? 26.259 -17.761 -26.130 1.00 98.62 742 LYS A N 1
ATOM 6009 C CA . LYS A 1 742 ? 26.430 -18.406 -27.438 1.00 98.62 742 LYS A CA 1
ATOM 6010 C C . LYS A 1 742 ? 25.558 -19.652 -27.562 1.00 98.62 742 LYS A C 1
ATOM 6012 O O . LYS A 1 742 ? 24.716 -19.747 -28.452 1.00 98.62 742 LYS A O 1
ATOM 6017 N N . LYS A 1 743 ? 25.709 -20.580 -26.612 1.00 98.56 743 LYS A N 1
ATOM 6018 C CA . LYS A 1 743 ? 24.930 -21.821 -26.575 1.00 98.56 743 LYS A CA 1
ATOM 6019 C C . LYS A 1 743 ? 23.431 -21.546 -26.435 1.00 98.56 743 LYS A C 1
ATOM 6021 O O . LYS A 1 743 ? 22.628 -22.230 -27.059 1.00 98.56 743 LYS A O 1
ATOM 6026 N N . ALA A 1 744 ? 23.049 -20.553 -25.634 1.00 98.50 744 ALA A N 1
ATOM 6027 C CA . ALA A 1 744 ? 21.663 -20.138 -25.456 1.00 98.50 744 ALA A CA 1
ATOM 6028 C C . ALA A 1 744 ? 21.046 -19.666 -26.778 1.00 98.50 744 ALA A C 1
ATOM 6030 O O . ALA A 1 744 ? 19.969 -20.140 -27.134 1.00 98.50 744 ALA A O 1
ATOM 6031 N N . ALA A 1 745 ? 21.739 -18.795 -27.519 1.00 98.31 745 ALA A N 1
ATOM 6032 C CA . ALA A 1 745 ? 21.298 -18.330 -28.831 1.00 98.31 745 ALA A CA 1
ATOM 6033 C C . ALA A 1 745 ? 21.110 -19.501 -29.811 1.00 98.31 745 ALA A C 1
ATOM 6035 O O . ALA A 1 745 ? 20.028 -19.656 -30.372 1.00 98.31 745 ALA A O 1
ATOM 6036 N N . GLU A 1 746 ? 22.115 -20.374 -29.940 1.00 98.12 746 GLU A N 1
ATOM 6037 C CA . GLU A 1 746 ? 22.080 -21.544 -30.833 1.00 98.12 746 GLU A CA 1
ATOM 6038 C C . GLU A 1 746 ? 20.947 -22.525 -30.478 1.00 98.12 746 GLU A C 1
ATOM 6040 O O . GLU A 1 746 ? 20.241 -23.029 -31.358 1.00 98.12 746 GLU A O 1
ATOM 6045 N N . GLN A 1 747 ? 20.751 -22.804 -29.185 1.00 98.12 747 GLN A N 1
ATOM 6046 C CA . GLN A 1 747 ? 19.722 -23.734 -28.719 1.00 98.12 747 GLN A CA 1
ATOM 6047 C C . GLN A 1 747 ? 18.312 -23.174 -28.889 1.00 98.12 747 GLN A C 1
ATOM 6049 O O . GLN A 1 747 ? 17.430 -23.906 -29.336 1.00 98.12 747 GLN A O 1
ATOM 6054 N N . ILE A 1 748 ? 18.091 -21.906 -28.536 1.00 98.38 748 ILE A N 1
ATOM 6055 C CA . ILE A 1 748 ? 16.791 -21.249 -28.709 1.00 98.38 748 ILE A CA 1
ATOM 6056 C C . ILE A 1 748 ? 16.431 -21.211 -30.201 1.00 98.38 748 ILE A C 1
ATOM 6058 O O . ILE A 1 748 ? 15.322 -21.598 -30.568 1.00 98.38 748 ILE A O 1
ATOM 6062 N N . GLU A 1 749 ? 17.394 -20.873 -31.062 1.00 97.31 749 GLU A N 1
ATOM 6063 C CA . GLU A 1 749 ? 17.200 -20.825 -32.513 1.00 97.31 749 GLU A CA 1
ATOM 6064 C C . GLU A 1 749 ? 16.844 -22.191 -33.113 1.00 97.31 749 GLU A C 1
ATOM 6066 O O . GLU A 1 749 ? 15.835 -22.345 -33.804 1.00 97.31 749 GLU A O 1
ATOM 6071 N N . THR A 1 750 ? 17.618 -23.225 -32.774 1.00 97.31 750 THR A N 1
ATOM 6072 C CA . THR A 1 750 ? 17.390 -24.596 -33.267 1.00 97.31 750 THR A CA 1
ATOM 6073 C C . THR A 1 750 ? 16.014 -25.147 -32.861 1.00 97.31 750 THR A C 1
ATOM 6075 O O . THR A 1 750 ? 15.492 -26.048 -33.515 1.00 97.31 750 THR A O 1
ATOM 6078 N N . ASN A 1 751 ? 15.395 -24.596 -31.811 1.00 97.44 751 ASN A N 1
ATOM 6079 C CA . ASN A 1 751 ? 14.069 -24.991 -31.327 1.00 97.44 751 ASN A CA 1
ATOM 6080 C C . ASN A 1 751 ? 12.938 -24.061 -31.810 1.00 97.44 751 ASN A C 1
ATOM 6082 O O . ASN A 1 751 ? 11.853 -24.015 -31.224 1.00 97.44 751 ASN A O 1
ATOM 6086 N N . GLY A 1 752 ? 13.160 -23.365 -32.929 1.00 94.31 752 GLY A N 1
ATOM 6087 C CA . GLY A 1 752 ? 12.111 -22.690 -33.690 1.00 94.31 752 GLY A CA 1
ATOM 6088 C C . GLY A 1 752 ? 11.770 -21.284 -33.202 1.00 94.31 752 GLY A C 1
ATOM 6089 O O . GLY A 1 752 ? 10.655 -20.822 -33.457 1.00 94.31 752 GLY A O 1
ATOM 6090 N N . TYR A 1 753 ? 12.685 -20.636 -32.485 1.00 97.38 753 TYR A N 1
ATOM 6091 C CA . TYR A 1 753 ? 12.654 -19.197 -32.228 1.00 97.38 753 TYR A CA 1
ATOM 6092 C C . TYR A 1 753 ? 13.610 -18.483 -33.186 1.00 97.38 753 TYR A C 1
ATOM 6094 O O . TYR A 1 753 ? 14.622 -19.045 -33.583 1.00 97.38 753 TYR A O 1
ATOM 6102 N N . ASP A 1 754 ? 13.294 -17.259 -33.587 1.00 97.50 754 ASP A N 1
ATOM 6103 C CA . ASP A 1 754 ? 14.113 -16.472 -34.514 1.00 97.50 754 ASP A CA 1
ATOM 6104 C C . ASP A 1 754 ? 13.721 -14.990 -34.405 1.00 97.50 754 ASP A C 1
ATOM 6106 O O . ASP A 1 754 ? 12.718 -14.649 -33.779 1.00 97.50 754 ASP A O 1
ATOM 6110 N N . LEU A 1 755 ? 14.484 -14.097 -35.031 1.00 97.56 755 LEU A N 1
ATOM 6111 C CA . LEU A 1 755 ? 14.070 -12.722 -35.264 1.00 97.56 755 LEU A CA 1
ATOM 6112 C C . LEU A 1 755 ? 12.772 -12.713 -36.076 1.00 97.56 755 LEU A C 1
ATOM 6114 O O . LEU A 1 755 ? 12.689 -13.323 -37.148 1.00 97.56 755 LEU A O 1
ATOM 6118 N N . TYR A 1 756 ? 11.769 -12.004 -35.570 1.00 96.88 756 TYR A N 1
ATOM 6119 C CA . TYR A 1 756 ? 10.522 -11.789 -36.278 1.00 96.88 756 TYR A CA 1
ATOM 6120 C C . TYR A 1 756 ? 10.746 -10.862 -37.474 1.00 96.88 756 TYR A C 1
ATOM 6122 O O . TYR A 1 756 ? 11.506 -9.894 -37.400 1.00 96.88 756 TYR A O 1
ATOM 6130 N N . GLU A 1 757 ? 10.124 -11.170 -38.604 1.00 95.12 757 GLU A N 1
ATOM 6131 C CA . GLU A 1 757 ? 10.380 -10.486 -39.868 1.00 95.12 757 GLU A CA 1
ATOM 6132 C C . GLU A 1 757 ? 9.970 -9.008 -39.815 1.00 95.12 757 GLU A C 1
ATOM 6134 O O . GLU A 1 757 ? 10.683 -8.158 -40.346 1.00 95.12 757 GLU A O 1
ATOM 6139 N N . SER A 1 758 ? 8.852 -8.696 -39.151 1.00 93.38 758 SER A N 1
ATOM 6140 C CA . SER A 1 758 ? 8.319 -7.336 -39.027 1.00 93.38 758 SER A CA 1
ATOM 6141 C C . SER A 1 758 ? 8.642 -6.745 -37.659 1.00 93.38 758 SER A C 1
ATOM 6143 O O . SER A 1 758 ? 8.068 -7.162 -36.659 1.00 93.38 758 SER A O 1
ATOM 6145 N N . TYR A 1 759 ? 9.521 -5.741 -37.607 1.00 90.62 759 TYR A N 1
ATOM 6146 C CA . TYR A 1 759 ? 9.829 -5.030 -36.360 1.00 90.62 759 TYR A CA 1
ATOM 6147 C C . TYR A 1 759 ? 8.595 -4.338 -35.756 1.00 90.62 759 TYR A C 1
ATOM 6149 O O . TYR A 1 759 ? 8.386 -4.382 -34.546 1.00 90.62 759 TYR A O 1
ATOM 6157 N N . GLU A 1 760 ? 7.762 -3.722 -36.599 1.00 87.31 760 GLU A N 1
ATOM 6158 C CA . GLU A 1 760 ? 6.564 -2.989 -36.171 1.00 87.31 760 GLU A CA 1
ATOM 6159 C C . GLU A 1 760 ? 5.518 -3.915 -35.536 1.00 87.31 760 GLU A C 1
ATOM 6161 O O . GLU A 1 760 ? 4.905 -3.552 -34.533 1.00 87.31 760 GLU A O 1
ATOM 6166 N N . ASN A 1 761 ? 5.375 -5.140 -36.055 1.00 90.81 761 ASN A N 1
ATOM 6167 C CA . ASN A 1 761 ? 4.345 -6.074 -35.598 1.00 90.81 761 ASN A CA 1
ATOM 6168 C C . ASN A 1 761 ? 4.782 -7.000 -34.454 1.00 90.81 761 ASN A C 1
ATOM 6170 O O . ASN A 1 761 ? 3.982 -7.830 -34.032 1.00 90.81 761 ASN A O 1
ATOM 6174 N N . ILE A 1 762 ? 5.996 -6.851 -33.902 1.00 91.12 762 ILE A N 1
ATOM 6175 C CA . ILE A 1 762 ? 6.474 -7.660 -32.757 1.00 91.12 762 ILE A CA 1
ATOM 6176 C C . ILE A 1 762 ? 5.472 -7.660 -31.587 1.00 91.12 762 ILE A C 1
ATOM 6178 O O . ILE A 1 762 ? 5.366 -8.658 -30.879 1.00 91.12 762 ILE A O 1
ATOM 6182 N N . TRP A 1 763 ? 4.757 -6.551 -31.387 1.00 85.69 763 TRP A N 1
ATOM 6183 C CA . TRP A 1 763 ? 3.816 -6.351 -30.279 1.00 85.69 763 TRP A CA 1
ATOM 6184 C C . TRP A 1 763 ? 2.389 -6.807 -30.580 1.00 85.69 763 TRP A C 1
ATOM 6186 O O . TRP A 1 763 ? 1.629 -7.053 -29.653 1.00 85.69 763 TRP A O 1
ATOM 6196 N N . PHE A 1 764 ? 2.016 -6.882 -31.858 1.00 88.56 764 PHE A N 1
ATOM 6197 C CA . PHE A 1 764 ? 0.629 -7.114 -32.277 1.00 88.56 764 PHE A CA 1
ATOM 6198 C C . PHE A 1 764 ? 0.403 -8.536 -32.781 1.00 88.56 764 PHE A C 1
ATOM 6200 O O . PHE A 1 764 ? -0.686 -9.080 -32.625 1.00 88.56 764 PHE A O 1
ATOM 6207 N N . ASP A 1 765 ? 1.444 -9.160 -33.331 1.00 91.31 765 ASP A N 1
ATOM 6208 C CA . ASP A 1 765 ? 1.458 -10.590 -33.602 1.00 91.31 765 ASP A CA 1
ATOM 6209 C C . ASP A 1 765 ? 1.900 -11.301 -32.316 1.00 91.31 765 ASP A C 1
ATOM 6211 O O . ASP A 1 765 ? 3.072 -11.649 -32.134 1.00 91.31 765 ASP A O 1
ATOM 6215 N N . GLU A 1 766 ? 0.962 -11.424 -31.375 1.00 87.12 766 GLU A N 1
ATOM 6216 C CA . GLU A 1 766 ? 1.201 -11.998 -30.050 1.00 87.12 766 GLU A CA 1
ATOM 6217 C C . GLU A 1 766 ? 1.862 -13.380 -30.122 1.00 87.12 766 GLU A C 1
ATOM 6219 O O . GLU A 1 766 ? 1.571 -14.193 -31.000 1.00 87.12 766 GLU A O 1
ATOM 6224 N N . MET A 1 767 ? 2.762 -13.651 -29.171 1.00 89.44 767 MET A N 1
ATOM 6225 C CA . MET A 1 767 ? 3.483 -14.928 -29.061 1.00 89.44 767 MET A CA 1
ATOM 6226 C C . MET A 1 767 ? 4.215 -15.365 -30.344 1.00 89.44 767 MET A C 1
ATOM 6228 O O . MET A 1 767 ? 4.466 -16.555 -30.555 1.00 89.44 767 MET A O 1
ATOM 6232 N N . ASN A 1 768 ? 4.618 -14.410 -31.191 1.00 93.75 768 ASN A N 1
ATOM 6233 C CA . ASN A 1 768 ? 5.454 -14.692 -32.354 1.00 93.75 768 ASN A CA 1
ATOM 6234 C C . ASN A 1 768 ? 6.784 -15.375 -31.972 1.00 93.75 768 ASN A C 1
ATOM 6236 O O . ASN A 1 768 ? 7.203 -15.435 -30.814 1.00 93.75 768 ASN A O 1
ATOM 6240 N N . LYS A 1 769 ? 7.496 -15.865 -32.993 1.00 94.94 769 LYS A N 1
ATOM 6241 C CA . LYS A 1 769 ? 8.740 -16.640 -32.850 1.00 94.94 769 LYS A CA 1
ATOM 6242 C C . LYS A 1 769 ? 9.910 -15.892 -32.188 1.00 94.94 769 LYS A C 1
ATOM 6244 O O . LYS A 1 769 ? 10.947 -16.515 -31.979 1.00 94.94 769 LYS A O 1
ATOM 6249 N N . GLU A 1 770 ? 9.777 -14.609 -31.857 1.00 96.06 770 GLU A N 1
ATOM 6250 C CA . GLU A 1 770 ? 10.793 -13.848 -31.128 1.00 96.06 770 GLU A CA 1
ATOM 6251 C C . GLU A 1 770 ? 10.491 -13.733 -29.623 1.00 96.06 770 GLU A C 1
ATOM 6253 O O . GLU A 1 770 ? 11.412 -13.488 -28.848 1.00 96.06 770 GLU A O 1
ATOM 6258 N N . VAL A 1 771 ? 9.245 -13.921 -29.176 1.00 94.75 771 VAL A N 1
ATOM 6259 C CA . VAL A 1 771 ? 8.823 -13.706 -27.778 1.00 94.75 771 VAL A CA 1
ATOM 6260 C C . VAL A 1 771 ? 9.262 -14.870 -26.880 1.00 94.75 771 VAL A C 1
ATOM 6262 O O . VAL A 1 771 ? 8.902 -16.020 -27.120 1.00 94.75 771 VAL A O 1
ATOM 6265 N N . LEU A 1 772 ? 10.031 -14.581 -25.818 1.00 95.44 772 LEU A N 1
ATOM 6266 C CA . LEU A 1 772 ? 10.578 -15.600 -24.904 1.00 95.44 772 LEU A CA 1
ATOM 6267 C C . LEU A 1 772 ? 10.055 -15.474 -23.470 1.00 95.44 772 LEU A C 1
ATOM 6269 O O . LEU A 1 772 ? 9.810 -16.484 -22.816 1.00 95.44 772 LEU A O 1
ATOM 6273 N N . PHE A 1 773 ? 9.908 -14.255 -22.957 1.00 93.19 773 PHE A N 1
ATOM 6274 C CA . PHE A 1 773 ? 9.320 -13.961 -21.650 1.00 93.19 773 PHE A CA 1
ATOM 6275 C C . PHE A 1 773 ? 8.355 -12.795 -21.835 1.00 93.19 773 PHE A C 1
ATOM 6277 O O . PHE A 1 773 ? 8.768 -11.738 -22.305 1.00 93.19 773 PHE A O 1
ATOM 6284 N N . VAL A 1 774 ? 7.089 -12.987 -21.475 1.00 87.12 774 VAL A N 1
ATOM 6285 C CA . VAL A 1 774 ? 6.009 -12.024 -21.672 1.00 87.12 774 VAL A CA 1
ATOM 6286 C C . VAL A 1 774 ? 5.141 -11.910 -20.417 1.00 87.12 774 VAL A C 1
ATOM 6288 O O . VAL A 1 774 ? 4.975 -12.881 -19.678 1.00 87.12 774 VAL A O 1
ATOM 6291 N N . THR A 1 775 ? 4.587 -10.725 -20.182 1.00 83.38 775 THR A N 1
ATOM 6292 C CA . THR A 1 775 ? 3.400 -10.541 -19.341 1.00 83.38 775 THR A CA 1
ATOM 6293 C C . THR A 1 775 ? 2.199 -10.453 -20.268 1.00 83.38 775 THR A C 1
ATOM 6295 O O . THR A 1 775 ? 2.138 -9.539 -21.090 1.00 83.38 775 THR A O 1
ATOM 6298 N N . ARG A 1 776 ? 1.278 -11.411 -20.141 1.00 80.56 776 ARG A N 1
ATOM 6299 C CA . ARG A 1 776 ? 0.063 -11.480 -20.955 1.00 80.56 776 ARG A CA 1
ATOM 6300 C C . ARG A 1 776 ? -0.990 -10.503 -20.427 1.00 80.56 776 ARG A C 1
ATOM 6302 O O . ARG A 1 776 ? -1.250 -10.513 -19.220 1.00 80.56 776 ARG A O 1
ATOM 6309 N N . TYR A 1 777 ? -1.600 -9.710 -21.302 1.00 75.31 777 TYR A N 1
ATOM 6310 C CA . TYR A 1 777 ? -2.732 -8.839 -20.966 1.00 75.31 777 TYR A CA 1
ATOM 6311 C C . TYR A 1 777 ? -3.997 -9.295 -21.704 1.00 75.31 777 TYR A C 1
ATOM 6313 O O . TYR A 1 777 ? -3.936 -9.899 -22.768 1.00 75.31 777 TYR A O 1
ATOM 6321 N N . GLN A 1 778 ? -5.166 -9.072 -21.103 1.00 74.12 778 GLN A N 1
ATOM 6322 C CA . GLN A 1 778 ? -6.443 -9.503 -21.667 1.00 74.12 778 GLN A CA 1
ATOM 6323 C C . GLN A 1 778 ? -7.586 -8.645 -21.120 1.00 74.12 778 GLN A C 1
ATOM 6325 O O . GLN A 1 778 ? -7.866 -8.654 -19.921 1.00 74.12 778 GLN A O 1
ATOM 6330 N N . GLU A 1 779 ? -8.282 -7.921 -21.997 1.00 72.31 779 GLU A N 1
ATOM 6331 C CA . GLU A 1 779 ? -9.461 -7.133 -21.625 1.00 72.31 779 GLU A CA 1
ATOM 6332 C C . GLU A 1 779 ? -10.684 -8.052 -21.384 1.00 72.31 779 GLU A C 1
ATOM 6334 O O . GLU A 1 779 ? -10.911 -8.977 -22.171 1.00 72.31 779 GLU A O 1
ATOM 6339 N N . PRO A 1 780 ? -11.519 -7.811 -20.347 1.00 63.88 780 PRO A N 1
ATOM 6340 C CA . PRO A 1 780 ? -11.498 -6.693 -19.392 1.00 63.88 780 PRO A CA 1
ATOM 6341 C C . PRO A 1 780 ? -10.664 -6.926 -18.127 1.00 63.88 780 PRO A C 1
ATOM 6343 O O . PRO A 1 780 ? -10.647 -6.050 -17.264 1.00 63.88 780 PRO A O 1
ATOM 6346 N N . ASP A 1 781 ? -10.019 -8.081 -17.995 1.00 64.00 781 ASP A N 1
ATOM 6347 C CA . ASP A 1 781 ? -9.515 -8.577 -16.716 1.00 64.00 781 ASP A CA 1
ATOM 6348 C C . ASP A 1 781 ? -8.185 -7.937 -16.298 1.00 64.00 781 ASP A C 1
ATOM 6350 O O . ASP A 1 781 ? -8.064 -7.413 -15.190 1.00 64.00 781 ASP A O 1
ATOM 6354 N N . ILE A 1 782 ? -7.182 -7.965 -17.179 1.00 63.09 782 ILE A N 1
ATOM 6355 C CA . ILE A 1 782 ? -5.851 -7.404 -16.923 1.00 63.09 782 ILE A CA 1
ATOM 6356 C C . ILE A 1 782 ? -5.499 -6.484 -18.086 1.00 63.09 782 ILE A C 1
ATOM 6358 O O . ILE A 1 782 ? -5.223 -6.946 -19.190 1.00 63.09 782 ILE A O 1
ATOM 6362 N N . VAL A 1 783 ? -5.494 -5.179 -17.820 1.00 75.62 783 VAL A N 1
ATOM 6363 C CA . VAL A 1 783 ? -5.217 -4.124 -18.805 1.00 75.62 783 VAL A CA 1
ATOM 6364 C C . VAL A 1 783 ? -4.132 -3.168 -18.309 1.00 75.62 783 VAL A C 1
ATOM 6366 O O . VAL A 1 783 ? -3.815 -3.129 -17.118 1.00 75.62 783 VAL A O 1
ATOM 6369 N N . HIS A 1 784 ? -3.570 -2.376 -19.216 1.00 76.62 784 HIS A N 1
ATOM 6370 C CA . HIS A 1 784 ? -2.642 -1.287 -18.908 1.00 76.62 784 HIS A CA 1
ATOM 6371 C C . HIS A 1 784 ? -2.953 -0.042 -19.757 1.00 76.62 784 HIS A C 1
ATOM 6373 O O . HIS A 1 784 ? -3.740 -0.083 -20.697 1.00 76.62 784 HIS A O 1
ATOM 6379 N N . HIS A 1 785 ? -2.322 1.086 -19.428 1.00 80.69 785 HIS A N 1
ATOM 6380 C CA . HIS A 1 785 ? -2.621 2.398 -20.017 1.00 80.69 785 HIS A CA 1
ATOM 6381 C C . HIS A 1 785 ? -1.528 2.898 -20.981 1.00 80.69 785 HIS A C 1
ATOM 6383 O O . HIS A 1 785 ? -1.399 4.100 -21.187 1.00 80.69 785 HIS A O 1
ATOM 6389 N N . TRP A 1 786 ? -0.716 2.006 -21.568 1.00 85.44 786 TRP A N 1
ATOM 6390 C CA . TRP A 1 786 ? 0.404 2.399 -22.450 1.00 85.44 786 TRP A CA 1
ATOM 6391 C C . TRP A 1 786 ? -0.067 3.189 -23.678 1.00 85.44 786 TRP A C 1
ATOM 6393 O O . TRP A 1 786 ? 0.515 4.224 -24.013 1.00 85.44 786 TRP A O 1
ATOM 6403 N N . ASP A 1 787 ? -1.157 2.730 -24.305 1.00 87.00 787 ASP A N 1
ATOM 6404 C CA . ASP A 1 787 ? -1.792 3.417 -25.428 1.00 87.00 787 ASP A CA 1
ATOM 6405 C C . ASP A 1 787 ? -2.247 4.823 -25.046 1.00 87.00 787 ASP A C 1
ATOM 6407 O O . ASP A 1 787 ? -2.006 5.761 -25.800 1.00 87.00 787 ASP A O 1
ATOM 6411 N N . ALA A 1 788 ? -2.873 4.993 -23.880 1.00 83.38 788 ALA A N 1
ATOM 6412 C CA . ALA A 1 788 ? -3.289 6.311 -23.418 1.00 83.38 788 ALA A CA 1
ATOM 6413 C C . ALA A 1 788 ? -2.073 7.194 -23.099 1.00 83.38 788 ALA A C 1
ATOM 6415 O O . ALA A 1 788 ? -1.999 8.339 -23.533 1.00 83.38 788 ALA A O 1
ATOM 6416 N N . ALA A 1 789 ? -1.083 6.646 -22.393 1.00 82.31 789 ALA A N 1
ATOM 6417 C CA . ALA A 1 789 ? 0.061 7.389 -21.883 1.00 82.31 789 ALA A CA 1
ATOM 6418 C C . ALA A 1 789 ? 0.919 8.021 -22.981 1.00 82.31 789 ALA A C 1
ATOM 6420 O O . ALA A 1 789 ? 1.407 9.128 -22.802 1.00 82.31 789 ALA A O 1
ATOM 6421 N N . THR A 1 790 ? 1.121 7.350 -24.109 1.00 86.12 790 THR A N 1
ATOM 6422 C CA . THR A 1 790 ? 2.108 7.765 -25.128 1.00 86.12 790 THR A CA 1
ATOM 6423 C C . THR A 1 790 ? 1.492 8.480 -26.333 1.00 86.12 790 THR A C 1
ATOM 6425 O O . THR A 1 790 ? 2.210 9.091 -27.128 1.00 86.12 790 THR A O 1
ATOM 6428 N N . ARG A 1 791 ? 0.161 8.464 -26.459 1.00 88.94 791 ARG A N 1
ATOM 6429 C CA . ARG A 1 791 ? -0.584 9.211 -27.480 1.00 88.94 791 ARG A CA 1
ATOM 6430 C C . ARG A 1 791 ? -0.755 10.684 -27.101 1.00 88.94 791 ARG A C 1
ATOM 6432 O O . ARG A 1 791 ? -0.634 11.043 -25.929 1.00 88.94 791 ARG A O 1
ATOM 6439 N N . PRO A 1 792 ? -1.075 11.558 -28.074 1.00 88.81 792 PRO A N 1
ATOM 6440 C CA . PRO A 1 792 ? -1.617 12.875 -27.764 1.00 88.81 792 PRO A CA 1
ATOM 6441 C C . PRO A 1 792 ? -2.998 12.749 -27.107 1.00 88.81 792 PRO A C 1
ATOM 6443 O O . PRO A 1 792 ? -3.814 11.930 -27.526 1.00 88.81 792 PRO A O 1
ATOM 6446 N N . LEU A 1 793 ? -3.307 13.634 -26.155 1.00 83.62 793 LEU A N 1
ATOM 6447 C CA . LEU A 1 793 ? -4.584 13.621 -25.428 1.00 83.62 793 LEU A CA 1
ATOM 6448 C C . LEU A 1 793 ? -5.818 13.789 -26.335 1.00 83.62 793 LEU A C 1
ATOM 6450 O O . LEU A 1 793 ? -6.917 13.407 -25.962 1.00 83.62 793 LEU A O 1
ATOM 6454 N N . SER A 1 794 ? -5.663 14.326 -27.548 1.00 85.06 794 SER A N 1
ATOM 6455 C CA . SER A 1 794 ? -6.748 14.369 -28.539 1.00 85.06 794 SER A CA 1
ATOM 6456 C C . SER A 1 794 ? -7.157 12.990 -29.080 1.00 85.06 794 SER A C 1
ATOM 6458 O O . SER A 1 794 ? -8.211 12.871 -29.699 1.00 85.06 794 SER A O 1
ATOM 6460 N N . GLU A 1 795 ? -6.341 11.958 -28.857 1.00 89.31 795 GLU A N 1
ATOM 6461 C CA . GLU A 1 795 ? -6.564 10.571 -29.282 1.00 89.31 795 GLU A CA 1
ATOM 6462 C C . GLU A 1 795 ? -6.408 9.572 -28.112 1.00 89.31 795 GLU A C 1
ATOM 6464 O O . GLU A 1 795 ? -6.139 8.388 -28.330 1.00 89.31 795 GLU A O 1
ATOM 6469 N N . ALA A 1 796 ? -6.544 10.049 -26.871 1.00 85.00 796 ALA A N 1
ATOM 6470 C CA . ALA A 1 796 ? -6.441 9.263 -25.642 1.00 85.00 796 ALA A CA 1
ATOM 6471 C C . ALA A 1 796 ? -7.369 9.808 -24.546 1.00 85.00 796 ALA A C 1
ATOM 6473 O O . ALA A 1 796 ? -7.897 10.913 -24.664 1.00 85.00 796 ALA A O 1
ATOM 6474 N N . GLN A 1 797 ? -7.563 9.041 -23.474 1.00 77.06 797 GLN A N 1
ATOM 6475 C CA . GLN A 1 797 ? -8.350 9.452 -22.315 1.00 77.06 797 GLN A CA 1
ATOM 6476 C C . GLN A 1 797 ? -7.504 9.378 -21.033 1.00 77.06 797 GLN A C 1
ATOM 6478 O O . GLN A 1 797 ? -6.681 8.479 -20.878 1.00 77.06 797 GLN A O 1
ATOM 6483 N N . ASN A 1 798 ? -7.684 10.375 -20.153 1.00 69.94 798 ASN A N 1
ATOM 6484 C CA . ASN A 1 798 ? -7.052 10.595 -18.834 1.00 69.94 798 ASN A CA 1
ATOM 6485 C C . ASN A 1 798 ? -5.512 10.690 -18.781 1.00 69.94 798 ASN A C 1
ATOM 6487 O O . ASN A 1 798 ? -4.986 11.421 -17.943 1.00 69.94 798 ASN A O 1
ATOM 6491 N N . TYR A 1 799 ? -4.793 10.014 -19.672 1.00 71.94 799 TYR A N 1
ATOM 6492 C CA . TYR A 1 799 ? -3.338 9.954 -19.762 1.00 71.94 799 TYR A CA 1
ATOM 6493 C C . TYR A 1 799 ? -2.886 10.423 -21.150 1.00 71.94 799 TYR A C 1
ATOM 6495 O O . TYR A 1 799 ? -3.631 10.312 -22.122 1.00 71.94 799 TYR A O 1
ATOM 6503 N N . SER A 1 800 ? -1.689 11.007 -21.228 1.00 80.38 800 SER A N 1
ATOM 6504 C CA . SER A 1 800 ? -1.038 11.453 -22.470 1.00 80.38 800 SER A CA 1
ATOM 6505 C C . SER A 1 800 ? 0.376 11.938 -22.152 1.00 80.38 800 SER A C 1
ATOM 6507 O O . SER A 1 800 ? 0.643 12.390 -21.039 1.00 80.38 800 SER A O 1
ATOM 6509 N N . GLY A 1 801 ? 1.253 11.960 -23.156 1.00 69.12 801 GLY A N 1
ATOM 6510 C CA . GLY A 1 801 ? 2.541 12.650 -23.081 1.00 69.12 801 GLY A CA 1
ATOM 6511 C C . GLY A 1 801 ? 3.629 11.977 -22.234 1.00 69.12 801 GLY A C 1
ATOM 6512 O O . GLY A 1 801 ? 4.589 12.657 -21.885 1.00 69.12 801 GLY A O 1
ATOM 6513 N N . ALA A 1 802 ? 3.525 10.685 -21.931 1.00 79.00 802 ALA A N 1
ATOM 6514 C CA . ALA A 1 802 ? 4.620 9.874 -21.402 1.00 79.00 802 ALA A CA 1
ATOM 6515 C C . ALA A 1 802 ? 5.597 9.453 -22.515 1.00 79.00 802 ALA A C 1
ATOM 6517 O O . ALA A 1 802 ? 5.249 9.433 -23.699 1.00 79.00 802 ALA A O 1
ATOM 6518 N N . ASN A 1 803 ? 6.822 9.085 -22.127 1.00 84.69 803 ASN A N 1
ATOM 6519 C CA . ASN A 1 803 ? 7.864 8.559 -23.020 1.00 84.69 803 ASN A CA 1
ATOM 6520 C C . ASN A 1 803 ? 8.149 9.451 -24.243 1.00 84.69 803 ASN A C 1
ATOM 6522 O O . ASN A 1 803 ? 8.382 8.944 -25.338 1.00 84.69 803 ASN A O 1
ATOM 6526 N N . GLN A 1 804 ? 8.115 10.777 -24.076 1.00 89.44 804 GLN A N 1
ATOM 6527 C CA . GLN A 1 804 ? 8.373 11.723 -25.163 1.00 89.44 804 GLN A CA 1
ATOM 6528 C C . GLN A 1 804 ? 9.841 11.653 -25.604 1.00 89.44 804 GLN A C 1
ATOM 6530 O O . GLN A 1 804 ? 10.716 12.013 -24.810 1.00 89.44 804 GLN A O 1
ATOM 6535 N N . PRO A 1 805 ? 10.130 11.234 -26.849 1.00 94.19 805 PRO A N 1
ATOM 6536 C CA . PRO A 1 805 ? 11.498 11.072 -27.313 1.00 94.19 805 PRO A CA 1
ATOM 6537 C C . PRO A 1 805 ? 12.325 12.345 -27.211 1.00 94.19 805 PRO A C 1
ATOM 6539 O O . PRO A 1 805 ? 11.856 13.414 -27.598 1.00 94.19 805 PRO A O 1
ATOM 6542 N N . THR A 1 806 ? 13.562 12.233 -26.735 1.00 94.62 806 THR A N 1
ATOM 6543 C CA . THR A 1 806 ? 14.533 13.333 -26.812 1.00 94.62 806 THR A CA 1
ATOM 6544 C C . THR A 1 806 ? 15.068 13.474 -28.238 1.00 94.62 806 THR A C 1
ATOM 6546 O O . THR A 1 806 ? 15.049 12.534 -29.038 1.00 94.62 806 THR A O 1
ATOM 6549 N N . LYS A 1 807 ? 15.602 14.648 -28.565 1.00 95.12 807 LYS A N 1
ATOM 6550 C CA . LYS A 1 807 ? 16.319 14.898 -29.814 1.00 95.12 807 LYS A CA 1
ATOM 6551 C C . LYS A 1 807 ? 17.525 13.964 -29.935 1.00 95.12 807 LYS A C 1
ATOM 6553 O O . LYS A 1 807 ? 17.745 13.407 -31.003 1.00 95.12 807 LYS A O 1
ATOM 6558 N N . GLU A 1 808 ? 18.249 13.729 -28.844 1.00 93.75 808 GLU A N 1
ATOM 6559 C CA . GLU A 1 808 ? 19.384 12.803 -28.789 1.00 93.75 808 GLU A CA 1
ATOM 6560 C C . GLU A 1 808 ? 18.963 11.358 -29.099 1.00 93.75 808 GLU A C 1
ATOM 6562 O O . GLU A 1 808 ? 19.699 10.608 -29.745 1.00 93.75 808 GLU A O 1
ATOM 6567 N N . MET A 1 809 ? 17.765 10.947 -28.671 1.00 94.69 809 MET A N 1
ATOM 6568 C CA . MET A 1 809 ? 17.193 9.658 -29.050 1.00 94.69 809 MET A CA 1
ATOM 6569 C C . MET A 1 809 ? 16.851 9.624 -30.545 1.00 94.69 809 MET A C 1
ATOM 6571 O O . MET A 1 809 ? 17.236 8.683 -31.239 1.00 94.69 809 MET A O 1
ATOM 6575 N N . VAL A 1 810 ? 16.198 10.663 -31.069 1.00 96.06 810 VAL A N 1
ATOM 6576 C CA . VAL A 1 810 ? 15.840 10.783 -32.497 1.00 96.06 810 VAL A CA 1
ATOM 6577 C C . VAL A 1 810 ? 17.068 10.775 -33.411 1.00 96.06 810 VAL A C 1
ATOM 6579 O O . VAL A 1 810 ? 17.056 10.157 -34.478 1.00 96.06 810 VAL A O 1
ATOM 6582 N N . GLU A 1 811 ? 18.147 11.427 -32.996 1.00 95.50 811 GLU A N 1
ATOM 6583 C CA . GLU A 1 811 ? 19.408 11.493 -33.738 1.00 95.50 811 GLU A CA 1
ATOM 6584 C C . GLU A 1 811 ? 20.238 10.209 -33.646 1.00 95.50 811 GLU A C 1
ATOM 6586 O O . GLU A 1 811 ? 21.082 9.972 -34.507 1.00 95.50 811 GLU A O 1
ATOM 6591 N N . SER A 1 812 ? 19.972 9.351 -32.655 1.00 95.62 812 SER A N 1
ATOM 6592 C CA . SER A 1 812 ? 20.660 8.062 -32.530 1.00 95.62 812 SER A CA 1
ATOM 6593 C C . SER A 1 812 ? 20.273 7.061 -33.620 1.00 95.62 812 SER A C 1
ATOM 6595 O O . SER A 1 812 ? 21.091 6.219 -33.987 1.00 95.62 812 SER A O 1
ATOM 6597 N N . TYR A 1 813 ? 19.065 7.171 -34.187 1.00 97.25 813 TYR A N 1
ATOM 6598 C CA . TYR A 1 813 ? 18.683 6.373 -35.349 1.00 97.25 813 TYR A CA 1
ATOM 6599 C C . TYR A 1 813 ? 19.606 6.708 -36.525 1.00 97.25 813 TYR A C 1
ATOM 6601 O O . TYR A 1 813 ? 19.864 7.869 -36.827 1.00 97.25 813 TYR A O 1
ATOM 6609 N N . GLN A 1 814 ? 20.127 5.708 -37.216 1.00 96.12 814 GLN A N 1
ATOM 6610 C CA . GLN A 1 814 ? 21.079 5.951 -38.301 1.00 96.12 814 GLN A CA 1
ATOM 6611 C C . GLN A 1 814 ? 20.344 6.284 -39.613 1.00 96.12 814 GLN A C 1
ATOM 6613 O O . GLN A 1 814 ? 19.110 6.346 -39.658 1.00 96.12 814 GLN A O 1
ATOM 6618 N N . MET A 1 815 ? 21.084 6.550 -40.689 1.00 96.69 815 MET A N 1
ATOM 6619 C CA . MET A 1 815 ? 20.505 6.582 -42.036 1.00 96.69 815 MET A CA 1
ATOM 6620 C C . MET A 1 815 ? 20.056 5.172 -42.453 1.00 96.69 815 MET A C 1
ATOM 6622 O O . MET A 1 815 ? 20.454 4.180 -41.846 1.00 96.69 815 MET A O 1
ATOM 6626 N N . ILE A 1 816 ? 19.276 5.054 -43.526 1.00 96.50 816 ILE A N 1
ATOM 6627 C CA . ILE A 1 816 ? 18.782 3.784 -44.089 1.00 96.50 816 ILE A CA 1
ATOM 6628 C C . ILE A 1 816 ? 19.922 2.833 -44.479 1.00 96.50 816 ILE A C 1
ATOM 6630 O O . ILE A 1 816 ? 19.728 1.627 -44.570 1.00 96.50 816 ILE A O 1
ATOM 6634 N N . THR A 1 817 ? 21.130 3.363 -44.676 1.00 95.31 817 THR A N 1
ATOM 6635 C CA . THR A 1 817 ? 22.370 2.618 -44.941 1.00 95.31 817 THR A CA 1
ATOM 6636 C C . THR A 1 817 ? 23.094 2.157 -43.669 1.00 95.31 817 THR A C 1
ATOM 6638 O O . THR A 1 817 ? 24.124 1.491 -43.754 1.00 95.31 817 THR A O 1
ATOM 6641 N N . GLY A 1 818 ? 22.591 2.518 -42.484 1.00 93.94 818 GLY A N 1
ATOM 6642 C CA . GLY A 1 818 ? 23.201 2.239 -41.182 1.00 93.94 818 GLY A CA 1
ATOM 6643 C C . GLY A 1 818 ? 24.374 3.158 -40.827 1.00 93.94 818 GLY A C 1
ATOM 6644 O O . GLY A 1 818 ? 25.056 2.916 -39.834 1.00 93.94 818 GLY A O 1
ATOM 6645 N N . VAL A 1 819 ? 24.644 4.187 -41.636 1.00 93.69 819 VAL A N 1
ATOM 6646 C CA . VAL A 1 819 ? 25.692 5.189 -41.380 1.00 93.69 819 VAL A CA 1
ATOM 6647 C C . VAL A 1 819 ? 25.151 6.263 -40.421 1.00 93.69 819 VAL A C 1
ATOM 6649 O O . VAL A 1 819 ? 23.997 6.676 -40.584 1.00 93.69 819 VAL A O 1
ATOM 6652 N N . PRO A 1 820 ? 25.929 6.730 -39.422 1.00 94.44 820 PRO A N 1
ATOM 6653 C CA . PRO A 1 820 ? 25.517 7.829 -38.546 1.00 94.44 820 PRO A CA 1
ATOM 6654 C C . PRO A 1 820 ? 25.100 9.084 -39.324 1.00 94.44 820 PRO A C 1
ATOM 6656 O O . PRO A 1 820 ? 25.718 9.435 -40.329 1.00 94.44 820 PRO A O 1
ATOM 6659 N N . ILE A 1 821 ? 24.090 9.808 -38.832 1.00 95.62 821 ILE A N 1
ATOM 6660 C CA . ILE A 1 821 ? 23.594 11.032 -39.488 1.00 95.62 821 ILE A CA 1
ATOM 6661 C C . ILE A 1 821 ? 24.677 12.114 -39.625 1.00 95.62 821 ILE A C 1
ATOM 6663 O O . ILE A 1 821 ? 24.680 12.874 -40.584 1.00 95.62 821 ILE A O 1
ATOM 6667 N N . THR A 1 822 ? 25.635 12.152 -38.696 1.00 93.31 822 THR A N 1
ATOM 6668 C CA . THR A 1 822 ? 26.756 13.102 -38.687 1.00 93.31 822 THR A CA 1
ATOM 6669 C C . THR A 1 822 ? 27.811 12.800 -39.748 1.00 93.31 822 THR A C 1
ATOM 6671 O O . THR A 1 822 ? 28.645 13.652 -40.037 1.00 93.31 822 THR A O 1
ATOM 6674 N N . GLU A 1 823 ? 27.796 11.590 -40.311 1.00 92.50 823 GLU A N 1
ATOM 6675 C CA . GLU A 1 823 ? 28.765 11.106 -41.299 1.00 92.50 823 GLU A CA 1
ATOM 6676 C C . GLU A 1 823 ? 28.148 10.951 -42.699 1.00 92.50 823 GLU A C 1
ATOM 6678 O O . GLU A 1 823 ? 28.860 10.677 -43.664 1.00 92.50 823 GLU A O 1
ATOM 6683 N N . SER A 1 824 ? 26.830 11.128 -42.833 1.00 92.31 824 SER A N 1
ATOM 6684 C CA . SER A 1 824 ? 26.122 10.978 -44.103 1.00 92.31 824 SER A CA 1
ATOM 6685 C C . SER A 1 824 ? 25.886 12.324 -44.780 1.00 92.31 824 SER A C 1
ATOM 6687 O O . SER A 1 824 ? 25.254 13.215 -44.220 1.00 92.31 824 SER A O 1
ATOM 6689 N N . ALA A 1 825 ? 26.325 12.444 -46.034 1.00 90.88 825 ALA A N 1
ATOM 6690 C CA . ALA A 1 825 ? 26.007 13.599 -46.874 1.00 90.88 825 ALA A CA 1
ATOM 6691 C C . ALA A 1 825 ? 24.519 13.668 -47.276 1.00 90.88 825 ALA A C 1
ATOM 6693 O O . ALA A 1 825 ? 24.058 14.726 -47.696 1.00 90.88 825 ALA A O 1
ATOM 6694 N N . ASP A 1 826 ? 23.779 12.562 -47.135 1.00 90.88 826 ASP A N 1
ATOM 6695 C CA . ASP A 1 826 ? 22.353 12.468 -47.473 1.00 90.88 826 ASP A CA 1
ATOM 6696 C C . ASP A 1 826 ? 21.440 12.906 -46.316 1.00 90.88 826 ASP A C 1
ATOM 6698 O O . ASP A 1 826 ? 20.219 12.967 -46.480 1.00 90.88 826 ASP A O 1
ATOM 6702 N N . TYR A 1 827 ? 22.005 13.186 -45.135 1.00 95.38 827 TYR A N 1
ATOM 6703 C CA . TYR A 1 827 ? 21.236 13.684 -44.003 1.00 95.38 827 TYR A CA 1
ATOM 6704 C C . TYR A 1 827 ? 20.869 15.157 -44.208 1.00 95.38 827 TYR A C 1
ATOM 6706 O O . TYR A 1 827 ? 21.733 16.028 -44.309 1.00 95.38 827 TYR A O 1
ATOM 6714 N N . ASP A 1 828 ? 19.568 15.436 -44.221 1.00 93.19 828 ASP A N 1
ATOM 6715 C CA . ASP A 1 828 ? 19.022 16.788 -44.246 1.00 93.19 828 ASP A CA 1
ATOM 6716 C C . ASP A 1 828 ? 18.432 17.125 -42.866 1.00 93.19 828 ASP A C 1
ATOM 6718 O O . ASP A 1 828 ? 17.374 16.594 -42.524 1.00 93.19 828 ASP A O 1
ATOM 6722 N N . PRO A 1 829 ? 19.054 18.019 -42.074 1.00 90.25 829 PRO A N 1
ATOM 6723 C CA . PRO A 1 829 ? 18.536 18.410 -40.763 1.00 90.25 829 PRO A CA 1
ATOM 6724 C C . PRO A 1 829 ? 17.127 19.016 -40.803 1.00 90.25 829 PRO A C 1
ATOM 6726 O O . PRO A 1 829 ? 16.424 18.969 -39.798 1.00 90.25 829 PRO A O 1
ATOM 6729 N N . LEU A 1 830 ? 16.715 19.595 -41.938 1.00 89.25 830 LEU A N 1
ATOM 6730 C CA . LEU A 1 830 ? 15.384 20.178 -42.109 1.00 89.25 830 LEU A CA 1
ATOM 6731 C C . LEU A 1 830 ? 14.308 19.109 -42.347 1.00 89.25 830 LEU A C 1
ATOM 6733 O O . LEU A 1 830 ? 13.181 19.262 -41.891 1.00 89.25 830 LEU A O 1
ATOM 6737 N N . HIS A 1 831 ? 14.664 18.031 -43.045 1.00 92.75 831 HIS A N 1
ATOM 6738 C CA . HIS A 1 831 ? 13.799 16.880 -43.308 1.00 92.75 831 HIS A CA 1
ATOM 6739 C C . HIS A 1 831 ? 14.414 15.629 -42.676 1.00 92.75 831 HIS A C 1
ATOM 6741 O O . HIS A 1 831 ? 14.638 14.614 -43.341 1.00 92.75 831 HIS A O 1
ATOM 6747 N N . PHE A 1 832 ? 14.717 15.715 -41.377 1.00 93.75 832 PHE A N 1
ATOM 6748 C CA . PHE A 1 832 ? 15.525 14.727 -40.654 1.00 93.75 832 PHE A CA 1
ATOM 6749 C C . PHE A 1 832 ? 14.933 13.311 -40.670 1.00 93.75 832 PHE A C 1
ATOM 6751 O O . PHE A 1 832 ? 15.630 12.353 -40.355 1.00 93.75 832 PHE A O 1
ATOM 6758 N N . TRP A 1 833 ? 13.657 13.147 -41.018 1.00 94.19 833 TRP A N 1
ATOM 6759 C CA . TRP A 1 833 ? 12.984 11.854 -41.143 1.00 94.19 833 TRP A CA 1
ATOM 6760 C C . TRP A 1 833 ? 13.284 11.108 -42.455 1.00 94.19 833 TRP A C 1
ATOM 6762 O O . TRP A 1 833 ? 12.953 9.926 -42.564 1.00 94.19 833 TRP A O 1
ATOM 6772 N N . ARG A 1 834 ? 13.905 11.755 -43.452 1.00 94.38 834 ARG A N 1
ATOM 6773 C CA . ARG A 1 834 ? 14.191 11.145 -44.760 1.00 94.38 834 ARG A CA 1
ATOM 6774 C C . ARG A 1 834 ? 15.288 10.093 -44.681 1.00 94.38 834 ARG A C 1
ATOM 6776 O O . ARG A 1 834 ? 16.330 10.317 -44.072 1.00 94.38 834 ARG A O 1
ATOM 6783 N N . ASN A 1 835 ? 15.075 8.980 -45.389 1.00 94.75 835 ASN A N 1
ATOM 6784 C CA . ASN A 1 835 ? 16.067 7.917 -45.579 1.00 94.75 835 ASN A CA 1
ATOM 6785 C C . ASN A 1 835 ? 16.727 7.487 -44.260 1.00 94.75 835 ASN A C 1
ATOM 6787 O O . ASN A 1 835 ? 17.944 7.328 -44.198 1.00 94.75 835 ASN A O 1
ATOM 6791 N N . ARG A 1 836 ? 15.932 7.340 -43.196 1.00 96.12 836 ARG A N 1
ATOM 6792 C CA . ARG A 1 836 ? 16.390 6.901 -41.872 1.00 96.12 836 ARG A CA 1
ATOM 6793 C C . ARG A 1 836 ? 16.248 5.392 -41.713 1.00 96.12 836 ARG A C 1
ATOM 6795 O O . ARG A 1 836 ? 15.578 4.741 -42.509 1.00 96.12 836 ARG A O 1
ATOM 6802 N N . ASP A 1 837 ? 16.889 4.853 -40.680 1.00 97.06 837 ASP A N 1
ATOM 6803 C CA . ASP A 1 837 ? 16.637 3.503 -40.169 1.00 97.06 837 ASP A CA 1
ATOM 6804 C C . ASP A 1 837 ? 15.116 3.248 -40.086 1.00 97.06 837 ASP A C 1
ATOM 6806 O O . ASP A 1 837 ? 14.424 4.049 -39.456 1.00 97.06 837 ASP A O 1
ATOM 6810 N N . PRO A 1 838 ? 14.564 2.175 -40.683 1.00 96.25 838 PRO A N 1
ATOM 6811 C CA . PRO A 1 838 ? 13.118 1.942 -40.699 1.00 96.25 838 PRO A CA 1
ATOM 6812 C C . PRO A 1 838 ? 12.480 1.878 -39.304 1.00 96.25 838 PRO A C 1
ATOM 6814 O O . PRO A 1 838 ? 11.316 2.245 -39.134 1.00 96.25 838 PRO A O 1
ATOM 6817 N N . ARG A 1 839 ? 13.249 1.495 -38.274 1.00 96.81 839 ARG A N 1
ATOM 6818 C CA . ARG A 1 839 ? 12.784 1.476 -36.877 1.00 96.81 839 ARG A CA 1
ATOM 6819 C C . ARG A 1 839 ? 12.468 2.871 -36.341 1.00 96.81 839 ARG A C 1
ATOM 6821 O O . ARG A 1 839 ? 11.677 2.982 -35.403 1.00 96.81 839 ARG A O 1
ATOM 6828 N N . PHE A 1 840 ? 13.036 3.926 -36.934 1.00 96.62 840 PHE A N 1
ATOM 6829 C CA . PHE A 1 840 ? 12.752 5.316 -36.576 1.00 96.62 840 PHE A CA 1
ATOM 6830 C C . PHE A 1 840 ? 11.260 5.624 -36.720 1.00 96.62 840 PHE A C 1
ATOM 6832 O O . PHE A 1 840 ? 10.625 6.024 -35.749 1.00 96.62 840 PHE A O 1
ATOM 6839 N N . THR A 1 841 ? 10.668 5.375 -37.891 1.00 93.19 841 THR A N 1
ATOM 6840 C CA . THR A 1 841 ? 9.251 5.686 -38.145 1.00 93.19 841 THR A CA 1
ATOM 6841 C C . THR A 1 841 ? 8.282 4.747 -37.427 1.00 93.19 841 THR A C 1
ATOM 6843 O O . THR A 1 841 ? 7.153 5.147 -37.148 1.00 93.19 841 THR A O 1
ATOM 6846 N N . SER A 1 842 ? 8.712 3.529 -37.078 1.00 92.81 842 SER A N 1
ATOM 6847 C CA . SER A 1 842 ? 7.921 2.610 -36.241 1.00 92.81 842 SER A CA 1
ATOM 6848 C C . SER A 1 842 ? 7.921 2.999 -34.757 1.00 92.81 842 SER A C 1
ATOM 6850 O O . SER A 1 842 ? 7.037 2.582 -34.013 1.00 92.81 842 SER A O 1
ATOM 6852 N N . THR A 1 843 ? 8.898 3.797 -34.314 1.00 95.06 843 THR A N 1
ATOM 6853 C CA . THR A 1 843 ? 9.086 4.121 -32.891 1.00 95.06 843 THR A CA 1
ATOM 6854 C C . THR A 1 843 ? 8.762 5.572 -32.556 1.00 95.06 843 THR A C 1
ATOM 6856 O O . THR A 1 843 ? 8.274 5.849 -31.462 1.00 95.06 843 THR A O 1
ATOM 6859 N N . ILE A 1 844 ? 9.005 6.502 -33.479 1.00 95.69 844 ILE A N 1
ATOM 6860 C CA . ILE A 1 844 ? 8.919 7.943 -33.246 1.00 95.69 844 ILE A CA 1
ATOM 6861 C C . ILE A 1 844 ? 7.845 8.552 -34.143 1.00 95.69 844 ILE A C 1
ATOM 6863 O O . ILE A 1 844 ? 7.916 8.469 -35.369 1.00 95.69 844 ILE A O 1
ATOM 6867 N N . ALA A 1 845 ? 6.888 9.243 -33.530 1.00 95.44 845 ALA A N 1
ATOM 6868 C CA . ALA A 1 845 ? 6.020 10.180 -34.227 1.00 95.44 845 ALA A CA 1
ATOM 6869 C C . ALA A 1 845 ? 6.583 11.606 -34.109 1.00 95.44 845 ALA A C 1
ATOM 6871 O O . ALA A 1 845 ? 6.991 12.042 -33.030 1.00 95.44 845 ALA A O 1
ATOM 6872 N N . TYR A 1 846 ? 6.597 12.328 -35.229 1.00 95.06 846 TYR A N 1
ATOM 6873 C CA . TYR A 1 846 ? 7.159 13.674 -35.376 1.00 95.06 846 TYR A CA 1
ATOM 6874 C C . TYR A 1 846 ? 6.170 14.611 -36.084 1.00 95.06 846 TYR A C 1
ATOM 6876 O O . TYR A 1 846 ? 5.115 14.189 -36.556 1.00 95.06 846 TYR A O 1
ATOM 6884 N N . ASN A 1 847 ? 6.497 15.903 -36.149 1.00 94.75 847 ASN A N 1
ATOM 6885 C CA . ASN A 1 847 ? 5.609 16.906 -36.730 1.00 94.75 847 ASN A CA 1
ATOM 6886 C C . ASN A 1 847 ? 5.332 16.649 -38.214 1.00 94.75 847 ASN A C 1
ATOM 6888 O O . ASN A 1 847 ? 6.241 16.667 -39.038 1.00 94.75 847 ASN A O 1
ATOM 6892 N N . GLY A 1 848 ? 4.057 16.473 -38.541 1.00 93.00 848 GLY A N 1
ATOM 6893 C CA . GLY A 1 848 ? 3.578 16.212 -39.889 1.00 93.00 848 GLY A CA 1
ATOM 6894 C C . GLY A 1 848 ? 3.652 14.749 -40.325 1.00 93.00 848 GLY A C 1
ATOM 6895 O O . GLY A 1 848 ? 3.365 14.465 -41.485 1.00 93.00 848 GLY A O 1
ATOM 6896 N N . CYS A 1 849 ? 4.013 13.809 -39.444 1.00 94.19 849 CYS A N 1
ATOM 6897 C CA . CYS A 1 849 ? 4.071 12.398 -39.825 1.00 94.19 849 CYS A CA 1
ATOM 6898 C C . CYS A 1 849 ? 2.671 11.775 -39.944 1.00 94.19 849 CYS A C 1
ATOM 6900 O O . CYS A 1 849 ? 1.763 12.101 -39.176 1.00 94.19 849 CYS A O 1
ATOM 6902 N N . LEU A 1 850 ? 2.515 10.797 -40.837 1.00 93.25 850 LEU A N 1
ATOM 6903 C CA . LEU A 1 850 ? 1.314 9.962 -40.899 1.00 93.25 850 LEU A CA 1
ATOM 6904 C C . LEU A 1 850 ? 1.227 9.061 -39.657 1.00 93.25 850 LEU A C 1
ATOM 6906 O O . LEU A 1 850 ? 2.098 8.214 -39.446 1.00 93.25 850 LEU A O 1
ATOM 6910 N N . TRP A 1 851 ? 0.172 9.213 -38.853 1.00 93.44 851 TRP A N 1
ATOM 6911 C CA . TRP A 1 851 ? -0.105 8.362 -37.692 1.00 93.44 851 TRP A CA 1
ATOM 6912 C C . TRP A 1 851 ? -1.619 8.194 -37.485 1.00 93.44 851 TRP A C 1
ATOM 6914 O O . TRP A 1 851 ? -2.291 9.045 -36.892 1.00 93.44 851 TRP A O 1
ATOM 6924 N N . GLU A 1 852 ? -2.140 7.072 -37.987 1.00 93.50 852 GLU A N 1
ATOM 6925 C CA . GLU A 1 852 ? -3.569 6.760 -38.162 1.00 93.50 852 GLU A CA 1
ATOM 6926 C C . GLU A 1 852 ? -4.280 6.302 -36.875 1.00 93.50 852 GLU A C 1
ATOM 6928 O O . GLU A 1 852 ? -4.928 5.260 -36.827 1.00 93.50 852 GLU A O 1
ATOM 6933 N N . LEU A 1 853 ? -4.142 7.082 -35.802 1.00 93.31 853 LEU A N 1
ATOM 6934 C CA . LEU A 1 853 ? -4.772 6.809 -34.508 1.00 93.31 853 LEU A CA 1
ATOM 6935 C C . LEU A 1 853 ? -6.307 6.837 -34.573 1.00 93.31 853 LEU A C 1
ATOM 6937 O O . LEU A 1 853 ? -6.904 7.562 -35.373 1.00 93.31 853 LEU A O 1
ATOM 6941 N N . SER A 1 854 ? -6.943 6.089 -33.672 1.00 92.19 854 SER A N 1
ATOM 6942 C CA . SER A 1 854 ? -8.401 5.948 -33.564 1.00 92.19 854 SER A CA 1
ATOM 6943 C C . SER A 1 854 ? -9.063 5.442 -34.852 1.00 92.19 854 SER A C 1
ATOM 6945 O O . SER A 1 854 ? -10.184 5.840 -35.173 1.00 92.19 854 SER A O 1
ATOM 6947 N N . GLY A 1 855 ? -8.346 4.623 -35.632 1.00 89.62 855 GLY A N 1
ATOM 6948 C CA . GLY A 1 855 ? -8.800 4.117 -36.933 1.00 89.62 855 GLY A CA 1
ATOM 6949 C C . GLY A 1 855 ? -8.991 5.201 -38.004 1.00 89.62 855 GLY A C 1
ATOM 6950 O O . GLY A 1 855 ? -9.648 4.961 -39.020 1.00 89.62 855 GLY A O 1
ATOM 6951 N N . LYS A 1 856 ? -8.462 6.413 -37.787 1.00 92.69 856 LYS A N 1
ATOM 6952 C CA . LYS A 1 856 ? -8.605 7.545 -38.712 1.00 92.69 856 LYS A CA 1
ATOM 6953 C C . LYS A 1 856 ? -7.563 7.442 -39.818 1.00 92.69 856 LYS A C 1
ATOM 6955 O O . LYS A 1 856 ? -6.395 7.777 -39.617 1.00 92.69 856 LYS A O 1
ATOM 6960 N N . LYS A 1 857 ? -8.015 7.009 -40.992 1.00 91.94 857 LYS A N 1
ATOM 6961 C CA . LYS A 1 857 ? -7.181 6.914 -42.190 1.00 91.94 857 LYS A CA 1
ATOM 6962 C C . LYS A 1 857 ? -6.607 8.277 -42.587 1.00 91.94 857 LYS A C 1
ATOM 6964 O O . LYS A 1 857 ? -7.284 9.294 -42.445 1.00 91.94 857 LYS A O 1
ATOM 6969 N N . ASP A 1 858 ? -5.374 8.280 -43.083 1.00 90.69 858 ASP A N 1
ATOM 6970 C CA . ASP A 1 858 ? -4.655 9.452 -43.594 1.00 90.69 858 ASP A CA 1
ATOM 6971 C C . ASP A 1 858 ? -4.423 10.556 -42.531 1.00 90.69 858 ASP A C 1
ATOM 6973 O O . ASP A 1 858 ? -4.073 11.692 -42.855 1.00 90.69 858 ASP A O 1
ATOM 6977 N N . ARG A 1 859 ? -4.595 10.240 -41.236 1.00 91.88 859 ARG A N 1
ATOM 6978 C CA . ARG A 1 859 ? -4.428 11.201 -40.136 1.00 91.88 859 ARG A CA 1
ATOM 6979 C C . ARG A 1 859 ? -2.964 11.612 -39.979 1.00 91.88 859 ARG A C 1
ATOM 6981 O O . ARG A 1 859 ? -2.094 10.793 -39.680 1.00 91.88 859 ARG A O 1
ATOM 6988 N N . ILE A 1 860 ? -2.721 12.916 -40.053 1.00 92.94 860 ILE A N 1
ATOM 6989 C CA . ILE A 1 860 ? -1.413 13.523 -39.801 1.00 92.94 860 ILE A CA 1
ATOM 6990 C C . ILE A 1 860 ? -1.274 13.931 -38.331 1.00 92.94 860 ILE A C 1
ATOM 6992 O O . ILE A 1 860 ? -2.158 14.573 -37.757 1.00 92.94 860 ILE A O 1
ATOM 6996 N N . GLN A 1 861 ? -0.143 13.583 -37.717 1.00 92.75 861 GLN A N 1
ATOM 6997 C CA . GLN A 1 861 ? 0.218 14.035 -36.381 1.00 92.75 861 GLN A CA 1
ATOM 6998 C C . GLN A 1 861 ? 0.939 15.378 -36.451 1.00 92.75 861 GLN A C 1
ATOM 7000 O O . GLN A 1 861 ? 2.026 15.479 -37.006 1.00 92.75 861 GLN A O 1
ATOM 7005 N N . TRP A 1 862 ? 0.388 16.393 -35.795 1.00 92.38 862 TRP A N 1
ATOM 7006 C CA . TRP A 1 862 ? 1.051 17.682 -35.619 1.00 92.38 862 TRP A CA 1
ATOM 7007 C C . TRP A 1 862 ? 1.609 17.799 -34.200 1.00 92.38 862 TRP A C 1
ATOM 7009 O O . TRP A 1 862 ? 0.935 17.420 -33.242 1.00 92.38 862 TRP A O 1
ATOM 7019 N N . THR A 1 863 ? 2.840 18.291 -34.060 1.00 91.62 863 THR A N 1
ATOM 7020 C CA . THR A 1 863 ? 3.519 18.453 -32.758 1.00 91.62 863 THR A CA 1
ATOM 7021 C C . THR A 1 863 ? 4.135 19.842 -32.578 1.00 91.62 863 THR A C 1
ATOM 7023 O O . THR A 1 863 ? 4.855 20.088 -31.612 1.00 91.62 863 THR A O 1
ATOM 7026 N N . TYR A 1 864 ? 3.838 20.780 -33.485 1.00 90.06 864 TYR A N 1
ATOM 7027 C CA . TYR A 1 864 ? 4.289 22.165 -33.375 1.00 90.06 864 TYR A CA 1
ATOM 7028 C C . TYR A 1 864 ? 3.773 22.845 -32.097 1.00 90.06 864 TYR A C 1
ATOM 7030 O O . TYR A 1 864 ? 2.726 22.489 -31.548 1.00 90.06 864 TYR A O 1
ATOM 7038 N N . GLN A 1 865 ? 4.486 23.868 -31.632 1.00 85.75 865 GLN A N 1
ATOM 7039 C CA . GLN A 1 865 ? 4.113 24.646 -30.456 1.00 85.75 865 GLN A CA 1
ATOM 7040 C C . GLN A 1 865 ? 2.725 25.283 -30.643 1.00 85.75 865 GLN A C 1
ATOM 7042 O O . GLN A 1 865 ? 2.535 26.122 -31.522 1.00 85.75 865 GLN A O 1
ATOM 7047 N N . GLY A 1 866 ? 1.762 24.891 -29.804 1.00 78.06 866 GLY A N 1
ATOM 7048 C CA . GLY A 1 866 ? 0.364 25.331 -29.895 1.00 78.06 866 GLY A CA 1
ATOM 7049 C C . GLY A 1 866 ? -0.564 24.401 -30.689 1.00 78.06 866 GLY A C 1
ATOM 7050 O O . GLY A 1 866 ? -1.736 24.725 -30.835 1.00 78.06 866 GLY A O 1
ATOM 7051 N N . SER A 1 867 ? -0.078 23.249 -31.170 1.00 81.06 867 SER A N 1
ATOM 7052 C CA . SER A 1 867 ? -0.903 22.211 -31.822 1.00 81.06 867 SER A CA 1
ATOM 7053 C C . SER A 1 867 ? -1.892 21.511 -30.877 1.00 81.06 867 SER A C 1
ATOM 7055 O O . SER A 1 867 ? -2.892 20.961 -31.332 1.00 81.06 867 SER A O 1
ATOM 7057 N N . SER A 1 868 ? -1.641 21.556 -29.565 1.00 76.81 868 SER A N 1
ATOM 7058 C CA . SER A 1 868 ? -2.570 21.136 -28.512 1.00 76.81 868 SER A CA 1
ATOM 7059 C C . SER A 1 868 ? -2.525 22.128 -27.352 1.00 76.81 868 SER A C 1
ATOM 7061 O O . SER A 1 868 ? -1.452 22.598 -26.969 1.00 76.81 868 SER A O 1
ATOM 7063 N N . THR A 1 869 ? -3.688 22.426 -26.776 1.00 68.69 869 THR A N 1
ATOM 7064 C CA . THR A 1 869 ? -3.821 23.214 -25.540 1.00 68.69 869 THR A CA 1
ATOM 7065 C C . THR A 1 869 ? -3.806 22.345 -24.284 1.00 68.69 869 THR A C 1
ATOM 7067 O O . THR A 1 869 ? -3.641 22.868 -23.185 1.00 68.69 869 THR A O 1
ATOM 7070 N N . LEU A 1 870 ? -3.956 21.025 -24.434 1.00 63.84 870 LEU A N 1
ATOM 7071 C CA . LEU A 1 870 ? -4.008 20.064 -23.338 1.00 63.84 870 LEU A CA 1
ATOM 7072 C C . LEU A 1 870 ? -2.817 19.106 -23.448 1.00 63.84 870 LEU A C 1
ATOM 7074 O O . LEU A 1 870 ? -2.747 18.301 -24.376 1.00 63.84 870 LEU A O 1
ATOM 7078 N N . ASN A 1 871 ? -1.879 19.235 -22.506 1.00 70.94 871 ASN A N 1
ATOM 7079 C CA . ASN A 1 871 ? -0.666 18.420 -22.372 1.00 70.94 871 ASN A CA 1
ATOM 7080 C C . ASN A 1 871 ? 0.109 18.182 -23.697 1.00 70.94 871 ASN A C 1
ATOM 7082 O O . ASN A 1 871 ? 0.234 17.039 -24.152 1.00 70.94 871 ASN A O 1
ATOM 7086 N N . PRO A 1 872 ? 0.580 19.251 -24.371 1.00 81.31 872 PRO A N 1
ATOM 7087 C CA . PRO A 1 872 ? 1.347 19.118 -25.608 1.00 81.31 872 PRO A CA 1
ATOM 7088 C C . PRO A 1 872 ? 2.691 18.415 -25.370 1.00 81.31 872 PRO A C 1
ATOM 7090 O O . PRO A 1 872 ? 3.248 18.469 -24.274 1.00 81.31 872 PRO A O 1
ATOM 7093 N N . SER A 1 873 ? 3.247 17.806 -26.421 1.00 86.94 873 SER A N 1
ATOM 7094 C CA . SER A 1 873 ? 4.620 17.291 -26.373 1.00 86.94 873 SER A CA 1
ATOM 7095 C C . SER A 1 873 ? 5.612 18.428 -26.085 1.00 86.94 873 SER A C 1
ATOM 7097 O O . SER A 1 873 ? 5.657 19.428 -26.803 1.00 86.94 873 SER A O 1
ATOM 7099 N N . ALA A 1 874 ? 6.411 18.261 -25.033 1.00 86.94 874 ALA A N 1
ATOM 7100 C CA . ALA A 1 874 ? 7.511 19.133 -24.647 1.00 86.94 874 ALA A CA 1
ATOM 7101 C C . ALA A 1 874 ? 8.736 18.941 -25.553 1.00 86.94 874 ALA A C 1
ATOM 7103 O O . ALA A 1 874 ? 9.474 19.897 -25.791 1.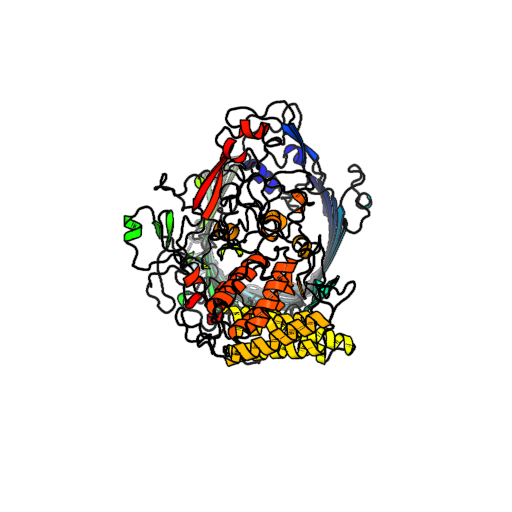00 86.94 874 ALA A O 1
ATOM 7104 N N . SER A 1 875 ? 8.948 17.731 -26.086 1.00 91.62 875 SER A N 1
ATOM 7105 C CA . SER A 1 875 ? 10.087 17.442 -26.965 1.00 91.62 875 SER A CA 1
ATOM 7106 C C . SER A 1 875 ? 9.820 17.675 -28.453 1.00 91.62 875 SER A C 1
ATOM 7108 O O . SER A 1 875 ? 10.772 17.748 -29.229 1.00 91.62 875 SER A O 1
ATOM 7110 N N . GLY A 1 876 ? 8.550 17.807 -28.850 1.00 92.62 876 GLY A N 1
ATOM 7111 C CA . GLY A 1 876 ? 8.124 17.824 -30.254 1.00 92.62 876 GLY A CA 1
ATOM 7112 C C . GLY A 1 876 ? 7.916 16.427 -30.850 1.00 92.62 876 GLY A C 1
ATOM 7113 O O . GLY A 1 876 ? 7.571 16.312 -32.028 1.00 92.62 876 GLY A O 1
ATOM 7114 N N . PHE A 1 877 ? 8.067 15.374 -30.043 1.00 94.44 877 PHE A N 1
ATOM 7115 C CA . PHE A 1 877 ? 7.940 13.975 -30.447 1.00 94.44 877 PHE A CA 1
ATOM 7116 C C . PHE A 1 877 ? 6.970 13.200 -29.545 1.00 94.44 877 PHE A C 1
ATOM 7118 O O . PHE A 1 877 ? 6.742 13.568 -28.390 1.00 94.44 877 PHE A O 1
ATOM 7125 N N . TYR A 1 878 ? 6.439 12.091 -30.062 1.00 92.75 878 TYR A N 1
ATOM 7126 C CA . TYR A 1 878 ? 5.716 11.074 -29.289 1.00 92.75 878 TYR A CA 1
ATOM 7127 C C . TYR A 1 878 ? 6.323 9.690 -29.539 1.00 92.75 878 TYR A C 1
ATOM 7129 O O . TYR A 1 878 ? 6.818 9.414 -30.636 1.00 92.75 878 TYR A O 1
ATOM 7137 N N . CYS A 1 879 ? 6.265 8.813 -28.535 1.00 91.69 879 CYS A N 1
ATOM 7138 C CA . CYS A 1 879 ? 6.546 7.396 -28.734 1.00 91.69 879 CYS A CA 1
ATOM 7139 C C . CYS A 1 879 ? 5.351 6.744 -29.443 1.00 91.69 879 CYS A C 1
ATOM 7141 O O . CYS A 1 879 ? 4.210 6.879 -29.010 1.00 91.69 879 CYS A O 1
ATOM 7143 N N . ARG A 1 880 ? 5.621 6.053 -30.551 1.00 91.75 880 ARG A N 1
ATOM 7144 C CA . ARG A 1 880 ? 4.631 5.348 -31.380 1.00 91.75 880 ARG A CA 1
ATOM 7145 C C . ARG A 1 880 ? 4.701 3.823 -31.230 1.00 91.75 880 ARG A C 1
ATOM 7147 O O . ARG A 1 880 ? 3.839 3.105 -31.734 1.00 91.75 880 ARG A O 1
ATOM 7154 N N . LYS A 1 881 ? 5.712 3.313 -30.532 1.00 91.12 881 LYS A N 1
ATOM 7155 C CA . LYS A 1 881 ? 5.954 1.876 -30.410 1.00 91.12 881 LYS A CA 1
ATOM 7156 C C . LYS A 1 881 ? 4.923 1.195 -29.510 1.00 91.12 881 LYS A C 1
ATOM 7158 O O . LYS A 1 881 ? 4.570 1.728 -28.460 1.00 91.12 881 LYS A O 1
ATOM 7163 N N . ALA A 1 882 ? 4.500 -0.006 -29.910 1.00 88.25 882 ALA A N 1
ATOM 7164 C CA . ALA A 1 882 ? 3.513 -0.819 -29.194 1.00 88.25 882 ALA A CA 1
ATOM 7165 C C . ALA A 1 882 ? 2.157 -0.106 -28.988 1.00 88.25 882 ALA A C 1
ATOM 7167 O O . ALA A 1 882 ? 1.535 -0.235 -27.940 1.00 88.25 882 ALA A O 1
ATOM 7168 N N . ILE A 1 883 ? 1.716 0.674 -29.985 1.00 88.94 883 ILE A N 1
ATOM 7169 C CA . ILE A 1 883 ? 0.443 1.411 -29.971 1.00 88.94 883 ILE A CA 1
ATOM 7170 C C . ILE A 1 883 ? -0.567 0.813 -30.942 1.00 88.94 883 ILE A C 1
ATOM 7172 O O . ILE A 1 883 ? -0.361 0.840 -32.157 1.00 88.94 883 ILE A O 1
ATOM 7176 N N . ASN A 1 884 ? -1.702 0.346 -30.422 1.00 89.31 884 ASN A N 1
ATOM 7177 C CA . ASN A 1 884 ? -2.785 -0.191 -31.237 1.00 89.31 884 ASN A CA 1
ATOM 7178 C C . ASN A 1 884 ? -3.609 0.937 -31.867 1.00 89.31 884 ASN A C 1
ATOM 7180 O O . ASN A 1 884 ? -4.599 1.408 -31.305 1.00 89.31 884 ASN A O 1
ATOM 7184 N N . VAL A 1 885 ? -3.233 1.353 -33.072 1.00 91.44 885 VAL A N 1
ATOM 7185 C CA . VAL A 1 885 ? -3.832 2.497 -33.781 1.00 91.44 885 VAL A CA 1
ATOM 7186 C C . VAL A 1 885 ? -5.361 2.441 -33.952 1.00 91.44 885 VAL A C 1
ATOM 7188 O O . VAL A 1 885 ? -5.972 3.483 -34.175 1.00 91.44 885 VAL A O 1
ATOM 7191 N N . ASN A 1 886 ? -6.003 1.279 -33.793 1.00 90.69 886 ASN A N 1
ATOM 7192 C CA . ASN A 1 886 ? -7.457 1.137 -33.917 1.00 90.69 886 ASN A CA 1
ATOM 7193 C C . ASN A 1 886 ? -8.241 1.559 -32.665 1.00 90.69 886 ASN A C 1
ATOM 7195 O O . ASN A 1 886 ? -9.433 1.836 -32.774 1.00 90.69 886 ASN A O 1
ATOM 7199 N N . PHE A 1 887 ? -7.605 1.622 -31.491 1.00 89.06 887 PHE A N 1
ATOM 7200 C CA . PHE A 1 887 ? -8.284 2.024 -30.257 1.00 89.06 887 PHE A CA 1
ATOM 7201 C C . PHE A 1 887 ? -8.767 3.465 -30.328 1.00 89.06 887 PHE A C 1
ATOM 7203 O O . PHE A 1 887 ? -7.975 4.369 -30.617 1.00 89.06 887 PHE A O 1
ATOM 7210 N N . THR A 1 888 ? -10.051 3.663 -30.023 1.00 90.31 888 THR A N 1
ATOM 7211 C CA . THR A 1 888 ? -10.629 4.993 -29.821 1.00 90.31 888 THR A CA 1
ATOM 7212 C C . THR A 1 888 ? -10.064 5.609 -28.539 1.00 90.31 888 THR A C 1
ATOM 7214 O O . THR A 1 888 ? -9.529 4.870 -27.711 1.00 90.31 888 THR A O 1
ATOM 7217 N N . PRO A 1 889 ? -10.211 6.928 -28.301 1.00 85.50 889 PRO A N 1
ATOM 7218 C CA . PRO A 1 889 ? -9.725 7.549 -27.068 1.00 85.50 889 PRO A CA 1
ATOM 7219 C C . PRO A 1 889 ? -10.224 6.860 -25.793 1.00 85.50 889 PRO A C 1
ATOM 7221 O O . PRO A 1 889 ? -9.491 6.825 -24.816 1.00 85.50 889 PRO A O 1
ATOM 7224 N N . TYR A 1 890 ? -11.431 6.285 -25.819 1.00 82.19 890 TYR A N 1
ATOM 7225 C CA . TYR A 1 890 ? -12.014 5.565 -24.686 1.00 82.19 890 TYR A CA 1
ATOM 7226 C C . TYR A 1 890 ? -11.329 4.223 -24.399 1.00 82.19 890 TYR A C 1
ATOM 7228 O O . TYR A 1 890 ? -11.172 3.829 -23.245 1.00 82.19 890 TYR A O 1
ATOM 7236 N N . ASP A 1 891 ? -10.891 3.526 -25.446 1.00 83.50 891 ASP A N 1
ATOM 7237 C CA . ASP A 1 891 ? -10.323 2.182 -25.324 1.00 83.50 891 ASP A CA 1
ATOM 7238 C C . ASP A 1 891 ? -8.853 2.215 -24.870 1.00 83.50 891 ASP A C 1
ATOM 7240 O O . ASP A 1 891 ? -8.332 1.226 -24.360 1.00 83.50 891 ASP A O 1
ATOM 7244 N N . THR A 1 892 ? -8.161 3.354 -25.015 1.00 82.31 892 THR A N 1
ATOM 7245 C CA . THR A 1 892 ? -6.706 3.448 -24.783 1.00 82.31 892 THR A CA 1
ATOM 7246 C C . THR A 1 892 ? -6.273 3.250 -23.328 1.00 82.31 892 THR A C 1
ATOM 7248 O O . THR A 1 892 ? -5.117 2.904 -23.077 1.00 82.31 892 THR A O 1
ATOM 7251 N N . GLU A 1 893 ? -7.175 3.433 -22.361 1.00 80.25 893 GLU A N 1
ATOM 7252 C CA . GLU A 1 893 ? -6.921 3.135 -20.941 1.00 80.25 893 GLU A CA 1
ATOM 7253 C C . GLU A 1 893 ? -7.000 1.637 -20.618 1.00 80.25 893 GLU A C 1
ATOM 7255 O O . GLU A 1 893 ? -6.621 1.213 -19.525 1.00 80.25 893 GLU A O 1
ATOM 7260 N N . ARG A 1 894 ? -7.509 0.832 -21.556 1.00 81.38 894 ARG A N 1
ATOM 7261 C CA . ARG A 1 894 ? -7.821 -0.588 -21.377 1.00 81.38 894 ARG A CA 1
ATOM 7262 C C . ARG A 1 894 ? -6.993 -1.459 -22.316 1.00 81.38 894 ARG A C 1
ATOM 7264 O O . ARG A 1 894 ? -7.467 -2.489 -22.789 1.00 81.38 894 ARG A O 1
ATOM 7271 N N . SER A 1 895 ? -5.750 -1.052 -22.577 1.00 80.62 895 SER A N 1
ATOM 7272 C CA . SER A 1 895 ? -4.881 -1.784 -23.491 1.00 80.62 895 SER A CA 1
ATOM 7273 C C . SER A 1 895 ? -4.635 -3.203 -22.997 1.00 80.62 895 SER A C 1
ATOM 7275 O O . SER A 1 895 ? -4.331 -3.431 -21.824 1.00 80.62 895 SER A O 1
ATOM 7277 N N . SER A 1 896 ? -4.794 -4.144 -23.920 1.00 81.00 896 SER A N 1
ATOM 7278 C CA . SER A 1 896 ? -4.547 -5.573 -23.741 1.00 81.00 896 SER A CA 1
ATOM 7279 C C . SER A 1 896 ? -3.285 -6.035 -24.474 1.00 81.00 896 SER A C 1
ATOM 7281 O O . SER A 1 896 ? -3.076 -7.230 -24.621 1.00 81.00 896 SER A O 1
ATOM 7283 N N . THR A 1 897 ? -2.440 -5.101 -24.925 1.00 84.06 897 THR A N 1
ATOM 7284 C CA . THR A 1 897 ? -1.200 -5.434 -25.636 1.00 84.06 897 THR A CA 1
ATOM 7285 C C . THR A 1 897 ? -0.209 -6.102 -24.685 1.00 84.06 897 THR A C 1
ATOM 7287 O O . THR A 1 897 ? 0.107 -5.588 -23.615 1.00 84.06 897 THR A O 1
ATOM 7290 N N . ASP A 1 898 ? 0.334 -7.244 -25.082 1.00 84.31 898 ASP A N 1
ATOM 7291 C CA . ASP A 1 898 ? 1.316 -7.959 -24.277 1.00 84.31 898 ASP A CA 1
ATOM 7292 C C . ASP A 1 898 ? 2.600 -7.160 -24.020 1.00 84.31 898 ASP A C 1
ATOM 7294 O O . ASP A 1 898 ? 3.162 -6.523 -24.916 1.00 84.31 898 ASP A O 1
ATOM 7298 N N . TRP A 1 899 ? 3.146 -7.282 -22.806 1.00 85.00 899 TRP A N 1
ATOM 7299 C CA . TRP A 1 899 ? 4.454 -6.711 -22.488 1.00 85.00 899 TRP A CA 1
ATOM 7300 C C . TRP A 1 899 ? 5.561 -7.758 -22.592 1.00 85.00 899 TRP A C 1
ATOM 7302 O O . TRP A 1 899 ? 5.680 -8.654 -21.750 1.00 85.00 899 TRP A O 1
ATOM 7312 N N . VAL A 1 900 ? 6.413 -7.625 -23.607 1.00 89.19 900 VAL A N 1
ATOM 7313 C CA . VAL A 1 900 ? 7.535 -8.536 -23.853 1.00 89.19 900 VAL A CA 1
ATOM 7314 C C . VAL A 1 900 ? 8.733 -8.174 -22.964 1.00 89.19 900 VAL A C 1
ATOM 7316 O O . VAL A 1 900 ? 9.429 -7.185 -23.175 1.00 89.19 900 VAL A O 1
ATOM 7319 N N . GLU A 1 901 ? 9.012 -9.010 -21.963 1.00 90.50 901 GLU A N 1
ATOM 7320 C CA . GLU A 1 901 ? 10.128 -8.835 -21.027 1.00 90.50 901 GLU A CA 1
ATOM 7321 C C . GLU A 1 901 ? 11.468 -9.299 -21.619 1.00 90.50 901 GLU A C 1
ATOM 7323 O O . GLU A 1 901 ? 12.481 -8.632 -21.405 1.00 90.50 901 GLU A O 1
ATOM 7328 N N . ILE A 1 902 ? 11.504 -10.417 -22.353 1.00 95.75 902 ILE A N 1
ATOM 7329 C CA . ILE A 1 902 ? 12.680 -10.899 -23.105 1.00 95.75 902 ILE A CA 1
ATOM 7330 C C . ILE A 1 902 ? 12.218 -11.401 -24.472 1.00 95.75 902 ILE A C 1
ATOM 7332 O O . ILE A 1 902 ? 11.306 -12.226 -24.560 1.00 95.75 902 ILE A O 1
ATOM 7336 N N . ARG A 1 903 ? 12.918 -10.977 -25.526 1.00 96.81 903 ARG A N 1
ATOM 7337 C CA . ARG A 1 903 ? 12.773 -11.502 -26.889 1.00 96.81 903 ARG A CA 1
ATOM 7338 C C . ARG A 1 903 ? 14.106 -11.963 -27.465 1.00 96.81 903 ARG A C 1
ATOM 7340 O O . ARG A 1 903 ? 15.165 -11.606 -26.951 1.00 96.81 903 ARG A O 1
ATOM 7347 N N . PHE A 1 904 ? 14.075 -12.762 -28.524 1.00 98.38 904 PHE A N 1
ATOM 7348 C CA . PHE A 1 904 ? 15.258 -13.411 -29.087 1.00 98.38 904 PHE A CA 1
ATOM 7349 C C . PHE A 1 904 ? 16.335 -12.426 -29.569 1.00 98.38 904 PHE A C 1
ATOM 7351 O O . PHE A 1 904 ? 17.520 -12.714 -29.398 1.00 98.38 904 PHE A O 1
ATOM 7358 N N . ALA A 1 905 ? 15.976 -11.228 -30.052 1.00 98.38 905 ALA A N 1
ATOM 7359 C CA . ALA A 1 905 ? 16.978 -10.194 -30.330 1.00 98.38 905 ALA A CA 1
ATOM 7360 C C . ALA A 1 905 ? 17.827 -9.843 -29.099 1.00 98.38 905 ALA A C 1
ATOM 7362 O O . ALA A 1 905 ? 19.015 -9.570 -29.240 1.00 98.38 905 ALA A O 1
ATOM 7363 N N . GLU A 1 906 ? 17.264 -9.879 -27.886 1.00 98.44 906 GLU A N 1
ATOM 7364 C CA . GLU A 1 906 ? 18.035 -9.629 -26.665 1.00 98.44 906 GLU A CA 1
ATOM 7365 C C . GLU A 1 906 ? 19.037 -10.752 -26.404 1.00 98.44 906 GLU A C 1
ATOM 7367 O O . GLU A 1 906 ? 20.177 -10.476 -26.051 1.00 98.44 906 GLU A O 1
ATOM 7372 N N . VAL A 1 907 ? 18.654 -12.009 -26.638 1.00 98.69 907 VAL A N 1
ATOM 7373 C CA . VAL A 1 907 ? 19.564 -13.160 -26.510 1.00 98.69 907 VAL A CA 1
ATOM 7374 C C . VAL A 1 907 ? 20.745 -13.017 -27.468 1.00 98.69 907 VAL A C 1
ATOM 7376 O O . VAL A 1 907 ? 21.895 -13.173 -27.055 1.00 98.69 907 VAL A O 1
ATOM 7379 N N . LEU A 1 908 ? 20.475 -12.649 -28.724 1.00 98.69 908 LEU A N 1
ATOM 7380 C CA . LEU A 1 908 ? 21.516 -12.375 -29.712 1.00 98.69 908 LEU A CA 1
ATOM 7381 C C . LEU A 1 908 ? 22.411 -11.208 -29.281 1.00 98.69 908 LEU A C 1
ATOM 7383 O O . LEU A 1 908 ? 23.632 -11.319 -29.348 1.00 98.69 908 LEU A O 1
ATOM 7387 N N . MET A 1 909 ? 21.832 -10.114 -28.791 1.00 98.50 909 MET A N 1
ATOM 7388 C CA . MET A 1 909 ? 22.599 -8.955 -28.332 1.00 98.50 909 MET A CA 1
ATOM 7389 C C . MET A 1 909 ? 23.450 -9.241 -27.100 1.00 98.50 909 MET A C 1
ATOM 7391 O O . MET A 1 909 ? 24.576 -8.758 -27.011 1.00 98.50 909 MET A O 1
ATOM 7395 N N . ASN A 1 910 ? 22.942 -10.043 -26.165 1.00 98.62 910 ASN A N 1
ATOM 7396 C CA . ASN A 1 910 ? 23.700 -10.488 -25.002 1.00 98.62 910 ASN A CA 1
ATOM 7397 C C . ASN A 1 910 ? 24.892 -11.350 -25.446 1.00 98.62 910 ASN A C 1
ATOM 7399 O O . ASN A 1 910 ? 26.005 -11.163 -24.960 1.00 98.62 910 ASN A O 1
ATOM 7403 N N . TYR A 1 911 ? 24.685 -12.244 -26.420 1.00 98.69 911 TYR A N 1
ATOM 7404 C CA . TYR A 1 911 ? 25.760 -13.020 -27.037 1.00 98.69 911 TYR A CA 1
ATOM 7405 C C . TYR A 1 911 ? 26.793 -12.132 -27.745 1.00 98.69 911 TYR A C 1
ATOM 7407 O O . TYR A 1 911 ? 27.986 -12.290 -27.489 1.00 98.69 911 TYR A O 1
ATOM 7415 N N . ALA A 1 912 ? 26.363 -11.179 -28.576 1.00 98.69 912 ALA A N 1
ATOM 7416 C CA . ALA A 1 912 ? 27.259 -10.270 -29.290 1.00 98.69 912 ALA A CA 1
ATOM 7417 C C . ALA A 1 912 ? 28.150 -9.468 -28.336 1.00 98.69 912 ALA A C 1
ATOM 7419 O O . ALA A 1 912 ? 29.350 -9.334 -28.572 1.00 98.69 912 ALA A O 1
ATOM 7420 N N . GLU A 1 913 ? 27.576 -8.972 -27.239 1.00 98.44 913 GLU A N 1
ATOM 7421 C CA . GLU A 1 913 ? 28.321 -8.234 -26.225 1.00 98.44 913 GLU A CA 1
ATOM 7422 C C . GLU A 1 913 ? 29.361 -9.115 -25.531 1.00 98.44 913 GLU A C 1
ATOM 7424 O O . GLU A 1 913 ? 30.537 -8.756 -25.488 1.00 98.44 913 GLU A O 1
ATOM 7429 N N . CYS A 1 914 ? 28.975 -10.308 -25.067 1.00 98.56 914 CYS A N 1
ATOM 7430 C CA . CYS A 1 914 ? 29.930 -11.235 -24.464 1.00 98.56 914 CYS A CA 1
ATOM 7431 C C . CYS A 1 914 ? 31.019 -11.688 -25.459 1.00 98.56 914 CYS A C 1
ATOM 7433 O O . CYS A 1 914 ? 32.171 -11.893 -25.073 1.00 98.56 914 CYS A O 1
ATOM 7435 N N . ALA A 1 915 ? 30.685 -11.840 -26.743 1.00 98.38 915 ALA A N 1
ATOM 7436 C CA . ALA A 1 915 ? 31.661 -12.142 -27.787 1.00 98.38 915 ALA A CA 1
ATOM 7437 C C . ALA A 1 915 ? 32.666 -10.992 -27.953 1.00 98.38 915 ALA A C 1
ATOM 7439 O O . ALA A 1 915 ? 33.870 -11.235 -27.967 1.00 98.38 915 ALA A O 1
ATOM 7440 N N . ALA A 1 916 ? 32.203 -9.740 -27.997 1.00 97.94 916 ALA A N 1
ATOM 7441 C CA . ALA A 1 916 ? 33.072 -8.568 -28.092 1.00 97.94 916 ALA A CA 1
ATOM 7442 C C . ALA A 1 916 ? 33.992 -8.400 -26.865 1.00 97.94 916 ALA A C 1
ATOM 7444 O O . ALA A 1 916 ? 35.182 -8.122 -27.028 1.00 97.94 916 ALA A O 1
ATOM 7445 N N . GLU A 1 917 ? 33.477 -8.636 -25.656 1.00 97.38 917 GLU A N 1
ATOM 7446 C CA . GLU A 1 917 ? 34.242 -8.614 -24.393 1.00 97.38 917 GLU A CA 1
ATOM 7447 C C . GLU A 1 917 ? 35.284 -9.736 -24.307 1.00 97.38 917 GLU A C 1
ATOM 7449 O O . GLU A 1 917 ? 36.345 -9.574 -23.708 1.00 97.38 917 GLU A O 1
ATOM 7454 N N . THR A 1 918 ? 35.046 -10.850 -25.000 1.00 97.50 918 THR A N 1
ATOM 7455 C CA . THR A 1 918 ? 36.015 -11.949 -25.136 1.00 97.50 918 THR A CA 1
ATOM 7456 C C . THR A 1 918 ? 36.820 -11.897 -26.441 1.00 97.50 918 THR A C 1
ATOM 7458 O O . THR A 1 918 ? 37.470 -12.877 -26.802 1.00 97.50 918 THR A O 1
ATOM 7461 N N . GLN A 1 919 ? 36.817 -10.748 -27.131 1.00 96.69 919 GLN A N 1
ATOM 7462 C CA . GLN A 1 919 ? 37.586 -10.455 -28.353 1.00 96.69 919 GLN A CA 1
ATOM 7463 C C . GLN A 1 919 ? 37.236 -11.321 -29.578 1.00 96.69 919 GLN A C 1
ATOM 7465 O O . GLN A 1 919 ? 38.027 -11.458 -30.511 1.00 96.69 919 GLN A O 1
ATOM 7470 N N . LYS A 1 920 ? 36.028 -11.884 -29.617 1.00 97.88 920 LYS A N 1
ATOM 7471 C CA . LYS A 1 920 ? 35.490 -12.684 -30.728 1.00 97.88 920 LYS A CA 1
ATOM 7472 C C . LYS A 1 920 ? 34.661 -11.798 -31.665 1.00 97.88 920 LYS A C 1
ATOM 7474 O O . LYS A 1 920 ? 33.460 -11.989 -31.847 1.00 97.88 920 LYS A O 1
ATOM 7479 N N . TYR A 1 921 ? 35.310 -10.782 -32.235 1.00 97.88 921 TYR A N 1
ATOM 7480 C CA . TYR A 1 921 ? 34.639 -9.696 -32.963 1.00 97.88 921 TYR A CA 1
ATOM 7481 C C . TYR A 1 921 ? 33.860 -10.152 -34.200 1.00 97.88 921 TYR A C 1
ATOM 7483 O O . TYR A 1 921 ? 32.814 -9.578 -34.490 1.00 97.88 921 TYR A O 1
ATOM 7491 N N . ASP A 1 922 ? 34.310 -11.198 -34.896 1.00 97.75 922 ASP A N 1
ATOM 7492 C CA . ASP A 1 922 ? 33.601 -11.736 -36.066 1.00 97.75 922 ASP A CA 1
ATOM 7493 C C . ASP A 1 922 ? 32.187 -12.223 -35.712 1.00 97.75 922 ASP A C 1
ATOM 7495 O O . ASP A 1 922 ? 31.238 -12.030 -36.478 1.00 97.75 922 ASP A O 1
ATOM 7499 N N . GLU A 1 923 ? 32.021 -12.806 -34.522 1.00 98.25 923 GLU A N 1
ATOM 7500 C CA . GLU A 1 923 ? 30.724 -13.260 -34.018 1.00 98.25 923 GLU A CA 1
ATOM 7501 C C . GLU A 1 923 ? 29.828 -12.065 -33.654 1.00 98.25 923 GLU A C 1
ATOM 7503 O O . GLU A 1 923 ? 28.653 -12.041 -34.028 1.00 98.25 923 GLU A O 1
ATOM 7508 N N . ALA A 1 924 ? 30.394 -11.029 -33.023 1.00 98.19 924 ALA A N 1
ATOM 7509 C CA . ALA A 1 924 ? 29.682 -9.783 -32.728 1.00 98.19 924 ALA A CA 1
ATOM 7510 C C . ALA A 1 924 ? 29.212 -9.071 -34.012 1.00 98.19 924 ALA A C 1
ATOM 7512 O O . ALA A 1 924 ? 28.041 -8.701 -34.128 1.00 98.19 924 ALA A O 1
ATOM 7513 N N . TYR A 1 925 ? 30.081 -8.964 -35.025 1.00 98.38 925 TYR A N 1
ATOM 7514 C CA . TYR A 1 925 ? 29.718 -8.445 -36.346 1.00 98.38 925 TYR A CA 1
ATOM 7515 C C . TYR A 1 925 ? 28.602 -9.261 -36.997 1.00 98.38 925 TYR A C 1
ATOM 7517 O O . TYR A 1 925 ? 27.701 -8.687 -37.609 1.00 98.38 925 TYR A O 1
ATOM 7525 N N . SER A 1 926 ? 28.652 -10.591 -36.897 1.00 98.06 926 SER A N 1
ATOM 7526 C CA . SER A 1 926 ? 27.621 -11.468 -37.458 1.00 98.06 926 SER A CA 1
ATOM 7527 C C . SER A 1 926 ? 26.240 -11.154 -36.876 1.00 98.06 926 SER A C 1
ATOM 7529 O O . SER A 1 926 ? 25.280 -10.960 -37.627 1.00 98.06 926 SER A O 1
ATOM 7531 N N . VAL A 1 927 ? 26.152 -11.008 -35.551 1.00 98.38 927 VAL A N 1
ATOM 7532 C CA . VAL A 1 927 ? 24.898 -10.661 -34.871 1.00 98.38 927 VAL A CA 1
ATOM 7533 C C . VAL A 1 927 ? 24.409 -9.263 -35.251 1.00 98.38 927 VAL A C 1
ATOM 7535 O O . VAL A 1 927 ? 23.245 -9.117 -35.630 1.00 98.38 927 VAL A O 1
ATOM 7538 N N . LEU A 1 928 ? 25.273 -8.243 -35.199 1.00 98.44 928 LEU A N 1
ATOM 7539 C CA . LEU A 1 928 ? 24.880 -6.870 -35.538 1.00 98.44 928 LEU A CA 1
ATOM 7540 C C . LEU A 1 928 ? 24.354 -6.777 -36.973 1.00 98.44 928 LEU A C 1
ATOM 7542 O O . LEU A 1 928 ? 23.290 -6.206 -37.208 1.00 98.44 928 LEU A O 1
ATOM 7546 N N . LYS A 1 929 ? 25.042 -7.407 -37.935 1.00 98.25 929 LYS A N 1
ATOM 7547 C CA . LYS A 1 929 ? 24.581 -7.467 -39.330 1.00 98.25 929 LYS A CA 1
ATOM 7548 C C . LYS A 1 929 ? 23.234 -8.169 -39.454 1.00 98.25 929 LYS A C 1
ATOM 7550 O O . LYS A 1 929 ? 22.393 -7.725 -40.230 1.00 98.25 929 LYS A O 1
ATOM 7555 N N . ARG A 1 930 ? 23.003 -9.242 -38.692 1.00 97.69 930 ARG A N 1
ATOM 7556 C CA . ARG A 1 930 ? 21.727 -9.968 -38.691 1.00 97.69 930 ARG A CA 1
ATOM 7557 C C . ARG A 1 930 ? 20.573 -9.088 -38.199 1.00 97.69 930 ARG A C 1
ATOM 7559 O O . ARG A 1 930 ? 19.545 -9.033 -38.871 1.00 97.69 930 ARG A O 1
ATOM 7566 N N . ILE A 1 931 ? 20.753 -8.379 -37.083 1.00 98.06 931 ILE A N 1
ATOM 7567 C CA . ILE A 1 931 ? 19.733 -7.471 -36.529 1.00 98.06 931 ILE A CA 1
ATOM 7568 C C . ILE A 1 931 ? 19.464 -6.309 -37.489 1.00 98.06 931 ILE A C 1
ATOM 7570 O O . ILE A 1 931 ? 18.310 -6.067 -37.838 1.00 98.06 931 ILE A O 1
ATOM 7574 N N . ARG A 1 932 ? 20.515 -5.662 -38.005 1.00 98.06 932 ARG A N 1
ATOM 7575 C CA . ARG A 1 932 ? 20.393 -4.562 -38.977 1.00 98.06 932 ARG A CA 1
ATOM 7576 C C . ARG A 1 932 ? 19.712 -4.992 -40.270 1.00 98.06 932 ARG A C 1
ATOM 7578 O O . ARG A 1 932 ? 18.851 -4.281 -40.779 1.00 98.06 932 ARG A O 1
ATOM 7585 N N . LYS A 1 933 ? 20.047 -6.179 -40.780 1.00 97.31 933 LYS A N 1
ATOM 7586 C CA . LYS A 1 933 ? 19.387 -6.757 -41.953 1.00 97.31 933 LYS A CA 1
ATOM 7587 C C . LYS A 1 933 ? 17.894 -6.969 -41.701 1.00 97.31 933 LYS A C 1
ATOM 7589 O O . LYS A 1 933 ? 17.100 -6.599 -42.559 1.00 97.31 933 LYS A O 1
ATOM 7594 N N . ARG A 1 934 ? 17.503 -7.532 -40.545 1.00 96.69 934 ARG A N 1
ATOM 7595 C CA . ARG A 1 934 ? 16.081 -7.678 -40.179 1.00 96.69 934 ARG A CA 1
ATOM 7596 C C . ARG A 1 934 ? 15.396 -6.322 -40.091 1.00 96.69 934 ARG A C 1
ATOM 7598 O O . ARG A 1 934 ? 14.285 -6.177 -40.577 1.00 96.69 934 ARG A O 1
ATOM 7605 N N . ALA A 1 935 ? 16.058 -5.335 -39.494 1.00 96.31 935 ALA A N 1
ATOM 7606 C CA . ALA A 1 935 ? 15.532 -3.982 -39.350 1.00 96.31 935 ALA A CA 1
ATOM 7607 C C . ALA A 1 935 ? 15.353 -3.235 -40.687 1.00 96.31 935 ALA A C 1
ATOM 7609 O O . ALA A 1 935 ? 14.821 -2.131 -40.692 1.00 96.31 935 ALA A O 1
ATOM 7610 N N . GLY A 1 936 ? 15.780 -3.816 -41.816 1.00 95.88 936 GLY A N 1
ATOM 7611 C CA . GLY A 1 936 ? 15.642 -3.212 -43.140 1.00 95.88 936 GLY A CA 1
ATOM 7612 C C . GLY A 1 936 ? 16.749 -2.218 -43.488 1.00 95.88 936 GLY A C 1
ATOM 7613 O O . GLY A 1 936 ? 16.595 -1.444 -44.430 1.00 95.88 936 GLY A O 1
ATOM 7614 N N . ILE A 1 937 ? 17.876 -2.240 -42.767 1.00 97.38 937 ILE A N 1
ATOM 7615 C CA . ILE A 1 937 ? 19.053 -1.454 -43.143 1.00 97.38 937 ILE A CA 1
ATOM 7616 C C . ILE A 1 937 ? 19.589 -1.957 -44.483 1.00 97.38 937 ILE A C 1
ATOM 7618 O O . ILE A 1 937 ? 19.805 -3.154 -44.691 1.00 97.38 937 ILE A O 1
ATOM 7622 N N . THR A 1 938 ? 19.829 -1.025 -45.397 1.00 96.19 938 THR A N 1
ATOM 7623 C CA . THR A 1 938 ? 20.407 -1.307 -46.708 1.00 96.19 938 THR A CA 1
ATOM 7624 C C . THR A 1 938 ? 21.881 -1.644 -46.554 1.00 96.19 938 THR A C 1
ATOM 7626 O O . THR A 1 938 ? 22.651 -0.892 -45.956 1.00 96.19 938 THR A O 1
ATOM 7629 N N . ALA A 1 939 ? 22.285 -2.784 -47.105 1.00 94.00 939 ALA A N 1
ATOM 7630 C CA . ALA A 1 939 ? 23.688 -3.156 -47.151 1.00 94.00 939 ALA A CA 1
ATOM 7631 C C . ALA A 1 939 ? 24.459 -2.179 -48.052 1.00 94.00 939 ALA A C 1
ATOM 7633 O O . ALA A 1 939 ? 24.076 -1.965 -49.200 1.00 94.00 939 ALA A O 1
ATOM 7634 N N . GLY A 1 940 ? 25.552 -1.612 -47.540 1.00 88.19 940 GLY A N 1
ATOM 7635 C CA . GLY A 1 940 ? 26.552 -0.956 -48.385 1.00 88.19 940 GLY A CA 1
ATOM 7636 C C . GLY A 1 940 ? 27.355 -1.974 -49.203 1.00 88.19 940 GLY A C 1
ATOM 7637 O O . GLY A 1 940 ? 27.217 -3.183 -49.007 1.00 88.19 940 GLY A O 1
ATOM 7638 N N . ASP A 1 941 ? 28.250 -1.492 -50.066 1.00 88.75 941 ASP A N 1
ATOM 7639 C CA . ASP A 1 941 ? 29.046 -2.336 -50.976 1.00 88.75 941 ASP A CA 1
ATOM 7640 C C . ASP A 1 941 ? 29.906 -3.390 -50.256 1.00 88.75 941 ASP A C 1
ATOM 7642 O O . ASP A 1 941 ? 30.154 -4.473 -50.783 1.00 88.75 941 ASP A O 1
ATOM 7646 N N . ASN A 1 942 ? 30.326 -3.106 -49.021 1.00 90.25 942 ASN A N 1
ATOM 7647 C CA . ASN A 1 942 ? 31.079 -4.034 -48.174 1.00 90.25 942 ASN A CA 1
ATOM 7648 C C . ASN A 1 942 ? 30.196 -4.991 -47.351 1.00 90.25 942 ASN A C 1
ATOM 7650 O O . ASN A 1 942 ? 30.702 -5.782 -46.557 1.00 90.25 942 ASN A O 1
ATOM 7654 N N . ASN A 1 943 ? 28.873 -4.929 -47.521 1.00 93.25 943 ASN A N 1
ATOM 7655 C CA . ASN A 1 943 ? 27.885 -5.734 -46.805 1.00 93.25 943 ASN A CA 1
ATOM 7656 C C . ASN A 1 943 ? 27.966 -5.606 -45.266 1.00 93.25 943 ASN A C 1
ATOM 7658 O O . ASN A 1 943 ? 27.625 -6.536 -44.528 1.00 93.25 943 ASN A O 1
ATOM 7662 N N . MET A 1 944 ? 28.426 -4.449 -44.776 1.00 94.62 944 MET A N 1
ATOM 7663 C CA . MET A 1 944 ? 28.578 -4.169 -43.344 1.00 94.62 944 MET A CA 1
ATOM 7664 C C . MET A 1 944 ? 27.391 -3.423 -42.732 1.00 94.62 944 MET A C 1
ATOM 7666 O O . MET A 1 944 ? 27.397 -3.181 -41.530 1.00 94.62 944 MET A O 1
ATOM 7670 N N . TYR A 1 945 ? 26.357 -3.083 -43.513 1.00 96.44 945 TYR A N 1
ATOM 7671 C CA . TYR A 1 945 ? 25.147 -2.410 -43.005 1.00 96.44 945 TYR A CA 1
ATOM 7672 C C . TYR A 1 945 ? 25.483 -1.150 -42.180 1.00 96.44 945 TYR A C 1
ATOM 7674 O O . TYR A 1 945 ? 24.980 -0.958 -41.071 1.00 96.44 945 TYR A O 1
ATOM 7682 N N . GLY A 1 946 ? 26.437 -0.355 -42.674 1.00 93.75 946 GLY A N 1
ATOM 7683 C CA . GLY A 1 946 ? 26.915 0.864 -42.018 1.00 93.75 946 GLY A CA 1
ATOM 7684 C C . GLY A 1 946 ? 27.854 0.651 -40.825 1.00 93.75 946 GLY A C 1
ATOM 7685 O O . GLY A 1 946 ? 28.264 1.622 -40.196 1.00 93.75 946 GLY A O 1
ATOM 7686 N N . LEU A 1 947 ? 28.226 -0.591 -40.498 1.00 96.00 947 LEU A N 1
ATOM 7687 C CA . LEU A 1 947 ? 29.256 -0.868 -39.496 1.00 96.00 947 LEU A CA 1
ATOM 7688 C C . LEU A 1 947 ? 30.650 -0.575 -40.070 1.00 96.00 947 LEU A C 1
ATOM 7690 O O . LEU A 1 947 ? 30.999 -1.022 -41.163 1.00 96.00 947 LEU A O 1
ATOM 7694 N N . LYS A 1 948 ? 31.479 0.117 -39.288 1.00 94.38 948 LYS A N 1
ATOM 7695 C CA . LYS A 1 948 ? 32.916 0.264 -39.542 1.00 94.38 948 LYS A CA 1
ATOM 7696 C C . LYS A 1 948 ? 33.616 -1.103 -39.523 1.00 94.38 948 LYS A C 1
ATOM 7698 O O . LYS A 1 948 ? 33.372 -1.920 -38.636 1.00 94.38 948 LYS A O 1
ATOM 7703 N N . GLU A 1 949 ? 34.506 -1.345 -40.480 1.00 94.25 949 GLU A N 1
ATOM 7704 C CA . GLU A 1 949 ? 35.378 -2.528 -40.500 1.00 94.25 949 GLU A CA 1
ATOM 7705 C C . GLU A 1 949 ? 36.518 -2.398 -39.483 1.00 94.25 949 GLU A C 1
ATOM 7707 O O . GLU A 1 949 ? 37.011 -1.298 -39.239 1.00 94.25 949 GLU A O 1
ATOM 7712 N N . ASN A 1 950 ? 36.976 -3.526 -38.932 1.00 94.38 950 ASN A N 1
ATOM 7713 C CA . ASN A 1 950 ? 38.110 -3.585 -38.000 1.00 94.38 950 ASN A CA 1
ATOM 7714 C C . ASN A 1 950 ? 37.964 -2.643 -36.787 1.00 94.38 950 ASN A C 1
ATOM 7716 O O . ASN A 1 950 ? 38.923 -1.979 -36.393 1.00 94.38 950 ASN A O 1
ATOM 7720 N N . MET A 1 951 ? 36.760 -2.566 -36.210 1.00 96.88 951 MET A N 1
ATOM 7721 C CA . MET A 1 951 ? 36.514 -1.811 -34.983 1.00 96.88 951 MET A CA 1
ATOM 7722 C C . MET A 1 951 ? 37.441 -2.297 -33.867 1.00 96.88 951 MET A C 1
ATOM 7724 O O . MET A 1 951 ? 37.588 -3.497 -33.629 1.00 96.88 951 MET A O 1
ATOM 7728 N N . SER A 1 952 ? 38.030 -1.350 -33.144 1.00 97.50 952 SER A N 1
ATOM 7729 C CA . SER A 1 952 ? 38.627 -1.620 -31.841 1.00 97.50 952 SER A CA 1
ATOM 7730 C C . SER A 1 952 ? 37.579 -2.176 -30.873 1.00 97.50 952 SER A C 1
ATOM 7732 O O . SER A 1 952 ? 36.373 -2.032 -31.082 1.00 97.50 952 SER A O 1
ATOM 7734 N N . HIS A 1 953 ? 38.038 -2.769 -29.769 1.00 95.25 953 HIS A N 1
ATOM 7735 C CA . HIS A 1 953 ? 37.158 -3.270 -28.712 1.00 95.25 953 HIS A CA 1
ATOM 7736 C C . HIS A 1 953 ? 36.103 -2.227 -28.292 1.00 95.25 953 HIS A C 1
ATOM 7738 O O . HIS A 1 953 ? 34.907 -2.503 -28.325 1.00 95.25 953 HIS A O 1
ATOM 7744 N N . ASN A 1 954 ? 36.536 -0.999 -27.988 1.00 94.81 954 ASN A N 1
ATOM 7745 C CA . ASN A 1 954 ? 35.639 0.073 -27.553 1.00 94.81 954 ASN A CA 1
ATOM 7746 C C . ASN A 1 954 ? 34.645 0.488 -28.646 1.00 94.81 954 ASN A C 1
ATOM 7748 O O . ASN A 1 954 ? 33.481 0.729 -28.342 1.00 94.81 954 ASN A O 1
ATOM 7752 N N . GLU A 1 955 ? 35.078 0.548 -29.908 1.00 97.00 955 GLU A N 1
ATOM 7753 C CA . GLU A 1 955 ? 34.187 0.864 -31.032 1.00 97.00 955 GLU A CA 1
ATOM 7754 C C . GLU A 1 955 ? 33.135 -0.231 -31.241 1.00 97.00 955 GLU A C 1
ATOM 7756 O O . GLU A 1 955 ? 31.968 0.086 -31.460 1.00 97.00 955 GLU A O 1
ATOM 7761 N N . MET A 1 956 ? 33.516 -1.506 -31.111 1.00 97.94 956 MET A N 1
ATOM 7762 C CA . MET A 1 956 ? 32.578 -2.628 -31.197 1.00 97.94 956 MET A CA 1
ATOM 7763 C C . MET A 1 956 ? 31.543 -2.564 -30.072 1.00 97.94 956 MET A C 1
ATOM 7765 O O . MET A 1 956 ? 30.345 -2.686 -30.319 1.00 97.94 956 MET A O 1
ATOM 7769 N N . ILE A 1 957 ? 31.981 -2.331 -28.835 1.00 96.44 957 ILE A N 1
ATOM 7770 C CA . ILE A 1 957 ? 31.068 -2.218 -27.698 1.00 96.44 957 ILE A CA 1
ATOM 7771 C C . ILE A 1 957 ? 30.139 -1.007 -27.848 1.00 96.44 957 ILE A C 1
ATOM 7773 O O . ILE A 1 957 ? 28.939 -1.130 -27.602 1.00 96.44 957 ILE A O 1
ATOM 7777 N N . ALA A 1 958 ? 30.648 0.138 -28.310 1.00 95.69 958 ALA A N 1
ATOM 7778 C CA . ALA A 1 958 ? 29.825 1.309 -28.609 1.00 95.69 958 ALA A CA 1
ATOM 7779 C C . ALA A 1 958 ? 28.784 1.012 -29.703 1.00 95.69 958 ALA A C 1
ATOM 7781 O O . ALA A 1 958 ? 27.619 1.381 -29.549 1.00 95.69 958 ALA A O 1
ATOM 7782 N N . ALA A 1 959 ? 29.162 0.284 -30.760 1.00 97.44 959 ALA A N 1
ATOM 7783 C CA . ALA A 1 959 ? 28.237 -0.146 -31.806 1.00 97.44 959 ALA A CA 1
ATOM 7784 C C . ALA A 1 959 ? 27.136 -1.072 -31.260 1.00 97.44 959 ALA A C 1
ATOM 7786 O O . ALA A 1 959 ? 25.967 -0.893 -31.597 1.00 97.44 959 ALA A O 1
ATOM 7787 N N . ILE A 1 960 ? 27.478 -2.008 -30.367 1.00 98.19 960 ILE A N 1
ATOM 7788 C CA . ILE A 1 960 ? 26.497 -2.881 -29.703 1.00 98.19 960 ILE A CA 1
ATOM 7789 C C . ILE A 1 960 ? 25.565 -2.068 -28.799 1.00 98.19 960 ILE A C 1
ATOM 7791 O O . ILE A 1 960 ? 24.354 -2.268 -28.847 1.00 98.19 960 ILE A O 1
ATOM 7795 N N . MET A 1 961 ? 26.084 -1.131 -28.000 1.00 97.00 961 MET A N 1
ATOM 7796 C CA . MET A 1 961 ? 25.257 -0.290 -27.123 1.00 97.00 961 MET A CA 1
ATOM 7797 C C . MET A 1 961 ? 24.311 0.621 -27.912 1.00 97.00 961 MET A C 1
ATOM 7799 O O . MET A 1 961 ? 23.155 0.782 -27.517 1.00 97.00 961 MET A O 1
ATOM 7803 N N . LEU A 1 962 ? 24.771 1.183 -29.034 1.00 96.69 962 LEU A N 1
ATOM 7804 C CA . LEU A 1 962 ? 23.926 1.962 -29.938 1.00 96.69 962 LEU A CA 1
ATOM 7805 C C . LEU A 1 962 ? 22.828 1.090 -30.552 1.00 96.69 962 LEU A C 1
ATOM 7807 O O . LEU A 1 962 ? 21.658 1.462 -30.537 1.00 96.69 962 LEU A O 1
ATOM 7811 N N . GLU A 1 963 ? 23.187 -0.093 -31.045 1.00 98.19 963 GLU A N 1
ATOM 7812 C CA . GLU A 1 963 ? 22.218 -0.997 -31.652 1.00 98.19 963 GLU A CA 1
ATOM 7813 C C . GLU A 1 963 ? 21.195 -1.497 -30.618 1.00 98.19 963 GLU A C 1
ATOM 7815 O O . GLU A 1 963 ? 20.013 -1.575 -30.931 1.00 98.19 963 GLU A O 1
ATOM 7820 N N . ARG A 1 964 ? 21.600 -1.747 -29.363 1.00 97.81 964 ARG A N 1
ATOM 7821 C CA . ARG A 1 964 ? 20.673 -2.060 -28.260 1.00 97.81 964 ARG A CA 1
ATOM 7822 C C . ARG A 1 964 ? 19.734 -0.896 -27.943 1.00 97.81 964 ARG A C 1
ATOM 7824 O O . ARG A 1 964 ? 18.545 -1.134 -27.752 1.00 97.81 964 ARG A O 1
ATOM 7831 N N . LYS A 1 965 ? 20.245 0.343 -27.912 1.00 95.81 965 LYS A N 1
ATOM 7832 C CA . LYS A 1 965 ? 19.441 1.562 -27.705 1.00 95.81 965 LYS A CA 1
ATOM 7833 C C . LYS A 1 965 ? 18.344 1.691 -28.766 1.00 95.81 965 LYS A C 1
ATOM 7835 O O . LYS A 1 965 ? 17.204 1.968 -28.420 1.00 95.81 965 LYS A O 1
ATOM 7840 N N . ILE A 1 966 ? 18.673 1.461 -30.037 1.00 97.19 966 ILE A N 1
ATOM 7841 C CA . ILE A 1 966 ? 17.721 1.556 -31.155 1.00 97.19 966 ILE A CA 1
ATOM 7842 C C . ILE A 1 966 ? 16.749 0.370 -31.150 1.00 97.19 966 ILE A C 1
ATOM 7844 O O . ILE A 1 966 ? 15.535 0.546 -31.215 1.00 97.19 966 ILE A O 1
ATOM 7848 N N . GLU A 1 967 ? 17.276 -0.851 -31.056 1.00 97.19 967 GLU A N 1
ATOM 7849 C CA . GLU A 1 967 ? 16.488 -2.075 -31.160 1.00 97.19 967 GLU A CA 1
ATOM 7850 C C . GLU A 1 967 ? 15.441 -2.163 -30.045 1.00 97.19 967 GLU A C 1
ATOM 7852 O O . GLU A 1 967 ? 14.275 -2.450 -30.328 1.00 97.19 967 GLU A O 1
ATOM 7857 N N . PHE A 1 968 ? 15.832 -1.846 -28.806 1.00 96.12 968 PHE A N 1
ATOM 7858 C CA . PHE A 1 968 ? 14.993 -1.947 -27.609 1.00 96.12 968 PHE A CA 1
ATOM 7859 C C . PHE A 1 968 ? 14.437 -0.610 -27.114 1.00 96.12 968 PHE A C 1
ATOM 7861 O O . PHE A 1 968 ? 14.049 -0.511 -25.947 1.00 96.12 968 PHE A O 1
ATOM 7868 N N . ALA A 1 969 ? 14.388 0.405 -27.980 1.00 94.19 969 ALA A N 1
ATOM 7869 C CA . ALA A 1 969 ? 13.844 1.714 -27.640 1.00 94.19 969 ALA A CA 1
ATOM 7870 C C . ALA A 1 969 ? 12.477 1.577 -26.944 1.00 94.19 969 ALA A C 1
ATOM 7872 O O . ALA A 1 969 ? 11.589 0.908 -27.480 1.00 94.19 969 ALA A O 1
ATOM 7873 N N . TYR A 1 970 ? 12.327 2.176 -25.761 1.00 90.81 970 TYR A N 1
ATOM 7874 C CA . TYR A 1 970 ? 11.124 2.153 -24.914 1.00 90.81 970 TYR A CA 1
ATOM 7875 C C . TYR A 1 970 ? 10.683 0.771 -24.389 1.00 90.81 970 TYR A C 1
ATOM 7877 O O . TYR A 1 970 ? 9.581 0.640 -23.870 1.00 90.81 970 TYR A O 1
ATOM 7885 N N . GLU A 1 971 ? 11.544 -0.253 -24.435 1.00 90.56 971 GLU A N 1
ATOM 7886 C CA . GLU A 1 971 ? 11.295 -1.593 -23.852 1.00 90.56 971 GLU A CA 1
ATOM 7887 C C . GLU A 1 971 ? 11.895 -1.748 -22.437 1.00 90.56 971 GLU A C 1
ATOM 7889 O O . GLU A 1 971 ? 12.112 -2.857 -21.933 1.00 90.56 971 GLU A O 1
ATOM 7894 N N . GLY A 1 972 ? 12.253 -0.624 -21.806 1.00 86.25 972 GLY A N 1
ATOM 7895 C CA . GLY A 1 972 ? 12.851 -0.579 -20.473 1.00 86.25 972 GLY A CA 1
ATOM 7896 C C . GLY A 1 972 ? 14.279 -1.126 -20.400 1.00 86.25 972 GLY A C 1
ATOM 7897 O O . GLY A 1 972 ? 14.718 -1.491 -19.313 1.00 86.25 972 GLY A O 1
ATOM 7898 N N . LYS A 1 973 ? 15.013 -1.226 -21.521 1.00 91.81 973 LYS A N 1
ATOM 7899 C CA . LYS A 1 973 ? 16.382 -1.785 -21.549 1.00 91.81 973 LYS A CA 1
ATOM 7900 C C . LYS A 1 973 ? 17.472 -0.737 -21.348 1.00 91.81 973 LYS A C 1
ATOM 7902 O O . LYS A 1 973 ? 18.432 -1.012 -20.630 1.00 91.81 973 LYS A O 1
ATOM 7907 N N . ARG A 1 974 ? 17.313 0.465 -21.916 1.00 93.38 974 ARG A N 1
ATOM 7908 C CA . ARG A 1 974 ? 18.354 1.507 -21.927 1.00 93.38 974 ARG A CA 1
ATOM 7909 C C . ARG A 1 974 ? 18.815 1.901 -20.527 1.00 93.38 974 ARG A C 1
ATOM 7911 O O . ARG A 1 974 ? 20.016 1.923 -20.277 1.00 93.38 974 ARG A O 1
ATOM 7918 N N . TYR A 1 975 ? 17.879 2.124 -19.604 1.00 90.75 975 TYR A N 1
ATOM 7919 C CA . TYR A 1 975 ? 18.192 2.401 -18.199 1.00 90.75 975 TYR A CA 1
ATOM 7920 C C . TYR A 1 975 ? 19.082 1.307 -17.580 1.00 90.75 975 TYR A C 1
ATOM 7922 O O . TYR A 1 975 ? 20.103 1.606 -16.959 1.00 90.75 975 TYR A O 1
ATOM 7930 N N . TRP A 1 976 ? 18.751 0.028 -17.788 1.00 92.62 976 TRP A N 1
ATOM 7931 C CA . TRP A 1 976 ? 19.552 -1.064 -17.234 1.00 92.62 976 TRP A CA 1
ATOM 7932 C C . TRP A 1 976 ? 20.884 -1.264 -17.951 1.00 92.62 976 TRP A C 1
ATOM 7934 O O . TRP A 1 976 ? 21.844 -1.653 -17.293 1.00 92.62 976 TRP A O 1
ATOM 7944 N N . ASP A 1 977 ? 20.962 -1.002 -19.256 1.00 95.38 977 ASP A N 1
ATOM 7945 C CA . ASP A 1 977 ? 22.220 -1.044 -20.003 1.00 95.38 977 ASP A CA 1
ATOM 7946 C C . ASP A 1 977 ? 23.184 0.035 -19.495 1.00 95.38 977 ASP A C 1
ATOM 7948 O O . ASP A 1 977 ? 24.320 -0.286 -19.140 1.00 95.38 977 ASP A O 1
ATOM 7952 N N . LEU A 1 978 ? 22.708 1.277 -19.335 1.00 94.38 978 LEU A N 1
ATOM 7953 C CA . LEU A 1 978 ? 23.481 2.365 -18.731 1.00 94.38 978 LEU A CA 1
ATOM 7954 C C . LEU A 1 978 ? 23.927 2.020 -17.305 1.00 94.38 978 LEU A C 1
ATOM 7956 O O . LEU A 1 978 ? 25.077 2.264 -16.934 1.00 94.38 978 LEU A O 1
ATOM 7960 N N . ARG A 1 979 ? 23.049 1.391 -16.514 1.00 93.50 979 ARG A N 1
ATOM 7961 C CA . ARG A 1 979 ? 23.355 1.005 -15.132 1.00 93.50 979 ARG A CA 1
ATOM 7962 C C . ARG A 1 979 ? 24.390 -0.113 -15.053 1.00 93.50 979 ARG A C 1
ATOM 7964 O O . ARG A 1 979 ? 25.419 0.048 -14.402 1.00 93.50 979 ARG A O 1
ATOM 7971 N N . ARG A 1 980 ? 24.152 -1.243 -15.725 1.00 95.94 980 ARG A N 1
ATOM 7972 C CA . ARG A 1 980 ? 25.011 -2.436 -15.626 1.00 95.94 980 ARG A CA 1
ATOM 7973 C C . ARG A 1 980 ? 26.410 -2.190 -16.198 1.00 95.94 980 ARG A C 1
ATOM 7975 O O . ARG A 1 980 ? 27.381 -2.758 -15.705 1.00 95.94 980 ARG A O 1
ATOM 7982 N N . ARG A 1 981 ? 26.517 -1.332 -17.220 1.00 94.62 981 ARG A N 1
ATOM 7983 C CA . ARG A 1 981 ? 27.785 -0.932 -17.851 1.00 94.62 981 ARG A CA 1
ATOM 7984 C C . ARG A 1 981 ? 28.458 0.260 -17.169 1.00 94.62 981 ARG A C 1
ATOM 7986 O O . ARG A 1 981 ? 29.556 0.623 -17.571 1.00 94.62 981 ARG A O 1
ATOM 7993 N N . ARG A 1 982 ? 27.833 0.840 -16.140 1.00 94.25 982 ARG A N 1
ATOM 7994 C CA . ARG A 1 982 ? 28.297 2.043 -15.431 1.00 94.25 982 ARG A CA 1
ATOM 7995 C C . ARG A 1 982 ? 28.522 3.260 -16.335 1.00 94.25 982 ARG A C 1
ATOM 7997 O O . ARG A 1 982 ? 29.497 3.987 -16.182 1.00 94.25 982 ARG A O 1
ATOM 8004 N N . MET A 1 983 ? 27.604 3.476 -17.273 1.00 93.31 983 MET A N 1
ATOM 8005 C CA . MET A 1 983 ? 27.705 4.506 -18.309 1.00 93.31 983 MET A CA 1
ATOM 8006 C C . MET A 1 983 ? 26.957 5.805 -17.976 1.00 93.31 983 MET A C 1
ATOM 8008 O O . MET A 1 983 ? 27.149 6.783 -18.685 1.00 93.31 983 MET A O 1
ATOM 8012 N N . PHE A 1 984 ? 26.133 5.868 -16.921 1.00 91.06 984 PHE A N 1
ATOM 8013 C CA . PHE A 1 984 ? 25.384 7.096 -16.592 1.00 91.06 984 PHE A CA 1
ATOM 8014 C C . PHE A 1 984 ? 26.296 8.311 -16.408 1.00 91.06 984 PHE A C 1
ATOM 8016 O O . PHE A 1 984 ? 26.086 9.342 -17.039 1.00 91.06 984 PHE A O 1
ATOM 8023 N N . ALA A 1 985 ? 27.349 8.160 -15.603 1.00 87.19 985 ALA A N 1
ATOM 8024 C CA . ALA A 1 985 ? 28.264 9.259 -15.322 1.00 87.19 985 ALA A CA 1
ATOM 8025 C C . ALA A 1 985 ? 28.990 9.761 -16.582 1.00 87.19 985 ALA A C 1
ATOM 8027 O O . ALA A 1 985 ? 29.186 10.958 -16.740 1.00 87.19 985 ALA A O 1
ATOM 8028 N N . SER A 1 986 ? 29.371 8.864 -17.495 1.00 88.31 986 SER A N 1
ATOM 8029 C CA . SER A 1 986 ? 30.108 9.237 -18.708 1.00 88.31 986 SER A CA 1
ATOM 8030 C C . SER A 1 986 ? 29.217 9.726 -19.851 1.00 88.31 986 SER A C 1
ATOM 8032 O O . SER A 1 986 ? 29.669 10.523 -20.664 1.00 88.31 986 SER A O 1
ATOM 8034 N N . GLU A 1 987 ? 27.984 9.223 -19.945 1.00 88.56 987 GLU A N 1
ATOM 8035 C CA . GLU A 1 987 ? 27.078 9.459 -21.082 1.00 88.56 987 GLU A CA 1
ATOM 8036 C C . GLU A 1 987 ? 25.958 10.453 -20.777 1.00 88.56 987 GLU A C 1
ATOM 8038 O O . GLU A 1 987 ? 25.269 10.880 -21.700 1.00 88.56 987 GLU A O 1
ATOM 8043 N N . MET A 1 988 ? 25.708 10.774 -19.504 1.00 88.81 988 MET A N 1
ATOM 8044 C CA . MET A 1 988 ? 24.583 11.626 -19.118 1.00 88.81 988 MET A CA 1
ATOM 8045 C C . MET A 1 988 ? 24.944 12.753 -18.152 1.00 88.81 988 MET A C 1
ATOM 8047 O O . MET A 1 988 ? 24.306 13.802 -18.239 1.00 88.81 988 MET A O 1
ATOM 8051 N N . ASN A 1 989 ? 25.929 12.595 -17.256 1.00 91.75 989 ASN A N 1
ATOM 8052 C CA . ASN A 1 989 ? 26.228 13.673 -16.304 1.00 91.75 989 ASN A CA 1
ATOM 8053 C C . ASN A 1 989 ? 26.684 14.944 -17.034 1.00 91.75 989 ASN A C 1
ATOM 8055 O O . ASN A 1 989 ? 27.504 14.900 -17.952 1.00 91.75 989 ASN A O 1
ATOM 8059 N N . GLY A 1 990 ? 26.117 16.079 -16.632 1.00 85.50 990 GLY A N 1
ATOM 8060 C CA . GLY A 1 990 ? 26.356 17.387 -17.244 1.00 85.50 990 GLY A CA 1
ATOM 8061 C C . GLY A 1 990 ? 25.754 17.592 -18.637 1.00 85.50 990 GLY A C 1
ATOM 8062 O O . GLY A 1 990 ? 25.883 18.671 -19.221 1.00 85.50 990 GLY A O 1
ATOM 8063 N N . ILE A 1 991 ? 25.062 16.590 -19.186 1.00 86.69 991 ILE A N 1
ATOM 8064 C CA . ILE A 1 991 ? 24.358 16.705 -20.463 1.00 86.69 991 ILE A CA 1
ATOM 8065 C C . ILE A 1 991 ? 22.924 17.168 -20.203 1.00 86.69 991 ILE A C 1
ATOM 8067 O O . ILE A 1 991 ? 22.250 16.716 -19.280 1.00 86.69 991 ILE A O 1
ATOM 8071 N N . LYS A 1 992 ? 22.444 18.078 -21.054 1.00 89.12 992 LYS A N 1
ATOM 8072 C CA . LYS A 1 992 ? 21.036 18.480 -21.102 1.00 89.12 992 LYS A CA 1
ATOM 8073 C C . LYS A 1 992 ? 20.355 17.763 -22.256 1.00 89.12 992 LYS A C 1
ATOM 8075 O O . LYS A 1 992 ? 20.862 17.813 -23.373 1.00 89.12 992 LYS A O 1
ATOM 8080 N N . ARG A 1 993 ? 19.213 17.129 -21.998 1.00 91.75 993 ARG A N 1
ATOM 8081 C CA . ARG A 1 993 ? 18.362 16.536 -23.035 1.00 91.75 993 ARG A CA 1
ATOM 8082 C C . ARG A 1 993 ? 17.623 17.641 -23.775 1.00 91.75 993 ARG A C 1
ATOM 8084 O O . ARG A 1 993 ? 17.167 18.615 -23.162 1.00 91.75 993 ARG A O 1
ATOM 8091 N N . HIS A 1 994 ? 17.466 17.479 -25.082 1.00 94.44 994 HIS A N 1
ATOM 8092 C CA . HIS A 1 994 ? 16.814 18.471 -25.927 1.00 94.44 994 HIS A CA 1
ATOM 8093 C C . HIS A 1 994 ? 15.552 17.928 -26.589 1.00 94.44 994 HIS A C 1
ATOM 8095 O O . HIS A 1 994 ? 15.391 16.733 -26.809 1.00 94.44 994 HIS A O 1
ATOM 8101 N N . GLY A 1 995 ? 14.648 18.836 -26.934 1.00 94.62 995 GLY A N 1
ATOM 8102 C CA . GLY A 1 995 ? 13.565 18.622 -27.883 1.00 94.62 995 GLY A CA 1
ATOM 8103 C C . GLY A 1 995 ? 13.843 19.365 -29.186 1.00 94.62 995 GLY A C 1
ATOM 8104 O O . GLY A 1 995 ? 14.613 20.330 -29.213 1.00 94.62 995 GLY A O 1
ATOM 8105 N N . LEU A 1 996 ? 13.185 18.943 -30.260 1.00 94.75 996 LEU A N 1
ATOM 8106 C CA . LEU A 1 996 ? 13.113 19.682 -31.515 1.00 94.75 996 LEU A CA 1
ATOM 8107 C C . LEU A 1 996 ? 11.652 20.078 -31.720 1.00 94.75 996 LEU A C 1
ATOM 8109 O O . LEU A 1 996 ? 10.860 19.303 -32.244 1.00 94.75 996 LEU A O 1
ATOM 8113 N N . LEU A 1 997 ? 11.290 21.275 -31.256 1.00 92.00 997 LEU A N 1
ATOM 8114 C CA . LEU A 1 997 ? 9.912 21.750 -31.233 1.00 92.00 997 LEU A CA 1
ATOM 8115 C C . LEU A 1 997 ? 9.649 22.689 -32.421 1.00 92.00 997 LEU A C 1
ATOM 8117 O O . LEU A 1 997 ? 10.194 23.801 -32.454 1.00 92.00 997 LEU A O 1
ATOM 8121 N N . PRO A 1 998 ? 8.808 22.302 -33.394 1.00 92.19 998 PRO A N 1
ATOM 8122 C CA . PRO A 1 998 ? 8.495 23.167 -34.524 1.00 92.19 998 PRO A CA 1
ATOM 8123 C C . PRO A 1 998 ? 7.641 24.350 -34.085 1.00 92.19 998 PRO A C 1
ATOM 8125 O O . PRO A 1 998 ? 6.681 24.198 -33.333 1.00 92.19 998 PRO A O 1
ATOM 8128 N N . LYS A 1 999 ? 7.963 25.550 -34.563 1.00 91.50 999 LYS A N 1
ATOM 8129 C CA . LYS A 1 999 ? 7.161 26.759 -34.342 1.00 91.50 999 LYS A CA 1
ATOM 8130 C C . LYS A 1 999 ? 6.448 27.140 -35.623 1.00 91.50 999 LYS A C 1
ATOM 8132 O O . LYS A 1 999 ? 7.078 27.254 -36.674 1.00 91.50 999 LYS A O 1
ATOM 8137 N N . LEU A 1 1000 ? 5.144 27.365 -35.527 1.00 91.44 1000 LEU A N 1
ATOM 8138 C CA . LEU A 1 1000 ? 4.346 27.843 -36.646 1.00 91.44 1000 LEU A CA 1
ATOM 8139 C C . LEU A 1 1000 ? 4.718 29.304 -36.969 1.00 91.44 1000 LEU A C 1
ATOM 8141 O O . LEU A 1 1000 ? 4.815 30.137 -36.069 1.00 91.44 1000 LEU A O 1
ATOM 8145 N N . LYS A 1 1001 ? 4.949 29.620 -38.248 1.00 89.75 1001 LYS A N 1
ATOM 8146 C CA . LYS A 1 1001 ? 5.297 30.975 -38.721 1.00 89.75 1001 LYS A CA 1
ATOM 8147 C C . LYS A 1 1001 ? 4.088 31.918 -38.827 1.00 89.75 1001 LYS A C 1
ATOM 8149 O O . LYS A 1 1001 ? 4.286 33.127 -38.900 1.00 89.75 1001 LYS A O 1
ATOM 8154 N N . GLY A 1 1002 ? 2.869 31.374 -38.853 1.00 83.94 1002 GLY A N 1
ATOM 8155 C CA . GLY A 1 1002 ? 1.600 32.106 -38.976 1.00 83.94 1002 GLY A CA 1
ATOM 8156 C C . GLY A 1 1002 ? 0.617 31.808 -37.839 1.00 83.94 1002 GLY A C 1
ATOM 8157 O O . GLY A 1 1002 ? 0.990 31.214 -36.828 1.00 83.94 1002 GLY A O 1
ATOM 8158 N N . SER A 1 1003 ? -0.645 32.222 -37.997 1.00 82.69 1003 SER A N 1
ATOM 8159 C CA . SER A 1 1003 ? -1.684 31.984 -36.987 1.00 82.69 1003 SER A CA 1
ATOM 8160 C C . SER A 1 1003 ? -2.075 30.498 -36.915 1.00 82.69 1003 SER A C 1
ATOM 8162 O O . SER A 1 1003 ? -2.362 29.907 -37.961 1.00 82.69 1003 SER A O 1
ATOM 8164 N N . PRO A 1 1004 ? -2.177 29.890 -35.714 1.00 80.25 1004 PRO A N 1
ATOM 8165 C CA . PRO A 1 1004 ? -2.689 28.526 -35.552 1.00 80.25 1004 PRO A CA 1
ATOM 8166 C C . PRO A 1 1004 ? -4.058 28.311 -36.208 1.00 80.25 1004 PRO A C 1
ATOM 8168 O O . PRO A 1 1004 ? -4.248 27.327 -36.912 1.00 80.25 1004 PRO A O 1
ATOM 8171 N N . THR A 1 1005 ? -4.974 29.277 -36.079 1.00 80.31 1005 THR A N 1
ATOM 8172 C CA . THR A 1 1005 ? -6.314 29.212 -36.688 1.00 80.31 1005 THR A CA 1
ATOM 8173 C C . THR A 1 1005 ? -6.274 29.207 -38.217 1.00 80.31 1005 THR A C 1
ATOM 8175 O O . THR A 1 1005 ? -7.105 28.575 -38.864 1.00 80.31 1005 THR A O 1
ATOM 8178 N N . GLU A 1 1006 ? -5.322 29.914 -38.826 1.00 84.12 1006 GLU A N 1
ATOM 8179 C CA . GLU A 1 1006 ? -5.156 29.906 -40.285 1.00 84.12 1006 GLU A CA 1
ATOM 8180 C C . GLU A 1 1006 ? -4.571 28.575 -40.752 1.00 84.12 1006 GLU A C 1
ATOM 8182 O O . GLU A 1 1006 ? -5.037 28.005 -41.739 1.00 84.12 1006 GLU A O 1
ATOM 8187 N N . PHE A 1 1007 ? -3.589 28.056 -40.012 1.00 88.62 1007 PHE A N 1
ATOM 8188 C CA . PHE A 1 1007 ? -2.978 26.768 -40.309 1.00 88.62 1007 PHE A CA 1
ATOM 8189 C C . PHE A 1 1007 ? -3.965 25.609 -40.157 1.00 88.62 1007 PHE A C 1
ATOM 8191 O O . PHE A 1 1007 ? -3.982 24.724 -41.004 1.00 88.62 1007 PHE A O 1
ATOM 8198 N N . ASP A 1 1008 ? -4.856 25.644 -39.164 1.00 84.06 1008 ASP A N 1
ATOM 8199 C CA . ASP A 1 1008 ? -5.888 24.618 -38.974 1.00 84.06 1008 ASP A CA 1
ATOM 8200 C C . ASP A 1 1008 ? -6.804 24.434 -40.195 1.00 84.06 1008 ASP A C 1
ATOM 8202 O O . ASP A 1 1008 ? -7.242 23.318 -40.460 1.00 84.06 1008 ASP A O 1
ATOM 8206 N N . ASN A 1 1009 ? -7.046 25.493 -40.976 1.00 85.69 1009 ASN A N 1
ATOM 8207 C CA . ASN A 1 1009 ? -7.838 25.429 -42.212 1.00 85.69 1009 ASN A CA 1
ATOM 8208 C C . ASN A 1 1009 ? -7.053 24.885 -43.421 1.00 85.69 1009 ASN A C 1
ATOM 8210 O O . ASN A 1 1009 ? -7.636 24.590 -44.469 1.00 85.69 1009 ASN A O 1
ATOM 8214 N N . LEU A 1 1010 ? -5.727 24.807 -43.306 1.00 88.06 1010 LEU A N 1
ATOM 8215 C CA . LEU A 1 1010 ? -4.815 24.414 -44.378 1.00 88.06 1010 LEU A CA 1
ATOM 8216 C C . LEU A 1 1010 ? -4.126 23.076 -44.111 1.00 88.06 1010 LEU A C 1
ATOM 8218 O O . LEU A 1 1010 ? -3.689 22.455 -45.073 1.00 88.06 1010 LEU A O 1
ATOM 8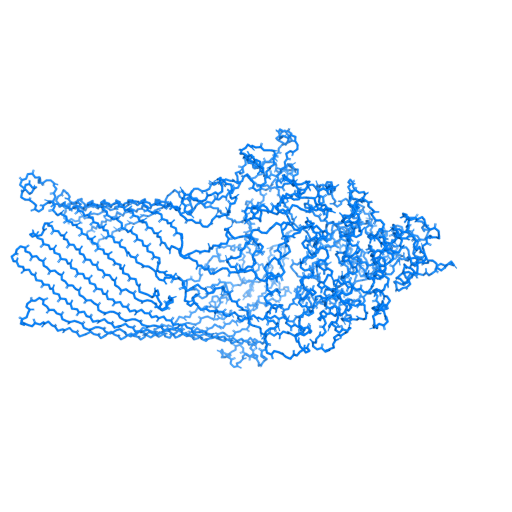222 N N . LYS A 1 1011 ? -4.040 22.629 -42.853 1.00 87.12 1011 LYS A N 1
ATOM 8223 C CA . LYS A 1 1011 ? -3.197 21.506 -42.415 1.00 87.12 1011 LYS A CA 1
ATOM 8224 C C . LYS A 1 1011 ? -3.413 20.212 -43.200 1.00 87.12 1011 LYS A C 1
ATOM 8226 O O . LYS A 1 1011 ? -2.439 19.545 -43.516 1.00 87.12 1011 LYS A O 1
ATOM 8231 N N . ASP A 1 1012 ? -4.645 19.914 -43.612 1.00 84.50 1012 ASP A N 1
ATOM 8232 C CA . ASP A 1 1012 ? -4.970 18.708 -44.395 1.00 84.50 1012 ASP A CA 1
ATOM 8233 C C . ASP A 1 1012 ? -4.471 18.774 -45.856 1.00 84.50 1012 ASP A C 1
ATOM 8235 O O . ASP A 1 1012 ? -4.570 17.803 -46.601 1.00 84.50 1012 ASP A O 1
ATOM 8239 N N . LYS A 1 1013 ? -3.958 19.930 -46.293 1.00 85.62 1013 LYS A N 1
ATOM 8240 C CA . LYS A 1 1013 ? -3.409 20.181 -47.637 1.00 85.62 1013 LYS A CA 1
ATOM 8241 C C . LYS A 1 1013 ? -1.901 20.441 -47.625 1.00 85.62 1013 LYS A C 1
ATOM 8243 O O . LYS A 1 1013 ? -1.336 20.673 -48.690 1.00 85.62 1013 LYS A O 1
ATOM 8248 N N . VAL A 1 1014 ? -1.274 20.467 -46.448 1.00 89.56 1014 VAL A N 1
ATOM 8249 C CA . VAL A 1 1014 ? 0.155 20.759 -46.297 1.00 89.56 1014 VAL A CA 1
ATOM 8250 C C . VAL A 1 1014 ? 0.954 19.503 -46.609 1.00 89.56 1014 VAL A C 1
ATOM 8252 O O . VAL A 1 1014 ? 0.800 18.484 -45.939 1.00 89.56 1014 VAL A O 1
ATOM 8255 N N . ASP A 1 1015 ? 1.839 19.591 -47.597 1.00 89.62 1015 ASP A N 1
ATOM 8256 C CA . ASP A 1 1015 ? 2.796 18.533 -47.906 1.00 89.62 1015 ASP A CA 1
ATOM 8257 C C . ASP A 1 1015 ? 4.113 18.843 -47.190 1.00 89.62 1015 ASP A C 1
ATOM 8259 O O . ASP A 1 1015 ? 4.894 19.684 -47.639 1.00 89.62 1015 ASP A O 1
ATOM 8263 N N . ILE A 1 1016 ? 4.375 18.181 -46.061 1.00 90.56 1016 ILE A N 1
ATOM 8264 C CA . ILE A 1 1016 ? 5.589 18.436 -45.272 1.00 90.56 1016 ILE A CA 1
ATOM 8265 C C . ILE A 1 1016 ? 6.890 18.102 -46.009 1.00 90.56 1016 ILE A C 1
ATOM 8267 O O . ILE A 1 1016 ? 7.945 18.561 -45.587 1.00 90.56 1016 ILE A O 1
ATOM 8271 N N . GLU A 1 1017 ? 6.848 17.381 -47.132 1.00 89.75 1017 GLU A N 1
ATOM 8272 C CA . GLU A 1 1017 ? 8.037 17.161 -47.960 1.00 89.75 1017 GLU A CA 1
ATOM 8273 C C . GLU A 1 1017 ? 8.431 18.403 -48.775 1.00 89.75 1017 GLU A C 1
ATOM 8275 O O . GLU A 1 1017 ? 9.585 18.529 -49.194 1.00 89.75 1017 GLU A O 1
ATOM 8280 N N . LYS A 1 1018 ? 7.483 19.316 -49.023 1.00 89.81 1018 LYS A N 1
ATOM 8281 C CA . LYS A 1 1018 ? 7.677 20.513 -49.861 1.00 89.81 1018 LYS A CA 1
ATOM 8282 C C . LYS A 1 1018 ? 7.523 21.814 -49.084 1.00 89.81 1018 LYS A C 1
ATOM 8284 O O . LYS A 1 1018 ? 8.267 22.766 -49.310 1.00 89.81 1018 LYS A O 1
ATOM 8289 N N . ASP A 1 1019 ? 6.569 21.844 -48.164 1.00 91.50 1019 ASP A N 1
ATOM 8290 C CA . ASP A 1 1019 ? 6.056 23.066 -47.556 1.00 91.50 1019 ASP A CA 1
ATOM 8291 C C . ASP A 1 1019 ? 6.558 23.284 -46.122 1.00 91.50 1019 ASP A C 1
ATOM 8293 O O . ASP A 1 1019 ? 6.150 24.249 -45.471 1.00 91.50 1019 ASP A O 1
ATOM 8297 N N . TYR A 1 1020 ? 7.453 22.430 -45.606 1.00 90.94 1020 TYR A N 1
ATOM 8298 C CA . TYR A 1 1020 ? 7.864 22.483 -44.198 1.00 90.94 1020 TYR A CA 1
ATOM 8299 C C . TYR A 1 1020 ? 8.367 23.871 -43.787 1.00 90.94 1020 TYR A C 1
ATOM 8301 O O . TYR A 1 1020 ? 7.877 24.457 -42.824 1.00 90.94 1020 TYR A O 1
ATOM 8309 N N . THR A 1 1021 ? 9.278 24.463 -44.566 1.00 91.94 1021 THR A N 1
ATOM 8310 C CA . THR A 1 1021 ? 9.810 25.808 -44.276 1.00 91.94 1021 THR A CA 1
ATOM 8311 C C . THR A 1 1021 ? 8.825 26.930 -44.564 1.00 91.94 1021 THR A C 1
ATOM 8313 O O . THR A 1 1021 ? 9.025 28.039 -44.067 1.00 91.94 1021 THR A O 1
ATOM 8316 N N . THR A 1 1022 ? 7.764 26.687 -45.329 1.00 92.56 1022 THR A N 1
ATOM 8317 C CA . THR A 1 1022 ? 6.702 27.674 -45.543 1.00 92.56 1022 THR A CA 1
ATOM 8318 C C . THR A 1 1022 ? 5.956 27.922 -44.235 1.00 92.56 1022 THR A C 1
ATOM 8320 O O . THR A 1 1022 ? 5.730 29.074 -43.863 1.00 92.56 1022 THR A O 1
ATOM 8323 N N . TYR A 1 1023 ? 5.648 26.854 -43.494 1.00 92.19 1023 TYR A N 1
ATOM 8324 C CA . TYR A 1 1023 ? 4.785 26.921 -42.314 1.00 92.19 1023 TYR A CA 1
ATOM 8325 C C . TYR A 1 1023 ? 5.531 26.829 -40.985 1.00 92.19 1023 TYR A C 1
ATOM 8327 O O . TYR A 1 1023 ? 5.093 27.439 -40.010 1.00 92.19 1023 TYR A O 1
ATOM 8335 N N . PHE A 1 1024 ? 6.671 26.142 -40.931 1.00 94.06 1024 PHE A N 1
ATOM 8336 C CA . PHE A 1 1024 ? 7.368 25.840 -39.686 1.00 94.06 1024 PHE A CA 1
ATOM 8337 C C . PHE A 1 1024 ? 8.788 26.400 -39.640 1.00 94.06 1024 PHE A C 1
ATOM 8339 O O . PHE A 1 1024 ? 9.472 26.605 -40.649 1.00 94.06 1024 PHE A O 1
ATOM 8346 N N . LYS A 1 1025 ? 9.231 26.678 -38.418 1.00 92.44 1025 LYS A N 1
ATOM 8347 C CA . LYS A 1 1025 ? 10.618 26.944 -38.059 1.00 92.44 1025 LYS A CA 1
ATOM 8348 C C . LYS A 1 1025 ? 10.944 26.131 -36.817 1.00 92.44 1025 LYS A C 1
ATOM 8350 O O . LYS A 1 1025 ? 10.380 26.397 -35.757 1.00 92.44 1025 LYS A O 1
ATOM 8355 N N . ASP A 1 1026 ? 11.865 25.189 -36.935 1.00 92.19 1026 ASP A N 1
ATOM 8356 C CA . ASP A 1 1026 ? 12.256 24.373 -35.791 1.00 92.19 1026 ASP A CA 1
ATOM 8357 C C . ASP A 1 1026 ? 12.977 25.193 -34.724 1.00 92.19 1026 ASP A C 1
ATOM 8359 O O . ASP A 1 1026 ? 13.721 26.140 -35.006 1.00 92.19 1026 ASP A O 1
ATOM 8363 N N . SER A 1 1027 ? 12.723 24.827 -33.474 1.00 91.12 1027 SER A N 1
ATOM 8364 C CA . SER A 1 1027 ? 13.367 25.383 -32.297 1.00 91.12 1027 SER A CA 1
ATOM 8365 C C . SER A 1 1027 ? 13.904 24.232 -31.467 1.00 91.12 1027 SER A C 1
ATOM 8367 O O . SER A 1 1027 ? 13.138 23.400 -30.990 1.00 91.12 1027 SER A O 1
ATOM 8369 N N . ILE A 1 1028 ? 15.214 24.212 -31.242 1.00 93.88 1028 ILE A N 1
ATOM 8370 C CA . ILE A 1 1028 ? 15.785 23.344 -30.214 1.00 93.88 1028 ILE A CA 1
ATOM 8371 C C . ILE A 1 1028 ? 15.351 23.904 -28.859 1.00 93.88 1028 ILE A C 1
ATOM 8373 O O . ILE A 1 1028 ? 15.450 25.112 -28.623 1.00 93.88 1028 ILE A O 1
ATOM 8377 N N . VAL A 1 1029 ? 14.825 23.040 -27.998 1.00 92.06 1029 VAL A N 1
ATOM 8378 C CA . VAL A 1 1029 ? 14.408 23.385 -26.636 1.00 92.06 1029 VAL A CA 1
ATOM 8379 C C . VAL A 1 1029 ? 15.163 22.513 -25.648 1.00 92.06 1029 VAL A C 1
ATOM 8381 O O . VAL A 1 1029 ? 15.385 21.336 -25.904 1.00 92.06 1029 VAL A O 1
ATOM 8384 N N . VAL A 1 1030 ? 15.581 23.092 -24.529 1.00 91.94 1030 VAL A N 1
ATOM 8385 C CA . VAL A 1 1030 ? 16.174 22.338 -23.422 1.00 91.94 1030 VAL A CA 1
ATOM 8386 C C . VAL A 1 1030 ? 15.034 21.731 -22.608 1.00 91.94 1030 VAL A C 1
ATOM 8388 O O . VAL A 1 1030 ? 14.133 22.463 -22.189 1.00 91.94 1030 VAL A O 1
ATOM 8391 N N . LEU A 1 1031 ? 15.068 20.414 -22.408 1.00 87.94 1031 LEU A N 1
ATOM 8392 C CA . LEU A 1 1031 ? 14.072 19.694 -21.613 1.00 87.94 1031 LEU A CA 1
ATOM 8393 C C . LEU A 1 1031 ? 14.445 19.720 -20.126 1.00 87.94 1031 LEU A C 1
ATOM 8395 O O . LEU A 1 1031 ? 13.603 20.057 -19.305 1.00 87.94 1031 LEU A O 1
ATOM 8399 N N . ASP A 1 1032 ? 15.721 19.494 -19.791 1.00 85.75 1032 ASP A N 1
ATOM 8400 C CA . ASP A 1 1032 ? 16.257 19.599 -18.423 1.00 85.75 1032 ASP A CA 1
ATOM 8401 C C . ASP A 1 1032 ? 16.400 21.064 -17.974 1.00 85.75 1032 ASP A C 1
ATOM 8403 O O . ASP A 1 1032 ? 17.481 21.661 -17.995 1.00 85.75 1032 ASP A O 1
ATOM 8407 N N . GLN A 1 1033 ? 15.269 21.675 -17.618 1.00 79.31 1033 GLN A N 1
ATOM 8408 C CA . GLN A 1 1033 ? 15.200 23.084 -17.212 1.00 79.31 1033 GLN A CA 1
ATOM 8409 C C . GLN A 1 1033 ? 15.478 23.286 -15.724 1.00 79.31 1033 GLN A C 1
ATOM 8411 O O . GLN A 1 1033 ? 15.902 24.371 -15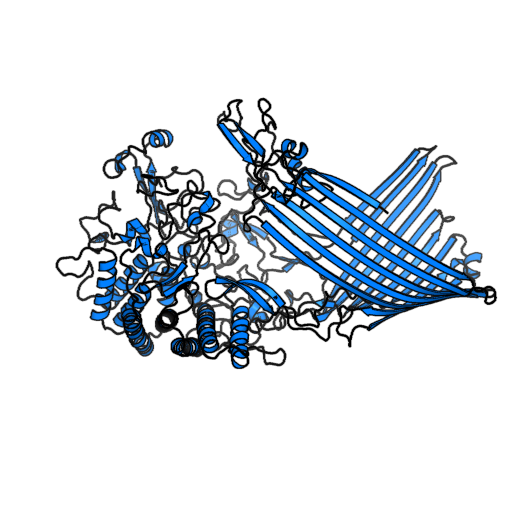.329 1.00 79.31 1033 GLN A O 1
ATOM 8416 N N . LYS A 1 1034 ? 15.231 22.250 -14.917 1.00 74.19 1034 LYS A N 1
ATOM 8417 C CA . LYS A 1 1034 ? 15.200 22.356 -13.461 1.00 74.19 1034 LYS A CA 1
ATOM 8418 C C . LYS A 1 1034 ? 16.476 21.868 -12.782 1.00 74.19 1034 LYS A C 1
ATOM 8420 O O . LYS A 1 1034 ? 17.035 22.574 -11.950 1.00 74.19 1034 LYS A O 1
ATOM 8425 N N . TYR A 1 1035 ? 16.951 20.685 -13.164 1.00 78.06 1035 TYR A N 1
ATOM 8426 C CA . TYR A 1 1035 ? 18.122 20.048 -12.565 1.00 78.06 1035 TYR A CA 1
ATOM 8427 C C . TYR A 1 1035 ? 19.094 19.584 -13.650 1.00 78.06 1035 TYR A C 1
ATOM 8429 O O . TYR A 1 1035 ? 18.681 19.136 -14.720 1.00 78.06 1035 TYR A O 1
ATOM 8437 N N . GLU A 1 1036 ? 20.389 19.702 -13.371 1.00 84.31 1036 GLU A N 1
ATOM 8438 C CA . GLU A 1 1036 ? 21.442 19.084 -14.175 1.00 84.31 1036 GLU A CA 1
ATOM 8439 C C . GLU A 1 1036 ? 21.515 17.593 -13.847 1.00 84.31 1036 GLU A C 1
ATOM 8441 O O . GLU A 1 1036 ? 21.399 17.213 -12.681 1.00 84.31 1036 GLU A O 1
ATOM 8446 N N . ILE A 1 1037 ? 21.676 16.750 -14.870 1.00 88.00 1037 ILE A N 1
ATOM 8447 C CA . ILE A 1 1037 ? 21.858 15.313 -14.668 1.00 88.00 1037 ILE A CA 1
ATOM 8448 C C . ILE A 1 1037 ? 23.192 15.095 -13.950 1.00 88.00 1037 ILE A C 1
ATOM 8450 O O . ILE A 1 1037 ? 24.244 15.488 -14.454 1.00 88.00 1037 ILE A O 1
ATOM 8454 N N . ASP A 1 1038 ? 23.127 14.465 -12.783 1.00 88.88 1038 ASP A N 1
ATOM 8455 C CA . ASP A 1 1038 ? 24.259 14.144 -11.922 1.00 88.88 1038 ASP A CA 1
ATOM 8456 C C . ASP A 1 1038 ? 24.015 12.813 -11.190 1.00 88.88 1038 ASP A C 1
ATOM 8458 O O . ASP A 1 1038 ? 23.632 12.738 -10.017 1.00 88.88 1038 ASP A O 1
ATOM 8462 N N . PHE A 1 1039 ? 24.172 11.720 -11.934 1.00 90.31 1039 PHE A N 1
ATOM 8463 C CA . PHE A 1 1039 ? 24.050 10.365 -11.416 1.00 90.31 1039 PHE A CA 1
ATOM 8464 C C . PHE A 1 1039 ? 25.267 10.007 -10.555 1.00 90.31 1039 PHE A C 1
ATOM 8466 O O . PHE A 1 1039 ? 26.407 10.065 -11.023 1.00 90.31 1039 PHE A O 1
ATOM 8473 N N . GLN A 1 1040 ? 25.016 9.569 -9.320 1.00 90.19 1040 GLN A N 1
ATOM 8474 C CA . GLN A 1 1040 ? 26.057 9.267 -8.338 1.00 90.19 1040 GLN A CA 1
ATOM 8475 C C . GLN A 1 1040 ? 26.543 7.815 -8.408 1.00 90.19 1040 GLN A C 1
ATOM 8477 O O . GLN A 1 1040 ? 25.796 6.895 -8.742 1.00 90.19 1040 GLN A O 1
ATOM 8482 N N . ASP A 1 1041 ? 27.801 7.579 -8.027 1.00 90.06 1041 ASP A N 1
ATOM 8483 C CA . ASP A 1 1041 ? 28.410 6.243 -8.083 1.00 90.06 1041 ASP A CA 1
ATOM 8484 C C . ASP A 1 1041 ? 27.698 5.218 -7.179 1.00 90.06 1041 ASP A C 1
ATOM 8486 O O . ASP A 1 1041 ? 27.484 4.062 -7.551 1.00 90.06 1041 ASP A O 1
ATOM 8490 N N . ASN A 1 1042 ? 27.230 5.654 -6.010 1.00 90.25 1042 ASN A N 1
ATOM 8491 C CA . ASN A 1 1042 ? 26.453 4.814 -5.102 1.00 90.25 1042 ASN A CA 1
ATOM 8492 C C . ASN A 1 1042 ? 25.058 4.444 -5.655 1.00 90.25 1042 ASN A C 1
ATOM 8494 O O . ASN A 1 1042 ? 24.416 3.556 -5.108 1.00 90.25 1042 ASN A O 1
ATOM 8498 N N . TYR A 1 1043 ? 24.576 5.023 -6.763 1.00 92.25 1043 TYR A N 1
ATOM 8499 C CA . TYR A 1 1043 ? 23.271 4.674 -7.355 1.00 92.25 1043 TYR A CA 1
ATOM 8500 C C . TYR A 1 1043 ? 23.318 3.394 -8.214 1.00 92.25 1043 TYR A C 1
ATOM 8502 O O . TYR A 1 1043 ? 22.276 2.829 -8.582 1.00 92.25 1043 TYR A O 1
ATOM 8510 N N . TYR A 1 1044 ? 24.516 2.860 -8.482 1.00 93.38 1044 TYR A N 1
ATOM 8511 C CA . TYR A 1 1044 ? 24.688 1.534 -9.089 1.00 93.38 1044 TYR A CA 1
ATOM 8512 C C . TYR A 1 1044 ? 24.274 0.388 -8.155 1.00 93.38 1044 TYR A C 1
ATOM 8514 O O . TYR A 1 1044 ? 23.910 -0.683 -8.645 1.00 93.38 1044 TYR A O 1
ATOM 8522 N N . PHE A 1 1045 ? 24.230 0.622 -6.839 1.00 95.31 1045 PHE A N 1
ATOM 8523 C CA . PHE A 1 1045 ? 23.586 -0.259 -5.866 1.00 95.31 1045 PHE A CA 1
ATOM 8524 C C . PHE A 1 1045 ? 22.851 0.556 -4.814 1.00 95.31 1045 PHE A C 1
ATOM 8526 O O . PHE A 1 1045 ? 23.483 1.230 -4.016 1.00 95.31 1045 PHE A O 1
ATOM 8533 N N . TYR A 1 1046 ? 21.525 0.485 -4.793 1.00 94.75 1046 TYR A N 1
ATOM 8534 C CA . TYR A 1 1046 ? 20.708 1.313 -3.914 1.00 94.75 1046 TYR A CA 1
ATOM 8535 C C . TYR A 1 1046 ? 20.862 0.942 -2.430 1.00 94.75 1046 TYR A C 1
ATOM 8537 O O . TYR A 1 1046 ? 21.287 -0.164 -2.073 1.00 94.75 1046 TYR A O 1
ATOM 8545 N N . ALA A 1 1047 ? 20.484 1.880 -1.563 1.00 94.38 1047 ALA A N 1
ATOM 8546 C CA . ALA A 1 1047 ? 20.311 1.630 -0.140 1.00 94.38 1047 ALA A CA 1
ATOM 8547 C C . ALA A 1 1047 ? 19.143 0.671 0.107 1.00 94.38 1047 ALA A C 1
ATOM 8549 O O . ALA A 1 1047 ? 18.108 0.766 -0.548 1.00 94.38 1047 ALA A O 1
ATOM 8550 N N . ILE A 1 1048 ? 19.277 -0.207 1.099 1.00 93.38 1048 ILE A N 1
ATOM 8551 C CA . ILE A 1 1048 ? 18.132 -0.900 1.693 1.00 93.38 1048 ILE A CA 1
ATOM 8552 C C . ILE A 1 1048 ? 17.342 0.135 2.514 1.00 93.38 1048 ILE A C 1
ATOM 8554 O O . ILE A 1 1048 ? 17.947 0.764 3.388 1.00 93.38 1048 ILE A O 1
ATOM 8558 N N . PRO A 1 1049 ? 16.023 0.302 2.285 1.00 91.56 1049 PRO A N 1
ATOM 8559 C CA . PRO A 1 1049 ? 15.190 1.200 3.081 1.00 91.56 1049 PRO A CA 1
ATOM 8560 C C . PRO A 1 1049 ? 15.295 0.951 4.587 1.00 91.56 1049 PRO A C 1
ATOM 8562 O O . PRO A 1 1049 ? 15.295 -0.200 5.036 1.00 91.56 1049 PRO A O 1
ATOM 8565 N N . ASN A 1 1050 ? 15.306 2.031 5.373 1.00 87.31 1050 ASN A N 1
ATOM 8566 C CA . ASN A 1 1050 ? 15.561 1.983 6.818 1.00 87.31 1050 ASN A CA 1
ATOM 8567 C C . ASN A 1 1050 ? 14.591 1.052 7.553 1.00 87.31 1050 ASN A C 1
ATOM 8569 O O . ASN A 1 1050 ? 15.009 0.322 8.443 1.00 87.31 1050 ASN A O 1
ATOM 8573 N N . LYS A 1 1051 ? 13.324 0.991 7.123 1.00 87.19 1051 LYS A N 1
ATOM 8574 C CA . LYS A 1 1051 ? 12.314 0.104 7.722 1.00 87.19 1051 LYS A CA 1
ATOM 8575 C C . LYS A 1 1051 ? 12.733 -1.373 7.745 1.00 87.19 1051 LYS A C 1
ATOM 8577 O O . LYS A 1 1051 ? 12.412 -2.078 8.691 1.00 87.19 1051 LYS A O 1
ATOM 8582 N N . HIS A 1 1052 ? 13.465 -1.848 6.732 1.00 91.81 1052 HIS A N 1
ATOM 8583 C CA . HIS A 1 1052 ? 13.903 -3.248 6.674 1.00 91.81 1052 HIS A CA 1
ATOM 8584 C C . HIS A 1 1052 ? 15.110 -3.494 7.581 1.00 91.81 1052 HIS A C 1
ATOM 8586 O O . HIS A 1 1052 ? 15.217 -4.567 8.168 1.00 91.81 1052 HIS A O 1
ATOM 8592 N N . LEU A 1 1053 ? 15.992 -2.498 7.726 1.00 90.19 1053 LEU A N 1
ATOM 8593 C CA . LEU A 1 1053 ? 17.121 -2.533 8.664 1.00 90.19 1053 LEU A CA 1
ATOM 8594 C C . LEU A 1 1053 ? 16.642 -2.475 10.124 1.00 90.19 1053 LEU A C 1
ATOM 8596 O O . LEU A 1 1053 ? 17.177 -3.173 10.980 1.00 90.19 1053 LEU A O 1
ATOM 8600 N N . GLU A 1 1054 ? 15.603 -1.683 10.401 1.00 88.50 1054 GLU A N 1
ATOM 8601 C CA . GLU A 1 1054 ? 14.970 -1.583 11.722 1.00 88.50 1054 GLU A CA 1
ATOM 8602 C C . GLU A 1 1054 ? 14.355 -2.927 12.159 1.00 88.50 1054 GLU A C 1
ATOM 8604 O O . GLU A 1 1054 ? 14.432 -3.286 13.334 1.00 88.50 1054 GLU A O 1
ATOM 8609 N N . GLN A 1 1055 ? 13.786 -3.686 11.213 1.00 89.50 1055 GLN A N 1
ATOM 8610 C CA . GLN A 1 1055 ? 13.156 -4.995 11.446 1.00 89.50 1055 GLN A CA 1
ATOM 8611 C C . GLN A 1 1055 ? 14.139 -6.174 11.513 1.00 89.50 1055 GLN A C 1
ATOM 8613 O O . GLN A 1 1055 ? 13.752 -7.257 11.944 1.00 89.50 1055 GLN A O 1
ATOM 8618 N N . ASN A 1 1056 ? 15.385 -6.015 11.053 1.00 92.50 1056 ASN A N 1
ATOM 8619 C CA . ASN A 1 1056 ? 16.383 -7.082 11.087 1.00 92.50 1056 ASN A CA 1
ATOM 8620 C C . ASN A 1 1056 ? 17.774 -6.532 11.418 1.00 92.50 1056 ASN A C 1
ATOM 8622 O O . ASN A 1 1056 ? 18.496 -6.051 10.542 1.00 92.50 1056 ASN A O 1
ATOM 8626 N N . SER A 1 1057 ? 18.178 -6.702 12.678 1.00 87.81 1057 SER A N 1
ATOM 8627 C CA . SER A 1 1057 ? 19.463 -6.239 13.208 1.00 87.81 1057 SER A CA 1
ATOM 8628 C C . SER A 1 1057 ? 20.708 -6.821 12.548 1.00 87.81 1057 SER A C 1
ATOM 8630 O O . SER A 1 1057 ? 21.788 -6.241 12.671 1.00 87.81 1057 SER A O 1
ATOM 8632 N N . LYS A 1 1058 ? 20.582 -7.930 11.813 1.00 92.00 1058 LYS A N 1
ATOM 8633 C CA . LYS A 1 1058 ? 21.699 -8.551 11.094 1.00 92.00 1058 LYS A CA 1
ATOM 8634 C C . LYS A 1 1058 ? 21.845 -8.057 9.649 1.00 92.00 1058 LYS A C 1
ATOM 8636 O O . LYS A 1 1058 ? 22.778 -8.478 8.959 1.00 92.00 1058 LYS A O 1
ATOM 8641 N N . LEU A 1 1059 ? 20.956 -7.186 9.159 1.00 92.94 1059 LEU A N 1
ATOM 8642 C CA . LEU A 1 1059 ? 21.109 -6.582 7.835 1.00 92.94 1059 LEU A CA 1
ATOM 8643 C C . LEU A 1 1059 ? 22.135 -5.451 7.853 1.00 92.94 1059 LEU A C 1
ATOM 8645 O O . LEU A 1 1059 ? 22.088 -4.537 8.668 1.00 92.94 1059 LEU A O 1
ATOM 8649 N N . GLN A 1 1060 ? 23.039 -5.494 6.880 1.00 93.62 1060 GLN A N 1
ATOM 8650 C CA . GLN A 1 1060 ? 24.022 -4.446 6.644 1.00 93.62 1060 GLN A CA 1
ATOM 8651 C C . GLN A 1 1060 ? 23.572 -3.548 5.491 1.00 93.62 1060 GLN A C 1
ATOM 8653 O O . GLN A 1 1060 ? 23.205 -4.038 4.416 1.00 93.62 1060 GLN A O 1
ATOM 8658 N N . GLN A 1 1061 ? 23.653 -2.232 5.687 1.00 95.12 1061 GLN A N 1
ATOM 8659 C CA . GLN A 1 1061 ? 23.434 -1.264 4.615 1.00 95.12 1061 GLN A CA 1
ATOM 8660 C C . GLN A 1 1061 ? 24.517 -1.404 3.525 1.00 95.12 1061 GLN A C 1
ATOM 8662 O O . GLN A 1 1061 ? 25.655 -1.793 3.805 1.00 95.12 1061 GLN A O 1
ATOM 8667 N N . THR A 1 1062 ? 24.155 -1.109 2.277 1.00 95.44 1062 THR A N 1
ATOM 8668 C CA . THR A 1 1062 ? 25.033 -1.134 1.097 1.00 95.44 1062 THR A CA 1
ATOM 8669 C C . THR A 1 1062 ? 26.109 -0.046 1.184 1.00 95.44 1062 THR A C 1
ATOM 8671 O O . THR A 1 1062 ? 25.787 1.109 1.457 1.00 95.44 1062 THR A O 1
ATOM 8674 N N . GLN A 1 1063 ? 27.380 -0.389 0.937 1.00 94.12 1063 GLN A N 1
ATOM 8675 C CA . GLN A 1 1063 ? 28.488 0.579 0.868 1.00 94.12 1063 GLN A CA 1
ATOM 8676 C C . GLN A 1 1063 ? 28.191 1.738 -0.099 1.00 94.12 1063 GLN A C 1
ATOM 8678 O O . GLN A 1 1063 ? 27.591 1.541 -1.153 1.00 94.12 1063 GLN A O 1
ATOM 8683 N N . GLY A 1 1064 ? 28.627 2.949 0.261 1.00 89.00 1064 GLY A N 1
ATOM 8684 C CA . GLY A 1 1064 ? 28.330 4.183 -0.481 1.00 89.00 1064 GLY A CA 1
ATOM 8685 C C . GLY A 1 1064 ? 27.039 4.886 -0.044 1.00 89.00 1064 GLY A C 1
ATOM 8686 O O . GLY A 1 1064 ? 26.798 6.018 -0.451 1.00 89.00 1064 GLY A O 1
ATOM 8687 N N . TRP A 1 1065 ? 26.239 4.253 0.813 1.00 91.50 1065 TRP A N 1
ATOM 8688 C CA . TRP A 1 1065 ? 25.104 4.870 1.502 1.00 91.50 1065 TRP A CA 1
ATOM 8689 C C . TRP A 1 1065 ? 25.409 5.055 2.984 1.00 91.50 1065 TRP A C 1
ATOM 8691 O O . TRP A 1 1065 ? 26.362 4.466 3.503 1.00 91.50 1065 TRP A O 1
ATOM 8701 N N . ASP A 1 1066 ? 24.600 5.863 3.667 1.00 82.31 1066 ASP A N 1
ATOM 8702 C CA . ASP A 1 1066 ? 24.809 6.195 5.075 1.00 82.31 1066 ASP A CA 1
ATOM 8703 C C . ASP A 1 1066 ? 24.962 4.921 5.923 1.00 82.31 1066 ASP A C 1
ATOM 8705 O O . ASP A 1 1066 ? 24.055 4.095 6.023 1.00 82.31 1066 ASP A O 1
ATOM 8709 N N . ASN A 1 1067 ? 26.144 4.759 6.531 1.00 80.31 1067 ASN A N 1
ATOM 8710 C CA . ASN A 1 1067 ? 26.524 3.619 7.382 1.00 80.31 1067 ASN A CA 1
ATOM 8711 C C . ASN A 1 1067 ? 26.580 2.257 6.668 1.00 80.31 1067 ASN A C 1
ATOM 8713 O O . ASN A 1 1067 ? 26.520 1.195 7.294 1.00 80.31 1067 ASN A O 1
ATOM 8717 N N . GLY A 1 1068 ? 26.732 2.288 5.346 1.00 89.62 1068 GLY A N 1
ATOM 8718 C CA . GLY A 1 1068 ? 26.914 1.121 4.504 1.00 89.62 1068 GLY A CA 1
ATOM 8719 C C . GLY A 1 1068 ? 28.220 0.379 4.764 1.00 89.62 1068 GLY A C 1
ATOM 8720 O O . GLY A 1 1068 ? 29.299 0.931 4.571 1.00 89.62 1068 GLY A O 1
ATOM 8721 N N . THR A 1 1069 ? 28.131 -0.897 5.140 1.00 93.81 1069 THR A N 1
ATOM 8722 C CA . THR A 1 1069 ? 29.297 -1.782 5.346 1.00 93.81 1069 THR A CA 1
ATOM 8723 C C . THR A 1 1069 ? 29.311 -2.981 4.404 1.00 93.81 1069 THR A C 1
ATOM 8725 O O . THR A 1 1069 ? 30.378 -3.545 4.162 1.00 93.81 1069 THR A O 1
ATOM 8728 N N . PHE A 1 1070 ? 28.168 -3.334 3.808 1.00 96.00 1070 PHE A N 1
ATOM 8729 C CA . PHE A 1 1070 ? 28.065 -4.453 2.879 1.00 96.00 1070 PHE A CA 1
ATOM 8730 C C . PHE A 1 1070 ? 28.680 -4.110 1.522 1.00 96.00 1070 PHE A C 1
ATOM 8732 O O . PHE A 1 1070 ? 28.237 -3.165 0.865 1.00 96.00 1070 PHE A O 1
ATOM 8739 N N . ASN A 1 1071 ? 29.658 -4.902 1.086 1.00 94.38 1071 ASN A N 1
ATOM 8740 C CA . ASN A 1 1071 ? 30.260 -4.783 -0.235 1.00 94.38 1071 ASN A CA 1
ATOM 8741 C C . ASN A 1 1071 ? 29.346 -5.422 -1.302 1.00 94.38 1071 ASN A C 1
ATOM 8743 O O . ASN A 1 1071 ? 29.220 -6.648 -1.329 1.00 94.38 1071 ASN A O 1
ATOM 8747 N N . PRO A 1 1072 ? 28.722 -4.646 -2.211 1.00 93.38 1072 PRO A N 1
ATOM 8748 C CA . PRO A 1 1072 ? 27.815 -5.203 -3.212 1.00 93.38 1072 PRO A CA 1
ATOM 8749 C C . PRO A 1 1072 ? 28.525 -5.952 -4.353 1.00 93.38 1072 PRO A C 1
ATOM 8751 O O . PRO A 1 1072 ? 27.852 -6.595 -5.162 1.00 93.38 1072 PRO A O 1
ATOM 8754 N N . TYR A 1 1073 ? 29.859 -5.907 -4.424 1.00 88.25 1073 TYR A N 1
ATOM 8755 C CA . TYR A 1 1073 ? 30.654 -6.517 -5.496 1.00 88.25 1073 TYR A CA 1
ATOM 8756 C C . TYR A 1 1073 ? 31.146 -7.949 -5.184 1.00 88.25 1073 TYR A C 1
ATOM 8758 O O . TYR A 1 1073 ? 31.648 -8.629 -6.087 1.00 88.25 1073 TYR A O 1
ATOM 8766 N N . GLU A 1 1074 ? 31.016 -8.405 -3.930 1.00 80.19 1074 GLU A N 1
ATOM 8767 C CA . GLU A 1 1074 ? 31.538 -9.696 -3.428 1.00 80.19 1074 GLU A CA 1
ATOM 8768 C C . GLU A 1 1074 ? 30.676 -10.925 -3.730 1.00 80.19 1074 GLU A C 1
ATOM 8770 O O . GLU A 1 1074 ? 29.431 -10.854 -3.667 1.00 80.19 1074 GLU A O 1
#

Secondary structure (DSSP, 8-state):
-EEEEEEEE--GGGTT-TT-HHHHHHHHTB-S--SEETTEEB-TT-SS-HHHHHTTTTEEEEEEEEEEEEEEEEEEE-TTSTTEEEEEEEEEEEEEEEEEEEE--EEEEEEEEETTTT-EEEEEEEEEEEE-S--EEEEEEEEEEEEEEEEEEEEEEEETTEEEEEEEEEEEEEEEEEEEEEEEES-S-TT--SGGGS-S-GGGEEEEEEEEEEEEEEEEEEEEEEETTTEEEEEEEEEEEETTS-TTT-EEEEEEEEEEEEGGGSHHHHTT-TTEEEEEEEEEEE--EE--S-TTTTS--EEEEEEEETTEEEEEEEE-SPP-TT---EEEEEEEEEEEEEETTTTEEEEEEEEEEEEEEEEE---TTS-GGG---PPPEEEEEEEEEEEEEEEEEEEEETTTEEEEEEEEEEEEEEEEEE----TT--GGG--TTS-TT-EEEE-EEEE--SHHHHHTSPTT-EETTBPP-TTPEEE-----TT-SS--SEESGGGEEEEES-SS-SEEEEEEEEEEETTEEEEEEEEEEES-------SS----TTBPPPGGGG-B-BTTBTT-SBPPP-----GGGGSTTB----TTTBT---TTS-----HHHHHHHHHHHHHTTTSSS-HHHHHHHHHHHHHHHHHHHHHHHHHHSS-----SPPPTTS---PPPPPHHHHHHHHHHHHHHHHHH--S---GGGTTS--HHHHHHHHHHHHHHHHSTTT-TT--HHHHHHHHHHHHHHHHHHHHTT----S-SGGGGTSTT-TTEEEEE--BTTTB-B-HHHHHS-GGGSSS----S-B-HHHHHHS-BTTS--TTT-TT--GGGTTTTB-HHHHHHEE-TTEE--GGG-TTPEEP-STTS-SSS--SSS-EE-TT--TT--TTGGGGB---EEEEEHHHHHHHHHHHHHHTT-HHHHHHHHHHHHHHTTPPP-TTSSTTPPTT--HHHHHHHHHHHHHHHTTTTT-HHHHHHHTT-HHHHTTTPPPEEEEEEESS-HHHHHTTGGG--TTTSHHHHEEEEEEES--S---B--GGGGSPPPPHHHHHH-TTPPPBTTSTT--B-TT-

Foldseek 3Di:
DDKDKDKFFDDPPCPPPNVPVVLVVLVVQFDDDDCDQPNFGAPQLDLDHSVCRRVRVQHMKIKIKDKDKDKDKDKDDDPVQPQKIKMKIKIKIKMKMKMKTAGDKDKHFHAFADDPVRPHGDNHTPDIDINPPFGKIKMKIKMKIKMKIKIKIWGWDDDPQKTKIKMKIKMKMKIKMKMKMKMAGDFPDPVDSDRVRGDPDVVRMDIDMDMDMWIKIKIKIKMWMGGNVFKIKIKMKMWMAIQQAAPVARTDIKIKIKIKGWPCSDPVCVVPPPFWNTKMKMKMKIKDWDSPQDHDLQHWDWDWDFDDDQQDTDTDIDTDADRDNPQHIWIKTKIKIWMWTAGDNNQKIKTKMKIKIKIFQDWDDQPQQFFVLLLHGHRTGRGWIKMKIWMKMKMKGWDADPPFKIKIKIKMKIFMFMFTQDDRHFPQDDPQPDRHRATPAWDKDFAFDAFQQDPVSLVPQDDPAEALQHRHDGLDTDTDQQADPPGRHGDRYHHPGRIHRPWRHQFQRMKMKMKMKMGGPHDIDIDIDIDGDDHDDDDDPPPPDDRSRGDDDPLVVQGDDPVRSVGPHGDDDDAADLLCLDQQDPTDDCQFFSNDALANDALRCSNLLLVLQVLLVVLVPDPDDPLVSLQSNLLSLLVNLVSLLVQCQFFFFAFDDNHNDDPPDPSQGETDGSVVSLVSSLVSLVSSLVNFALADDDSSHQGAGNLLSLLVNLVSLLLCQACLQCVVNDLVSLVVSQVSLVVSLVVLVVSQADDDLDLLCPFVPPPPSFFRHWDFFDPPPRFAQPQQAQDDLVQAPPHYQHSFGFPVLLQLWDFLLQARLVPDPPQDPLPNVPRTQLLSLSFKQAAQDQQQALVNPRDGDHQADPPDPPRGHPQRMTTNGSHDRNDGNVCSRGHRTMQRLGTSLSSLLSNLLSCLSNVVNVSVQVSLLVLLVSSNRDQDPVRSSNDDPPDDSVSSNVSSLSSCCSSCSPSSVNSSVCLSNVPSQVPAAQDFTKHWHKYFPDDPVVCVVCVSVDDCVPCVVVTTDIDIGTSPPDRGGDRDPCSSHRWNRVSSCSNHVSYATDPPHDRHDDDSND